Protein AF-A0A948D3C6-F1 (afdb_monomer_lite)

Sequence (1204 aa):
MAKKKQRASKARAPSAAQQGAVKNSEISPEALRSIWRGIEKSEWMAFLQKNHPTGKWSWTRDGIQGCCPFHDEKSPSFKINFDRCQAKCFGCNAYFWNPIEFYAKVSDPPRTYVDALLDIKTTYKPASLPNRVIKHLTTLDRHRRMKNILHHVMNSELVDAVSMAATDPNLGYAKQAVDYLLRRRKLPLYYQHMPIGVMPPLLRLQQKMTAYCQARNEDLTLVQDMREYFKPFEEDTIWIGSLVFFYGASPGQVSRLKLLQIPPETTPGMFRPDAVKPKKMTLYVLDDLEPALGVLGLYGVPAYQAALATKYAKVFTFVEGEFDALTLIGQQYEADRHNFMVFAGGGSGHDGVDLLANYGFEECRLVTDHDLTGQTELVKGILNKTRAIACRIFIWPQSLHSLDPNNPKTDPDQAVFEHGFDAVEDAFKDESNFKMPHKWALEKADVEMSSVAPDDVRRLTAMAAEWGLYVTNAAERHKYITDVAERYKIPPGPIATEVLSDDDSETAFIQRITDTLASRFIVMGKVLINNRYAYRCWHKASHSMVNIPIGDSRALLGVIESAEGKNLLKFILEDVGEPGFEEIRFEDEEDQVYLLRTERYLNYVRTAVPGLGAFVPSPGEAYHVNTGCHAFKPNADNPDQPFMMRIVSGVNMFRVEYPTALGDRAVFRKCEGPRDGEVLVLTNENHIPREIHPQYRDEESLNKPPSRTIKEMYDLVYDIINTGWRFKNHETVCELLTALVLLVPVADAVDRVPVVMFTGDQSSGKTSLVGGLFGREALPRIGLLQNTTYMANYTQAGVRQSMNCSTLALCLDEFEDKGGNDRVSIRVREVLTMLRGLANDVAITRYGTASGQAQLTRLRFPVLAAGIFGLRDPADLSRFILIEMHRDLSRANPETSIISKFGEATIADIRNELPRLMYHNANLLYEEHNRIKAEFSSGGPCAHLLDKDINLTRTREMFYGLMAVMRLAGRDDKQFLVKYFVDFRMVLERLSTVSVSNDLFNEIYNTPAIAIPSVSVAGATDMMNVNRILMDGKGDLMNAKGWGLYYHAERQWLLVHWPTAAPCLLARSAQFQGATPGYLKSQAARSDIHLADKNVLESGVLDEPEVRSVLGTIQAAHISVYDIRRFLIYSAKANAPRPGMALKGREVSFLADHPEFKDRIARAKFATPPSPSSAVKTEEEGADAARTTGTSDPEPGDNDGFDY

Structure (mmCIF, N/CA/C/O backbone):
data_AF-A0A948D3C6-F1
#
_entry.id   AF-A0A948D3C6-F1
#
loop_
_atom_site.group_PDB
_atom_site.id
_atom_site.type_symbol
_atom_site.label_atom_id
_atom_site.label_alt_id
_atom_site.label_comp_id
_atom_site.label_asym_id
_atom_site.label_entity_id
_atom_site.label_seq_id
_atom_site.pdbx_PDB_ins_code
_atom_site.Cartn_x
_atom_site.Cartn_y
_atom_site.Cartn_z
_atom_site.occupancy
_atom_site.B_iso_or_equiv
_atom_site.auth_seq_id
_atom_site.auth_comp_id
_atom_site.auth_asym_id
_atom_site.auth_atom_id
_atom_site.pdbx_PDB_model_num
ATOM 1 N N . MET A 1 1 ? 77.376 25.258 -29.960 1.00 33.78 1 MET A N 1
ATOM 2 C CA . MET A 1 1 ? 78.066 24.262 -30.817 1.00 33.78 1 MET A CA 1
ATOM 3 C C . MET A 1 1 ? 77.773 22.881 -30.242 1.00 33.78 1 MET A C 1
ATOM 5 O O . MET A 1 1 ? 77.831 22.770 -29.036 1.00 33.78 1 MET A O 1
ATOM 9 N N . ALA A 1 2 ? 77.466 21.798 -30.943 1.00 28.41 2 ALA A N 1
ATOM 10 C CA . ALA A 1 2 ? 77.044 21.529 -32.309 1.00 28.41 2 ALA A CA 1
ATOM 11 C C . ALA A 1 2 ? 76.641 20.034 -32.349 1.00 28.41 2 ALA A C 1
ATOM 13 O O . ALA A 1 2 ? 77.385 19.231 -31.808 1.00 28.41 2 ALA A O 1
ATOM 14 N N . LYS A 1 3 ? 75.570 19.692 -33.094 1.00 28.75 3 LYS A N 1
ATOM 15 C CA . LYS A 1 3 ? 75.332 18.398 -33.796 1.00 28.75 3 LYS A CA 1
ATOM 16 C C . LYS A 1 3 ? 75.123 17.142 -32.902 1.00 28.75 3 LYS A C 1
ATOM 18 O O . LYS A 1 3 ? 75.724 17.000 -31.861 1.00 28.75 3 LYS A O 1
ATOM 23 N N . LYS A 1 4 ? 74.308 16.135 -33.240 1.00 27.81 4 LYS A N 1
ATOM 24 C CA . LYS A 1 4 ? 73.670 15.728 -34.503 1.00 27.81 4 LYS A CA 1
ATOM 25 C C . LYS A 1 4 ? 72.534 14.741 -34.164 1.00 27.81 4 LYS A C 1
ATOM 27 O O . LYS A 1 4 ? 72.767 13.745 -33.490 1.00 27.81 4 LYS A O 1
ATOM 32 N N . LYS A 1 5 ? 71.322 15.003 -34.663 1.00 28.95 5 LYS A N 1
ATOM 33 C CA . LYS A 1 5 ? 70.218 14.032 -34.746 1.00 28.95 5 LYS A CA 1
ATOM 34 C C . LYS A 1 5 ? 70.483 13.077 -35.917 1.00 28.95 5 LYS A C 1
ATOM 36 O O . LYS A 1 5 ? 70.652 13.543 -37.040 1.00 28.95 5 LYS A O 1
ATOM 41 N N . GLN A 1 6 ? 70.426 11.771 -35.673 1.00 28.03 6 GLN A N 1
ATOM 42 C CA . GLN A 1 6 ? 70.084 10.756 -36.674 1.00 28.03 6 GLN A CA 1
ATOM 43 C C . GLN A 1 6 ? 69.130 9.758 -36.007 1.00 28.03 6 GLN A C 1
ATOM 45 O O . GLN A 1 6 ? 69.532 8.960 -35.168 1.00 28.03 6 GLN A O 1
ATOM 50 N N . ARG A 1 7 ? 67.841 9.837 -36.354 1.00 27.59 7 ARG A N 1
ATOM 51 C CA . ARG A 1 7 ? 66.855 8.780 -36.110 1.00 27.59 7 ARG A CA 1
ATOM 52 C C . ARG A 1 7 ? 66.357 8.329 -37.476 1.00 27.59 7 ARG A C 1
ATOM 54 O O . ARG A 1 7 ? 65.808 9.135 -38.222 1.00 27.59 7 ARG A O 1
ATOM 61 N N . ALA A 1 8 ? 66.588 7.057 -37.780 1.00 28.00 8 ALA A N 1
ATOM 62 C CA . ALA A 1 8 ? 65.999 6.364 -38.911 1.00 28.00 8 ALA A CA 1
ATOM 63 C C . ALA A 1 8 ? 64.470 6.333 -38.754 1.00 28.00 8 ALA A C 1
ATOM 65 O O . ALA A 1 8 ? 63.946 5.956 -37.703 1.00 28.00 8 ALA A O 1
ATOM 66 N N . SER A 1 9 ? 63.758 6.751 -39.796 1.00 24.03 9 SER A N 1
ATOM 67 C CA . SER A 1 9 ? 62.304 6.702 -39.898 1.00 24.03 9 SER A CA 1
ATOM 68 C C . SER A 1 9 ? 61.841 5.261 -40.134 1.00 24.03 9 SER A C 1
ATOM 70 O O . SER A 1 9 ? 61.850 4.774 -41.263 1.00 24.03 9 SER A O 1
ATOM 72 N N . LYS A 1 10 ? 61.412 4.573 -39.072 1.00 28.47 10 LYS A N 1
ATOM 73 C CA . LYS A 1 10 ? 60.458 3.463 -39.190 1.00 28.47 10 LYS A CA 1
ATOM 74 C C . LYS A 1 10 ? 59.055 4.059 -39.273 1.00 28.47 10 LYS A C 1
ATOM 76 O O . LYS A 1 10 ? 58.645 4.797 -38.378 1.00 28.47 10 LYS A O 1
ATOM 81 N N . ALA A 1 11 ? 58.363 3.748 -40.365 1.00 27.20 11 ALA A N 1
ATOM 82 C CA . ALA A 1 11 ? 56.976 4.103 -40.616 1.00 27.20 11 ALA A CA 1
ATOM 83 C C . ALA A 1 11 ? 56.094 3.678 -39.432 1.00 27.20 11 ALA A C 1
ATOM 85 O O . ALA A 1 11 ? 56.002 2.500 -39.087 1.00 27.20 11 ALA A O 1
ATOM 86 N N . ARG A 1 12 ? 55.485 4.671 -38.784 1.00 24.75 12 ARG A N 1
ATOM 87 C CA . ARG A 1 12 ? 54.464 4.493 -37.758 1.00 24.75 12 ARG A CA 1
ATOM 88 C C . ARG A 1 12 ? 53.132 4.413 -38.500 1.00 24.75 12 ARG A C 1
ATOM 90 O O . ARG A 1 12 ? 52.791 5.345 -39.222 1.00 24.75 12 ARG A O 1
ATOM 97 N N . ALA A 1 13 ? 52.423 3.297 -38.351 1.00 25.59 13 ALA A N 1
ATOM 98 C CA . ALA A 1 13 ? 51.034 3.186 -38.779 1.00 25.59 13 ALA A CA 1
ATOM 99 C C . ALA A 1 13 ? 50.213 4.319 -38.124 1.00 25.59 13 ALA A C 1
ATOM 101 O O . ALA A 1 13 ? 50.455 4.618 -36.946 1.00 25.59 13 ALA A O 1
ATOM 102 N N . PRO A 1 14 ? 49.302 4.981 -38.858 1.00 24.19 14 PRO A N 1
ATOM 103 C CA . PRO A 1 14 ? 48.556 6.111 -38.327 1.00 24.19 14 PRO A CA 1
ATOM 104 C C . PRO A 1 14 ? 47.656 5.660 -37.172 1.00 24.19 14 PRO A C 1
ATOM 106 O O . PRO A 1 14 ? 46.928 4.672 -37.260 1.00 24.19 14 PRO A O 1
ATOM 109 N N . SER A 1 15 ? 47.761 6.387 -36.062 1.00 24.31 15 SER A N 1
ATOM 110 C CA . SER A 1 15 ? 46.900 6.270 -34.890 1.00 24.31 15 SER A CA 1
ATOM 111 C C . SER A 1 15 ? 45.458 6.630 -35.243 1.00 24.31 15 SER A C 1
ATOM 113 O O . SER A 1 15 ? 45.236 7.559 -36.017 1.00 24.31 15 SER A O 1
ATOM 115 N N . ALA A 1 16 ? 44.502 5.976 -34.582 1.00 29.33 16 ALA A N 1
ATOM 116 C CA . ALA A 1 16 ? 43.052 6.174 -34.690 1.00 29.33 16 ALA A CA 1
ATOM 117 C C . ALA A 1 16 ? 42.547 7.630 -34.507 1.00 29.33 16 ALA A C 1
ATOM 119 O O . ALA A 1 16 ? 41.383 7.908 -34.750 1.00 29.33 16 ALA A O 1
ATOM 120 N N . ALA A 1 17 ? 43.418 8.580 -34.159 1.00 26.03 17 ALA A N 1
ATOM 121 C CA . ALA A 1 17 ? 43.128 10.012 -34.068 1.00 26.03 17 ALA A CA 1
ATOM 122 C C . ALA A 1 17 ? 43.135 10.767 -35.424 1.00 26.03 17 ALA A C 1
ATOM 124 O O . ALA A 1 17 ? 43.116 11.994 -35.439 1.00 26.03 17 ALA A O 1
ATOM 125 N N . GLN A 1 18 ? 43.184 10.064 -36.564 1.00 24.27 18 GLN A N 1
ATOM 126 C CA . GLN A 1 18 ? 43.079 10.652 -37.913 1.00 24.27 18 GLN A CA 1
ATOM 127 C C . GLN A 1 18 ? 41.833 10.214 -38.701 1.00 24.27 18 GLN A C 1
ATOM 129 O O . GLN A 1 18 ? 41.760 10.445 -39.906 1.00 24.27 18 GLN A O 1
ATOM 134 N N . GLN A 1 19 ? 40.814 9.655 -38.043 1.00 29.20 19 GLN A N 1
ATOM 135 C CA . GLN A 1 19 ? 39.458 9.698 -38.596 1.00 29.20 19 GLN A CA 1
ATOM 136 C C . GLN A 1 19 ? 38.887 11.073 -38.269 1.00 29.20 19 GLN A C 1
ATOM 138 O O . GLN A 1 19 ? 38.347 11.319 -37.194 1.00 29.20 19 GLN A O 1
ATOM 143 N N . GLY A 1 20 ? 39.168 12.012 -39.172 1.00 24.27 20 GLY A N 1
ATOM 144 C CA . GLY A 1 20 ? 38.744 13.394 -39.055 1.00 24.27 20 GLY A CA 1
ATOM 145 C C . GLY A 1 20 ? 37.244 13.485 -38.813 1.00 24.27 20 GLY A C 1
ATOM 146 O O . GLY A 1 20 ? 36.456 12.793 -39.452 1.00 24.27 20 GLY A O 1
ATOM 147 N N . ALA A 1 21 ? 36.880 14.384 -37.903 1.00 26.73 21 ALA A N 1
ATOM 148 C CA . ALA A 1 21 ? 35.541 14.916 -37.765 1.00 26.73 21 ALA A CA 1
ATOM 149 C C . ALA A 1 21 ? 35.061 15.444 -39.128 1.00 26.73 21 ALA A C 1
ATOM 151 O O . ALA A 1 21 ? 35.315 16.592 -39.502 1.00 26.73 21 ALA A O 1
ATOM 152 N N . VAL A 1 22 ? 34.376 14.596 -39.890 1.00 26.45 22 VAL A N 1
ATOM 153 C CA . VAL A 1 22 ? 33.549 15.045 -40.999 1.00 26.45 22 VAL A CA 1
ATOM 154 C C . VAL A 1 22 ? 32.319 15.662 -40.349 1.00 26.45 22 VAL A C 1
ATOM 156 O O . VAL A 1 22 ? 31.485 14.965 -39.779 1.00 26.45 22 VAL A O 1
ATOM 159 N N . LYS A 1 23 ? 32.232 16.996 -40.390 1.00 31.77 23 LYS A N 1
ATOM 160 C CA . LYS A 1 23 ? 31.011 17.755 -40.087 1.00 31.77 23 LYS A CA 1
ATOM 161 C C . LYS A 1 23 ? 29.919 17.365 -41.094 1.00 31.77 23 LYS A C 1
ATOM 163 O O . LYS A 1 23 ? 29.662 18.105 -42.044 1.00 31.77 23 LYS A O 1
ATOM 168 N N . ASN A 1 24 ? 29.290 16.210 -40.910 1.00 34.81 24 ASN A N 1
ATOM 169 C CA . ASN A 1 24 ? 28.082 15.857 -41.636 1.00 34.81 24 ASN A CA 1
ATOM 170 C C . ASN A 1 24 ? 26.898 16.515 -40.929 1.00 34.81 24 ASN A C 1
ATOM 172 O O . ASN A 1 24 ? 26.675 16.350 -39.738 1.00 34.81 24 ASN A O 1
ATOM 176 N N . SER A 1 25 ? 26.193 17.358 -41.679 1.00 38.44 25 SER A N 1
ATOM 177 C CA . SER A 1 25 ? 24.972 18.033 -41.258 1.00 38.44 25 SER A CA 1
ATOM 178 C C . SER A 1 25 ? 23.884 16.989 -41.010 1.00 38.44 25 SER A C 1
ATOM 180 O O . SER A 1 25 ? 23.218 16.581 -41.963 1.00 38.44 25 SER A O 1
ATOM 182 N N . GLU A 1 26 ? 23.756 16.542 -39.765 1.00 44.12 26 GLU A N 1
ATOM 183 C CA . GLU A 1 26 ? 22.728 15.608 -39.314 1.00 44.12 26 GLU A CA 1
ATOM 184 C C . GLU A 1 26 ? 21.332 16.146 -39.646 1.00 44.12 26 GLU A C 1
ATOM 186 O O . GLU A 1 26 ? 20.960 17.256 -39.260 1.00 44.12 26 GLU A O 1
ATOM 191 N N . ILE A 1 27 ? 20.537 15.351 -40.357 1.00 52.03 27 ILE A N 1
ATOM 192 C CA . ILE A 1 27 ? 19.083 15.480 -40.292 1.00 52.03 27 ILE A CA 1
ATOM 193 C C . ILE A 1 27 ? 18.655 14.613 -39.112 1.00 52.03 27 ILE A C 1
ATOM 195 O O . ILE A 1 27 ? 18.696 13.387 -39.203 1.00 52.03 27 ILE A O 1
ATOM 199 N N . SER A 1 28 ? 18.268 15.233 -37.999 1.00 53.03 28 SER A N 1
ATOM 200 C CA . SER A 1 28 ? 17.757 14.495 -36.845 1.00 53.03 28 SER A CA 1
ATOM 201 C C . SER A 1 28 ? 16.382 13.870 -37.163 1.00 53.03 28 SER A C 1
ATOM 203 O O . SER A 1 28 ? 15.641 14.402 -37.996 1.00 53.03 28 SER A O 1
ATOM 205 N N . PRO A 1 29 ? 15.976 12.777 -36.487 1.00 55.25 29 PRO A N 1
ATOM 206 C CA . PRO A 1 29 ? 14.602 12.251 -36.520 1.00 55.25 29 PRO A CA 1
ATOM 207 C C . PRO A 1 29 ? 13.530 13.328 -36.301 1.00 55.25 29 PRO A C 1
ATOM 209 O O . PRO A 1 29 ? 12.421 13.224 -36.825 1.00 55.25 29 PRO A O 1
ATOM 212 N N . GLU A 1 30 ? 13.886 14.392 -35.580 1.00 56.81 30 GLU A N 1
ATOM 213 C CA . GLU A 1 30 ? 13.035 15.549 -35.325 1.00 56.81 30 GLU A CA 1
ATOM 214 C C . GLU A 1 30 ? 12.682 16.319 -36.605 1.00 56.81 30 GLU A C 1
ATOM 216 O O . GLU A 1 30 ? 11.577 16.840 -36.712 1.00 56.81 30 GLU A O 1
ATOM 221 N N . ALA A 1 31 ? 13.548 16.328 -37.622 1.00 65.38 31 ALA A N 1
ATOM 222 C CA . ALA A 1 31 ? 13.265 16.963 -38.910 1.00 65.38 31 ALA A CA 1
ATOM 223 C C . ALA A 1 31 ? 12.268 16.174 -39.781 1.00 65.38 31 ALA A C 1
ATOM 225 O O . ALA A 1 31 ? 11.603 16.757 -40.631 1.00 65.38 31 ALA A O 1
ATOM 226 N N . LEU A 1 32 ? 12.137 14.855 -39.586 1.00 69.88 32 LEU A N 1
ATOM 227 C CA . LEU A 1 32 ? 11.056 14.072 -40.202 1.00 69.88 32 LEU A CA 1
ATOM 228 C C . LEU A 1 32 ? 9.762 14.190 -39.383 1.00 69.88 32 LEU A C 1
ATOM 230 O O . LEU A 1 32 ? 8.681 14.289 -39.957 1.00 69.88 32 LEU A O 1
ATOM 234 N N . ARG A 1 33 ? 9.852 14.255 -38.047 1.00 70.62 33 ARG A N 1
ATOM 235 C CA . ARG A 1 33 ? 8.692 14.503 -37.166 1.00 70.62 33 ARG A CA 1
ATOM 236 C C . ARG A 1 33 ? 8.108 15.901 -37.333 1.00 70.62 33 ARG A C 1
ATOM 238 O O . ARG A 1 33 ? 6.892 16.065 -37.250 1.00 70.62 33 ARG A O 1
ATOM 245 N N . SER A 1 34 ? 8.940 16.898 -37.622 1.00 71.62 34 SER A N 1
ATOM 246 C CA . SER A 1 34 ? 8.474 18.254 -37.900 1.00 71.62 34 SER A CA 1
ATOM 247 C C . SER A 1 34 ? 7.567 18.310 -39.129 1.00 71.62 34 SER A C 1
ATOM 249 O O . SER A 1 34 ? 6.732 19.199 -39.195 1.00 71.62 34 SER A O 1
ATOM 251 N N . ILE A 1 35 ? 7.634 17.342 -40.053 1.00 81.19 35 ILE A N 1
ATOM 252 C CA . ILE A 1 35 ? 6.699 17.241 -41.185 1.00 81.19 35 ILE A CA 1
ATOM 253 C C . ILE A 1 35 ? 5.312 16.783 -40.710 1.00 81.19 35 ILE A C 1
ATOM 255 O O . ILE A 1 35 ? 4.311 17.365 -41.118 1.00 81.19 35 ILE A O 1
ATOM 259 N N . TRP A 1 36 ? 5.229 15.800 -39.801 1.00 83.12 36 TRP A N 1
ATOM 260 C CA . TRP A 1 36 ? 3.950 15.390 -39.198 1.00 83.12 36 TRP A CA 1
ATOM 261 C C . TRP A 1 36 ? 3.264 16.539 -38.455 1.00 83.12 36 TRP A C 1
ATOM 263 O O . TRP A 1 36 ? 2.043 16.650 -38.510 1.00 83.12 36 TRP A O 1
ATOM 273 N N . ARG A 1 37 ? 4.051 17.376 -37.764 1.00 81.56 37 ARG A N 1
ATOM 274 C CA . ARG A 1 37 ? 3.559 18.528 -36.987 1.00 81.56 37 ARG A CA 1
ATOM 275 C C . ARG A 1 37 ? 3.383 19.803 -37.818 1.00 81.56 37 ARG A C 1
ATOM 277 O O . ARG A 1 37 ? 2.609 20.669 -37.431 1.00 81.56 37 ARG A O 1
ATOM 284 N N . GLY A 1 38 ? 4.138 19.934 -38.904 1.00 76.88 38 GLY A N 1
ATOM 285 C CA . GLY A 1 38 ? 4.232 21.140 -39.725 1.00 76.88 38 GLY A CA 1
ATOM 286 C C . GLY A 1 38 ? 3.211 21.214 -40.855 1.00 76.88 38 GLY A C 1
ATOM 287 O O . GLY A 1 38 ? 3.048 22.284 -41.426 1.00 76.88 38 GLY A O 1
ATOM 288 N N . ILE A 1 39 ? 2.540 20.104 -41.169 1.00 86.06 39 ILE A N 1
ATOM 289 C CA . ILE A 1 39 ? 1.345 20.063 -42.021 1.00 86.06 39 ILE A CA 1
ATOM 290 C C . ILE A 1 39 ? 0.126 20.137 -41.100 1.00 86.06 39 ILE A C 1
ATOM 292 O O . ILE A 1 39 ? 0.066 19.408 -40.102 1.00 86.06 39 ILE A O 1
ATOM 296 N N . GLU A 1 40 ? -0.848 20.997 -41.404 1.00 84.75 40 GLU A N 1
ATOM 297 C CA . GLU A 1 40 ? -2.017 21.131 -40.536 1.00 84.75 40 GLU A CA 1
ATOM 298 C C . GLU A 1 40 ? -2.821 19.821 -40.500 1.00 84.75 40 GLU A C 1
ATOM 300 O O . GLU A 1 40 ? -2.967 19.107 -41.494 1.00 84.75 40 GLU A O 1
ATOM 305 N N . LYS A 1 41 ? -3.400 19.488 -39.338 1.00 88.94 41 LYS A N 1
ATOM 306 C CA . LYS A 1 41 ? -4.187 18.249 -39.184 1.00 88.94 41 LYS A CA 1
ATOM 307 C C . LYS A 1 41 ? -5.326 18.172 -40.216 1.00 88.94 41 LYS A C 1
ATOM 309 O O . LYS A 1 41 ? -5.638 17.093 -40.721 1.00 88.94 41 LYS A O 1
ATOM 314 N N . SER A 1 42 ? -5.953 19.311 -40.514 1.00 87.50 42 SER A N 1
ATOM 315 C CA . SER A 1 42 ? -7.006 19.488 -41.528 1.00 87.50 42 SER A CA 1
ATOM 316 C C . SER A 1 42 ? -6.530 19.110 -42.934 1.00 87.50 42 SER A C 1
ATOM 318 O O . SER A 1 42 ? -7.276 18.491 -43.691 1.00 87.50 42 SER A O 1
ATOM 320 N N . GLU A 1 43 ? -5.281 19.421 -43.271 1.00 90.00 43 GLU A N 1
ATOM 321 C CA . GLU A 1 43 ? -4.671 19.116 -44.564 1.00 90.00 43 GLU A CA 1
ATOM 322 C C . GLU A 1 43 ? -4.373 17.622 -44.718 1.00 90.00 43 GLU A C 1
ATOM 324 O O . GLU A 1 43 ? -4.619 17.058 -45.785 1.00 90.00 43 GLU A O 1
ATOM 329 N N . TRP A 1 44 ? -3.945 16.947 -43.643 1.00 91.94 44 TRP A N 1
ATOM 330 C CA . TRP A 1 44 ? -3.829 15.484 -43.622 1.00 91.94 44 TRP A CA 1
ATOM 331 C C . TRP A 1 44 ? -5.180 14.793 -43.843 1.00 91.94 44 TRP A C 1
ATOM 333 O O . TRP A 1 44 ? -5.263 13.827 -44.603 1.00 91.94 44 TRP A O 1
ATOM 343 N N . MET A 1 45 ? -6.253 15.303 -43.226 1.00 92.94 45 MET A N 1
ATOM 344 C CA . MET A 1 45 ? -7.615 14.807 -43.459 1.00 92.94 45 MET A CA 1
ATOM 345 C C . MET A 1 45 ? -8.037 15.005 -44.922 1.00 92.94 45 MET A C 1
ATOM 347 O O . MET A 1 45 ? -8.548 14.074 -45.545 1.00 92.94 45 MET A O 1
ATOM 351 N N . ALA A 1 46 ? -7.780 16.184 -45.495 1.00 91.31 46 ALA A N 1
ATOM 352 C CA . ALA A 1 46 ? -8.090 16.472 -46.893 1.00 91.31 46 ALA A CA 1
ATOM 353 C C . ALA A 1 46 ? -7.291 15.579 -47.861 1.00 91.31 46 ALA A C 1
ATOM 355 O O . ALA A 1 46 ? -7.846 15.075 -48.838 1.00 91.31 46 ALA A O 1
ATOM 356 N N . PHE A 1 47 ? -6.009 15.328 -47.574 1.00 93.12 47 PHE A N 1
ATOM 357 C CA . PHE A 1 47 ? -5.164 14.405 -48.336 1.00 93.12 47 PHE A CA 1
ATOM 358 C C . PHE A 1 47 ? -5.738 12.980 -48.347 1.00 93.12 47 PHE A C 1
ATOM 360 O O . PHE A 1 47 ? -5.858 12.374 -49.415 1.00 93.12 47 PHE A O 1
ATOM 367 N N . LEU A 1 48 ? -6.146 12.471 -47.182 1.00 93.81 48 LEU A N 1
ATOM 368 C CA . LEU A 1 48 ? -6.760 11.150 -47.035 1.00 93.81 48 LEU A CA 1
ATOM 369 C C . LEU A 1 48 ? -8.103 11.040 -47.764 1.00 93.81 48 LEU A C 1
ATOM 371 O O . LEU A 1 48 ? -8.355 10.058 -48.456 1.00 93.81 48 LEU A O 1
ATOM 375 N N . GLN A 1 49 ? -8.962 12.052 -47.641 1.00 93.00 49 GLN A N 1
ATOM 376 C CA . GLN A 1 49 ? -10.261 12.083 -48.319 1.00 93.00 49 GLN A CA 1
ATOM 377 C C . GLN A 1 49 ? -10.119 12.175 -49.840 1.00 93.00 49 GLN A C 1
ATOM 379 O O . GLN A 1 49 ? -10.928 11.598 -50.561 1.00 93.00 49 GLN A O 1
ATOM 384 N N . LYS A 1 50 ? -9.086 12.870 -50.330 1.00 92.06 50 LYS A N 1
ATOM 385 C CA . LYS A 1 50 ? -8.795 12.986 -51.760 1.00 92.06 50 LYS A CA 1
ATOM 386 C C . LYS A 1 50 ? -8.291 11.672 -52.358 1.00 92.06 50 LYS A C 1
ATOM 388 O O . LYS A 1 50 ? -8.780 11.276 -53.408 1.00 92.06 50 LYS A O 1
ATOM 393 N N . ASN A 1 51 ? -7.309 11.032 -51.723 1.00 89.88 51 ASN A N 1
ATOM 394 C CA . ASN A 1 51 ? -6.649 9.844 -52.282 1.00 89.88 51 ASN A CA 1
ATOM 395 C C . ASN A 1 51 ? -7.339 8.530 -51.889 1.00 89.88 51 ASN A C 1
ATOM 397 O O . ASN A 1 51 ? -7.146 7.516 -52.544 1.00 89.88 51 ASN A O 1
ATOM 401 N N . HIS A 1 52 ? -8.165 8.534 -50.840 1.00 90.19 52 HIS A N 1
ATOM 402 C CA . HIS A 1 52 ? -8.917 7.360 -50.406 1.00 90.19 52 HIS A CA 1
ATOM 403 C C . HIS A 1 52 ? -10.337 7.748 -49.938 1.00 90.19 52 HIS A C 1
ATOM 405 O O . HIS A 1 52 ? -10.656 7.676 -48.744 1.00 90.19 52 HIS A O 1
ATOM 411 N N . PRO A 1 53 ? -11.221 8.184 -50.858 1.00 87.44 53 PRO A N 1
ATOM 412 C CA . PRO A 1 53 ? -12.535 8.750 -50.522 1.00 87.44 53 PRO A CA 1
ATOM 413 C C . PRO A 1 53 ? -13.488 7.749 -49.852 1.00 87.44 53 PRO A C 1
ATOM 415 O O . PRO A 1 53 ? -14.362 8.132 -49.075 1.00 87.44 53 PRO A O 1
ATOM 418 N N . THR A 1 54 ? -13.302 6.452 -50.093 1.00 86.19 54 THR A N 1
ATOM 419 C CA . THR A 1 54 ? -14.084 5.359 -49.492 1.00 86.19 54 THR A CA 1
ATOM 420 C C . THR A 1 54 ? -13.667 5.039 -48.052 1.00 86.19 54 THR A C 1
ATOM 422 O O . THR A 1 54 ? -14.331 4.251 -47.379 1.00 86.19 54 THR A O 1
ATOM 425 N N . GLY A 1 55 ? -12.613 5.685 -47.540 1.00 85.88 55 GLY A N 1
ATOM 426 C CA . GLY A 1 55 ? -12.009 5.411 -46.237 1.00 85.88 55 GLY A CA 1
ATOM 427 C C . GLY A 1 55 ? -12.832 5.801 -45.007 1.00 85.88 55 GLY A C 1
ATOM 428 O O . GLY A 1 55 ? -12.379 5.553 -43.899 1.00 85.88 55 GLY A O 1
ATOM 429 N N . LYS A 1 56 ? -14.024 6.401 -45.135 1.00 91.00 56 LYS A N 1
ATOM 430 C CA . LYS A 1 56 ? -14.876 6.798 -43.984 1.00 91.00 56 LYS A CA 1
ATOM 431 C C . LYS A 1 56 ? -14.101 7.556 -42.881 1.00 91.00 56 LYS A C 1
ATOM 433 O O . LYS A 1 56 ? -14.222 7.246 -41.695 1.00 91.00 56 LYS A O 1
ATOM 438 N N . TRP A 1 57 ? -13.266 8.514 -43.280 1.00 94.25 57 TRP A N 1
ATOM 439 C CA . TRP A 1 57 ? -12.358 9.232 -42.382 1.00 94.25 57 TRP A CA 1
ATOM 440 C C . TRP A 1 57 ? -13.099 10.097 -41.350 1.00 94.25 57 TRP A C 1
ATOM 442 O O . TRP A 1 57 ? -14.058 10.793 -41.682 1.00 94.25 57 TRP A O 1
ATOM 452 N N . SER A 1 58 ? -12.642 10.073 -40.099 1.00 93.06 58 SER A N 1
ATOM 453 C CA . SER A 1 58 ? -13.209 10.816 -38.966 1.00 93.06 58 SER A CA 1
ATOM 454 C C . SER A 1 58 ? -12.127 11.251 -37.974 1.00 93.06 58 SER A C 1
ATOM 456 O O . SER A 1 58 ? -11.020 10.712 -37.957 1.00 93.06 58 SER A O 1
ATOM 458 N N . TRP A 1 59 ? -12.443 12.246 -37.146 1.00 93.75 59 TRP A N 1
ATOM 459 C CA . TRP A 1 59 ? -11.542 12.769 -36.117 1.00 93.75 59 TRP A CA 1
ATOM 460 C C . TRP A 1 59 ? -11.548 11.915 -34.844 1.00 93.75 59 TRP A C 1
ATOM 462 O O . TRP A 1 59 ? -12.592 11.410 -34.431 1.00 93.75 59 TRP A O 1
ATOM 472 N N . THR A 1 60 ? -10.396 11.815 -34.181 1.00 85.50 60 THR A N 1
ATOM 473 C CA . THR A 1 60 ? -10.246 11.280 -32.817 1.00 85.50 60 THR A CA 1
ATOM 474 C C . THR A 1 60 ? -9.622 12.328 -31.894 1.00 85.50 60 THR A C 1
ATOM 476 O O . THR A 1 60 ? -9.177 13.383 -32.343 1.00 85.50 60 THR A O 1
ATOM 479 N N . ARG A 1 61 ? -9.571 12.043 -30.583 1.00 76.56 61 ARG A N 1
ATOM 480 C CA . ARG A 1 61 ? -8.926 12.920 -29.585 1.00 76.56 61 ARG A CA 1
ATOM 481 C C . ARG A 1 61 ? -7.455 13.208 -29.922 1.00 76.56 61 ARG A C 1
ATOM 483 O O . ARG A 1 61 ? -6.967 14.294 -29.641 1.00 76.56 61 ARG A O 1
ATOM 490 N N . ASP A 1 62 ? -6.775 12.230 -30.506 1.00 74.56 62 ASP A N 1
ATOM 491 C CA . ASP A 1 62 ? -5.331 12.178 -30.746 1.00 74.56 62 ASP A CA 1
ATOM 492 C C . ASP A 1 62 ? -4.937 12.234 -32.243 1.00 74.56 62 ASP A C 1
ATOM 494 O O . ASP A 1 62 ? -3.749 12.313 -32.572 1.00 74.56 62 ASP A O 1
ATOM 498 N N . GLY A 1 63 ? -5.907 12.246 -33.169 1.00 90.06 63 GLY A N 1
ATOM 499 C CA . GLY A 1 63 ? -5.650 12.389 -34.605 1.00 90.06 63 GLY A CA 1
ATOM 500 C C . GLY A 1 63 ? -6.817 12.012 -35.527 1.00 90.06 63 GLY A C 1
ATOM 501 O O . GLY A 1 63 ? -7.912 12.555 -35.388 1.00 90.06 63 GLY A O 1
ATOM 502 N N . ILE A 1 64 ? -6.567 11.159 -36.526 1.00 94.38 64 ILE A N 1
ATOM 503 C CA . ILE A 1 64 ? -7.524 10.778 -37.588 1.00 94.38 64 ILE A CA 1
ATOM 504 C C . ILE A 1 64 ? -7.719 9.261 -37.582 1.00 94.38 64 ILE A C 1
ATOM 506 O O . ILE A 1 64 ? -6.757 8.530 -37.360 1.00 94.38 64 ILE A O 1
ATOM 510 N N . GLN A 1 65 ? -8.928 8.775 -37.877 1.00 94.19 65 GLN A N 1
ATOM 511 C CA . GLN A 1 65 ? -9.200 7.351 -38.101 1.00 94.19 65 GLN A CA 1
ATOM 512 C C . GLN A 1 65 ? -10.083 7.091 -39.333 1.00 94.19 65 GLN A C 1
ATOM 514 O O . GLN A 1 65 ? -10.942 7.907 -39.658 1.00 94.19 65 GLN A O 1
ATOM 519 N N . GLY A 1 66 ? -9.911 5.944 -39.992 1.00 93.50 66 GLY A N 1
ATOM 520 C CA . GLY A 1 66 ? -10.692 5.511 -41.158 1.00 93.50 66 GLY A CA 1
ATOM 521 C C . GLY A 1 66 ? -10.394 4.064 -41.561 1.00 93.50 66 GLY A C 1
ATOM 522 O O . GLY A 1 66 ? -9.668 3.361 -40.865 1.00 93.50 66 GLY A O 1
ATOM 523 N N . CYS A 1 67 ? -10.987 3.597 -42.655 1.00 92.88 67 CYS A N 1
ATOM 524 C CA . CYS A 1 67 ? -10.673 2.319 -43.290 1.00 92.88 67 CYS A CA 1
ATOM 525 C C . CYS A 1 67 ? -9.331 2.433 -44.023 1.00 92.88 67 CYS A C 1
ATOM 527 O O . CYS A 1 67 ? -9.015 3.467 -44.616 1.00 92.88 67 CYS A O 1
ATOM 529 N N . CYS A 1 68 ? -8.544 1.371 -43.953 1.00 90.00 68 CYS A N 1
ATOM 530 C CA . CYS A 1 68 ? -7.177 1.313 -44.431 1.00 90.00 68 CYS A CA 1
ATOM 531 C C . CYS A 1 68 ? -7.053 1.485 -45.951 1.00 90.00 68 CYS A C 1
ATOM 533 O O . CYS A 1 68 ? -7.733 0.779 -46.686 1.00 90.00 68 CYS A O 1
ATOM 535 N N . PRO A 1 69 ? -6.118 2.326 -46.432 1.00 88.75 69 PRO A N 1
ATOM 536 C CA . PRO A 1 69 ? -5.811 2.435 -47.861 1.00 88.75 69 PRO A CA 1
ATOM 537 C C . PRO A 1 69 ? -5.100 1.211 -48.458 1.00 88.75 69 PRO A C 1
ATOM 539 O O . PRO A 1 69 ? -4.886 1.156 -49.663 1.00 88.75 69 PRO A O 1
ATOM 542 N N . PHE A 1 70 ? -4.656 0.266 -47.623 1.00 85.56 70 PHE A N 1
ATOM 543 C CA . PHE A 1 70 ? -3.749 -0.820 -48.020 1.00 85.56 70 PHE A CA 1
ATOM 544 C C . PHE A 1 70 ? -4.388 -2.211 -47.997 1.00 85.56 70 PHE A C 1
ATOM 546 O O . PHE A 1 70 ? -3.753 -3.171 -48.424 1.00 85.56 70 PHE A O 1
ATOM 553 N N . HIS A 1 71 ? -5.608 -2.343 -47.472 1.00 84.94 71 HIS A N 1
ATOM 554 C CA . HIS A 1 71 ? -6.375 -3.585 -47.532 1.00 84.94 71 HIS A CA 1
ATOM 555 C C . HIS A 1 71 ? -7.872 -3.292 -47.449 1.00 84.94 71 HIS A C 1
ATOM 557 O O . HIS A 1 71 ? -8.282 -2.305 -46.837 1.00 84.94 71 HIS A O 1
ATOM 563 N N . ASP A 1 72 ? -8.679 -4.178 -48.027 1.00 83.38 72 ASP A N 1
ATOM 564 C CA . ASP A 1 72 ? -10.129 -4.029 -48.032 1.00 83.38 72 ASP A CA 1
ATOM 565 C C . ASP A 1 72 ? -10.733 -4.388 -46.671 1.00 83.38 72 ASP A C 1
ATOM 567 O O . ASP A 1 72 ? -10.708 -5.539 -46.231 1.00 83.38 72 ASP A O 1
ATOM 571 N N . GLU A 1 73 ? -11.346 -3.401 -46.020 1.00 83.25 73 GLU A N 1
ATOM 572 C CA . GLU A 1 73 ? -12.070 -3.587 -44.766 1.00 83.25 73 GLU A CA 1
ATOM 573 C C . GLU A 1 73 ? -13.350 -2.744 -44.706 1.00 83.25 73 GLU A C 1
ATOM 575 O O . GLU A 1 73 ? -13.465 -1.675 -45.306 1.00 83.25 73 GLU A O 1
ATOM 580 N N . LYS A 1 74 ? -14.351 -3.229 -43.959 1.00 83.69 74 LYS A N 1
ATOM 581 C CA . LYS A 1 74 ? -15.642 -2.528 -43.798 1.00 83.69 74 LYS A CA 1
ATOM 582 C C . LYS A 1 74 ? -15.664 -1.572 -42.600 1.00 83.69 74 LYS A C 1
ATOM 584 O O . LYS A 1 74 ? -16.501 -0.658 -42.572 1.00 83.69 74 LYS A O 1
ATOM 589 N N . SER A 1 75 ? -14.781 -1.804 -41.630 1.00 84.44 75 SER A N 1
ATOM 590 C CA . SER A 1 75 ? -14.662 -1.086 -40.359 1.00 84.44 75 SER A CA 1
ATOM 591 C C . SER A 1 75 ? -13.366 -0.271 -40.304 1.00 84.44 75 SER A C 1
ATOM 593 O O . SER A 1 75 ? -12.339 -0.797 -40.715 1.00 84.44 75 SER A O 1
ATOM 595 N N . PRO A 1 76 ? -13.368 0.954 -39.746 1.00 87.94 76 PRO A N 1
ATOM 596 C CA . PRO A 1 76 ? -12.153 1.750 -39.602 1.00 87.94 76 PRO A CA 1
ATOM 597 C C . PRO A 1 76 ? -11.078 1.069 -38.741 1.00 87.94 76 PRO A C 1
ATOM 599 O O . PRO A 1 76 ? -11.268 0.930 -37.531 1.00 87.94 76 PRO A O 1
ATOM 602 N N . SER A 1 77 ? -9.935 0.698 -39.326 1.00 82.44 77 SER A N 1
ATOM 603 C CA . SER A 1 77 ? -8.766 0.232 -38.568 1.00 82.44 77 SER A CA 1
ATOM 604 C C . SER A 1 77 ? -7.495 1.047 -38.808 1.00 82.44 77 SER A C 1
ATOM 606 O O . SER A 1 77 ? -6.488 0.803 -38.153 1.00 82.44 77 SER A O 1
ATOM 608 N N . PHE A 1 78 ? -7.507 2.058 -39.674 1.00 89.62 78 PHE A N 1
ATOM 609 C CA . PHE A 1 78 ? -6.368 2.942 -39.916 1.00 89.62 78 PHE A CA 1
ATOM 610 C C . PHE A 1 78 ? -6.430 4.190 -39.044 1.00 89.62 78 PHE A C 1
ATOM 612 O O . PHE A 1 78 ? -7.462 4.854 -38.998 1.00 89.62 78 PHE A O 1
ATOM 619 N N . LYS A 1 79 ? -5.332 4.537 -38.369 1.00 89.31 79 LYS A N 1
ATOM 620 C CA . LYS A 1 79 ? -5.215 5.725 -37.521 1.00 89.31 79 LYS A CA 1
ATOM 621 C C . LYS A 1 79 ? -3.945 6.513 -37.808 1.00 89.31 79 LYS A C 1
ATOM 623 O O . LYS A 1 79 ? -2.873 5.932 -37.932 1.00 89.31 79 LYS A O 1
ATOM 628 N N . ILE A 1 80 ? -4.054 7.836 -37.821 1.00 90.88 80 ILE A N 1
ATOM 629 C CA . ILE A 1 80 ? -2.923 8.767 -37.755 1.00 90.88 80 ILE A CA 1
ATOM 630 C C . ILE A 1 80 ? -2.940 9.404 -36.372 1.00 90.88 80 ILE A C 1
ATOM 632 O O . ILE A 1 80 ? -3.964 9.953 -35.977 1.00 90.88 80 ILE A O 1
ATOM 636 N N . ASN A 1 81 ? -1.827 9.339 -35.643 1.00 83.75 81 ASN A N 1
ATOM 637 C CA . ASN A 1 81 ? -1.657 9.992 -34.348 1.00 83.75 81 ASN A CA 1
ATOM 638 C C . ASN A 1 81 ? -0.551 11.050 -34.467 1.00 83.75 81 ASN A C 1
ATOM 640 O O . ASN A 1 81 ? 0.602 10.725 -34.759 1.00 83.75 81 ASN A O 1
ATOM 644 N N . PHE A 1 82 ? -0.913 12.315 -34.251 1.00 82.94 82 PHE A N 1
ATOM 645 C CA . PHE A 1 82 ? -0.001 13.444 -34.456 1.00 82.94 82 PHE A CA 1
ATOM 646 C C . PHE A 1 82 ? 0.950 13.663 -33.277 1.00 82.94 82 PHE A C 1
ATOM 648 O O . PHE A 1 82 ? 2.099 14.040 -33.494 1.00 82.94 82 PHE A O 1
ATOM 655 N N . ASP A 1 83 ? 0.517 13.360 -32.052 1.00 73.00 83 ASP A N 1
ATOM 656 C CA . ASP A 1 83 ? 1.361 13.473 -30.855 1.00 73.00 83 ASP A CA 1
ATOM 657 C C . ASP A 1 83 ? 2.519 12.465 -30.921 1.00 73.00 83 ASP A C 1
ATOM 659 O O . ASP A 1 83 ? 3.667 12.786 -30.612 1.00 73.00 83 ASP A O 1
ATOM 663 N N . ARG A 1 84 ? 2.223 11.262 -31.429 1.00 66.88 84 ARG A N 1
ATOM 664 C CA . ARG A 1 84 ? 3.179 10.177 -31.685 1.00 66.88 84 ARG A CA 1
ATOM 665 C C . ARG A 1 84 ? 3.838 10.248 -33.067 1.00 66.88 84 ARG A C 1
ATOM 667 O O . ARG A 1 84 ? 4.706 9.430 -33.344 1.00 66.88 84 ARG A O 1
ATOM 674 N N . CYS A 1 85 ? 3.443 11.197 -33.923 1.00 78.88 85 CYS A N 1
ATOM 675 C CA . CYS A 1 85 ? 3.989 11.401 -35.273 1.00 78.88 85 CYS A CA 1
ATOM 676 C C . CYS A 1 85 ? 4.049 10.105 -36.115 1.00 78.88 85 CYS A C 1
ATOM 678 O O . CYS A 1 85 ? 5.102 9.751 -36.644 1.00 78.88 85 CYS A O 1
ATOM 680 N N . GLN A 1 86 ? 2.933 9.371 -36.205 1.00 77.88 86 GLN A N 1
ATOM 681 C CA . GLN A 1 86 ? 2.873 8.087 -36.918 1.00 77.88 86 GLN A CA 1
ATOM 682 C C . GLN A 1 86 ? 1.485 7.783 -37.505 1.00 77.88 86 GLN A C 1
ATOM 684 O O . GLN A 1 86 ? 0.462 8.224 -36.977 1.00 77.88 86 GLN A O 1
ATOM 689 N N . ALA A 1 87 ? 1.448 6.946 -38.544 1.00 82.75 87 ALA A N 1
ATOM 690 C CA . ALA A 1 87 ? 0.239 6.369 -39.130 1.00 82.75 87 ALA A CA 1
ATOM 691 C C . ALA A 1 87 ? 0.268 4.834 -39.066 1.00 82.75 87 ALA A C 1
ATOM 693 O O . ALA A 1 87 ? 1.315 4.218 -39.266 1.00 82.75 87 ALA A O 1
ATOM 694 N N . LYS A 1 88 ? -0.869 4.204 -38.758 1.00 76.69 88 LYS A N 1
ATOM 695 C CA . LYS A 1 88 ? -0.941 2.775 -38.443 1.00 76.69 88 LYS A CA 1
ATOM 696 C C . LYS A 1 88 ? -2.295 2.154 -38.771 1.00 76.69 88 LYS A C 1
ATOM 698 O O . LYS A 1 88 ? -3.326 2.656 -38.339 1.00 76.69 88 LYS A O 1
ATOM 703 N N . CYS A 1 89 ? -2.278 1.005 -39.435 1.00 80.75 89 CYS A N 1
ATOM 704 C CA . CYS A 1 89 ? -3.418 0.117 -39.613 1.00 80.75 89 CYS A CA 1
ATOM 705 C C . CYS A 1 89 ? -3.440 -0.973 -38.538 1.00 80.75 89 CYS A C 1
ATOM 707 O O . CYS A 1 89 ? -2.444 -1.664 -38.359 1.00 80.75 89 CYS A O 1
ATOM 709 N N . PHE A 1 90 ? -4.579 -1.185 -37.884 1.00 69.50 90 PHE A N 1
ATOM 710 C CA . PHE A 1 90 ? -4.788 -2.270 -36.921 1.00 69.50 90 PHE A CA 1
ATOM 711 C C . PHE A 1 90 ? -5.323 -3.563 -37.565 1.00 69.50 90 PHE A C 1
ATOM 713 O O . PHE A 1 90 ? -5.262 -4.601 -36.919 1.00 69.50 90 PHE A O 1
ATOM 720 N N . GLY A 1 91 ? -5.822 -3.518 -38.809 1.00 67.50 91 GLY A N 1
ATOM 721 C CA . GLY A 1 91 ? -6.182 -4.705 -39.600 1.00 67.50 91 GLY A CA 1
ATOM 722 C C . GLY A 1 91 ? -4.980 -5.368 -40.287 1.00 67.50 91 GLY A C 1
ATOM 723 O O . GLY A 1 91 ? -4.594 -6.475 -39.934 1.00 67.50 91 GLY A O 1
ATOM 724 N N . CYS A 1 92 ? -4.345 -4.678 -41.242 1.00 68.94 92 CYS A N 1
ATOM 725 C CA . CYS A 1 92 ? -3.223 -5.222 -42.026 1.00 68.94 92 CYS A CA 1
ATOM 726 C C . CYS A 1 92 ? -1.819 -4.883 -41.492 1.00 68.94 92 CYS A C 1
ATOM 728 O O . CYS A 1 92 ? -0.832 -5.105 -42.189 1.00 68.94 92 CYS A O 1
ATOM 730 N N . ASN A 1 93 ? -1.713 -4.282 -40.301 1.00 57.97 93 ASN A N 1
ATOM 731 C CA . ASN A 1 93 ? -0.446 -3.903 -39.655 1.00 57.97 93 ASN A CA 1
ATOM 732 C C . ASN A 1 93 ? 0.463 -2.943 -40.450 1.00 57.97 93 ASN A C 1
ATOM 734 O O . ASN A 1 93 ? 1.641 -2.794 -40.128 1.00 57.97 93 ASN A O 1
ATOM 738 N N . ALA A 1 94 ? -0.058 -2.245 -41.464 1.00 70.81 94 ALA A N 1
ATOM 739 C CA . ALA A 1 94 ? 0.696 -1.190 -42.139 1.00 70.81 94 ALA A CA 1
ATOM 740 C C . ALA A 1 94 ? 1.101 -0.101 -41.128 1.00 70.81 94 ALA A C 1
ATOM 742 O O . ALA A 1 94 ? 0.247 0.410 -40.404 1.00 70.81 94 ALA A O 1
ATOM 743 N N . TYR A 1 95 ? 2.384 0.260 -41.071 1.00 69.88 95 TYR A N 1
ATOM 744 C CA . TYR A 1 95 ? 2.932 1.206 -40.096 1.00 69.88 95 TYR A CA 1
ATOM 745 C C . TYR A 1 95 ? 3.896 2.186 -40.764 1.00 69.88 95 TYR A C 1
ATOM 747 O O . TYR A 1 95 ? 4.788 1.773 -41.504 1.00 69.88 95 TYR A O 1
ATOM 755 N N . PHE A 1 96 ? 3.739 3.475 -40.463 1.00 75.00 96 PHE A N 1
ATOM 756 C CA . PHE A 1 96 ? 4.550 4.550 -41.020 1.00 75.00 96 PHE A CA 1
ATOM 757 C C . PHE A 1 96 ? 4.924 5.565 -39.946 1.00 75.00 96 PHE A C 1
ATOM 759 O O . PHE A 1 96 ? 4.082 6.317 -39.458 1.00 75.00 96 PHE A O 1
ATOM 766 N N . TRP A 1 97 ? 6.211 5.623 -39.622 1.00 70.38 97 TRP A N 1
ATOM 767 C CA . TRP A 1 97 ? 6.800 6.709 -38.837 1.00 70.38 97 TRP A CA 1
ATOM 768 C C . TRP A 1 97 ? 7.327 7.832 -39.746 1.00 70.38 97 TRP A C 1
ATOM 770 O O . TRP A 1 97 ? 7.360 8.994 -39.349 1.00 70.38 97 TRP A O 1
ATOM 780 N N . ASN A 1 98 ? 7.715 7.498 -40.984 1.00 76.31 98 ASN A N 1
ATOM 781 C CA . ASN A 1 98 ? 8.169 8.458 -41.980 1.00 76.31 98 ASN A CA 1
ATOM 782 C C . ASN A 1 98 ? 6.955 9.038 -42.740 1.00 76.31 98 ASN A C 1
ATOM 784 O O . ASN A 1 98 ? 6.302 8.302 -43.488 1.00 76.31 98 ASN A O 1
ATOM 788 N N . PRO A 1 99 ? 6.650 10.341 -42.590 1.00 82.00 99 PRO A N 1
ATOM 789 C CA . PRO A 1 99 ? 5.488 10.955 -43.233 1.00 82.00 99 PRO A CA 1
ATOM 790 C C . PRO A 1 99 ? 5.598 10.986 -44.758 1.00 82.00 99 PRO A C 1
ATOM 792 O O . PRO A 1 99 ? 4.578 10.972 -45.441 1.00 82.00 99 PRO A O 1
ATOM 795 N N . ILE A 1 100 ? 6.817 11.006 -45.302 1.00 85.00 100 ILE A N 1
ATOM 796 C CA . ILE A 1 100 ? 7.058 11.032 -46.748 1.00 85.00 100 ILE A CA 1
ATOM 797 C C . ILE A 1 100 ? 6.723 9.667 -47.349 1.00 85.00 100 ILE A C 1
ATOM 799 O O . ILE A 1 100 ? 6.038 9.594 -48.364 1.00 85.00 100 ILE A O 1
ATOM 803 N N . GLU A 1 101 ? 7.151 8.582 -46.696 1.00 80.38 101 GLU A N 1
ATOM 804 C CA . GLU A 1 101 ? 6.822 7.218 -47.125 1.00 80.38 101 GLU A CA 1
ATOM 805 C C . GLU A 1 101 ? 5.311 6.965 -47.049 1.00 80.38 101 GLU A C 1
ATOM 807 O O . GLU A 1 101 ? 4.724 6.395 -47.970 1.00 80.38 101 GLU A O 1
ATOM 812 N N . PHE A 1 102 ? 4.675 7.436 -45.974 1.00 87.75 102 PHE A N 1
ATOM 813 C CA . PHE A 1 102 ? 3.226 7.388 -45.828 1.00 87.75 102 PHE A CA 1
ATOM 814 C C . PHE A 1 102 ? 2.517 8.123 -46.973 1.00 87.75 102 PHE A C 1
ATOM 816 O O . PHE A 1 102 ? 1.675 7.542 -47.656 1.00 87.75 102 PHE A O 1
ATOM 823 N N . TYR A 1 103 ? 2.894 9.381 -47.217 1.00 90.31 103 TYR A N 1
ATOM 824 C CA . TYR A 1 103 ? 2.321 10.202 -48.282 1.00 90.31 103 TYR A CA 1
ATOM 825 C C . TYR A 1 103 ? 2.504 9.553 -49.658 1.00 90.31 103 TYR A C 1
ATOM 827 O O . TYR A 1 103 ? 1.564 9.487 -50.450 1.00 90.31 103 TYR A O 1
ATOM 835 N N . ALA A 1 104 ? 3.698 9.024 -49.927 1.00 87.38 104 ALA A N 1
ATOM 836 C CA . ALA A 1 104 ? 4.028 8.347 -51.174 1.00 87.38 104 ALA A CA 1
ATOM 837 C C . ALA A 1 104 ? 3.121 7.137 -51.434 1.00 87.38 104 ALA A C 1
ATOM 839 O O . ALA A 1 104 ? 2.591 6.992 -52.535 1.00 87.38 104 ALA A O 1
ATOM 840 N N . LYS A 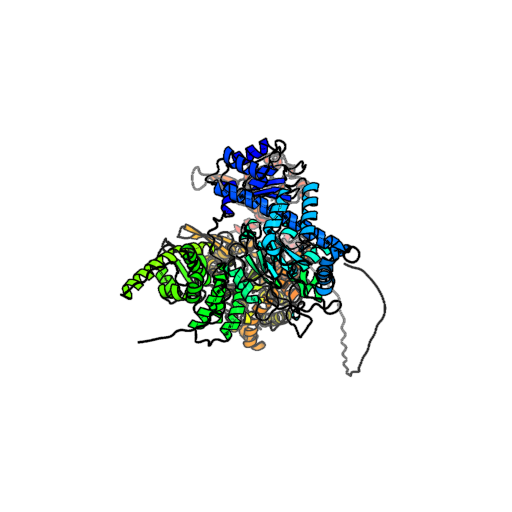1 105 ? 2.916 6.299 -50.411 1.00 87.31 105 LYS A N 1
ATOM 841 C CA . LYS A 1 105 ? 2.136 5.059 -50.510 1.00 87.31 105 LYS A CA 1
ATOM 842 C C . LYS A 1 105 ? 0.623 5.265 -50.519 1.00 87.31 105 LYS A C 1
ATOM 844 O O . LYS A 1 105 ? -0.069 4.445 -51.105 1.00 87.31 105 LYS A O 1
ATOM 849 N N . VAL A 1 106 ? 0.113 6.309 -49.863 1.00 91.00 106 VAL A N 1
ATOM 850 C CA . VAL A 1 106 ? -1.330 6.625 -49.860 1.00 91.00 106 VAL A CA 1
ATOM 851 C C . VAL A 1 106 ? -1.759 7.418 -51.089 1.00 91.00 106 VAL A C 1
ATOM 853 O O . VAL A 1 106 ? -2.940 7.421 -51.421 1.00 91.00 106 VAL A O 1
ATOM 856 N N . SER A 1 107 ? -0.831 8.106 -51.756 1.00 88.81 107 SER A N 1
ATOM 857 C CA . SER A 1 107 ? -1.140 8.826 -52.992 1.00 88.81 107 SER A CA 1
ATOM 858 C C . SER A 1 107 ? -1.748 7.887 -54.039 1.00 88.81 107 SER A C 1
ATOM 860 O O . SER A 1 107 ? -1.279 6.762 -54.185 1.00 88.81 107 SER A O 1
ATOM 862 N N . ASP A 1 108 ? -2.749 8.364 -54.783 1.00 82.31 108 ASP A N 1
ATOM 863 C CA . ASP A 1 108 ? -3.324 7.646 -55.925 1.00 82.31 108 ASP A CA 1
ATOM 864 C C . ASP A 1 108 ? -3.153 8.474 -57.221 1.00 82.31 108 ASP A C 1
ATOM 866 O O . ASP A 1 108 ? -3.753 9.551 -57.345 1.00 82.31 108 ASP A O 1
ATOM 870 N N . PRO A 1 109 ? -2.298 8.043 -58.173 1.00 82.69 109 PRO A N 1
ATOM 871 C CA . PRO A 1 109 ? -1.451 6.846 -58.113 1.00 82.69 109 PRO A CA 1
ATOM 872 C C . PRO A 1 109 ? -0.307 6.969 -57.079 1.00 82.69 109 PRO A C 1
ATOM 874 O O . PRO A 1 109 ? 0.122 8.095 -56.778 1.00 82.69 109 PRO A O 1
ATOM 877 N N . PRO A 1 110 ? 0.234 5.838 -56.568 1.00 82.50 110 PRO A N 1
ATOM 878 C CA . PRO A 1 110 ? 1.373 5.838 -55.653 1.00 82.50 110 PRO A CA 1
ATOM 879 C C . PRO A 1 110 ? 2.573 6.572 -56.239 1.00 82.50 110 PRO A C 1
ATOM 881 O O . PRO A 1 110 ? 2.881 6.463 -57.428 1.00 82.50 110 PRO A O 1
ATOM 884 N N . ARG A 1 111 ? 3.264 7.324 -55.386 1.00 83.75 111 ARG A N 1
ATOM 885 C CA . ARG A 1 111 ? 4.385 8.180 -55.784 1.00 83.75 111 ARG A CA 1
ATOM 886 C C . ARG A 1 111 ? 5.716 7.591 -55.358 1.00 83.75 111 ARG A C 1
ATOM 888 O O . ARG A 1 111 ? 5.795 6.809 -54.413 1.00 83.75 111 ARG A O 1
ATOM 895 N N . THR A 1 112 ? 6.787 8.021 -56.020 1.00 80.50 112 THR A N 1
ATOM 896 C CA . THR A 1 112 ? 8.135 7.771 -55.506 1.00 80.50 112 THR A CA 1
ATOM 897 C C . THR A 1 112 ? 8.374 8.608 -54.245 1.00 80.50 112 THR A C 1
ATOM 899 O O . THR A 1 112 ? 7.729 9.639 -54.034 1.00 80.50 112 THR A O 1
ATOM 902 N N . TYR A 1 113 ? 9.327 8.197 -53.405 1.00 76.88 113 TYR A N 1
ATOM 903 C CA . TYR A 1 113 ? 9.710 8.955 -52.208 1.00 76.88 113 TYR A CA 1
ATOM 904 C C . TYR A 1 113 ? 10.104 10.407 -52.543 1.00 76.88 113 TYR A C 1
ATOM 906 O O . TYR A 1 113 ? 9.765 11.343 -51.819 1.00 76.88 113 TYR A O 1
ATOM 914 N N . VAL A 1 114 ? 10.777 10.604 -53.682 1.00 78.12 114 VAL A N 1
ATOM 915 C CA . VAL A 1 114 ? 11.218 11.920 -54.164 1.00 78.12 114 VAL A CA 1
ATOM 916 C C . VAL A 1 114 ? 10.037 12.777 -54.602 1.00 78.12 114 VAL A C 1
ATOM 918 O O . VAL A 1 114 ? 9.956 13.939 -54.206 1.00 78.12 114 VAL A O 1
ATOM 921 N N . ASP A 1 115 ? 9.103 12.209 -55.364 1.00 81.06 115 ASP A N 1
ATOM 922 C CA . ASP A 1 115 ? 7.915 12.933 -55.824 1.00 81.06 115 ASP A CA 1
ATOM 923 C C . ASP A 1 115 ? 7.010 13.321 -54.654 1.00 81.06 115 ASP A C 1
ATOM 925 O O . ASP A 1 115 ? 6.472 14.425 -54.629 1.00 81.06 115 ASP A O 1
ATOM 929 N N . ALA A 1 116 ? 6.876 12.441 -53.657 1.00 85.44 116 ALA A N 1
ATOM 930 C CA . ALA A 1 116 ? 6.147 12.721 -52.425 1.00 85.44 116 ALA A CA 1
ATOM 931 C C . ALA A 1 116 ? 6.802 13.847 -51.615 1.00 85.44 116 ALA A C 1
ATOM 933 O O . ALA A 1 116 ? 6.120 14.765 -51.167 1.00 85.44 116 ALA A O 1
ATOM 934 N N . LEU A 1 117 ? 8.128 13.820 -51.464 1.00 81.75 117 LEU A N 1
ATOM 935 C CA . LEU A 1 117 ? 8.874 14.857 -50.752 1.00 81.75 117 LEU A CA 1
ATOM 936 C C . LEU A 1 117 ? 8.782 16.223 -51.449 1.00 81.75 117 LEU A C 1
ATOM 938 O O . LEU A 1 117 ? 8.616 17.251 -50.787 1.00 81.75 117 LEU A O 1
ATOM 942 N N . LEU A 1 118 ? 8.882 16.243 -52.781 1.00 80.50 118 LEU A N 1
ATOM 943 C CA . LEU A 1 118 ? 8.714 17.458 -53.574 1.00 80.50 118 LEU A CA 1
ATOM 944 C C . LEU A 1 118 ? 7.286 17.998 -53.471 1.00 80.50 118 LEU A C 1
ATOM 946 O O . LEU A 1 118 ? 7.128 19.195 -53.247 1.00 80.50 118 LEU A O 1
ATOM 950 N N . ASP A 1 119 ? 6.279 17.127 -53.559 1.00 83.62 119 ASP A N 1
ATOM 951 C CA . ASP A 1 119 ? 4.871 17.510 -53.458 1.00 83.62 119 ASP A CA 1
ATOM 952 C C . ASP A 1 119 ? 4.524 18.053 -52.068 1.00 83.62 119 ASP A C 1
ATOM 954 O O . ASP A 1 119 ? 3.946 19.131 -51.953 1.00 83.62 119 ASP A O 1
ATOM 958 N N . ILE A 1 120 ? 4.970 17.381 -50.999 1.00 85.19 120 ILE A N 1
ATOM 959 C CA . ILE A 1 120 ? 4.778 17.857 -49.622 1.00 85.19 120 ILE A CA 1
ATOM 960 C C . ILE A 1 120 ? 5.330 19.277 -49.461 1.00 85.19 120 ILE A C 1
ATOM 962 O O . ILE A 1 120 ? 4.686 20.156 -48.883 1.00 85.19 120 ILE A O 1
ATOM 966 N N . LYS A 1 121 ? 6.524 19.517 -50.005 1.00 79.06 121 LYS A N 1
ATOM 967 C CA . LYS A 1 121 ? 7.167 20.824 -49.945 1.00 79.06 121 LYS A CA 1
ATOM 968 C C . LYS A 1 121 ? 6.418 21.887 -50.742 1.00 79.06 121 LYS A C 1
ATOM 970 O O . LYS A 1 121 ? 6.298 23.015 -50.264 1.00 79.06 121 LYS A O 1
ATOM 975 N N . THR A 1 122 ? 5.991 21.576 -51.964 1.00 80.44 122 THR A N 1
ATOM 976 C CA . THR A 1 122 ? 5.301 22.549 -52.821 1.00 80.44 122 THR A CA 1
ATOM 977 C C . THR A 1 122 ? 3.908 22.869 -52.305 1.00 80.44 122 THR A C 1
ATOM 979 O O . THR A 1 122 ? 3.501 24.029 -52.354 1.00 80.44 122 THR A O 1
ATOM 982 N N . THR A 1 123 ? 3.212 21.856 -51.792 1.00 80.69 123 THR A N 1
ATOM 983 C CA . THR A 1 123 ? 1.793 21.917 -51.447 1.00 80.69 123 THR A CA 1
ATOM 984 C C . THR A 1 123 ? 1.572 22.470 -50.041 1.00 80.69 123 THR A C 1
ATOM 986 O O . THR A 1 123 ? 0.809 23.419 -49.895 1.00 80.69 123 THR A O 1
ATOM 989 N N . TYR A 1 124 ? 2.281 21.963 -49.028 1.00 80.62 124 TYR A N 1
ATOM 990 C CA . TYR A 1 124 ? 2.003 22.303 -47.622 1.00 80.62 124 TYR A CA 1
ATOM 991 C C . TYR A 1 124 ? 3.005 23.283 -47.006 1.00 80.62 124 TYR A C 1
ATOM 993 O O . TYR A 1 124 ? 2.759 23.838 -45.943 1.00 80.62 124 TYR A O 1
ATOM 1001 N N . LYS A 1 125 ? 4.151 23.513 -47.667 1.00 71.31 125 LYS A N 1
ATOM 1002 C CA . LYS A 1 125 ? 5.217 24.427 -47.209 1.00 71.31 125 LYS A CA 1
ATOM 1003 C C . LYS A 1 125 ? 5.527 24.320 -45.695 1.00 71.31 125 LYS A C 1
ATOM 1005 O O . LYS A 1 125 ? 5.639 25.364 -45.046 1.00 71.31 125 LYS A O 1
ATOM 1010 N N . PRO A 1 126 ? 5.697 23.109 -45.120 1.00 64.69 126 PRO A N 1
ATOM 1011 C CA . PRO A 1 126 ? 6.031 22.978 -43.705 1.00 64.69 126 PRO A CA 1
ATOM 1012 C C . PRO A 1 126 ? 7.321 23.762 -43.425 1.00 64.69 126 PRO A C 1
ATOM 1014 O O . PRO A 1 126 ? 8.255 23.742 -44.237 1.00 64.69 126 PRO A O 1
ATOM 1017 N N . ALA A 1 127 ? 7.354 24.515 -42.324 1.00 52.53 127 ALA A N 1
ATOM 1018 C CA . ALA A 1 127 ? 8.458 25.419 -42.013 1.00 52.53 127 ALA A CA 1
ATOM 1019 C C . ALA A 1 127 ? 9.825 24.692 -42.088 1.00 52.53 127 ALA A C 1
ATOM 1021 O O . ALA A 1 127 ? 10.059 23.714 -41.386 1.00 52.53 127 ALA A O 1
ATOM 1022 N N . SER A 1 128 ? 10.687 25.184 -42.992 1.00 57.53 128 SER A N 1
ATOM 1023 C CA . SER A 1 128 ? 12.103 24.841 -43.241 1.00 57.53 128 SER A CA 1
ATOM 1024 C C . SER A 1 128 ? 12.492 23.368 -43.519 1.00 57.53 128 SER A C 1
ATOM 1026 O O . SER A 1 128 ? 13.234 22.747 -42.763 1.00 57.53 128 SER A O 1
ATOM 1028 N N . LEU A 1 129 ? 12.196 22.863 -44.729 1.00 63.44 129 LEU A N 1
ATOM 1029 C CA . LEU A 1 129 ? 12.998 21.793 -45.366 1.00 63.44 129 LEU A CA 1
ATOM 1030 C C . LEU A 1 129 ? 13.958 22.373 -46.435 1.00 63.44 129 LEU A C 1
ATOM 1032 O O . LEU A 1 129 ? 13.562 22.551 -47.594 1.00 63.44 129 LEU A O 1
ATOM 1036 N N . PRO A 1 130 ? 15.228 22.688 -46.097 1.00 66.81 130 PRO A N 1
ATOM 1037 C CA . PRO A 1 130 ? 16.221 23.162 -47.062 1.00 66.81 130 PRO A CA 1
ATOM 1038 C C . PRO A 1 130 ? 16.435 22.187 -48.233 1.00 66.81 130 PRO A C 1
ATOM 1040 O O . PRO A 1 130 ? 16.408 20.972 -48.059 1.00 66.81 130 PRO A O 1
ATOM 1043 N N . ASN A 1 131 ? 16.783 22.694 -49.422 1.00 69.81 131 ASN A N 1
ATOM 1044 C CA . ASN A 1 131 ? 17.130 21.848 -50.583 1.00 69.81 131 ASN A CA 1
ATOM 1045 C C . ASN A 1 131 ? 18.247 20.831 -50.282 1.00 69.81 131 ASN A C 1
ATOM 1047 O O . ASN A 1 131 ? 18.244 19.725 -50.816 1.00 69.81 131 ASN A O 1
ATOM 1051 N N . ARG A 1 132 ? 19.185 21.195 -49.398 1.00 69.31 132 ARG A N 1
ATOM 1052 C CA . ARG A 1 132 ? 20.255 20.310 -48.918 1.00 69.31 132 ARG A CA 1
ATOM 1053 C C . ARG A 1 132 ? 19.706 19.102 -48.149 1.00 69.31 132 ARG A C 1
ATOM 1055 O O . ARG A 1 132 ? 20.200 17.999 -48.345 1.00 69.31 132 ARG A O 1
ATOM 1062 N N . VAL A 1 133 ? 18.678 19.316 -47.327 1.00 69.25 133 VAL A N 1
ATOM 1063 C CA . VAL A 1 133 ? 18.003 18.283 -46.525 1.00 69.25 133 VAL A CA 1
ATOM 1064 C C . VAL A 1 133 ? 17.254 17.319 -47.442 1.00 69.25 133 VAL A C 1
ATOM 1066 O O . VAL A 1 133 ? 17.388 16.114 -47.303 1.00 69.25 133 VAL A O 1
ATOM 1069 N N . ILE A 1 134 ? 16.565 17.841 -48.458 1.00 70.75 134 ILE A N 1
ATOM 1070 C CA . ILE A 1 134 ? 15.849 17.033 -49.460 1.00 70.75 134 ILE A CA 1
ATOM 1071 C C . ILE A 1 134 ? 16.806 16.137 -50.238 1.00 70.75 134 ILE A C 1
ATOM 1073 O O . ILE A 1 134 ? 16.593 14.932 -50.311 1.00 70.75 134 ILE A O 1
ATOM 1077 N N . LYS A 1 135 ? 17.891 16.712 -50.774 1.00 74.00 135 LYS A N 1
ATOM 1078 C CA . LYS A 1 135 ? 18.901 15.944 -51.510 1.00 74.00 135 LYS A CA 1
ATOM 1079 C C . LYS A 1 135 ? 19.491 14.833 -50.637 1.00 74.00 135 LYS A C 1
ATOM 1081 O O . LYS A 1 135 ? 19.655 13.718 -51.114 1.00 74.00 135 LYS A O 1
ATOM 1086 N N . HIS A 1 136 ? 19.764 15.127 -49.366 1.00 73.81 136 HIS A N 1
ATOM 1087 C CA . HIS A 1 136 ? 20.281 14.137 -48.427 1.00 73.81 136 HIS A CA 1
ATOM 1088 C C . HIS A 1 136 ? 19.251 13.043 -48.093 1.00 73.81 136 HIS A C 1
ATOM 1090 O O . HIS A 1 136 ? 19.605 11.873 -48.163 1.00 73.81 136 HIS A O 1
ATOM 1096 N N . LEU A 1 137 ? 17.982 13.384 -47.826 1.00 72.62 137 LEU A N 1
ATOM 1097 C CA . LEU A 1 137 ? 16.908 12.406 -47.578 1.00 72.62 137 LEU A CA 1
ATOM 1098 C C . LEU A 1 137 ? 16.667 11.483 -48.777 1.00 72.62 137 LEU A C 1
ATOM 1100 O O . LEU A 1 137 ? 16.469 10.288 -48.584 1.00 72.62 137 LEU A O 1
ATOM 1104 N N . THR A 1 138 ? 16.715 12.011 -50.003 1.00 76.56 138 THR A N 1
ATOM 1105 C CA . THR A 1 138 ? 16.615 11.208 -51.230 1.00 76.56 138 THR A CA 1
ATOM 1106 C C . THR A 1 138 ? 17.781 10.228 -51.361 1.00 76.56 138 THR A C 1
ATOM 1108 O O . THR A 1 138 ? 17.570 9.054 -51.656 1.00 76.56 138 THR A O 1
ATOM 1111 N N . THR A 1 139 ? 19.016 10.689 -51.136 1.00 80.12 139 THR A N 1
ATOM 1112 C CA . THR A 1 139 ? 20.204 9.821 -51.162 1.00 80.12 139 THR A CA 1
ATOM 1113 C C . THR A 1 139 ? 20.139 8.754 -50.067 1.00 80.12 139 THR A C 1
ATOM 1115 O O . THR A 1 139 ? 20.459 7.597 -50.321 1.00 80.12 139 THR A O 1
ATOM 1118 N N . LEU A 1 140 ? 19.676 9.122 -48.872 1.00 77.56 140 LEU A N 1
ATOM 1119 C CA . LEU A 1 140 ? 19.547 8.226 -47.728 1.00 77.56 140 LEU A CA 1
ATOM 1120 C C . LEU A 1 140 ? 18.491 7.131 -47.948 1.00 77.56 140 LEU A C 1
ATOM 1122 O O . LEU A 1 140 ? 18.750 5.967 -47.656 1.00 77.56 140 LEU A O 1
ATOM 1126 N N . ASP A 1 141 ? 17.318 7.482 -48.481 1.00 77.69 141 ASP A N 1
ATOM 1127 C CA . ASP A 1 141 ? 16.252 6.519 -48.792 1.00 77.69 141 ASP A CA 1
ATOM 1128 C C . ASP A 1 141 ? 16.715 5.485 -49.827 1.00 77.69 141 ASP A C 1
ATOM 1130 O O . ASP A 1 141 ? 16.603 4.276 -49.610 1.00 77.69 141 ASP A O 1
ATOM 1134 N N . ARG A 1 142 ? 17.354 5.960 -50.902 1.00 84.50 142 ARG A N 1
ATOM 1135 C CA . ARG A 1 142 ? 17.964 5.112 -51.930 1.00 84.50 142 ARG A CA 1
ATOM 1136 C C . ARG A 1 142 ? 19.000 4.144 -51.342 1.00 84.50 142 ARG A C 1
ATOM 1138 O O . ARG A 1 142 ? 18.974 2.950 -51.641 1.00 84.50 142 ARG A O 1
ATOM 1145 N N . HIS A 1 143 ? 19.861 4.639 -50.455 1.00 85.62 143 HIS A N 1
ATOM 1146 C CA . HIS A 1 143 ? 20.886 3.843 -49.776 1.00 85.62 143 HIS A CA 1
ATOM 1147 C C . HIS A 1 143 ? 20.289 2.771 -48.847 1.00 85.62 143 HIS A C 1
ATOM 1149 O O . HIS A 1 143 ? 20.712 1.614 -48.851 1.00 85.62 143 HIS A O 1
ATOM 1155 N N . ARG A 1 144 ? 19.235 3.105 -48.092 1.00 82.12 144 ARG A N 1
ATOM 1156 C CA . ARG A 1 144 ? 18.492 2.129 -47.272 1.00 82.12 144 ARG A CA 1
ATOM 1157 C C . ARG A 1 144 ? 17.775 1.085 -48.124 1.00 82.12 144 ARG A C 1
ATOM 1159 O O . ARG A 1 144 ? 17.763 -0.091 -47.757 1.00 82.12 144 ARG A O 1
ATOM 1166 N N . ARG A 1 145 ? 17.212 1.482 -49.273 1.00 85.50 145 ARG A N 1
ATOM 1167 C CA . ARG A 1 145 ? 16.581 0.557 -50.229 1.00 85.50 145 ARG A CA 1
ATOM 1168 C C . ARG A 1 145 ? 17.584 -0.476 -50.734 1.00 85.50 145 ARG A C 1
ATOM 1170 O O . ARG A 1 145 ? 17.286 -1.666 -50.682 1.00 85.50 145 ARG A O 1
ATOM 1177 N N . MET A 1 146 ? 18.780 -0.039 -51.130 1.00 91.06 146 MET A N 1
ATOM 1178 C CA . MET A 1 146 ? 19.882 -0.931 -51.505 1.00 91.06 146 MET A CA 1
ATOM 1179 C C . MET A 1 146 ? 20.191 -1.944 -50.387 1.00 91.06 146 MET A C 1
ATOM 1181 O O . MET A 1 146 ? 20.228 -3.146 -50.648 1.00 91.06 146 MET A O 1
ATOM 1185 N N . LYS A 1 147 ? 20.346 -1.495 -49.133 1.00 89.69 147 LYS A N 1
ATOM 1186 C CA . LYS A 1 147 ? 20.645 -2.383 -47.990 1.00 89.69 147 LYS A CA 1
ATOM 1187 C C . LYS A 1 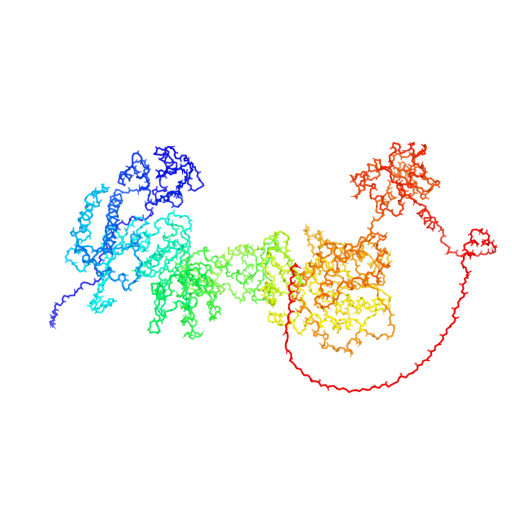147 ? 19.535 -3.393 -47.684 1.00 89.69 147 LYS A C 1
ATOM 1189 O O . LYS A 1 147 ? 19.830 -4.537 -47.348 1.00 89.69 147 LYS A O 1
ATOM 1194 N N . ASN A 1 148 ? 18.270 -3.019 -47.857 1.00 87.44 148 ASN A N 1
ATOM 1195 C CA . ASN A 1 148 ? 17.150 -3.954 -47.724 1.00 87.44 148 ASN A CA 1
ATOM 1196 C C . ASN A 1 148 ? 17.178 -5.058 -48.794 1.00 87.44 148 ASN A C 1
ATOM 1198 O O . ASN A 1 148 ? 16.893 -6.217 -48.493 1.00 87.44 148 ASN A O 1
ATOM 1202 N N . ILE A 1 149 ? 17.548 -4.717 -50.033 1.00 91.25 149 ILE A N 1
ATOM 1203 C CA . ILE A 1 149 ? 17.725 -5.709 -51.103 1.00 91.25 149 ILE A CA 1
ATOM 1204 C C . ILE A 1 149 ? 18.907 -6.628 -50.776 1.00 91.25 149 ILE A C 1
ATOM 1206 O O . ILE A 1 149 ? 18.786 -7.843 -50.916 1.00 91.25 149 ILE A O 1
ATOM 1210 N N . LEU A 1 150 ? 20.019 -6.070 -50.283 1.00 92.69 150 LEU A N 1
ATOM 1211 C CA . LEU A 1 150 ? 21.172 -6.851 -49.824 1.00 92.69 150 LEU A CA 1
ATOM 1212 C C . LEU A 1 150 ? 20.788 -7.854 -48.735 1.00 92.69 150 LEU A C 1
ATOM 1214 O O . LEU A 1 150 ? 21.167 -9.018 -48.840 1.00 92.69 150 LEU A O 1
ATOM 1218 N N . HIS A 1 151 ? 20.001 -7.429 -47.744 1.00 90.88 151 HIS A N 1
ATOM 1219 C CA . HIS A 1 151 ? 19.479 -8.317 -46.707 1.00 90.88 151 HIS A CA 1
ATOM 1220 C C . HIS A 1 151 ? 18.717 -9.497 -47.305 1.00 90.88 151 HIS A C 1
ATOM 1222 O O . HIS A 1 151 ? 19.055 -10.642 -47.020 1.00 90.88 151 HIS A O 1
ATOM 1228 N N . HIS A 1 152 ? 17.758 -9.237 -48.196 1.00 89.81 152 HIS A N 1
ATOM 1229 C CA . HIS A 1 152 ? 16.990 -10.307 -48.826 1.00 89.81 152 HIS A CA 1
ATOM 1230 C C . HIS A 1 152 ? 17.870 -11.256 -49.648 1.00 89.81 152 HIS A C 1
ATOM 1232 O O . HIS A 1 152 ? 17.750 -12.471 -49.522 1.00 89.81 152 HIS A O 1
ATOM 1238 N N . VAL A 1 153 ? 18.766 -10.714 -50.478 1.00 93.81 153 VAL A N 1
ATOM 1239 C CA . VAL A 1 153 ? 19.631 -11.520 -51.347 1.00 93.81 153 VAL A CA 1
ATOM 1240 C C . VAL A 1 153 ? 20.583 -12.384 -50.518 1.00 93.81 153 VAL A C 1
ATOM 1242 O O . VAL A 1 153 ? 20.635 -13.593 -50.716 1.00 93.81 153 VAL A O 1
ATOM 1245 N N . MET A 1 154 ? 21.300 -11.808 -49.556 1.00 94.88 154 MET A N 1
ATOM 1246 C CA . MET A 1 154 ? 22.273 -12.546 -48.739 1.00 94.88 154 MET A CA 1
ATOM 1247 C C . MET A 1 154 ? 21.617 -13.547 -47.778 1.00 94.88 154 MET A C 1
ATOM 1249 O O . MET A 1 154 ? 22.205 -14.591 -47.498 1.00 94.88 154 MET A O 1
ATOM 1253 N N . ASN A 1 155 ? 20.411 -13.252 -47.281 1.00 93.31 155 ASN A N 1
ATOM 1254 C CA . ASN A 1 155 ? 19.611 -14.213 -46.522 1.00 93.31 155 ASN A CA 1
ATOM 1255 C C . ASN A 1 155 ? 19.157 -15.376 -47.417 1.00 93.31 155 ASN A C 1
ATOM 1257 O O . ASN A 1 155 ? 19.357 -16.530 -47.051 1.00 93.31 155 ASN A O 1
ATOM 1261 N N . SER A 1 156 ? 18.648 -15.089 -48.623 1.00 91.38 156 SER A N 1
ATOM 1262 C CA . SER A 1 156 ? 18.240 -16.135 -49.572 1.00 91.38 156 SER A CA 1
ATOM 1263 C C . SER A 1 156 ? 19.399 -17.060 -49.953 1.00 91.38 156 SER A C 1
ATOM 1265 O O . SER A 1 156 ? 19.227 -18.270 -50.001 1.00 91.38 156 SER A O 1
ATOM 1267 N N . GLU A 1 157 ? 20.612 -16.519 -50.109 1.00 92.88 157 GLU A N 1
ATOM 1268 C CA . GLU A 1 157 ? 21.810 -17.324 -50.362 1.00 92.88 157 GLU A CA 1
ATOM 1269 C C . GLU A 1 157 ? 22.157 -18.251 -49.191 1.00 92.88 157 GLU A C 1
ATOM 1271 O O . GLU A 1 157 ? 22.632 -19.363 -49.415 1.00 92.88 157 GLU A O 1
ATOM 1276 N N . LEU A 1 158 ? 21.920 -17.820 -47.948 1.00 92.62 158 LEU A N 1
ATOM 1277 C CA . LEU A 1 158 ? 22.113 -18.666 -46.771 1.00 92.62 158 LEU A CA 1
ATOM 1278 C C . LEU A 1 158 ? 21.062 -19.782 -46.721 1.00 92.62 158 LEU A C 1
ATOM 1280 O O . LEU A 1 158 ? 21.418 -20.933 -46.485 1.00 92.62 158 LEU A O 1
ATOM 1284 N N . VAL A 1 159 ? 19.792 -19.463 -46.979 1.00 90.44 159 VAL A N 1
ATOM 1285 C CA . VAL A 1 159 ? 18.690 -20.442 -47.021 1.00 90.44 159 VAL A CA 1
ATOM 1286 C C . VAL A 1 159 ? 18.924 -21.494 -48.114 1.00 90.44 159 VAL A C 1
ATOM 1288 O O . VAL A 1 159 ? 18.822 -22.696 -47.849 1.00 90.44 159 VAL A O 1
ATOM 1291 N N . ASP A 1 160 ? 19.322 -21.059 -49.312 1.00 90.19 160 ASP A N 1
ATOM 1292 C CA . ASP A 1 160 ? 19.692 -21.947 -50.418 1.00 90.19 160 ASP A CA 1
ATOM 1293 C C . ASP A 1 160 ? 20.887 -22.833 -50.024 1.00 90.19 160 ASP A C 1
ATOM 1295 O O . ASP A 1 160 ? 20.870 -24.047 -50.236 1.00 90.19 160 ASP A O 1
ATOM 1299 N N . ALA A 1 161 ? 21.920 -22.256 -49.397 1.00 89.56 161 ALA A N 1
ATOM 1300 C CA . ALA A 1 161 ? 23.104 -22.993 -48.960 1.00 89.56 161 ALA A CA 1
ATOM 1301 C C . ALA A 1 161 ? 22.784 -24.059 -47.903 1.00 89.56 161 ALA A C 1
ATOM 1303 O O . ALA A 1 161 ? 23.318 -25.164 -47.973 1.00 89.56 161 ALA A O 1
ATOM 1304 N N . VAL A 1 162 ? 21.887 -23.777 -46.961 1.00 87.25 162 VAL A N 1
ATOM 1305 C CA . VAL A 1 162 ? 21.455 -24.754 -45.948 1.00 87.25 162 VAL A CA 1
ATOM 1306 C C . VAL A 1 162 ? 20.824 -25.989 -46.594 1.00 87.25 162 VAL A C 1
ATOM 1308 O O . VAL A 1 162 ? 21.065 -27.106 -46.143 1.00 87.25 162 VAL A O 1
ATOM 1311 N N . SER A 1 163 ? 20.080 -25.803 -47.686 1.00 83.38 163 SER A N 1
ATOM 1312 C CA . SER A 1 163 ? 19.398 -26.897 -48.386 1.00 83.38 163 SER A CA 1
ATOM 1313 C C . SER A 1 163 ? 20.283 -27.602 -49.423 1.00 83.38 163 SER A C 1
ATOM 1315 O O . SER A 1 163 ? 20.126 -28.799 -49.655 1.00 83.38 163 SER A O 1
ATOM 1317 N N . MET A 1 164 ? 21.198 -26.874 -50.076 1.00 84.50 164 MET A N 1
ATOM 1318 C CA . MET A 1 164 ? 21.840 -27.318 -51.323 1.00 84.50 164 MET A CA 1
ATOM 1319 C C . MET A 1 164 ? 23.373 -27.217 -51.346 1.00 84.50 164 MET A C 1
ATOM 1321 O O . MET A 1 164 ? 23.974 -27.657 -52.325 1.00 84.50 164 MET A O 1
ATOM 1325 N N . ALA A 1 165 ? 24.052 -26.700 -50.312 1.00 75.38 165 ALA A N 1
ATOM 1326 C CA . ALA A 1 165 ? 25.510 -26.478 -50.365 1.00 75.38 165 ALA A CA 1
ATOM 1327 C C . ALA A 1 165 ? 26.347 -27.761 -50.519 1.00 75.38 165 ALA A C 1
ATOM 1329 O O . ALA A 1 165 ? 27.495 -27.699 -50.959 1.00 75.38 165 ALA A O 1
ATOM 1330 N N . ALA A 1 166 ? 25.798 -28.928 -50.169 1.00 69.94 166 ALA A N 1
ATOM 1331 C CA . ALA A 1 166 ? 26.458 -30.214 -50.392 1.00 69.94 166 ALA A CA 1
ATOM 1332 C C . ALA A 1 166 ? 26.391 -30.682 -51.859 1.00 69.94 166 ALA A C 1
ATOM 1334 O O . ALA A 1 166 ? 27.202 -31.509 -52.271 1.00 69.94 166 ALA A O 1
ATOM 1335 N N . THR A 1 167 ? 25.432 -30.167 -52.633 1.00 76.25 167 THR A N 1
ATOM 1336 C CA . THR A 1 167 ? 25.095 -30.644 -53.982 1.00 76.25 167 THR A CA 1
ATOM 1337 C C . THR A 1 167 ? 25.303 -29.600 -55.079 1.00 76.25 167 THR A C 1
ATOM 1339 O O . THR A 1 167 ? 25.543 -29.988 -56.218 1.00 76.25 167 THR A O 1
ATOM 1342 N N . ASP A 1 168 ? 25.238 -28.300 -54.768 1.00 80.31 168 ASP A N 1
ATOM 1343 C CA . ASP A 1 168 ? 25.503 -27.207 -55.712 1.00 80.31 168 ASP A CA 1
ATOM 1344 C C . ASP A 1 168 ? 26.922 -26.637 -55.505 1.00 80.31 168 ASP A C 1
ATOM 1346 O O . ASP A 1 168 ? 27.172 -25.938 -54.515 1.00 80.31 168 ASP A O 1
ATOM 1350 N N . PRO A 1 169 ? 27.860 -26.868 -56.447 1.00 77.00 169 PRO A N 1
ATOM 1351 C CA . PRO A 1 169 ? 29.216 -26.324 -56.378 1.00 77.00 169 PRO A CA 1
ATOM 1352 C C . PRO A 1 169 ? 29.258 -24.794 -56.267 1.00 77.00 169 PRO A C 1
ATOM 1354 O O . PRO A 1 169 ? 30.207 -24.245 -55.707 1.00 77.00 169 PRO A O 1
ATOM 1357 N N . ASN A 1 170 ? 28.232 -24.094 -56.764 1.00 81.75 170 ASN A N 1
ATOM 1358 C CA . ASN A 1 170 ? 28.172 -22.634 -56.739 1.00 81.75 170 ASN A CA 1
ATOM 1359 C C . ASN A 1 170 ? 27.908 -22.060 -55.343 1.00 81.75 170 ASN A C 1
ATOM 1361 O O . ASN A 1 170 ? 28.088 -20.860 -55.159 1.00 81.75 170 ASN A O 1
ATOM 1365 N N . LEU A 1 171 ? 27.503 -22.890 -54.377 1.00 86.19 171 LEU A N 1
ATOM 1366 C CA . LEU A 1 171 ? 27.257 -22.510 -52.982 1.00 86.19 171 LEU A CA 1
ATOM 1367 C C . LEU A 1 171 ? 28.370 -22.987 -52.035 1.00 86.19 171 LEU A C 1
ATOM 1369 O O . LEU A 1 171 ? 28.286 -22.786 -50.824 1.00 86.19 171 LEU A O 1
ATOM 1373 N N . GLY A 1 172 ? 29.448 -23.573 -52.570 1.00 83.88 172 GLY A N 1
ATOM 1374 C CA . GLY A 1 172 ? 30.539 -24.137 -51.769 1.00 83.88 172 GLY A CA 1
ATOM 1375 C C . GLY A 1 172 ? 31.203 -23.139 -50.809 1.00 83.88 172 GLY A C 1
ATOM 1376 O O . GLY A 1 172 ? 31.661 -23.541 -49.742 1.00 83.88 172 GLY A O 1
ATOM 1377 N N . TYR A 1 173 ? 31.196 -21.839 -51.129 1.00 87.62 173 TYR A N 1
ATOM 1378 C CA . TYR A 1 173 ? 31.742 -20.790 -50.255 1.00 87.62 173 TYR A CA 1
ATOM 1379 C C . TYR A 1 173 ? 30.957 -20.613 -48.944 1.00 87.62 173 TYR A C 1
ATOM 1381 O O . TYR A 1 173 ? 31.517 -20.135 -47.964 1.00 87.62 173 TYR A O 1
ATOM 1389 N N . ALA A 1 174 ? 29.672 -20.981 -48.909 1.00 90.25 174 ALA A N 1
ATOM 1390 C CA . ALA A 1 174 ? 28.814 -20.822 -47.736 1.00 90.25 174 ALA A CA 1
ATOM 1391 C C . ALA A 1 174 ? 28.869 -22.033 -46.791 1.00 90.25 174 ALA A C 1
ATOM 1393 O O . ALA A 1 174 ? 28.410 -21.947 -45.653 1.00 90.25 174 ALA A O 1
ATOM 1394 N N . LYS A 1 175 ? 29.453 -23.156 -47.235 1.00 87.06 175 LYS A N 1
ATOM 1395 C CA . LYS A 1 175 ? 29.438 -24.433 -46.507 1.00 87.06 175 LYS A CA 1
ATOM 1396 C C . LYS A 1 175 ? 29.966 -24.309 -45.079 1.00 87.06 175 LYS A C 1
ATOM 1398 O O . LYS A 1 175 ? 29.358 -24.832 -44.155 1.00 87.06 175 LYS A O 1
ATOM 1403 N N . GLN A 1 176 ? 31.073 -23.595 -44.890 1.00 85.75 176 GLN A N 1
ATOM 1404 C CA . GLN A 1 176 ? 31.679 -23.430 -43.570 1.00 85.75 176 GLN A CA 1
ATOM 1405 C C . GLN A 1 176 ? 30.783 -22.626 -42.615 1.00 85.75 176 GLN A C 1
ATOM 1407 O O . GLN A 1 176 ? 30.705 -22.955 -41.434 1.00 85.75 176 GLN A O 1
ATOM 1412 N N . ALA A 1 177 ? 30.081 -21.604 -43.115 1.00 88.81 177 ALA A N 1
ATOM 1413 C CA . ALA A 1 177 ? 29.115 -20.846 -42.323 1.00 88.81 177 ALA A CA 1
ATOM 1414 C C . ALA A 1 177 ? 27.908 -21.705 -41.936 1.00 88.81 177 ALA A C 1
ATOM 1416 O O . ALA A 1 177 ? 27.517 -21.702 -40.772 1.00 88.81 177 ALA A O 1
ATOM 1417 N N . VAL A 1 178 ? 27.375 -22.492 -42.876 1.00 88.81 178 VAL A N 1
ATOM 1418 C CA . VAL A 1 178 ? 26.288 -23.448 -42.611 1.00 88.81 178 VAL A CA 1
ATOM 1419 C C . VAL A 1 178 ? 26.711 -24.475 -41.558 1.00 88.81 178 VAL A C 1
ATOM 1421 O O . VAL A 1 178 ? 26.015 -24.656 -40.562 1.00 88.81 178 VAL A O 1
ATOM 1424 N N . ASP A 1 179 ? 27.885 -25.090 -41.716 1.00 86.88 179 ASP A N 1
ATOM 1425 C CA . ASP A 1 179 ? 28.407 -26.070 -40.759 1.00 86.88 179 ASP A CA 1
ATOM 1426 C C . ASP A 1 179 ? 28.635 -25.441 -39.373 1.00 86.88 179 ASP A C 1
ATOM 1428 O O . ASP A 1 179 ? 28.360 -26.075 -38.355 1.00 86.88 179 ASP A O 1
ATOM 1432 N N . TYR A 1 180 ? 29.064 -24.178 -39.306 1.00 87.44 180 TYR A N 1
ATOM 1433 C CA . TYR A 1 180 ? 29.196 -23.450 -38.045 1.00 87.44 180 TYR A CA 1
ATOM 1434 C C . TYR A 1 180 ? 27.840 -23.190 -37.370 1.00 87.44 180 TYR A C 1
ATOM 1436 O O . TYR A 1 180 ? 27.694 -23.457 -36.175 1.00 87.44 180 TYR A O 1
ATOM 1444 N N . LEU A 1 181 ? 26.827 -22.729 -38.112 1.00 88.62 181 LEU A N 1
ATOM 1445 C CA . LEU A 1 181 ? 25.491 -22.496 -37.554 1.00 88.62 181 LEU A CA 1
ATOM 1446 C C . LEU A 1 181 ? 24.832 -23.797 -37.069 1.00 88.62 181 LEU A C 1
ATOM 1448 O O . LEU A 1 181 ? 24.274 -23.827 -35.975 1.00 88.62 181 LEU A O 1
ATOM 1452 N N . LEU A 1 182 ? 24.934 -24.879 -37.847 1.00 86.38 182 LEU A N 1
ATOM 1453 C CA . LEU A 1 182 ? 24.244 -26.138 -37.554 1.00 86.38 182 LEU A CA 1
ATOM 1454 C C . LEU A 1 182 ? 24.993 -27.020 -36.554 1.00 86.38 182 LEU A C 1
ATOM 1456 O O . LEU A 1 182 ? 24.378 -27.586 -35.655 1.00 86.38 182 LEU A O 1
ATOM 1460 N N . ARG A 1 183 ? 26.319 -27.160 -36.684 1.00 83.12 183 ARG A N 1
ATOM 1461 C CA . ARG A 1 183 ? 27.097 -28.083 -35.837 1.00 83.12 183 ARG A CA 1
ATOM 1462 C C . ARG A 1 183 ? 27.627 -27.419 -34.574 1.00 83.12 183 ARG A C 1
ATOM 1464 O O . ARG A 1 183 ? 27.652 -28.064 -33.529 1.00 83.12 183 ARG A O 1
ATOM 1471 N N . ARG A 1 184 ? 28.074 -26.158 -34.659 1.00 81.38 184 ARG A N 1
ATOM 1472 C CA . ARG A 1 184 ? 28.667 -25.446 -33.512 1.00 81.38 184 ARG A CA 1
ATOM 1473 C C . ARG A 1 184 ? 27.641 -24.653 -32.714 1.00 81.38 184 ARG A C 1
ATOM 1475 O O . ARG A 1 184 ? 27.680 -24.742 -31.490 1.00 81.38 184 ARG A O 1
ATOM 1482 N N . ARG A 1 185 ? 26.788 -23.875 -33.389 1.00 81.69 185 ARG A N 1
ATOM 1483 C CA . ARG A 1 185 ? 25.744 -23.054 -32.749 1.00 81.69 185 ARG A CA 1
ATOM 1484 C C . ARG A 1 185 ? 24.422 -23.796 -32.554 1.00 81.69 185 ARG A C 1
ATOM 1486 O O . ARG A 1 185 ? 23.646 -23.399 -31.704 1.00 81.69 185 ARG A O 1
ATOM 1493 N N . LYS A 1 186 ? 24.183 -24.883 -33.299 1.00 83.00 186 LYS A N 1
ATOM 1494 C CA . LYS A 1 186 ? 22.943 -25.682 -33.254 1.00 83.00 186 LYS A CA 1
ATOM 1495 C C . LYS A 1 186 ? 21.668 -24.836 -33.395 1.00 83.00 186 LYS A C 1
ATOM 1497 O O . LYS A 1 186 ? 20.666 -25.101 -32.739 1.00 83.00 186 LYS A O 1
ATOM 1502 N N . LEU A 1 187 ? 21.709 -23.818 -34.254 1.00 83.25 187 LEU A N 1
ATOM 1503 C CA . LEU A 1 187 ? 20.543 -22.969 -34.494 1.00 83.25 187 LEU A CA 1
ATOM 1504 C C . LEU A 1 187 ? 19.460 -23.705 -35.304 1.00 83.25 187 LEU A C 1
ATOM 1506 O O . LEU A 1 187 ? 19.812 -24.450 -36.225 1.00 83.25 187 LEU A O 1
ATOM 1510 N N . PRO A 1 188 ? 18.167 -23.429 -35.050 1.00 78.31 188 PRO A N 1
ATOM 1511 C CA . PRO A 1 188 ? 17.059 -23.947 -35.855 1.00 78.31 188 PRO A CA 1
ATOM 1512 C C . PRO A 1 188 ? 17.120 -23.496 -37.324 1.00 78.31 188 PRO A C 1
ATOM 1514 O O . PRO A 1 188 ? 17.615 -22.411 -37.634 1.00 78.31 188 PRO A O 1
ATOM 1517 N N . LEU A 1 189 ? 16.554 -24.293 -38.240 1.00 76.12 189 LEU A N 1
ATOM 1518 C CA . LEU A 1 189 ? 16.643 -24.104 -39.704 1.00 76.12 189 LEU A CA 1
ATOM 1519 C C . LEU A 1 189 ? 15.770 -22.959 -40.281 1.00 76.12 189 LEU A C 1
ATOM 1521 O O . LEU A 1 189 ? 15.661 -22.817 -41.498 1.00 76.12 189 LEU A O 1
ATOM 1525 N N . TYR A 1 190 ? 15.166 -22.110 -39.446 1.00 78.31 190 TYR A N 1
ATOM 1526 C CA . TYR A 1 190 ? 14.200 -21.071 -39.848 1.00 78.31 190 TYR A CA 1
ATOM 1527 C C . TYR A 1 190 ? 14.842 -19.740 -40.284 1.00 78.31 190 TYR A C 1
ATOM 1529 O O . TYR A 1 190 ? 14.333 -18.656 -39.993 1.00 78.31 190 TYR A O 1
ATOM 1537 N N . TYR A 1 191 ? 15.969 -19.784 -40.999 1.00 83.00 191 TYR A N 1
ATOM 1538 C CA . TYR A 1 191 ? 16.753 -18.579 -41.311 1.00 83.00 191 TYR A CA 1
ATOM 1539 C C . TYR A 1 191 ? 16.022 -17.550 -42.184 1.00 83.00 191 TYR A C 1
ATOM 1541 O O . TYR A 1 191 ? 16.370 -16.374 -42.139 1.00 83.00 191 TYR A O 1
ATOM 1549 N N . GLN A 1 192 ? 14.987 -17.947 -42.931 1.00 81.12 192 GLN A N 1
ATOM 1550 C CA . GLN A 1 192 ? 14.211 -17.063 -43.818 1.00 81.12 192 GLN A CA 1
ATOM 1551 C C . GLN A 1 192 ? 13.541 -15.869 -43.104 1.00 81.12 192 GLN A C 1
ATOM 1553 O O . GLN A 1 192 ? 13.190 -14.881 -43.746 1.00 81.12 192 GLN A O 1
ATOM 1558 N N . HIS A 1 193 ? 13.349 -15.959 -41.784 1.00 76.00 193 HIS A N 1
ATOM 1559 C CA . HIS A 1 193 ? 12.756 -14.900 -40.955 1.00 76.00 193 HIS A CA 1
ATOM 1560 C C . HIS A 1 193 ? 13.774 -14.219 -40.028 1.00 76.00 193 HIS A C 1
ATOM 1562 O O . HIS A 1 193 ? 13.423 -13.316 -39.268 1.00 76.00 193 HIS A O 1
ATOM 1568 N N . MET A 1 194 ? 15.040 -14.638 -40.084 1.00 85.69 194 MET A N 1
ATOM 1569 C CA . MET A 1 194 ? 16.094 -14.160 -39.196 1.00 85.69 194 MET A CA 1
ATOM 1570 C C . MET A 1 194 ? 16.937 -13.064 -39.868 1.00 85.69 194 MET A C 1
ATOM 1572 O O . MET A 1 194 ? 17.219 -13.161 -41.063 1.00 85.69 194 MET A O 1
ATOM 1576 N N . PRO A 1 195 ? 17.417 -12.051 -39.120 1.00 88.12 195 PRO A N 1
ATOM 1577 C CA . PRO A 1 195 ? 18.240 -10.959 -39.647 1.00 88.12 195 PRO A CA 1
ATOM 1578 C C . PRO A 1 195 ? 19.710 -11.375 -39.869 1.00 88.12 195 PRO A C 1
ATOM 1580 O O . PRO A 1 195 ? 20.641 -10.672 -39.464 1.00 88.12 195 PRO A O 1
ATOM 1583 N N . ILE A 1 196 ? 19.923 -12.520 -40.527 1.00 92.38 196 ILE A N 1
ATOM 1584 C CA . ILE A 1 196 ? 21.229 -13.117 -40.833 1.00 92.38 196 ILE A CA 1
ATOM 1585 C C . ILE A 1 196 ? 21.320 -13.530 -42.309 1.00 92.38 196 ILE A C 1
ATOM 1587 O O . ILE A 1 196 ? 20.325 -13.874 -42.939 1.00 92.38 196 ILE A O 1
ATOM 1591 N N . GLY A 1 197 ? 22.524 -13.517 -42.873 1.00 94.06 197 GLY A N 1
ATOM 1592 C CA . GLY A 1 197 ? 22.807 -14.020 -44.215 1.00 94.06 197 GLY A CA 1
ATOM 1593 C C . GLY A 1 197 ? 24.250 -14.487 -44.362 1.00 94.06 197 GLY A C 1
ATOM 1594 O O . GLY A 1 197 ? 25.004 -14.535 -43.389 1.00 94.06 197 GLY A O 1
ATOM 1595 N N . VAL A 1 198 ? 24.644 -14.809 -45.592 1.00 94.06 198 VAL A N 1
ATOM 1596 C CA . VAL A 1 198 ? 26.025 -15.175 -45.938 1.00 94.06 198 VAL A CA 1
ATOM 1597 C C . VAL A 1 198 ? 26.555 -14.266 -47.039 1.00 94.06 198 VAL A C 1
ATOM 1599 O O . VAL A 1 198 ? 25.827 -13.924 -47.970 1.00 94.06 198 VAL A O 1
ATOM 1602 N N . MET A 1 199 ? 27.824 -13.871 -46.939 1.00 92.50 199 MET A N 1
ATOM 1603 C CA . MET A 1 199 ? 28.478 -13.013 -47.925 1.00 92.50 199 MET A CA 1
ATOM 1604 C C . MET A 1 199 ? 28.867 -13.828 -49.174 1.00 92.50 199 MET A C 1
ATOM 1606 O O . MET A 1 199 ? 29.768 -14.670 -49.087 1.00 92.50 199 MET A O 1
ATOM 1610 N N . PRO A 1 200 ? 28.246 -13.596 -50.346 1.00 91.44 200 PRO A N 1
ATOM 1611 C CA . PRO A 1 200 ? 28.632 -14.262 -51.581 1.00 91.44 200 PRO A CA 1
ATOM 1612 C C . PRO A 1 200 ? 29.823 -13.555 -52.248 1.00 91.44 200 PRO A C 1
ATOM 1614 O O . PRO A 1 200 ? 30.116 -12.397 -51.939 1.00 91.44 200 PRO A O 1
ATOM 1617 N N . PRO A 1 201 ? 30.491 -14.196 -53.226 1.00 90.12 201 PRO A N 1
ATOM 1618 C CA . PRO A 1 201 ? 31.405 -13.493 -54.123 1.00 90.12 201 PRO A CA 1
ATOM 1619 C C . PRO A 1 201 ? 30.709 -12.291 -54.782 1.00 90.12 201 PRO A C 1
ATOM 1621 O O . PRO A 1 201 ? 29.571 -12.419 -55.238 1.00 90.12 201 PRO A O 1
ATOM 1624 N N . LEU A 1 202 ? 31.386 -11.141 -54.893 1.00 88.00 202 LEU A N 1
ATOM 1625 C CA . LEU A 1 202 ? 30.769 -9.891 -55.376 1.00 88.00 202 LEU A CA 1
ATOM 1626 C C . LEU A 1 202 ? 30.110 -10.020 -56.758 1.00 88.00 202 LEU A C 1
ATOM 1628 O O . LEU A 1 202 ? 29.036 -9.466 -56.983 1.00 88.00 202 LEU A O 1
ATOM 1632 N N . LEU A 1 203 ? 30.698 -10.804 -57.669 1.00 88.12 203 LEU A N 1
ATOM 1633 C CA . LEU A 1 203 ? 30.100 -11.071 -58.981 1.00 88.12 203 LEU A CA 1
ATOM 1634 C C . LEU A 1 203 ? 28.751 -11.798 -58.862 1.00 88.12 203 LEU A C 1
ATOM 1636 O O . LEU A 1 203 ? 27.795 -11.461 -59.559 1.00 88.12 203 LEU A O 1
ATOM 1640 N N . ARG A 1 204 ? 28.657 -12.771 -57.951 1.00 90.06 204 ARG A N 1
ATOM 1641 C CA . ARG A 1 204 ? 27.419 -13.506 -57.675 1.00 90.06 204 ARG A CA 1
ATOM 1642 C C . ARG A 1 204 ? 26.396 -12.615 -56.972 1.00 90.06 204 ARG A C 1
ATOM 1644 O O . ARG A 1 204 ? 25.230 -12.626 -57.358 1.00 90.06 204 ARG A O 1
ATOM 1651 N N . LEU A 1 205 ? 26.834 -11.801 -56.006 1.00 91.19 205 LEU A N 1
ATOM 1652 C CA . LEU A 1 205 ? 25.986 -10.802 -55.348 1.00 91.19 205 LEU A CA 1
ATOM 1653 C C . LEU A 1 205 ? 25.349 -9.865 -56.380 1.00 91.19 205 LEU A C 1
ATOM 1655 O O . LEU A 1 205 ? 24.142 -9.642 -56.360 1.00 91.19 205 LEU A O 1
ATOM 1659 N N . GLN A 1 206 ? 26.148 -9.378 -57.329 1.00 92.06 206 GLN A N 1
ATOM 1660 C CA . GLN A 1 206 ? 25.682 -8.526 -58.414 1.00 92.06 206 GLN A CA 1
ATOM 1661 C C . GLN A 1 206 ? 24.660 -9.229 -59.311 1.00 92.06 206 GLN A C 1
ATOM 1663 O O . GLN A 1 206 ? 23.634 -8.635 -59.639 1.00 92.06 206 GLN A O 1
ATOM 1668 N N . GLN A 1 207 ? 24.915 -10.478 -59.710 1.00 92.75 207 GLN A N 1
ATOM 1669 C CA . GLN A 1 207 ? 23.985 -11.260 -60.531 1.00 92.75 207 GLN A CA 1
ATOM 1670 C C . GLN A 1 207 ? 22.641 -11.453 -59.821 1.00 92.75 207 GLN A C 1
ATOM 1672 O O . GLN A 1 207 ? 21.592 -11.182 -60.405 1.00 92.75 207 GLN A O 1
ATOM 1677 N N . LYS A 1 208 ? 22.668 -11.857 -58.547 1.00 93.06 208 LYS A N 1
ATOM 1678 C CA . LYS A 1 208 ? 21.466 -12.083 -57.734 1.00 93.06 208 LYS A CA 1
ATOM 1679 C C . LYS A 1 208 ? 20.699 -10.789 -57.466 1.00 93.06 208 LYS A C 1
ATOM 1681 O O . LYS A 1 208 ? 19.480 -10.770 -57.605 1.00 93.06 208 LYS A O 1
ATOM 1686 N N . MET A 1 209 ? 21.396 -9.694 -57.167 1.00 94.31 209 MET A N 1
ATOM 1687 C CA . MET A 1 209 ? 20.773 -8.380 -57.004 1.00 94.31 209 MET A CA 1
ATOM 1688 C C . MET A 1 209 ? 20.167 -7.868 -58.318 1.00 94.31 209 MET A C 1
ATOM 1690 O O . MET A 1 209 ? 19.057 -7.349 -58.311 1.00 94.31 209 MET A O 1
ATOM 1694 N N . THR A 1 210 ? 20.839 -8.073 -59.456 1.00 93.69 210 THR A N 1
ATOM 1695 C CA . THR A 1 210 ? 20.300 -7.720 -60.782 1.00 93.69 210 THR A CA 1
ATOM 1696 C C . THR A 1 210 ? 19.017 -8.495 -61.069 1.00 93.69 210 THR A C 1
ATOM 1698 O O . THR A 1 210 ? 18.013 -7.894 -61.443 1.00 93.69 210 THR A O 1
ATOM 1701 N N . ALA A 1 211 ? 19.023 -9.811 -60.832 1.00 92.81 211 ALA A N 1
ATOM 1702 C CA . ALA A 1 211 ? 17.844 -10.654 -60.998 1.00 92.81 211 ALA A CA 1
ATOM 1703 C C . ALA A 1 211 ? 16.694 -10.216 -60.075 1.00 92.81 211 ALA A C 1
ATOM 1705 O O . ALA A 1 211 ? 15.553 -10.128 -60.524 1.00 92.81 211 ALA A O 1
ATOM 1706 N N . TYR A 1 212 ? 16.990 -9.874 -58.815 1.00 93.12 212 TYR A N 1
ATOM 1707 C CA . TYR A 1 212 ? 16.007 -9.326 -57.879 1.00 93.12 212 TYR A CA 1
ATOM 1708 C C . TYR A 1 212 ? 15.390 -8.028 -58.410 1.00 93.12 212 TYR A C 1
ATOM 1710 O O . TYR A 1 212 ? 14.164 -7.908 -58.457 1.00 93.12 212 TYR A O 1
ATOM 1718 N N . CYS A 1 213 ? 16.224 -7.069 -58.829 1.00 91.25 213 CYS A N 1
ATOM 1719 C CA . CYS A 1 213 ? 15.745 -5.780 -59.316 1.00 91.25 213 CYS A CA 1
ATOM 1720 C C . CYS A 1 213 ? 14.887 -5.937 -60.575 1.00 91.25 213 CYS A C 1
ATOM 1722 O O . CYS A 1 213 ? 13.827 -5.329 -60.665 1.00 91.25 213 CYS A O 1
ATOM 1724 N N . GLN A 1 214 ? 15.284 -6.803 -61.511 1.00 91.81 214 GLN A N 1
ATOM 1725 C CA . GLN A 1 214 ? 14.493 -7.099 -62.709 1.00 91.81 214 GLN A CA 1
ATOM 1726 C C . GLN A 1 214 ? 13.151 -7.754 -62.366 1.00 91.81 214 GLN A C 1
ATOM 1728 O O . GLN A 1 214 ? 12.117 -7.334 -62.877 1.00 91.81 214 GLN A O 1
ATOM 1733 N N . ALA A 1 215 ? 13.152 -8.750 -61.476 1.00 89.81 215 ALA A N 1
ATOM 1734 C CA . ALA A 1 215 ? 11.945 -9.479 -61.095 1.00 89.81 215 ALA A CA 1
ATOM 1735 C C . ALA A 1 215 ? 10.920 -8.605 -60.355 1.00 89.81 215 ALA A C 1
ATOM 1737 O O . ALA A 1 215 ? 9.722 -8.868 -60.435 1.00 89.81 215 ALA A O 1
ATOM 1738 N N . ARG A 1 216 ? 11.377 -7.576 -59.632 1.00 86.56 216 ARG A N 1
ATOM 1739 C CA . ARG A 1 216 ? 10.522 -6.673 -58.844 1.00 86.56 216 ARG A CA 1
ATOM 1740 C C . ARG A 1 216 ? 10.382 -5.264 -59.424 1.00 86.56 216 ARG A C 1
ATOM 1742 O O . ARG A 1 216 ? 9.775 -4.416 -58.779 1.00 86.56 216 ARG A O 1
ATOM 1749 N N . ASN A 1 217 ? 10.883 -5.031 -60.639 1.00 85.25 217 ASN A N 1
ATOM 1750 C CA . ASN A 1 217 ? 10.877 -3.722 -61.301 1.00 85.25 217 ASN A CA 1
ATOM 1751 C C . ASN A 1 217 ? 11.505 -2.603 -60.437 1.00 85.25 217 ASN A C 1
ATOM 1753 O O . ASN A 1 217 ? 11.000 -1.483 -60.376 1.00 85.25 217 ASN A O 1
ATOM 1757 N N . GLU A 1 218 ? 12.597 -2.925 -59.740 1.00 86.50 218 GLU A N 1
ATOM 1758 C CA . GLU A 1 218 ? 13.397 -1.964 -58.974 1.00 86.50 218 GLU A CA 1
ATOM 1759 C C . GLU A 1 218 ? 14.430 -1.268 -59.870 1.00 86.50 218 GLU A C 1
ATOM 1761 O O . GLU A 1 218 ? 14.813 -1.762 -60.933 1.00 86.50 218 GLU A O 1
ATOM 1766 N N . ASP A 1 219 ? 14.956 -0.141 -59.394 1.00 85.62 219 ASP A N 1
ATOM 1767 C CA . ASP A 1 219 ? 15.997 0.611 -60.088 1.00 85.62 219 ASP A CA 1
ATOM 1768 C C . ASP A 1 219 ? 17.314 -0.186 -60.191 1.00 85.62 219 ASP A C 1
ATOM 1770 O O . ASP A 1 219 ? 17.989 -0.472 -59.198 1.00 85.62 219 ASP A O 1
ATOM 1774 N N . LEU A 1 220 ? 17.713 -0.518 -61.424 1.00 88.44 220 LEU A N 1
ATOM 1775 C CA . LEU A 1 220 ? 18.945 -1.255 -61.721 1.00 88.44 220 LEU A CA 1
ATOM 1776 C C . LEU A 1 220 ? 20.216 -0.502 -61.320 1.00 88.44 220 LEU A C 1
ATOM 1778 O O . LEU A 1 220 ? 21.250 -1.130 -61.095 1.00 88.44 220 LEU A O 1
ATOM 1782 N N . THR A 1 221 ? 20.165 0.825 -61.195 1.00 88.44 221 THR A N 1
ATOM 1783 C CA . THR A 1 221 ? 21.329 1.608 -60.763 1.00 88.44 221 THR A CA 1
ATOM 1784 C C . THR A 1 221 ? 21.704 1.328 -59.301 1.00 88.44 221 THR A C 1
ATOM 1786 O O . THR A 1 221 ? 22.857 1.525 -58.938 1.00 88.44 221 THR A O 1
ATOM 1789 N N . LEU A 1 222 ? 20.804 0.753 -58.486 1.00 89.56 222 LEU A N 1
ATOM 1790 C CA . LEU A 1 222 ? 21.121 0.284 -57.125 1.00 89.56 222 LEU A CA 1
ATOM 1791 C C . LEU A 1 222 ? 22.219 -0.794 -57.109 1.00 89.56 222 LEU A C 1
ATOM 1793 O O . LEU A 1 222 ? 22.927 -0.950 -56.118 1.00 89.56 222 LEU A O 1
ATOM 1797 N N . VAL A 1 223 ? 22.385 -1.537 -58.208 1.00 90.44 223 VAL A N 1
ATOM 1798 C CA . VAL A 1 223 ? 23.471 -2.517 -58.360 1.00 90.44 223 VAL A CA 1
ATOM 1799 C C . VAL A 1 223 ? 24.835 -1.818 -58.431 1.00 90.44 223 VAL A C 1
ATOM 1801 O O . VAL A 1 223 ? 25.833 -2.359 -57.954 1.00 90.44 223 VAL A O 1
ATOM 1804 N N . GLN A 1 224 ? 24.885 -0.613 -59.005 1.00 88.44 224 GLN A N 1
ATOM 1805 C CA . GLN A 1 224 ? 26.095 0.204 -59.038 1.00 88.44 224 GLN A CA 1
ATOM 1806 C C . GLN A 1 224 ? 26.383 0.810 -57.660 1.00 88.44 224 GLN A C 1
ATOM 1808 O O . GLN A 1 224 ? 27.524 0.741 -57.209 1.00 88.44 224 GLN A O 1
ATOM 1813 N N . ASP A 1 225 ? 25.357 1.298 -56.958 1.00 89.50 225 ASP A N 1
ATOM 1814 C CA . ASP A 1 225 ? 25.488 1.775 -55.574 1.00 89.50 225 ASP A CA 1
ATOM 1815 C C . ASP A 1 225 ? 26.045 0.676 -54.656 1.00 89.50 225 ASP A C 1
ATOM 1817 O O . ASP A 1 225 ? 26.940 0.923 -53.852 1.00 89.50 225 ASP A O 1
ATOM 1821 N N . MET A 1 226 ? 25.576 -0.566 -54.823 1.00 91.00 226 MET A N 1
ATOM 1822 C CA . MET A 1 226 ? 26.088 -1.725 -54.087 1.00 91.00 226 MET A CA 1
ATOM 1823 C C . MET A 1 226 ? 27.579 -1.956 -54.345 1.00 91.00 226 MET A C 1
ATOM 1825 O O . MET A 1 226 ? 28.335 -2.200 -53.404 1.00 91.00 226 MET A O 1
ATOM 1829 N N . ARG A 1 227 ? 28.020 -1.855 -55.606 1.00 87.31 227 ARG A N 1
ATOM 1830 C CA . ARG A 1 227 ? 29.442 -1.976 -55.956 1.00 87.31 227 ARG A CA 1
ATOM 1831 C C . ARG A 1 227 ? 30.271 -0.883 -55.299 1.00 87.31 227 ARG A C 1
ATOM 1833 O O . ARG A 1 227 ? 31.358 -1.167 -54.816 1.00 87.31 227 ARG A O 1
ATOM 1840 N N . GLU A 1 228 ? 29.767 0.346 -55.258 1.00 86.88 228 GLU A N 1
ATOM 1841 C CA . GLU A 1 228 ? 30.440 1.455 -54.577 1.00 86.88 228 GLU A CA 1
ATOM 1842 C C . GLU A 1 228 ? 30.499 1.242 -53.062 1.00 86.88 228 GLU A C 1
ATOM 1844 O O . GLU A 1 228 ? 31.562 1.425 -52.470 1.00 86.88 228 GLU A O 1
ATOM 1849 N N . TYR A 1 229 ? 29.408 0.767 -52.458 1.00 87.25 229 TYR A N 1
ATOM 1850 C CA . TYR A 1 229 ? 29.325 0.445 -51.034 1.00 87.25 229 TYR A CA 1
ATOM 1851 C C . TYR A 1 229 ? 30.328 -0.642 -50.622 1.00 87.25 229 TYR A C 1
ATOM 1853 O O . TYR A 1 229 ? 30.987 -0.528 -49.589 1.00 87.25 229 TYR A O 1
ATOM 1861 N N . PHE A 1 230 ? 30.505 -1.668 -51.461 1.00 86.81 230 PHE A N 1
ATOM 1862 C CA . PHE A 1 230 ? 31.470 -2.739 -51.214 1.00 86.81 230 PHE A CA 1
ATOM 1863 C C . PHE A 1 230 ? 32.855 -2.517 -51.835 1.00 86.81 230 PHE A C 1
ATOM 1865 O O . PHE A 1 230 ? 33.736 -3.353 -51.645 1.00 86.81 230 PHE A O 1
ATOM 1872 N N . LYS A 1 231 ? 33.096 -1.394 -52.520 1.00 82.25 231 LYS A N 1
ATOM 1873 C CA . LYS A 1 231 ? 34.374 -1.089 -53.184 1.00 82.25 231 LYS A CA 1
ATOM 1874 C C . LYS A 1 231 ? 35.598 -1.224 -52.267 1.00 82.25 231 LYS A C 1
ATOM 1876 O O . LYS A 1 231 ? 36.594 -1.787 -52.716 1.00 82.25 231 LYS A O 1
ATOM 1881 N N . PRO A 1 232 ? 35.566 -0.795 -50.985 1.00 76.12 232 PRO A N 1
ATOM 1882 C CA . PRO A 1 232 ? 36.696 -1.000 -50.073 1.00 76.12 232 PRO A CA 1
ATOM 1883 C C . PRO A 1 232 ? 37.027 -2.477 -49.791 1.00 76.12 232 PRO A C 1
ATOM 1885 O O . PRO A 1 232 ? 38.099 -2.765 -49.266 1.00 76.12 232 PRO A O 1
ATOM 1888 N N . PHE A 1 233 ? 36.116 -3.399 -50.117 1.00 72.56 233 PHE A N 1
ATOM 1889 C CA . PHE A 1 233 ? 36.211 -4.839 -49.865 1.00 72.56 233 PHE A CA 1
ATOM 1890 C C . PHE A 1 233 ? 36.418 -5.656 -51.150 1.00 72.56 233 PHE A C 1
ATOM 1892 O O . PHE A 1 233 ? 36.527 -6.877 -51.082 1.00 72.56 233 PHE A O 1
ATOM 1899 N N . GLU A 1 234 ? 36.488 -5.006 -52.318 1.00 68.06 234 GLU A N 1
ATOM 1900 C CA . GLU A 1 234 ? 36.614 -5.673 -53.622 1.00 68.06 234 GLU A CA 1
ATOM 1901 C C . GLU A 1 234 ? 37.940 -6.442 -53.772 1.00 68.06 234 GLU A C 1
ATOM 1903 O O . GLU A 1 234 ? 37.978 -7.493 -54.409 1.00 68.06 234 GLU A O 1
ATOM 1908 N N . GLU A 1 235 ? 39.007 -5.969 -53.121 1.00 63.41 235 GLU A N 1
ATOM 1909 C CA . GLU A 1 235 ? 40.331 -6.609 -53.112 1.00 63.41 235 GLU A CA 1
ATOM 1910 C C . GLU A 1 235 ? 40.494 -7.672 -52.002 1.00 63.41 235 GLU A C 1
ATOM 1912 O O . GLU A 1 235 ? 41.455 -8.442 -52.025 1.00 63.41 235 GLU A O 1
ATOM 1917 N N . ASP A 1 236 ? 39.568 -7.742 -51.035 1.00 66.62 236 ASP A N 1
ATOM 1918 C CA . ASP A 1 236 ? 39.718 -8.524 -49.799 1.00 66.62 236 ASP A CA 1
ATOM 1919 C C . ASP A 1 236 ? 38.794 -9.756 -49.774 1.00 66.62 236 ASP A C 1
ATOM 1921 O O . ASP A 1 236 ? 37.722 -9.770 -49.162 1.00 66.62 236 ASP A O 1
ATOM 1925 N N . THR A 1 237 ? 39.214 -10.836 -50.443 1.00 71.50 237 THR A N 1
ATOM 1926 C CA . THR A 1 237 ? 38.412 -12.069 -50.592 1.00 71.50 237 THR A CA 1
ATOM 1927 C C . THR A 1 237 ? 38.183 -12.836 -49.287 1.00 71.50 237 THR A C 1
ATOM 1929 O O . THR A 1 237 ? 37.437 -13.814 -49.283 1.00 71.50 237 THR A O 1
ATOM 1932 N N . ILE A 1 238 ? 38.807 -12.427 -48.178 1.00 78.38 238 ILE A N 1
ATOM 1933 C CA . ILE A 1 238 ? 38.717 -13.113 -46.878 1.00 78.38 238 ILE A CA 1
ATOM 1934 C C . ILE A 1 238 ? 37.311 -13.066 -46.265 1.00 78.38 238 ILE A C 1
ATOM 1936 O O . ILE A 1 238 ? 37.008 -13.849 -45.370 1.00 78.38 238 ILE A O 1
ATOM 1940 N N . TRP A 1 239 ? 36.460 -12.142 -46.719 1.00 85.38 239 TRP A N 1
ATOM 1941 C CA . TRP A 1 239 ? 35.098 -11.974 -46.206 1.00 85.38 239 TRP A CA 1
ATOM 1942 C C . TRP A 1 239 ? 34.066 -12.828 -46.947 1.00 85.38 239 TRP A C 1
ATOM 1944 O O . TRP A 1 239 ? 32.926 -12.938 -46.498 1.00 85.38 239 TRP A O 1
ATOM 1954 N N . ILE A 1 240 ? 34.442 -13.465 -48.059 1.00 88.06 240 ILE A N 1
ATOM 1955 C CA . ILE A 1 240 ? 33.554 -14.374 -48.792 1.00 88.06 240 ILE A CA 1
ATOM 1956 C C . ILE A 1 240 ? 33.241 -15.587 -47.906 1.00 88.06 240 ILE A C 1
ATOM 1958 O O . ILE A 1 240 ? 34.138 -16.166 -47.300 1.00 88.06 240 ILE A O 1
ATOM 1962 N N . GLY A 1 241 ? 31.965 -15.965 -47.813 1.00 88.31 241 GLY A N 1
ATOM 1963 C CA . GLY A 1 241 ? 31.510 -17.035 -46.921 1.00 88.31 241 GLY A CA 1
ATOM 1964 C C . GLY A 1 241 ? 31.370 -16.626 -45.450 1.00 88.31 241 GLY A C 1
ATOM 1965 O O . GLY A 1 241 ? 31.016 -17.464 -44.626 1.00 88.31 241 GLY A O 1
ATOM 1966 N N . SER A 1 242 ? 31.610 -15.357 -45.099 1.00 91.12 242 SER A N 1
ATOM 1967 C CA . SER A 1 242 ? 31.348 -14.838 -43.749 1.00 91.12 242 SER A CA 1
ATOM 1968 C C . SER A 1 242 ? 29.849 -14.715 -43.470 1.00 91.12 242 SER A C 1
ATOM 1970 O O . SER A 1 242 ? 29.055 -14.473 -44.383 1.00 91.12 242 SER A O 1
ATOM 1972 N N . LEU A 1 243 ? 29.469 -14.824 -42.196 1.00 92.94 243 LEU A N 1
ATOM 1973 C CA . LEU A 1 243 ? 28.112 -14.509 -41.749 1.00 92.94 243 LEU A CA 1
ATOM 1974 C C . LEU A 1 243 ? 27.880 -12.997 -41.768 1.00 92.94 243 LEU A C 1
ATOM 1976 O O . LEU A 1 243 ? 28.770 -12.223 -41.415 1.00 92.94 243 LEU A O 1
ATOM 1980 N N . VAL A 1 244 ? 26.676 -12.590 -42.161 1.00 92.88 244 VAL A N 1
ATOM 1981 C CA . VAL A 1 244 ? 26.257 -11.188 -42.258 1.00 92.88 244 VAL A CA 1
ATOM 1982 C C . VAL A 1 244 ? 25.104 -10.945 -41.295 1.00 92.88 244 VAL A C 1
ATOM 1984 O O . VAL A 1 244 ? 24.049 -11.552 -41.447 1.00 92.88 244 VAL A O 1
ATOM 1987 N N . PHE A 1 245 ? 25.288 -10.047 -40.330 1.00 90.81 245 PHE A N 1
ATOM 1988 C CA . PHE A 1 245 ? 24.245 -9.607 -39.403 1.00 90.81 245 PHE A CA 1
ATOM 1989 C C . PHE A 1 245 ? 23.667 -8.266 -39.850 1.00 90.81 245 PHE A C 1
ATOM 1991 O O . PHE A 1 245 ? 24.415 -7.313 -40.100 1.00 90.81 245 PHE A O 1
ATOM 1998 N N . PHE A 1 246 ? 22.338 -8.188 -39.918 1.00 88.19 246 PHE A N 1
ATOM 1999 C CA . PHE A 1 246 ? 21.610 -7.010 -40.381 1.00 88.19 246 PHE A CA 1
ATOM 2000 C C . PHE A 1 246 ? 20.991 -6.252 -39.206 1.00 88.19 246 PHE A C 1
ATOM 2002 O O . PHE A 1 246 ? 20.099 -6.744 -38.517 1.00 88.19 246 PHE A O 1
ATOM 2009 N N . TYR A 1 247 ? 21.451 -5.025 -38.990 1.00 85.19 247 TYR A N 1
ATOM 2010 C CA . TYR A 1 247 ? 20.932 -4.142 -37.947 1.00 85.19 247 TYR A CA 1
ATOM 2011 C C . TYR A 1 247 ? 19.811 -3.259 -38.481 1.00 85.19 247 TYR A C 1
ATOM 2013 O O . TYR A 1 247 ? 19.847 -2.843 -39.638 1.00 85.19 247 TYR A O 1
ATOM 2021 N N . GLY A 1 248 ? 18.833 -2.926 -37.637 1.00 76.81 248 GLY A N 1
ATOM 2022 C CA . GLY A 1 248 ? 17.709 -2.073 -38.024 1.00 76.81 248 GLY A CA 1
ATOM 2023 C C . GLY A 1 248 ? 18.009 -0.575 -37.888 1.00 76.81 248 GLY A C 1
ATOM 2024 O O . GLY A 1 248 ? 18.509 -0.118 -36.863 1.00 76.81 248 GLY A O 1
ATOM 2025 N N . ALA A 1 249 ? 17.674 0.219 -38.905 1.00 70.19 249 ALA A N 1
ATOM 2026 C CA . ALA A 1 249 ? 17.437 1.665 -38.790 1.00 70.19 249 ALA A CA 1
ATOM 2027 C C . ALA A 1 249 ? 15.998 1.950 -38.327 1.00 70.19 249 ALA A C 1
ATOM 2029 O O . ALA A 1 249 ? 15.736 2.911 -37.610 1.00 70.19 249 ALA A O 1
ATOM 2030 N N . SER A 1 250 ? 15.065 1.108 -38.771 1.00 67.75 250 SER A N 1
ATOM 2031 C CA . SER A 1 250 ? 13.654 1.069 -38.384 1.00 67.75 250 SER A CA 1
ATOM 2032 C C . SER A 1 250 ? 13.138 -0.370 -38.563 1.00 67.75 250 SER A C 1
ATOM 2034 O O . SER A 1 250 ? 13.878 -1.188 -39.118 1.00 67.75 250 SER A O 1
ATOM 2036 N N . PRO A 1 251 ? 11.895 -0.708 -38.161 1.00 65.88 251 PRO A N 1
ATOM 2037 C CA . PRO A 1 251 ? 11.356 -2.064 -38.313 1.00 65.88 251 PRO A CA 1
ATOM 2038 C C . PRO A 1 251 ? 11.486 -2.659 -39.725 1.00 65.88 251 PRO A C 1
ATOM 2040 O O . PRO A 1 251 ? 11.613 -3.867 -39.862 1.00 65.88 251 PRO A O 1
ATOM 2043 N N . GLY A 1 252 ? 11.478 -1.826 -40.774 1.00 69.06 252 GLY A N 1
ATOM 2044 C CA . GLY A 1 252 ? 11.576 -2.266 -42.172 1.00 69.06 252 GLY A CA 1
ATOM 2045 C C . GLY A 1 252 ? 12.809 -1.768 -42.931 1.00 69.06 252 GLY A C 1
ATOM 2046 O O . GLY A 1 252 ? 12.831 -1.852 -44.159 1.00 69.06 252 GLY A O 1
ATOM 2047 N N . GLN A 1 253 ? 13.806 -1.184 -42.258 1.00 75.81 253 GLN A N 1
ATOM 2048 C CA . GLN A 1 253 ? 14.994 -0.621 -42.918 1.00 75.81 253 GLN A CA 1
ATOM 2049 C C . GLN A 1 253 ? 16.275 -1.077 -42.230 1.00 75.81 253 GLN A C 1
ATOM 2051 O O . GLN A 1 253 ? 16.381 -0.974 -41.011 1.00 75.81 253 GLN A O 1
ATOM 2056 N N . VAL A 1 254 ? 17.262 -1.513 -43.010 1.00 81.25 254 VAL A N 1
ATOM 2057 C CA . VAL A 1 254 ? 18.596 -1.887 -42.523 1.00 81.25 254 VAL A CA 1
ATOM 2058 C C . VAL A 1 254 ? 19.481 -0.647 -42.347 1.00 81.25 254 VAL A C 1
ATOM 2060 O O . VAL A 1 254 ? 19.577 0.176 -43.257 1.00 81.25 254 VAL A O 1
ATOM 2063 N N . SER A 1 255 ? 20.145 -0.536 -41.192 1.00 76.75 255 SER A N 1
ATOM 2064 C CA . SER A 1 255 ? 21.131 0.509 -40.874 1.00 76.75 255 SER A CA 1
ATOM 2065 C C . SER A 1 255 ? 22.554 0.076 -41.208 1.00 76.75 255 SER A C 1
ATOM 2067 O O . SER A 1 255 ? 23.214 0.697 -42.028 1.00 76.75 255 SER A O 1
ATOM 2069 N N . ARG A 1 256 ? 23.051 -1.006 -40.608 1.00 81.00 256 ARG A N 1
ATOM 2070 C CA . ARG A 1 256 ? 24.446 -1.446 -40.764 1.00 81.00 256 ARG A CA 1
ATOM 2071 C C . ARG A 1 256 ? 24.551 -2.949 -40.961 1.00 81.00 256 ARG A C 1
ATOM 2073 O O . ARG A 1 256 ? 23.688 -3.709 -40.518 1.00 81.00 256 ARG A O 1
ATOM 2080 N N . LEU A 1 257 ? 25.635 -3.357 -41.613 1.00 87.62 257 LEU A N 1
ATOM 2081 C CA . LEU A 1 257 ? 26.002 -4.753 -41.810 1.00 87.62 257 LEU A CA 1
ATOM 2082 C C . LEU A 1 257 ? 27.250 -5.055 -40.977 1.00 87.62 257 LEU A C 1
ATOM 2084 O O . LEU A 1 257 ? 28.240 -4.319 -41.041 1.00 87.62 257 LEU A O 1
ATOM 2088 N N . LYS A 1 258 ? 27.208 -6.148 -40.215 1.00 87.44 258 LYS A N 1
ATOM 2089 C CA . LYS A 1 258 ? 28.376 -6.696 -39.517 1.00 87.44 258 LYS A CA 1
ATOM 2090 C C . LYS A 1 258 ? 28.732 -8.042 -40.127 1.00 87.44 258 LYS A C 1
ATOM 2092 O O . LYS A 1 258 ? 27.897 -8.939 -40.181 1.00 87.44 258 LYS A O 1
ATOM 2097 N N . LEU A 1 259 ? 29.971 -8.168 -40.579 1.00 88.88 259 LEU A N 1
ATOM 2098 C CA . LEU A 1 259 ? 30.541 -9.394 -41.116 1.00 88.88 259 LEU A CA 1
ATOM 2099 C C . LEU A 1 259 ? 31.286 -10.135 -40.007 1.00 88.88 259 LEU A C 1
ATOM 2101 O O . LEU A 1 259 ? 32.063 -9.525 -39.266 1.00 88.88 259 LEU A O 1
ATOM 2105 N N . LEU A 1 260 ? 31.065 -11.442 -39.911 1.00 88.06 260 LEU A N 1
ATOM 2106 C CA . LEU A 1 260 ? 31.768 -12.346 -39.007 1.00 88.06 260 LEU A CA 1
ATOM 2107 C C . LEU A 1 260 ? 32.454 -13.450 -39.813 1.00 88.06 260 LEU A C 1
ATOM 2109 O O . LEU A 1 260 ? 31.790 -14.287 -40.431 1.00 88.06 260 LEU A O 1
ATOM 2113 N N . GLN A 1 261 ? 33.784 -13.472 -39.759 1.00 86.88 261 GLN A N 1
ATOM 2114 C CA . GLN A 1 261 ? 34.570 -14.572 -40.302 1.00 86.88 261 GLN A CA 1
ATOM 2115 C C . GLN A 1 261 ? 34.386 -15.826 -39.462 1.00 86.88 261 GLN A C 1
ATOM 2117 O O . GLN A 1 261 ? 34.447 -15.795 -38.231 1.00 86.88 261 GLN A O 1
ATOM 2122 N N . ILE A 1 262 ? 34.214 -16.946 -40.155 1.00 85.25 262 ILE A N 1
ATOM 2123 C CA . ILE A 1 262 ? 34.050 -18.243 -39.516 1.00 85.25 262 ILE A CA 1
ATOM 2124 C C . ILE A 1 262 ? 35.430 -18.839 -39.250 1.00 85.25 262 ILE A C 1
ATOM 2126 O O . ILE A 1 262 ? 36.232 -18.950 -40.183 1.00 85.25 262 ILE A O 1
ATOM 2130 N N . PRO A 1 263 ? 35.739 -19.230 -37.999 1.00 77.06 263 PRO A N 1
ATOM 2131 C CA . PRO A 1 263 ? 36.997 -19.899 -37.699 1.00 77.06 263 PRO A CA 1
ATOM 2132 C C . PRO A 1 263 ? 37.140 -21.169 -38.553 1.00 77.06 263 PRO A C 1
ATOM 2134 O O . PRO A 1 263 ? 36.133 -21.832 -38.811 1.00 77.06 263 PRO A O 1
ATOM 2137 N N . PRO A 1 264 ? 38.353 -21.541 -38.994 1.00 71.50 264 PRO A N 1
ATOM 2138 C CA . PRO A 1 264 ? 38.562 -22.775 -39.741 1.00 71.50 264 PRO A CA 1
ATOM 2139 C C . PRO A 1 264 ? 38.149 -23.996 -38.910 1.00 71.50 264 PRO A C 1
ATOM 2141 O O . PRO A 1 264 ? 38.444 -24.091 -37.713 1.00 71.50 264 PRO A O 1
ATOM 2144 N N . GLU A 1 265 ? 37.460 -24.934 -39.560 1.00 70.00 265 GLU A N 1
ATOM 2145 C CA . GLU A 1 265 ? 37.142 -26.243 -38.989 1.00 70.00 265 GLU A CA 1
ATOM 2146 C C . GLU A 1 265 ? 38.429 -27.082 -38.977 1.00 70.00 265 GLU A C 1
ATOM 2148 O O . GLU A 1 265 ? 38.991 -27.394 -40.025 1.00 70.00 265 GLU A O 1
ATOM 2153 N N . THR A 1 266 ? 38.947 -27.403 -37.789 1.00 66.38 266 THR A N 1
ATOM 2154 C CA . THR A 1 266 ? 40.187 -28.195 -37.664 1.00 66.38 266 THR A CA 1
ATOM 2155 C C . THR A 1 266 ? 39.915 -29.701 -37.715 1.00 66.38 266 THR A C 1
ATOM 2157 O O . THR A 1 266 ? 40.766 -30.471 -38.151 1.00 66.38 266 THR A O 1
ATOM 2160 N N . THR A 1 267 ? 38.721 -30.107 -37.278 1.00 62.06 267 THR A N 1
ATOM 2161 C CA . THR A 1 267 ? 38.193 -31.485 -37.241 1.00 62.06 267 THR A CA 1
ATOM 2162 C C . THR A 1 267 ? 36.664 -31.374 -37.338 1.00 62.06 267 THR A C 1
ATOM 2164 O O . THR A 1 267 ? 36.157 -30.362 -36.851 1.00 62.06 267 THR A O 1
ATOM 2167 N N . PRO A 1 268 ? 35.909 -32.341 -37.905 1.00 64.75 268 PRO A N 1
ATOM 2168 C CA . PRO A 1 268 ? 34.455 -32.209 -38.048 1.00 64.75 268 PRO A CA 1
ATOM 2169 C C . PRO A 1 268 ? 33.758 -31.785 -36.743 1.00 64.75 268 PRO A C 1
ATOM 2171 O O . PRO A 1 268 ? 33.850 -32.482 -35.735 1.00 64.75 268 PRO A O 1
ATOM 2174 N N . GLY A 1 269 ? 33.100 -30.624 -36.754 1.00 59.09 269 GLY A N 1
ATOM 2175 C CA . GLY A 1 269 ? 32.410 -30.027 -35.605 1.00 59.09 269 GLY A CA 1
ATOM 2176 C C . GLY A 1 269 ? 33.281 -29.196 -34.648 1.00 59.09 269 GLY A C 1
ATOM 2177 O O . GLY A 1 269 ? 32.734 -28.545 -33.758 1.00 59.09 269 GLY A O 1
ATOM 2178 N N . MET A 1 270 ? 34.609 -29.159 -34.819 1.00 60.44 270 MET A N 1
ATOM 2179 C CA . MET A 1 270 ? 35.539 -28.421 -33.954 1.00 60.44 270 MET A CA 1
ATOM 2180 C C . MET A 1 270 ? 36.148 -27.210 -34.679 1.00 60.44 270 MET A C 1
ATOM 2182 O O . MET A 1 270 ? 37.002 -27.345 -35.558 1.00 60.44 270 MET A O 1
ATOM 2186 N N . PHE A 1 271 ? 35.732 -26.013 -34.262 1.00 68.88 271 PHE A N 1
ATOM 2187 C CA . PHE A 1 271 ? 36.144 -24.723 -34.825 1.00 68.88 271 PHE A CA 1
ATOM 2188 C C . PHE A 1 271 ? 37.083 -24.009 -33.839 1.00 68.88 271 PHE A C 1
ATOM 2190 O O . PHE A 1 271 ? 36.665 -23.711 -32.719 1.00 68.88 271 PHE A O 1
ATOM 2197 N N . ARG A 1 272 ? 38.349 -23.749 -34.214 1.00 59.47 272 ARG A N 1
ATOM 2198 C CA . ARG A 1 272 ? 39.355 -23.145 -33.310 1.00 59.47 272 ARG A CA 1
ATOM 2199 C C . ARG A 1 272 ? 39.609 -21.661 -33.617 1.00 59.47 272 ARG A C 1
ATOM 2201 O O . ARG A 1 272 ? 40.120 -21.364 -34.698 1.00 59.47 272 ARG A O 1
ATOM 2208 N N . PRO A 1 273 ? 39.344 -20.738 -32.671 1.00 53.97 273 PRO A N 1
ATOM 2209 C CA . PRO A 1 273 ? 39.638 -19.312 -32.839 1.00 53.97 273 PRO A CA 1
ATOM 2210 C C . PRO A 1 273 ? 41.133 -19.019 -33.041 1.00 53.97 273 PRO A C 1
ATOM 2212 O O . PRO A 1 273 ? 41.496 -18.163 -33.845 1.00 53.97 273 PRO A O 1
ATOM 2215 N N . ASP A 1 274 ? 42.000 -19.782 -32.369 1.00 49.06 274 ASP A N 1
ATOM 2216 C CA . ASP A 1 274 ? 43.451 -19.546 -32.272 1.00 49.06 274 ASP A CA 1
ATOM 2217 C C . ASP A 1 274 ? 44.212 -19.723 -33.598 1.00 49.06 274 ASP A C 1
ATOM 2219 O O . ASP A 1 274 ? 45.359 -19.294 -33.733 1.00 49.06 274 ASP A O 1
ATOM 2223 N N . ALA A 1 275 ? 43.582 -20.361 -34.589 1.00 49.94 275 ALA A N 1
ATOM 2224 C CA . ALA A 1 275 ? 44.152 -20.567 -35.918 1.00 49.94 275 ALA A CA 1
ATOM 2225 C C . ALA A 1 275 ? 44.113 -19.295 -36.792 1.00 49.94 275 ALA A C 1
ATOM 2227 O O . ALA A 1 275 ? 44.818 -19.219 -37.800 1.00 49.94 275 ALA A O 1
ATOM 2228 N N . VAL A 1 276 ? 43.330 -18.281 -36.404 1.00 50.66 276 VAL A N 1
ATOM 2229 C CA . VAL A 1 276 ? 43.212 -16.993 -37.102 1.00 50.66 276 VAL A CA 1
ATOM 2230 C C . VAL A 1 276 ? 43.840 -15.911 -36.225 1.00 50.66 276 VAL A C 1
ATOM 2232 O O . VAL A 1 276 ? 43.469 -15.744 -35.066 1.00 50.66 276 VAL A O 1
ATOM 2235 N N . LYS A 1 277 ? 44.812 -15.145 -36.745 1.00 47.28 277 LYS A N 1
ATOM 2236 C CA . LYS A 1 277 ? 45.420 -14.046 -35.970 1.00 47.28 277 LYS A CA 1
ATOM 2237 C C . LYS A 1 277 ? 44.316 -13.067 -35.510 1.00 47.28 277 LYS A C 1
ATOM 2239 O O . LYS A 1 277 ? 43.585 -12.578 -36.370 1.00 47.28 277 LYS A O 1
ATOM 2244 N N . PRO A 1 278 ? 44.235 -12.673 -34.222 1.00 44.50 278 PRO A N 1
ATOM 2245 C CA . PRO A 1 278 ? 43.002 -12.146 -33.607 1.00 44.50 278 PRO A CA 1
ATOM 2246 C C . PRO A 1 278 ? 42.524 -10.767 -34.083 1.00 44.50 278 PRO A C 1
ATOM 2248 O O . PRO A 1 278 ? 41.576 -10.221 -33.530 1.00 44.50 278 PRO A O 1
ATOM 2251 N N . LYS A 1 279 ? 43.199 -10.118 -35.038 1.00 45.94 279 LYS A N 1
ATOM 2252 C CA . LYS A 1 279 ? 43.034 -8.671 -35.206 1.00 45.94 279 LYS A CA 1
ATOM 2253 C C . LYS A 1 279 ? 41.736 -8.225 -35.883 1.00 45.94 279 LYS A C 1
ATOM 2255 O O . LYS A 1 279 ? 41.418 -7.060 -35.684 1.00 45.94 279 LYS A O 1
ATOM 2260 N N . LYS A 1 280 ? 40.995 -9.076 -36.614 1.00 53.84 280 LYS A N 1
ATOM 2261 C CA . LYS A 1 280 ? 39.674 -8.735 -37.201 1.00 53.84 280 LYS A CA 1
ATOM 2262 C C . LYS A 1 280 ? 38.828 -9.977 -37.553 1.00 53.84 280 LYS A C 1
ATOM 2264 O O . LYS A 1 280 ? 38.669 -10.280 -38.727 1.00 53.84 280 LYS A O 1
ATOM 2269 N N . MET A 1 281 ? 38.284 -10.702 -36.569 1.00 70.81 281 MET A N 1
ATOM 2270 C CA . MET A 1 281 ? 37.244 -11.716 -36.864 1.00 70.81 281 MET A CA 1
ATOM 2271 C C . MET A 1 281 ? 35.891 -11.085 -37.215 1.00 70.81 281 MET A C 1
ATOM 2273 O O . MET A 1 281 ? 35.076 -11.698 -37.898 1.00 70.81 281 MET A O 1
ATOM 2277 N N . THR A 1 282 ? 35.656 -9.854 -36.768 1.00 78.62 282 THR A N 1
ATOM 2278 C CA . THR A 1 282 ? 34.445 -9.086 -37.048 1.00 78.62 282 THR A CA 1
ATOM 2279 C C . THR A 1 282 ? 34.786 -7.785 -37.758 1.00 78.62 282 THR A C 1
ATOM 2281 O O . THR A 1 282 ? 35.853 -7.198 -37.554 1.00 78.62 282 THR A O 1
ATOM 2284 N N . LEU A 1 283 ? 33.866 -7.329 -38.601 1.00 82.25 283 LEU A N 1
ATOM 2285 C CA . LEU A 1 283 ? 33.994 -6.086 -39.345 1.00 82.25 283 LEU A CA 1
ATOM 2286 C C . LEU A 1 283 ? 32.622 -5.444 -39.517 1.00 82.25 283 LEU A C 1
ATOM 2288 O O . LEU A 1 283 ? 31.698 -6.068 -40.027 1.00 82.25 283 LEU A O 1
ATOM 2292 N N . TYR A 1 284 ? 32.512 -4.175 -39.145 1.00 81.12 284 TYR A N 1
ATOM 2293 C CA . TYR A 1 284 ? 31.393 -3.341 -39.566 1.00 81.12 284 TYR A CA 1
ATOM 2294 C C . TYR A 1 284 ? 31.690 -2.774 -40.953 1.00 81.12 284 TYR A C 1
ATOM 2296 O O . TYR A 1 284 ? 32.767 -2.212 -41.173 1.00 81.12 284 TYR A O 1
ATOM 2304 N N . VAL A 1 285 ? 30.751 -2.936 -41.885 1.00 82.75 285 VAL A N 1
ATOM 2305 C CA . VAL A 1 285 ? 30.848 -2.319 -43.212 1.00 82.75 285 VAL A CA 1
ATOM 2306 C C . VAL A 1 285 ? 30.745 -0.803 -43.027 1.00 82.75 285 VAL A C 1
ATOM 2308 O O . VAL A 1 285 ? 29.786 -0.324 -42.421 1.00 82.75 285 VAL A O 1
ATOM 2311 N N . LEU A 1 286 ? 31.759 -0.061 -43.484 1.00 72.31 286 LEU A N 1
ATOM 2312 C CA . LEU A 1 286 ? 31.804 1.397 -43.346 1.00 72.31 286 LEU A CA 1
ATOM 2313 C C . LEU A 1 286 ? 30.656 2.032 -44.136 1.00 72.31 286 LEU A C 1
ATOM 2315 O O . LEU A 1 286 ? 30.423 1.675 -45.289 1.00 72.31 286 LEU A O 1
ATOM 2319 N N . ASP A 1 287 ? 29.957 2.973 -43.512 1.00 74.88 287 ASP A N 1
ATOM 2320 C CA . ASP A 1 287 ? 28.849 3.701 -44.119 1.00 74.88 287 ASP A CA 1
ATOM 2321 C C . ASP A 1 287 ? 29.031 5.198 -43.844 1.00 74.88 287 ASP A C 1
ATOM 2323 O O . ASP A 1 287 ? 28.877 5.660 -42.717 1.00 74.88 287 ASP A O 1
ATOM 2327 N N . ASP A 1 288 ? 29.417 5.957 -44.870 1.00 68.88 288 ASP A N 1
ATOM 2328 C CA . ASP A 1 288 ? 29.642 7.404 -44.750 1.00 68.88 288 ASP A CA 1
ATOM 2329 C C . ASP A 1 288 ? 28.325 8.207 -44.790 1.00 68.88 288 ASP A C 1
ATOM 2331 O O . ASP A 1 288 ? 28.314 9.410 -44.502 1.00 68.88 288 ASP A O 1
ATOM 2335 N N . LEU A 1 289 ? 27.214 7.561 -45.175 1.00 69.75 289 LEU A N 1
ATOM 2336 C CA . LEU A 1 289 ? 25.892 8.176 -45.328 1.00 69.75 289 LEU A CA 1
ATOM 2337 C C . LEU A 1 289 ? 25.008 8.000 -44.089 1.00 69.75 289 LEU A C 1
ATOM 2339 O O . LEU A 1 289 ? 24.111 8.817 -43.874 1.00 69.75 289 LEU A O 1
ATOM 2343 N N . GLU A 1 290 ? 25.265 6.980 -43.269 1.00 66.94 290 GLU A N 1
ATOM 2344 C CA . GLU A 1 290 ? 24.601 6.761 -41.984 1.00 66.94 290 GLU A CA 1
ATOM 2345 C C . GLU A 1 290 ? 25.623 6.618 -40.855 1.00 66.94 290 GLU A C 1
ATOM 2347 O O . GLU A 1 290 ? 26.504 5.766 -40.952 1.00 66.94 290 GLU A O 1
ATOM 2352 N N . PRO A 1 291 ? 25.515 7.387 -39.752 1.00 54.28 291 PRO A N 1
ATOM 2353 C CA . PRO A 1 291 ? 26.386 7.171 -38.605 1.00 54.28 291 PRO A CA 1
ATOM 2354 C C . PRO A 1 291 ? 26.236 5.733 -38.093 1.00 54.28 291 PRO A C 1
ATOM 2356 O O . PRO A 1 291 ? 25.170 5.123 -38.199 1.00 54.28 291 PRO A O 1
ATOM 2359 N N . ALA A 1 292 ? 27.309 5.207 -37.495 1.00 49.53 292 ALA A N 1
ATOM 2360 C CA . ALA A 1 292 ? 27.444 3.812 -37.059 1.00 49.53 292 ALA A CA 1
ATOM 2361 C C . ALA A 1 292 ? 26.353 3.316 -36.077 1.00 49.53 292 ALA A C 1
ATOM 2363 O O . ALA A 1 292 ? 26.301 2.122 -35.772 1.00 49.53 292 ALA A O 1
ATOM 2364 N N . LEU A 1 293 ? 25.478 4.211 -35.612 1.00 52.72 293 LEU A N 1
ATOM 2365 C CA . LEU A 1 293 ? 24.319 3.976 -34.760 1.00 52.72 293 LEU A CA 1
ATOM 2366 C C . LEU A 1 293 ? 23.112 4.757 -35.309 1.00 52.72 293 LEU A C 1
ATOM 2368 O O . LEU A 1 293 ? 22.658 5.717 -34.698 1.00 52.72 293 LEU A O 1
ATOM 2372 N N . GLY A 1 294 ? 22.596 4.390 -36.491 1.00 49.00 294 GLY A N 1
ATOM 2373 C CA . GLY A 1 294 ? 21.327 4.948 -36.989 1.00 49.00 294 GLY A CA 1
ATOM 2374 C C . GLY A 1 294 ? 20.216 4.931 -35.917 1.00 49.00 294 GLY A C 1
ATOM 2375 O O . GLY A 1 294 ? 20.332 4.237 -34.919 1.00 49.00 294 GLY A O 1
ATOM 2376 N N . VAL A 1 295 ? 19.108 5.643 -36.147 1.00 49.59 295 VAL A N 1
ATOM 2377 C CA . VAL A 1 295 ? 18.025 5.988 -35.180 1.00 49.59 295 VAL A CA 1
ATOM 2378 C C . VAL A 1 295 ? 17.458 4.837 -34.309 1.00 49.59 295 VAL A C 1
ATOM 2380 O O . VAL A 1 295 ? 16.751 5.105 -33.345 1.00 49.59 295 VAL A O 1
ATOM 2383 N N . LEU A 1 296 ? 17.747 3.568 -34.603 1.00 60.44 296 LEU A N 1
ATOM 2384 C CA . LEU A 1 296 ? 17.526 2.464 -33.663 1.00 60.44 296 LEU A CA 1
ATOM 2385 C C . LEU A 1 296 ? 18.767 1.589 -33.461 1.00 60.44 296 LEU A C 1
ATOM 2387 O O . LEU A 1 296 ? 19.041 1.229 -32.331 1.00 60.44 296 LEU A O 1
ATOM 2391 N N . GLY A 1 297 ? 19.539 1.246 -34.495 1.00 68.12 297 GLY A N 1
ATOM 2392 C CA . GLY A 1 297 ? 20.885 0.666 -34.337 1.00 68.12 297 GLY A CA 1
ATOM 2393 C C . GLY A 1 297 ? 20.966 -0.694 -33.623 1.00 68.12 297 GLY A C 1
ATOM 2394 O O . GLY A 1 297 ? 22.075 -1.149 -33.347 1.00 68.12 297 GLY A O 1
ATOM 2395 N N . LEU A 1 298 ? 19.829 -1.347 -33.351 1.00 79.62 298 LEU A N 1
ATOM 2396 C CA . LEU A 1 298 ? 19.733 -2.629 -32.647 1.00 79.62 298 LEU A CA 1
ATOM 2397 C C . LEU A 1 298 ? 19.613 -3.805 -33.621 1.00 79.62 298 LEU A C 1
ATOM 2399 O O . LEU A 1 298 ? 18.988 -3.716 -34.685 1.00 79.62 298 LEU A O 1
ATOM 2403 N N . TYR A 1 299 ? 20.203 -4.928 -33.230 1.00 86.19 299 TYR A N 1
ATOM 2404 C CA . TYR A 1 299 ? 20.017 -6.219 -33.876 1.00 86.19 299 TYR A CA 1
ATOM 2405 C C . TYR A 1 299 ? 18.710 -6.872 -33.397 1.00 86.19 299 TYR A C 1
ATOM 2407 O O . TYR A 1 299 ? 18.256 -6.608 -32.287 1.00 86.19 299 TYR A O 1
ATOM 2415 N N . GLY A 1 300 ? 18.077 -7.695 -34.239 1.00 84.25 300 GLY A N 1
ATOM 2416 C CA . GLY A 1 300 ? 16.791 -8.349 -33.944 1.00 84.25 300 GLY A CA 1
ATOM 2417 C C . GLY A 1 300 ? 15.550 -7.562 -34.390 1.00 84.25 300 GLY A C 1
ATOM 2418 O O . GLY A 1 300 ? 14.498 -8.150 -34.615 1.00 84.25 300 GLY A O 1
ATOM 2419 N N . VAL A 1 301 ? 15.673 -6.252 -34.636 1.00 77.81 301 VAL A N 1
ATOM 2420 C CA . VAL A 1 301 ? 14.556 -5.380 -35.062 1.00 77.81 301 VAL A CA 1
ATOM 2421 C C . VAL A 1 301 ? 13.789 -5.905 -36.291 1.00 77.81 301 VAL A C 1
ATOM 2423 O O . VAL A 1 301 ? 12.558 -5.949 -36.222 1.00 77.81 301 VAL A O 1
ATOM 2426 N N . PRO A 1 302 ? 14.444 -6.353 -37.386 1.00 74.62 302 PRO A N 1
ATOM 2427 C CA . PRO A 1 302 ? 13.720 -6.876 -38.548 1.00 74.62 302 PRO A CA 1
ATOM 2428 C C . PRO A 1 302 ? 12.872 -8.124 -38.248 1.00 74.62 302 PRO A C 1
ATOM 2430 O O . PRO A 1 302 ? 11.821 -8.297 -38.860 1.00 74.62 302 PRO A O 1
ATOM 2433 N N . ALA A 1 303 ? 13.281 -8.962 -37.285 1.00 78.75 303 ALA A N 1
ATOM 2434 C CA . ALA A 1 303 ? 12.569 -10.195 -36.931 1.00 78.75 303 ALA A CA 1
ATOM 2435 C C . ALA A 1 303 ? 11.188 -9.924 -36.316 1.00 78.75 303 ALA A C 1
ATOM 2437 O O . ALA A 1 303 ? 10.285 -10.748 -36.436 1.00 78.75 303 ALA A O 1
ATOM 2438 N N . TYR A 1 304 ? 11.016 -8.758 -35.687 1.00 78.25 304 TYR A N 1
ATOM 2439 C CA . TYR A 1 304 ? 9.785 -8.362 -35.004 1.00 78.25 304 TYR A CA 1
ATOM 2440 C C . TYR A 1 304 ? 9.035 -7.249 -35.735 1.00 78.25 304 TYR A C 1
ATOM 2442 O O . TYR A 1 304 ? 8.173 -6.605 -35.139 1.00 78.25 304 TYR A O 1
ATOM 2450 N N . GLN A 1 305 ? 9.311 -7.014 -37.023 1.00 72.69 305 GLN A N 1
ATOM 2451 C CA . GLN A 1 305 ? 8.670 -5.945 -37.796 1.00 72.69 305 GLN A CA 1
ATOM 2452 C C . GLN A 1 305 ? 7.135 -5.968 -37.678 1.00 72.69 305 GLN A C 1
ATOM 2454 O O . GLN A 1 305 ? 6.515 -4.930 -37.435 1.00 72.69 305 GLN A O 1
ATOM 2459 N N . ALA A 1 306 ? 6.522 -7.150 -37.802 1.00 64.12 306 ALA A N 1
ATOM 2460 C CA . ALA A 1 306 ? 5.075 -7.323 -37.678 1.00 64.12 306 ALA A CA 1
ATOM 2461 C C . ALA A 1 306 ? 4.564 -7.053 -36.251 1.00 64.12 306 ALA A C 1
ATOM 2463 O O . ALA A 1 306 ? 3.483 -6.495 -36.071 1.00 64.12 306 ALA A O 1
ATOM 2464 N N . ALA A 1 307 ? 5.351 -7.403 -35.233 1.00 64.69 307 ALA A N 1
ATOM 2465 C CA . ALA A 1 307 ? 4.966 -7.282 -33.832 1.00 64.69 307 ALA A CA 1
ATOM 2466 C C . ALA A 1 307 ? 5.160 -5.850 -33.290 1.00 64.69 307 ALA A C 1
ATOM 2468 O O . ALA A 1 307 ? 4.313 -5.358 -32.541 1.00 64.69 307 ALA A O 1
ATOM 2469 N N . LEU A 1 308 ? 6.189 -5.131 -33.754 1.00 64.31 308 LEU A N 1
ATOM 2470 C CA . LEU A 1 308 ? 6.396 -3.688 -33.539 1.00 64.31 308 LEU A CA 1
ATOM 2471 C C . LEU A 1 308 ? 5.254 -2.848 -34.139 1.00 64.31 308 LEU A C 1
ATOM 2473 O O . LEU A 1 308 ? 4.942 -1.754 -33.670 1.00 64.31 308 LEU A O 1
ATOM 2477 N N . ALA A 1 309 ? 4.561 -3.392 -35.142 1.00 49.78 309 ALA A N 1
ATOM 2478 C CA . ALA A 1 309 ? 3.337 -2.832 -35.692 1.00 49.78 309 ALA A CA 1
ATOM 2479 C C . ALA A 1 309 ? 2.077 -3.168 -34.867 1.00 49.78 309 ALA A C 1
ATOM 2481 O O . ALA A 1 309 ? 0.978 -2.825 -35.285 1.00 49.78 309 ALA A O 1
ATOM 2482 N N . THR A 1 310 ? 2.169 -3.699 -33.642 1.00 49.78 310 THR A N 1
ATOM 2483 C CA . THR A 1 310 ? 1.019 -3.915 -32.728 1.00 49.78 310 THR A CA 1
ATOM 2484 C C . THR A 1 310 ? 1.039 -2.925 -31.546 1.00 49.78 310 THR A C 1
ATOM 2486 O O . THR A 1 310 ? 2.001 -2.185 -31.387 1.00 49.78 310 THR A O 1
ATOM 2489 N N . LYS A 1 311 ? -0.059 -2.752 -30.790 1.00 41.19 311 LYS A N 1
ATOM 2490 C CA . LYS A 1 311 ? -0.118 -1.816 -29.630 1.00 41.19 311 LYS A CA 1
ATOM 2491 C C . LYS A 1 311 ? 0.208 -2.479 -28.287 1.00 41.19 311 LYS A C 1
ATOM 2493 O O . LYS A 1 311 ? -0.007 -1.869 -27.245 1.00 41.19 311 LYS A O 1
ATOM 2498 N N . TYR A 1 312 ? 0.606 -3.746 -28.324 1.00 50.69 312 TYR A N 1
ATOM 2499 C CA . TYR A 1 312 ? 0.644 -4.617 -27.152 1.00 50.69 312 TYR A CA 1
ATOM 2500 C C . TYR A 1 312 ? 2.066 -4.855 -26.630 1.00 50.69 312 TYR A C 1
ATOM 2502 O O . TYR A 1 312 ? 2.230 -5.356 -25.524 1.00 50.69 312 TYR A O 1
ATOM 2510 N N . ALA A 1 313 ? 3.086 -4.449 -27.386 1.00 64.31 313 ALA A N 1
ATOM 2511 C CA . ALA A 1 313 ? 4.479 -4.574 -26.988 1.00 64.31 313 ALA A CA 1
ATOM 2512 C C . ALA A 1 313 ? 4.881 -3.416 -26.066 1.00 64.31 313 ALA A C 1
ATOM 2514 O O . ALA A 1 313 ? 5.240 -2.339 -26.531 1.00 64.31 313 ALA A O 1
ATOM 2515 N N . LYS A 1 314 ? 4.773 -3.638 -24.756 1.00 81.69 314 LYS A N 1
ATOM 2516 C CA . LYS A 1 314 ? 5.247 -2.698 -23.727 1.00 81.69 314 LYS A CA 1
ATOM 2517 C C . LYS A 1 314 ? 6.632 -3.052 -23.198 1.00 81.69 314 LYS A C 1
ATOM 2519 O O . LYS A 1 314 ? 7.303 -2.192 -22.642 1.00 81.69 314 LYS A O 1
ATOM 2524 N N . VAL A 1 315 ? 7.051 -4.300 -23.381 1.00 87.56 315 VAL A N 1
ATOM 2525 C CA . VAL A 1 315 ? 8.254 -4.869 -22.774 1.00 87.56 315 VAL A CA 1
ATOM 2526 C C . VAL A 1 315 ? 9.101 -5.520 -23.860 1.00 87.56 315 VAL A C 1
ATOM 2528 O O . VAL A 1 315 ? 8.562 -6.184 -24.749 1.00 87.56 315 VAL A O 1
ATOM 2531 N N . PHE A 1 316 ? 10.415 -5.342 -23.784 1.00 89.25 316 PHE A N 1
ATOM 2532 C CA . PHE A 1 316 ? 11.377 -6.075 -24.603 1.00 89.25 316 PHE A CA 1
ATOM 2533 C C . PHE A 1 316 ? 12.559 -6.546 -23.762 1.00 89.25 316 PHE A C 1
ATOM 2535 O O . PHE A 1 316 ? 12.878 -5.958 -22.729 1.00 89.25 316 PHE A O 1
ATOM 2542 N N . THR A 1 317 ? 13.221 -7.586 -24.247 1.00 91.56 317 THR A N 1
ATOM 2543 C CA . THR A 1 317 ? 14.448 -8.138 -23.687 1.00 91.56 317 THR A CA 1
ATOM 2544 C C . THR A 1 317 ? 15.640 -7.614 -24.471 1.00 91.56 317 THR A C 1
ATOM 2546 O O . THR A 1 317 ? 15.661 -7.660 -25.702 1.00 91.56 317 THR A O 1
ATOM 2549 N N . PHE A 1 318 ? 16.639 -7.114 -23.756 1.00 90.50 318 PHE A N 1
ATOM 2550 C CA . PHE A 1 318 ? 17.897 -6.654 -24.319 1.00 90.50 318 PHE A CA 1
ATOM 2551 C C . PHE A 1 318 ? 19.017 -7.604 -23.901 1.00 90.50 318 PHE A C 1
ATOM 2553 O O . PHE A 1 318 ? 19.239 -7.787 -22.705 1.00 90.50 318 PHE A O 1
ATOM 2560 N N . VAL A 1 319 ? 19.713 -8.175 -24.881 1.00 89.06 319 VAL A N 1
ATOM 2561 C CA . VAL A 1 319 ? 20.843 -9.097 -24.685 1.00 89.06 319 VAL A CA 1
ATOM 2562 C C . VAL A 1 319 ? 22.146 -8.508 -25.233 1.00 89.06 319 VAL A C 1
ATOM 2564 O O . VAL A 1 319 ? 22.137 -7.561 -26.027 1.00 89.06 319 VAL A O 1
ATOM 2567 N N . GLU A 1 320 ? 23.280 -9.051 -24.797 1.00 82.81 320 GLU A N 1
ATOM 2568 C CA . GLU A 1 320 ? 24.607 -8.526 -25.128 1.00 82.81 320 GLU A CA 1
ATOM 2569 C C . GLU A 1 320 ? 25.005 -8.791 -26.594 1.00 82.81 320 GLU A C 1
ATOM 2571 O O . GLU A 1 320 ? 25.323 -7.851 -27.340 1.00 82.81 320 GLU A O 1
ATOM 2576 N N . GLY A 1 321 ? 24.953 -10.054 -27.031 1.00 84.69 321 GLY A N 1
ATOM 2577 C CA . GLY A 1 321 ? 25.440 -10.500 -28.332 1.00 84.69 321 GLY A CA 1
ATOM 2578 C C . GLY A 1 321 ? 24.356 -10.768 -29.377 1.00 84.69 321 GLY A C 1
ATOM 2579 O O . GLY A 1 321 ? 23.188 -11.030 -29.089 1.00 84.69 321 GLY A O 1
ATOM 2580 N N . GLU A 1 322 ? 24.748 -10.743 -30.655 1.00 87.62 322 GLU A N 1
ATOM 2581 C CA . GLU A 1 322 ? 23.828 -11.080 -31.748 1.00 87.62 322 GLU A CA 1
ATOM 2582 C C . GLU A 1 322 ? 23.445 -12.557 -31.771 1.00 87.62 322 GLU A C 1
ATOM 2584 O O . GLU A 1 322 ? 22.349 -12.880 -32.220 1.00 87.62 322 GLU A O 1
ATOM 2589 N N . PHE A 1 323 ? 24.322 -13.450 -31.303 1.00 88.50 323 PHE A N 1
ATOM 2590 C CA . PHE A 1 323 ? 23.991 -14.871 -31.210 1.00 88.50 323 PHE A CA 1
ATOM 2591 C C . PHE A 1 323 ? 22.956 -15.140 -30.120 1.00 88.50 323 PHE A C 1
ATOM 2593 O O . PHE A 1 323 ? 22.023 -15.878 -30.395 1.00 88.50 323 PHE A O 1
ATOM 2600 N N . ASP A 1 324 ? 23.022 -14.459 -28.975 1.00 89.44 324 ASP A N 1
ATOM 2601 C CA . ASP A 1 324 ? 22.007 -14.568 -27.918 1.00 89.44 324 ASP A CA 1
ATOM 2602 C C . ASP A 1 324 ? 20.620 -14.203 -28.447 1.00 89.44 324 ASP A C 1
ATOM 2604 O O . ASP A 1 324 ? 19.648 -14.943 -28.285 1.00 89.44 324 ASP A O 1
ATOM 2608 N N . ALA A 1 325 ? 20.536 -13.082 -29.169 1.00 90.38 325 ALA A N 1
ATOM 2609 C CA . ALA A 1 325 ? 19.293 -12.668 -29.803 1.00 90.38 325 ALA A CA 1
ATOM 2610 C C . ALA A 1 325 ? 18.865 -13.639 -30.907 1.00 90.38 325 ALA A C 1
ATOM 2612 O O . ALA A 1 325 ? 17.688 -13.976 -31.000 1.00 90.38 325 ALA A O 1
ATOM 2613 N N . LEU A 1 326 ? 19.796 -14.093 -31.749 1.00 90.81 326 LEU A N 1
ATOM 2614 C CA . LEU A 1 326 ? 19.497 -14.989 -32.863 1.00 90.81 326 LEU A CA 1
ATOM 2615 C C . LEU A 1 326 ? 19.000 -16.360 -32.390 1.00 90.81 326 LEU A C 1
ATOM 2617 O O . LEU A 1 326 ? 18.063 -16.884 -32.985 1.00 90.81 326 LEU A O 1
ATOM 2621 N N . THR A 1 327 ? 19.587 -16.916 -31.330 1.00 90.75 327 THR A N 1
ATOM 2622 C CA . THR A 1 327 ? 19.176 -18.190 -30.730 1.00 90.75 327 THR A CA 1
ATOM 2623 C C . THR A 1 327 ? 17.763 -18.087 -30.177 1.00 90.75 327 THR A C 1
ATOM 2625 O O . THR A 1 327 ? 16.914 -18.905 -30.530 1.00 90.75 327 THR A O 1
ATOM 2628 N N . LEU A 1 328 ? 17.465 -17.037 -29.407 1.00 90.94 328 LEU A N 1
ATOM 2629 C CA . LEU A 1 328 ? 16.120 -16.808 -28.874 1.00 90.94 328 LEU A CA 1
ATOM 2630 C C . LEU A 1 328 ? 15.091 -16.585 -29.990 1.00 90.94 328 LEU A C 1
ATOM 2632 O O . LEU A 1 328 ? 14.054 -17.241 -29.998 1.00 90.94 328 LEU A O 1
ATOM 2636 N N . ILE A 1 329 ? 15.393 -15.726 -30.971 1.00 90.06 329 ILE A N 1
ATOM 2637 C CA . ILE A 1 329 ? 14.525 -15.503 -32.139 1.00 90.06 329 ILE A CA 1
ATOM 2638 C C . ILE A 1 329 ? 14.279 -16.827 -32.873 1.00 90.06 329 ILE A C 1
ATOM 2640 O O . ILE A 1 329 ? 13.143 -17.143 -33.218 1.00 90.06 329 ILE A O 1
ATOM 2644 N N . GLY A 1 330 ? 15.329 -17.615 -33.109 1.00 89.00 330 GLY A N 1
ATOM 2645 C CA . GLY A 1 330 ? 15.225 -18.871 -33.840 1.00 89.00 330 GLY A CA 1
ATOM 2646 C C . GLY A 1 330 ? 14.344 -19.902 -33.148 1.00 89.00 330 GLY A C 1
ATOM 2647 O O . GLY A 1 330 ? 13.493 -20.502 -33.802 1.00 89.00 330 GLY A O 1
ATOM 2648 N N . GLN A 1 331 ? 14.499 -20.053 -31.833 1.00 89.94 331 GLN A N 1
ATOM 2649 C CA . GLN A 1 331 ? 13.668 -20.944 -31.023 1.00 89.94 331 GLN A CA 1
ATOM 2650 C C . GLN A 1 331 ? 12.207 -20.480 -30.959 1.00 89.94 331 GLN A C 1
ATOM 2652 O O . GLN A 1 331 ? 11.295 -21.298 -31.054 1.00 89.94 331 GLN A O 1
ATOM 2657 N N . GLN A 1 332 ? 11.963 -19.168 -30.882 1.00 88.19 332 GLN A N 1
ATOM 2658 C CA . GLN A 1 332 ? 10.608 -18.613 -30.940 1.00 88.19 332 GLN A CA 1
ATOM 2659 C C . GLN A 1 332 ? 9.898 -18.946 -32.257 1.00 88.19 332 GLN A C 1
ATOM 2661 O O . GLN A 1 332 ? 8.721 -19.295 -32.234 1.00 88.19 332 GLN A O 1
ATOM 2666 N N . TYR A 1 333 ? 10.596 -18.861 -33.395 1.00 86.56 333 TYR A N 1
ATOM 2667 C CA . TYR A 1 333 ? 10.038 -19.255 -34.695 1.00 86.56 333 TYR A CA 1
ATOM 2668 C C . TYR A 1 333 ? 9.830 -20.769 -34.808 1.00 86.56 333 TYR A C 1
ATOM 2670 O O . TYR A 1 333 ? 8.808 -21.195 -35.335 1.00 86.56 333 TYR A O 1
ATOM 2678 N N . GLU A 1 334 ? 10.765 -21.583 -34.309 1.00 86.12 334 GLU A N 1
ATOM 2679 C CA . GLU A 1 334 ? 10.622 -23.045 -34.314 1.00 86.12 334 GLU A CA 1
ATOM 2680 C C . GLU A 1 334 ? 9.432 -23.513 -33.468 1.00 86.12 334 GLU A C 1
ATOM 2682 O O . GLU A 1 334 ? 8.714 -24.430 -33.865 1.00 86.12 334 GLU A O 1
ATOM 2687 N N . ALA A 1 335 ? 9.194 -22.856 -32.332 1.00 85.31 335 ALA A N 1
ATOM 2688 C CA . ALA A 1 335 ? 8.098 -23.178 -31.431 1.00 85.31 335 ALA A CA 1
ATOM 2689 C C . ALA A 1 335 ? 6.782 -22.433 -31.736 1.00 85.31 335 ALA A C 1
ATOM 2691 O O . ALA A 1 335 ? 5.821 -22.624 -30.994 1.00 85.31 335 ALA A O 1
ATOM 2692 N N . ASP A 1 336 ? 6.737 -21.571 -32.763 1.00 84.25 336 ASP A N 1
ATOM 2693 C CA . ASP A 1 336 ? 5.615 -20.660 -33.071 1.00 84.25 336 ASP A CA 1
ATOM 2694 C C . ASP A 1 336 ? 5.158 -19.820 -31.851 1.00 84.25 336 ASP A C 1
ATOM 2696 O O . ASP A 1 336 ? 3.975 -19.589 -31.595 1.00 84.25 336 ASP A O 1
ATOM 2700 N N . ARG A 1 337 ? 6.128 -19.376 -31.037 1.00 81.69 337 ARG A N 1
ATOM 2701 C CA . ARG A 1 337 ? 5.920 -18.626 -29.787 1.00 81.69 337 ARG A CA 1
ATOM 2702 C C . ARG A 1 337 ? 6.622 -17.271 -29.836 1.00 81.69 337 ARG A C 1
ATOM 2704 O O . ARG A 1 337 ? 7.755 -17.121 -29.401 1.00 81.69 337 ARG A O 1
ATOM 2711 N N . HIS A 1 338 ? 5.919 -16.242 -30.305 1.00 77.06 338 HIS A N 1
ATOM 2712 C CA . HIS A 1 338 ? 6.417 -14.856 -30.373 1.00 77.06 338 HIS A CA 1
ATOM 2713 C C . HIS A 1 338 ? 5.981 -14.002 -29.171 1.00 77.06 338 HIS A C 1
ATOM 2715 O O . HIS A 1 338 ? 5.411 -12.920 -29.317 1.00 77.06 338 HIS A O 1
ATOM 2721 N N . ASN A 1 339 ? 6.186 -14.518 -27.965 1.00 75.00 339 ASN A N 1
ATOM 2722 C CA . ASN A 1 339 ? 5.651 -13.968 -26.715 1.00 75.00 339 ASN A CA 1
ATOM 2723 C C . ASN A 1 339 ? 6.486 -12.838 -26.083 1.00 75.00 339 ASN A C 1
ATOM 2725 O O . ASN A 1 339 ? 5.950 -12.093 -25.264 1.00 75.00 339 ASN A O 1
ATOM 2729 N N . PHE A 1 340 ? 7.754 -12.666 -26.462 1.00 84.69 340 PHE A N 1
ATOM 2730 C CA . PHE A 1 340 ? 8.570 -11.509 -26.075 1.00 84.69 340 PHE A CA 1
ATOM 2731 C C . PHE A 1 340 ? 9.524 -11.098 -27.201 1.00 84.69 340 PHE A C 1
ATOM 2733 O O . PHE A 1 340 ? 9.902 -11.911 -28.041 1.00 84.69 340 PHE A O 1
ATOM 2740 N N . MET A 1 341 ? 9.901 -9.820 -27.236 1.00 87.31 341 MET A N 1
ATOM 2741 C CA . MET A 1 341 ? 10.816 -9.288 -28.251 1.00 87.31 341 MET A CA 1
ATOM 2742 C C . MET A 1 341 ? 12.240 -9.275 -27.728 1.00 87.31 341 MET A C 1
ATOM 2744 O O . MET A 1 341 ? 12.455 -8.879 -26.585 1.00 87.31 341 MET A O 1
ATOM 2748 N N . VAL A 1 342 ? 13.199 -9.648 -28.572 1.00 89.69 342 VAL A N 1
ATOM 2749 C CA . VAL A 1 342 ? 14.619 -9.682 -28.215 1.00 89.69 342 VAL A CA 1
ATOM 2750 C C . VAL A 1 342 ? 15.419 -8.762 -29.124 1.00 89.69 342 VAL A C 1
ATOM 2752 O O . VAL A 1 342 ? 15.387 -8.891 -30.350 1.00 89.69 342 VAL A O 1
ATOM 2755 N N . PHE A 1 343 ? 16.167 -7.845 -28.520 1.00 88.62 343 PHE A N 1
ATOM 2756 C CA . PHE A 1 343 ? 17.095 -6.967 -29.219 1.00 88.62 343 PHE A CA 1
ATOM 2757 C C . PHE A 1 343 ? 18.505 -7.127 -28.668 1.00 88.62 343 PHE A C 1
ATOM 2759 O O . PHE A 1 343 ? 18.682 -7.383 -27.481 1.00 88.62 343 PHE A O 1
ATOM 2766 N N . ALA A 1 344 ? 19.506 -6.940 -29.526 1.00 86.69 344 ALA A N 1
ATOM 2767 C CA . ALA A 1 344 ? 20.904 -6.942 -29.111 1.00 86.69 344 ALA A CA 1
ATOM 2768 C C . ALA A 1 344 ? 21.646 -5.699 -29.582 1.00 86.69 344 ALA A C 1
ATOM 2770 O O . ALA A 1 344 ? 21.329 -5.095 -30.614 1.00 86.69 344 ALA A O 1
ATOM 2771 N N . GLY A 1 345 ? 22.669 -5.347 -28.815 1.00 73.31 345 GLY A N 1
ATOM 2772 C CA . GLY A 1 345 ? 23.516 -4.205 -29.087 1.00 73.31 345 GLY A CA 1
ATOM 2773 C C . GLY A 1 345 ? 24.709 -4.494 -30.016 1.00 73.31 345 GLY A C 1
ATOM 2774 O O . GLY A 1 345 ? 25.020 -3.717 -30.926 1.00 73.31 345 GLY A O 1
ATOM 2775 N N . GLY A 1 346 ? 25.366 -5.641 -29.843 1.00 63.47 346 GLY A N 1
ATOM 2776 C CA . GLY A 1 346 ? 26.499 -6.041 -30.681 1.00 63.47 346 GLY A CA 1
ATOM 2777 C C . GLY A 1 346 ? 27.836 -5.352 -30.378 1.00 63.47 346 GLY A C 1
ATOM 2778 O O . GLY A 1 346 ? 28.724 -5.318 -31.243 1.00 63.47 346 GLY A O 1
ATOM 2779 N N . GLY A 1 347 ? 28.006 -4.818 -29.165 1.00 58.06 347 GLY A N 1
ATOM 2780 C CA . GLY A 1 347 ? 29.289 -4.354 -28.626 1.00 58.06 347 GLY A CA 1
ATOM 2781 C C . GLY A 1 347 ? 29.169 -3.209 -27.612 1.00 58.06 347 GLY A C 1
ATOM 2782 O O . GLY A 1 347 ? 28.088 -2.748 -27.288 1.00 58.06 347 GLY A O 1
ATOM 2783 N N . SER A 1 348 ? 30.298 -2.702 -27.117 1.00 45.62 348 SER A N 1
ATOM 2784 C CA . SER A 1 348 ? 30.383 -1.774 -25.972 1.00 45.62 348 SER A CA 1
ATOM 2785 C C . SER A 1 348 ? 30.018 -0.298 -26.248 1.00 45.62 348 SER A C 1
ATOM 2787 O O . SER A 1 348 ? 30.495 0.600 -25.558 1.00 45.62 348 SER A O 1
ATOM 2789 N N . GLY A 1 349 ? 29.180 -0.005 -27.247 1.00 51.28 349 GLY A N 1
ATOM 2790 C CA . GLY A 1 349 ? 28.903 1.367 -27.697 1.00 51.28 349 GLY A CA 1
ATOM 2791 C C . GLY A 1 349 ? 27.434 1.638 -28.006 1.00 51.28 349 GLY A C 1
ATOM 2792 O O . GLY A 1 349 ? 27.109 1.919 -29.155 1.00 51.28 349 GLY A O 1
ATOM 2793 N N . HIS A 1 350 ? 26.554 1.552 -27.003 1.00 59.78 350 HIS A N 1
ATOM 2794 C CA . HIS A 1 350 ? 25.124 1.866 -27.147 1.00 59.78 350 HIS A CA 1
ATOM 2795 C C . HIS A 1 350 ? 24.781 3.269 -26.663 1.00 59.78 350 HIS A C 1
ATOM 2797 O O . HIS A 1 350 ? 25.325 3.724 -25.659 1.00 59.78 350 HIS A O 1
ATOM 2803 N N . ASP A 1 351 ? 23.849 3.932 -27.349 1.00 58.81 351 ASP A N 1
ATOM 2804 C CA . ASP A 1 351 ? 23.337 5.273 -27.027 1.00 58.81 351 ASP A CA 1
ATOM 2805 C C . ASP A 1 351 ? 22.070 5.232 -26.146 1.00 58.81 351 ASP A C 1
ATOM 2807 O O . ASP A 1 351 ? 21.202 6.095 -26.241 1.00 58.81 351 ASP A O 1
ATOM 2811 N N . GLY A 1 352 ? 21.965 4.223 -25.270 1.00 72.00 352 GLY A N 1
ATOM 2812 C CA . GLY A 1 352 ? 20.759 3.957 -24.475 1.00 72.00 352 GLY A CA 1
ATOM 2813 C C . GLY A 1 352 ? 19.639 3.304 -25.295 1.00 72.00 352 GLY A C 1
ATOM 2814 O O . GLY A 1 352 ? 19.823 2.972 -26.467 1.00 72.00 352 GLY A O 1
ATOM 2815 N N . VAL A 1 353 ? 18.475 3.085 -24.672 1.00 79.81 353 VAL A N 1
ATOM 2816 C CA . VAL A 1 353 ? 17.310 2.444 -25.326 1.00 79.81 353 VAL A CA 1
ATOM 2817 C C . VAL A 1 353 ? 16.086 3.354 -25.465 1.00 79.81 353 VAL A C 1
ATOM 2819 O O . VAL A 1 353 ? 15.078 2.936 -26.026 1.00 79.81 353 VAL A O 1
ATOM 2822 N N . ASP A 1 354 ? 16.173 4.618 -25.044 1.00 77.12 354 ASP A N 1
ATOM 2823 C CA . ASP A 1 354 ? 15.044 5.566 -25.003 1.00 77.12 354 ASP A CA 1
ATOM 2824 C C . ASP A 1 354 ? 14.328 5.772 -26.338 1.00 77.12 354 ASP A C 1
ATOM 2826 O O . ASP A 1 354 ? 13.132 6.065 -26.380 1.00 77.12 354 ASP A O 1
ATOM 2830 N N . LEU A 1 355 ? 15.029 5.582 -27.455 1.00 70.94 355 LEU A N 1
ATOM 2831 C CA . LEU A 1 355 ? 14.430 5.700 -28.781 1.00 70.94 355 LEU A CA 1
ATOM 2832 C C . LEU A 1 355 ? 13.305 4.677 -29.004 1.00 70.94 355 LEU A C 1
ATOM 2834 O O . LEU A 1 355 ? 12.375 4.975 -29.761 1.00 70.94 355 LEU A O 1
ATOM 2838 N N . LEU A 1 356 ? 13.331 3.538 -28.300 1.00 75.56 356 LEU A N 1
ATOM 2839 C CA . LEU A 1 356 ? 12.272 2.529 -28.314 1.00 75.56 356 LEU A CA 1
ATOM 2840 C C . LEU A 1 356 ? 10.980 3.002 -27.629 1.00 75.56 356 LEU A C 1
ATOM 2842 O O . LEU A 1 356 ? 9.907 2.526 -27.999 1.00 75.56 356 LEU A O 1
ATOM 2846 N N . ALA A 1 357 ? 11.022 4.005 -26.743 1.00 75.25 357 ALA A N 1
ATOM 2847 C CA . ALA A 1 357 ? 9.814 4.561 -26.123 1.00 75.25 357 ALA A CA 1
ATOM 2848 C C . ALA A 1 357 ? 8.847 5.112 -27.183 1.00 75.25 357 ALA A C 1
ATOM 2850 O O . ALA A 1 357 ? 7.626 4.998 -27.073 1.00 75.25 357 ALA A O 1
ATOM 2851 N N . ASN A 1 358 ? 9.395 5.622 -28.292 1.00 64.62 358 ASN A N 1
ATOM 2852 C CA . ASN A 1 358 ? 8.612 6.102 -29.432 1.00 64.62 358 ASN A CA 1
ATOM 2853 C C . ASN A 1 358 ? 7.798 4.998 -30.126 1.00 64.62 358 ASN A C 1
ATOM 2855 O O . ASN A 1 358 ? 6.817 5.297 -30.802 1.00 64.62 358 ASN A O 1
ATOM 2859 N N . TYR A 1 359 ? 8.191 3.735 -29.956 1.00 67.31 359 TYR A N 1
ATOM 2860 C CA . TYR A 1 359 ? 7.509 2.571 -30.517 1.00 67.31 359 TYR A CA 1
ATOM 2861 C C . TYR A 1 359 ? 6.504 1.947 -29.535 1.00 67.31 359 TYR A C 1
ATOM 2863 O O . TYR A 1 359 ? 5.853 0.962 -29.872 1.00 67.31 359 TYR A O 1
ATOM 2871 N N . GLY A 1 360 ? 6.306 2.560 -28.361 1.00 69.25 360 GLY A N 1
ATOM 2872 C CA . GLY A 1 360 ? 5.341 2.118 -27.352 1.00 69.25 360 GLY A CA 1
ATOM 2873 C C . GLY A 1 360 ? 5.917 1.206 -26.271 1.00 69.25 360 GLY A C 1
ATOM 2874 O O . GLY A 1 360 ? 5.147 0.720 -25.445 1.00 69.25 360 GLY A O 1
ATOM 2875 N N . PHE A 1 361 ? 7.237 1.003 -26.252 1.00 80.75 361 PHE A N 1
ATOM 2876 C CA . PHE A 1 361 ? 7.900 0.308 -25.156 1.00 80.75 361 PHE A CA 1
ATOM 2877 C C . PHE A 1 361 ? 7.947 1.186 -23.908 1.00 80.75 361 PHE A C 1
ATOM 2879 O O . PHE A 1 361 ? 8.274 2.369 -23.968 1.00 80.75 361 PHE A O 1
ATOM 2886 N N . GLU A 1 362 ? 7.624 0.580 -22.778 1.00 86.94 362 GLU A N 1
ATOM 2887 C CA . GLU A 1 362 ? 7.621 1.192 -21.452 1.00 86.94 362 GLU A CA 1
ATOM 2888 C C . GLU A 1 362 ? 8.714 0.562 -20.570 1.00 86.94 362 GLU A C 1
ATOM 2890 O O . GLU A 1 362 ? 9.229 1.229 -19.674 1.00 86.94 362 GLU A O 1
ATOM 2895 N N . GLU A 1 363 ? 9.116 -0.685 -20.859 1.00 90.12 363 GLU A N 1
ATOM 2896 C CA . GLU A 1 363 ? 10.074 -1.462 -20.066 1.00 90.12 363 GLU A CA 1
ATOM 2897 C C . GLU A 1 363 ? 11.141 -2.174 -20.922 1.00 90.12 363 GLU A C 1
ATOM 2899 O O . GLU A 1 363 ? 10.845 -2.761 -21.966 1.00 90.12 363 GLU A O 1
ATOM 2904 N N . CYS A 1 364 ? 12.378 -2.164 -20.423 1.00 91.31 364 CYS A N 1
ATOM 2905 C CA . CYS A 1 364 ? 13.538 -2.894 -20.922 1.00 91.31 364 CYS A CA 1
ATOM 2906 C C . CYS A 1 364 ? 13.994 -3.934 -19.885 1.00 91.31 364 CYS A C 1
ATOM 2908 O O . CYS A 1 364 ? 14.358 -3.579 -18.761 1.00 91.31 364 CYS A O 1
ATOM 2910 N N . ARG A 1 365 ? 14.022 -5.211 -20.271 1.00 92.94 365 ARG A N 1
ATOM 2911 C CA . ARG A 1 365 ? 14.574 -6.322 -19.485 1.00 92.94 365 ARG A CA 1
ATOM 2912 C C . ARG A 1 365 ? 16.007 -6.595 -19.926 1.00 92.94 365 ARG A C 1
ATOM 2914 O O . ARG A 1 365 ? 16.235 -7.197 -20.971 1.00 92.94 365 ARG A O 1
ATOM 2921 N N . LEU A 1 366 ? 16.967 -6.125 -19.140 1.00 91.19 366 LEU A N 1
ATOM 2922 C CA . LEU A 1 366 ? 18.398 -6.278 -19.383 1.00 91.19 366 LEU A CA 1
ATOM 2923 C C . LEU A 1 366 ? 18.846 -7.678 -18.962 1.00 91.19 366 LEU A C 1
ATOM 2925 O O . LEU A 1 366 ? 18.866 -7.985 -17.771 1.00 91.19 366 LEU A O 1
ATOM 2929 N N . VAL A 1 367 ? 19.221 -8.505 -19.934 1.00 90.12 367 VAL A N 1
ATOM 2930 C CA . VAL A 1 367 ? 19.780 -9.842 -19.723 1.00 90.12 367 VAL A CA 1
ATOM 2931 C C . VAL A 1 367 ? 21.231 -9.826 -20.184 1.00 90.12 367 VAL A C 1
ATOM 2933 O O . VAL A 1 367 ? 21.519 -9.775 -21.376 1.00 90.12 367 VAL A O 1
ATOM 2936 N N . THR A 1 368 ? 22.148 -9.840 -19.226 1.00 86.56 368 THR A N 1
ATOM 2937 C CA . THR A 1 368 ? 23.594 -9.859 -19.475 1.00 86.56 368 THR A CA 1
ATOM 2938 C C . THR A 1 368 ? 24.165 -11.249 -19.250 1.00 86.56 368 THR A C 1
ATOM 2940 O O . THR A 1 368 ? 23.569 -12.040 -18.517 1.00 86.56 368 THR A O 1
ATOM 2943 N N . ASP A 1 369 ? 25.351 -11.516 -19.785 1.00 86.19 369 ASP A N 1
ATOM 2944 C CA . ASP A 1 369 ? 26.072 -12.772 -19.568 1.00 86.19 369 ASP A CA 1
ATOM 2945 C C . ASP A 1 369 ? 26.290 -13.046 -18.074 1.00 86.19 369 ASP A C 1
ATOM 2947 O O . ASP A 1 369 ? 26.566 -12.148 -17.283 1.00 86.19 369 ASP A O 1
ATOM 2951 N N . HIS A 1 370 ? 26.186 -14.295 -17.642 1.00 81.88 370 HIS A N 1
ATOM 2952 C CA . HIS A 1 370 ? 26.538 -14.729 -16.298 1.00 81.88 370 HIS A CA 1
ATOM 2953 C C . HIS A 1 370 ? 28.061 -14.785 -16.133 1.00 81.88 370 HIS A C 1
ATOM 2955 O O . HIS A 1 370 ? 28.662 -15.837 -16.328 1.00 81.88 370 HIS A O 1
ATOM 2961 N N . ASP A 1 371 ? 28.717 -13.676 -15.784 1.00 73.12 371 ASP A N 1
ATOM 2962 C CA . ASP A 1 371 ? 30.150 -13.661 -15.490 1.00 73.12 371 ASP A CA 1
ATOM 2963 C C . ASP A 1 371 ? 30.499 -12.856 -14.221 1.00 73.12 371 ASP A C 1
ATOM 2965 O O . ASP A 1 371 ? 29.710 -12.070 -13.702 1.00 73.12 371 ASP A O 1
ATOM 2969 N N . LEU A 1 372 ? 31.695 -13.090 -13.669 1.00 53.94 372 LEU A N 1
ATOM 2970 C CA . LEU A 1 372 ? 32.121 -12.499 -12.392 1.00 53.94 372 LEU A CA 1
ATOM 2971 C C . LEU A 1 372 ? 32.402 -10.980 -12.469 1.00 53.94 372 LEU A C 1
ATOM 2973 O O . LEU A 1 372 ? 32.551 -10.358 -11.419 1.00 53.94 372 LEU A O 1
ATOM 2977 N N . THR A 1 373 ? 32.507 -10.371 -13.663 1.00 53.12 373 THR A N 1
ATOM 2978 C CA . THR A 1 373 ? 33.015 -8.985 -13.824 1.00 53.12 373 THR A CA 1
ATOM 2979 C C . THR A 1 373 ? 32.449 -8.176 -15.007 1.00 53.12 373 THR A C 1
ATOM 2981 O O . THR A 1 373 ? 32.448 -6.951 -14.927 1.00 53.12 373 THR A O 1
ATOM 2984 N N . GLY A 1 374 ? 32.003 -8.798 -16.103 1.00 52.88 374 GLY A N 1
ATOM 2985 C CA . GLY A 1 374 ? 31.587 -8.146 -17.356 1.00 52.88 374 GLY A CA 1
ATOM 2986 C C . GLY A 1 374 ? 30.157 -7.592 -17.360 1.00 52.88 374 GLY A C 1
ATOM 2987 O O . GLY A 1 374 ? 29.923 -6.538 -17.951 1.00 52.88 374 GLY A O 1
ATOM 2988 N N . GLN A 1 375 ? 29.238 -8.212 -16.608 1.00 66.62 375 GLN A N 1
ATOM 2989 C CA . GLN A 1 375 ? 27.840 -7.766 -16.421 1.00 66.62 375 GLN A CA 1
ATOM 2990 C C . GLN A 1 375 ? 27.685 -6.274 -16.125 1.00 66.62 375 GLN A C 1
ATOM 2992 O O . GLN A 1 375 ? 26.761 -5.604 -16.587 1.00 66.62 375 GLN A O 1
ATOM 2997 N N . THR A 1 376 ? 28.580 -5.758 -15.291 1.00 72.69 376 THR A N 1
ATOM 2998 C CA . THR A 1 376 ? 28.443 -4.442 -14.683 1.00 72.69 376 THR A CA 1
ATOM 2999 C C . THR A 1 376 ? 28.571 -3.318 -15.709 1.00 72.69 376 THR A C 1
ATOM 3001 O O . THR A 1 376 ? 27.802 -2.362 -15.658 1.00 72.69 376 THR A O 1
ATOM 3004 N N . GLU A 1 377 ? 29.494 -3.426 -16.663 1.00 77.44 377 GLU A N 1
ATOM 3005 C CA . GLU A 1 377 ? 29.817 -2.320 -17.573 1.00 77.44 377 GLU A CA 1
ATOM 3006 C C . GLU A 1 377 ? 28.736 -2.095 -18.637 1.00 77.44 377 GLU A C 1
ATOM 3008 O O . GLU A 1 377 ? 28.408 -0.949 -18.955 1.00 77.44 377 GLU A O 1
ATOM 3013 N N . LEU A 1 378 ? 28.116 -3.168 -19.141 1.00 77.31 378 LEU A N 1
ATOM 3014 C CA . LEU A 1 378 ? 26.997 -3.053 -20.079 1.00 77.31 378 LEU A CA 1
ATOM 3015 C C . LEU A 1 378 ? 25.765 -2.441 -19.399 1.00 77.31 378 LEU A C 1
ATOM 3017 O O . LEU A 1 378 ? 25.165 -1.508 -19.939 1.00 77.31 378 LEU A O 1
ATOM 3021 N N . VAL A 1 379 ? 25.419 -2.918 -18.196 1.00 85.19 379 VAL A N 1
ATOM 3022 C CA . VAL A 1 379 ? 24.296 -2.377 -17.413 1.00 85.19 379 VAL A CA 1
ATOM 3023 C C . VAL A 1 379 ? 24.534 -0.900 -17.097 1.00 85.19 379 VAL A C 1
ATOM 3025 O O . VAL A 1 379 ? 23.659 -0.079 -17.373 1.00 85.19 379 VAL A O 1
ATOM 3028 N N . LYS A 1 380 ? 25.732 -0.534 -16.618 1.00 85.56 380 LYS A N 1
ATOM 3029 C CA . LYS A 1 380 ? 26.132 0.866 -16.393 1.00 85.56 380 LYS A CA 1
ATOM 3030 C C . LYS A 1 380 ? 25.971 1.709 -17.660 1.00 85.56 380 LYS A C 1
ATOM 3032 O O . LYS A 1 380 ? 25.356 2.774 -17.614 1.00 85.56 380 LYS A O 1
ATOM 3037 N N . GLY A 1 381 ? 26.475 1.224 -18.797 1.00 80.75 381 GLY A N 1
ATOM 3038 C CA . GLY A 1 381 ? 26.411 1.924 -20.080 1.00 80.75 381 GLY A CA 1
ATOM 3039 C C . GLY A 1 381 ? 24.983 2.196 -20.564 1.00 80.75 381 GLY A C 1
ATOM 3040 O O . GLY A 1 381 ? 24.710 3.283 -21.076 1.00 80.75 381 GLY A O 1
ATOM 3041 N N . ILE A 1 382 ? 24.065 1.244 -20.370 1.00 83.12 382 ILE A N 1
ATOM 3042 C CA . ILE A 1 382 ? 22.658 1.398 -20.763 1.00 83.12 382 ILE A CA 1
ATOM 3043 C C . ILE A 1 382 ? 21.905 2.290 -19.776 1.00 83.12 382 ILE A C 1
ATOM 3045 O O . ILE A 1 382 ? 21.227 3.224 -20.209 1.00 83.12 382 ILE A O 1
ATOM 3049 N N . LEU A 1 383 ? 22.033 2.045 -18.467 1.00 87.00 383 LEU A N 1
ATOM 3050 C CA . LEU A 1 383 ? 21.340 2.825 -17.439 1.00 87.00 383 LEU A CA 1
ATOM 3051 C C . LEU A 1 383 ? 21.746 4.300 -17.485 1.00 87.00 383 LEU A C 1
ATOM 3053 O O . LEU A 1 383 ? 20.879 5.170 -17.471 1.00 87.00 383 LEU A O 1
ATOM 3057 N N . ASN A 1 384 ? 23.039 4.597 -17.649 1.00 81.56 384 ASN A N 1
ATOM 3058 C CA . ASN A 1 384 ? 23.526 5.976 -17.708 1.00 81.56 384 ASN A CA 1
ATOM 3059 C C . ASN A 1 384 ? 22.931 6.777 -18.884 1.00 81.56 384 ASN A C 1
ATOM 3061 O O . ASN A 1 384 ? 22.808 7.996 -18.805 1.00 81.56 384 ASN A O 1
ATOM 3065 N N . LYS A 1 385 ? 22.502 6.110 -19.960 1.00 78.19 385 LYS A N 1
ATOM 3066 C CA . LYS A 1 385 ? 21.976 6.753 -21.175 1.00 78.19 385 LYS A CA 1
ATOM 3067 C C . LYS A 1 385 ? 20.467 6.573 -21.388 1.00 78.19 385 LYS A C 1
ATOM 3069 O O . LYS A 1 385 ? 19.955 7.003 -22.415 1.00 78.19 385 LYS A O 1
ATOM 3074 N N . THR A 1 386 ? 19.758 5.941 -20.451 1.00 82.88 386 THR A N 1
ATOM 3075 C CA . THR A 1 386 ? 18.318 5.642 -20.566 1.00 82.88 386 THR A CA 1
ATOM 3076 C C . THR A 1 386 ? 17.535 6.403 -19.492 1.00 82.88 386 THR A C 1
ATOM 3078 O O . THR A 1 386 ? 17.861 6.342 -18.304 1.00 82.88 386 THR A O 1
ATOM 3081 N N . ARG A 1 387 ? 16.521 7.166 -19.903 1.00 79.50 387 ARG A N 1
ATOM 3082 C CA . ARG A 1 387 ? 15.683 8.034 -19.058 1.00 79.50 387 ARG A CA 1
ATOM 3083 C C . ARG A 1 387 ? 14.181 7.817 -19.284 1.00 79.50 387 ARG A C 1
ATOM 3085 O O . ARG A 1 387 ? 13.408 7.975 -18.346 1.00 79.50 387 ARG A O 1
ATOM 3092 N N . ALA A 1 388 ? 13.761 7.483 -20.503 1.00 79.81 388 ALA A N 1
ATOM 3093 C CA . ALA A 1 388 ? 12.360 7.377 -20.916 1.00 79.81 388 ALA A CA 1
ATOM 3094 C C . ALA A 1 388 ? 11.760 5.970 -20.750 1.00 79.81 388 ALA A C 1
ATOM 3096 O O . ALA A 1 388 ? 10.539 5.842 -20.681 1.00 79.81 388 ALA A O 1
ATOM 3097 N N . ILE A 1 389 ? 12.594 4.927 -20.698 1.00 85.56 389 ILE A N 1
ATOM 3098 C CA . ILE A 1 389 ? 12.167 3.529 -20.529 1.00 85.56 389 ILE A CA 1
ATOM 3099 C C . ILE A 1 389 ? 12.577 3.023 -19.147 1.00 85.56 389 ILE A C 1
ATOM 3101 O O . ILE A 1 389 ? 13.711 3.232 -18.718 1.00 85.56 389 ILE A O 1
ATOM 3105 N N . ALA A 1 390 ? 11.669 2.328 -18.459 1.00 89.19 390 ALA A N 1
ATOM 3106 C CA . ALA A 1 390 ? 11.987 1.670 -17.199 1.00 89.19 390 ALA A CA 1
ATOM 3107 C C . ALA A 1 390 ? 12.884 0.450 -17.451 1.00 89.19 390 ALA A C 1
ATOM 3109 O O . ALA A 1 390 ? 12.571 -0.392 -18.287 1.00 89.19 390 ALA A O 1
ATOM 3110 N N . CYS A 1 391 ? 13.989 0.321 -16.722 1.00 91.62 391 CYS A N 1
ATOM 3111 C CA . CYS A 1 391 ? 14.896 -0.817 -16.865 1.00 91.62 391 CYS A CA 1
ATOM 3112 C C . CYS A 1 391 ? 14.721 -1.809 -15.717 1.00 91.62 391 CYS A C 1
ATOM 3114 O O . CYS A 1 391 ? 14.534 -1.411 -14.570 1.00 91.62 391 CYS A O 1
ATOM 3116 N N . ARG A 1 392 ? 14.853 -3.099 -16.017 1.00 92.75 392 ARG A N 1
ATOM 3117 C CA . ARG A 1 392 ? 14.927 -4.190 -15.042 1.00 92.75 392 ARG A CA 1
ATOM 3118 C C . ARG A 1 392 ? 16.090 -5.101 -15.380 1.00 92.75 392 ARG A C 1
ATOM 3120 O O . ARG A 1 392 ? 16.343 -5.359 -16.550 1.00 92.75 392 ARG A O 1
ATOM 3127 N N . ILE A 1 393 ? 16.797 -5.570 -14.361 1.00 92.25 393 ILE A N 1
ATOM 3128 C CA . ILE A 1 393 ? 18.062 -6.292 -14.518 1.00 92.25 393 ILE A CA 1
ATOM 3129 C C . ILE A 1 393 ? 17.833 -7.751 -14.158 1.00 92.25 393 ILE A C 1
ATOM 3131 O O . ILE A 1 393 ? 17.399 -8.046 -13.044 1.00 92.25 393 ILE A O 1
ATOM 3135 N N . PHE A 1 394 ? 18.096 -8.641 -15.107 1.00 92.38 394 PHE A N 1
ATOM 3136 C CA . PHE A 1 394 ? 17.937 -10.075 -14.930 1.00 92.38 394 PHE A CA 1
ATOM 3137 C C . PHE A 1 394 ? 19.023 -10.638 -14.015 1.00 92.38 394 PHE A C 1
ATOM 3139 O O . PHE A 1 394 ? 20.205 -10.317 -14.143 1.00 92.38 394 PHE A O 1
ATOM 3146 N N . ILE A 1 395 ? 18.603 -11.496 -13.098 1.00 90.06 395 ILE A N 1
ATOM 3147 C CA . ILE A 1 395 ? 19.442 -12.236 -12.172 1.00 90.06 395 ILE A CA 1
ATOM 3148 C C . ILE A 1 395 ? 19.299 -13.703 -12.534 1.00 90.06 395 ILE A C 1
ATOM 3150 O O . ILE A 1 395 ? 18.205 -14.260 -12.488 1.00 90.06 395 ILE A O 1
ATOM 3154 N N . TRP A 1 396 ? 20.419 -14.316 -12.895 1.00 89.25 396 TRP A N 1
ATOM 3155 C CA . TRP A 1 396 ? 20.448 -15.709 -13.311 1.00 89.25 396 TRP A CA 1
ATOM 3156 C C . TRP A 1 396 ? 19.998 -16.630 -12.168 1.00 89.25 396 TRP A C 1
ATOM 3158 O O . TRP A 1 396 ? 20.596 -16.591 -11.087 1.00 89.25 396 TRP A O 1
ATOM 3168 N N . PRO A 1 397 ? 18.955 -17.457 -12.373 1.00 89.75 397 PRO A N 1
ATOM 3169 C CA . PRO A 1 397 ? 18.585 -18.471 -11.403 1.00 89.75 397 PRO A CA 1
ATOM 3170 C C . PRO A 1 397 ? 19.609 -19.608 -11.428 1.00 89.75 397 PRO A C 1
ATOM 3172 O O . PRO A 1 397 ? 20.147 -19.958 -12.479 1.00 89.75 397 PRO A O 1
ATOM 3175 N N . GLN A 1 398 ? 19.822 -20.249 -10.275 1.00 86.00 398 GLN A N 1
ATOM 3176 C CA . GLN A 1 398 ? 20.774 -21.363 -10.151 1.00 86.00 398 GLN A CA 1
ATOM 3177 C C . GLN A 1 398 ? 20.479 -22.517 -11.118 1.00 86.00 398 GLN A C 1
ATOM 3179 O O . GLN A 1 398 ? 21.401 -23.205 -11.546 1.00 86.00 398 GLN A O 1
ATOM 3184 N N . SER A 1 399 ? 19.208 -22.716 -11.480 1.00 87.19 399 SER A N 1
ATOM 3185 C CA . SER A 1 399 ? 18.772 -23.731 -12.442 1.00 87.19 399 SER A CA 1
ATOM 3186 C C . SER A 1 399 ? 19.288 -23.504 -13.864 1.00 87.19 399 SER A C 1
ATOM 3188 O O . SER A 1 399 ? 19.320 -24.458 -14.628 1.00 87.19 399 SER A O 1
ATOM 3190 N N . LEU A 1 400 ? 19.687 -22.278 -14.215 1.00 88.75 400 LEU A N 1
ATOM 3191 C CA . LEU A 1 400 ? 20.226 -21.925 -15.531 1.00 88.75 400 LEU A CA 1
ATOM 3192 C C . LEU A 1 400 ? 21.730 -21.642 -15.502 1.00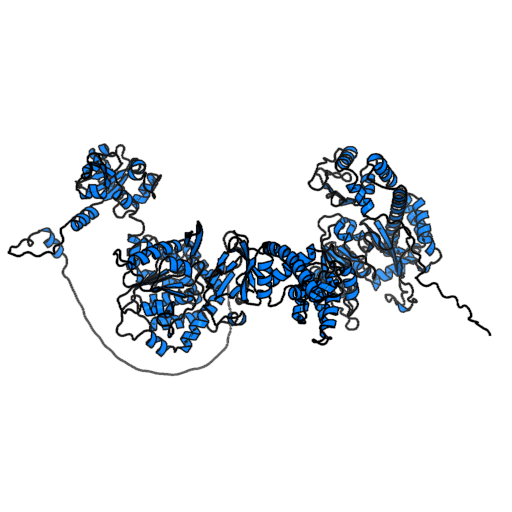 88.75 400 LEU A C 1
ATOM 3194 O O . LEU A 1 400 ? 22.271 -21.121 -16.472 1.00 88.75 400 LEU A O 1
ATOM 3198 N N . HIS A 1 401 ? 22.421 -21.950 -14.405 1.00 87.56 401 HIS A N 1
ATOM 3199 C CA . HIS A 1 401 ? 23.877 -21.855 -14.381 1.00 87.56 401 HIS A CA 1
ATOM 3200 C C . HIS A 1 401 ? 24.504 -22.916 -15.296 1.00 87.56 401 HIS A C 1
ATOM 3202 O O . HIS A 1 401 ? 23.961 -24.012 -15.451 1.00 87.56 401 HIS A O 1
ATOM 3208 N N . SER A 1 402 ? 25.666 -22.586 -15.865 1.00 81.81 402 SER A N 1
ATOM 3209 C CA . SER A 1 402 ? 26.463 -23.491 -16.696 1.00 81.81 402 SER A CA 1
ATOM 3210 C C . SER A 1 402 ? 26.644 -24.856 -16.031 1.00 81.81 402 SER A C 1
ATOM 3212 O O . SER A 1 402 ? 27.053 -24.952 -14.868 1.00 81.81 402 SER A O 1
ATOM 3214 N N . LEU A 1 403 ? 26.370 -25.914 -16.794 1.00 81.38 403 LEU A N 1
ATOM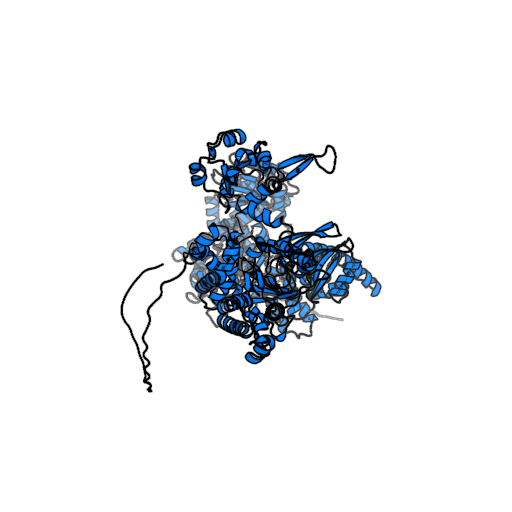 3215 C CA . LEU A 1 403 ? 26.615 -27.299 -16.398 1.00 81.38 403 LEU A CA 1
ATOM 3216 C C . LEU A 1 403 ? 28.112 -27.657 -16.424 1.00 81.38 403 LEU A C 1
ATOM 3218 O O . LEU A 1 403 ? 28.491 -28.694 -15.875 1.00 81.38 403 LEU A O 1
ATOM 3222 N N . ASP A 1 404 ? 28.967 -26.830 -17.042 1.00 77.69 404 ASP A N 1
ATOM 3223 C CA . ASP A 1 404 ? 30.421 -27.015 -17.038 1.00 77.69 404 ASP A CA 1
ATOM 3224 C C . ASP A 1 404 ? 31.068 -26.310 -15.829 1.00 77.69 404 ASP A C 1
ATOM 3226 O O . ASP A 1 404 ? 31.232 -25.084 -15.828 1.00 77.69 404 ASP A O 1
ATOM 3230 N N . PRO A 1 405 ? 31.541 -27.058 -14.815 1.00 69.88 405 PRO A N 1
ATOM 3231 C CA . PRO A 1 405 ? 32.175 -26.470 -13.638 1.00 69.88 405 PRO A CA 1
ATOM 3232 C C . PRO A 1 405 ? 33.497 -25.749 -13.948 1.00 69.88 405 PRO A C 1
ATOM 3234 O O . PRO A 1 405 ? 33.959 -24.954 -13.130 1.00 69.88 405 PRO A O 1
ATOM 3237 N N . ASN A 1 406 ? 34.119 -26.000 -15.106 1.00 72.31 406 ASN A N 1
ATOM 3238 C CA . ASN A 1 406 ? 35.351 -25.323 -15.523 1.00 72.31 406 ASN A CA 1
ATOM 3239 C C . ASN A 1 406 ? 35.087 -24.028 -16.303 1.00 72.31 406 ASN A C 1
ATOM 3241 O O . ASN A 1 406 ? 36.011 -23.235 -16.498 1.00 72.31 406 ASN A O 1
ATOM 3245 N N . ASN A 1 407 ? 33.845 -23.801 -16.736 1.00 70.50 407 ASN A N 1
ATOM 3246 C CA . ASN A 1 407 ? 33.418 -22.585 -17.410 1.00 70.50 407 ASN A CA 1
ATOM 3247 C C . ASN A 1 407 ? 32.082 -22.105 -16.819 1.00 70.50 407 ASN A C 1
ATOM 3249 O O . ASN A 1 407 ? 31.028 -22.346 -17.406 1.00 70.50 407 ASN A O 1
ATOM 3253 N N . PRO A 1 408 ? 32.105 -21.384 -15.682 1.00 71.69 408 PRO A N 1
ATOM 3254 C CA . PRO A 1 408 ? 30.886 -20.913 -15.019 1.00 71.69 408 PRO A CA 1
ATOM 3255 C C . PRO A 1 408 ? 30.148 -19.817 -15.808 1.00 71.69 408 PRO A C 1
ATOM 3257 O O . PRO A 1 408 ? 29.104 -19.329 -15.366 1.00 71.69 408 PRO A O 1
ATOM 3260 N N . LYS A 1 409 ? 30.703 -19.390 -16.951 1.00 79.50 409 LYS A N 1
ATOM 3261 C CA . LYS A 1 409 ? 30.098 -18.373 -17.800 1.00 79.50 409 LYS A CA 1
ATOM 3262 C C . LYS A 1 409 ? 28.928 -18.953 -18.572 1.00 79.50 409 LYS A C 1
ATOM 3264 O O . LYS A 1 409 ? 29.090 -19.953 -19.263 1.00 79.50 409 LYS A O 1
ATOM 3269 N N . THR A 1 410 ? 27.779 -18.301 -18.461 1.00 85.94 410 THR A N 1
ATOM 3270 C CA . THR A 1 410 ? 26.557 -18.688 -19.175 1.00 85.94 410 THR A CA 1
ATOM 3271 C C . THR A 1 410 ? 25.990 -17.465 -19.870 1.00 85.94 410 THR A C 1
ATOM 3273 O O . THR A 1 410 ? 25.786 -16.452 -19.219 1.00 85.94 410 THR A O 1
ATOM 3276 N N . ASP A 1 411 ? 25.741 -17.537 -21.166 1.00 87.69 411 ASP A N 1
ATOM 3277 C CA . ASP A 1 411 ? 24.998 -16.526 -21.919 1.00 87.69 411 ASP A CA 1
ATOM 3278 C C . ASP A 1 411 ? 23.647 -17.129 -22.367 1.00 87.69 411 ASP A C 1
ATOM 3280 O O . ASP A 1 411 ? 23.421 -18.334 -22.184 1.00 87.69 411 ASP A O 1
ATOM 3284 N N . PRO A 1 412 ? 22.689 -16.335 -22.878 1.00 89.44 412 PRO A N 1
ATOM 3285 C CA . PRO A 1 412 ? 21.418 -16.883 -23.348 1.00 89.44 412 PRO A CA 1
ATOM 3286 C C . PRO A 1 412 ? 21.566 -17.970 -24.426 1.00 89.44 412 PRO A C 1
ATOM 3288 O O . PRO A 1 412 ? 20.781 -18.920 -24.418 1.00 89.44 412 PRO A O 1
ATOM 3291 N N . ASP A 1 413 ? 22.562 -17.875 -25.318 1.00 88.19 413 ASP A N 1
ATOM 3292 C CA . ASP A 1 413 ? 22.857 -18.914 -26.320 1.00 88.19 413 ASP A CA 1
ATOM 3293 C C . ASP A 1 413 ? 23.210 -20.261 -25.654 1.00 88.19 413 ASP A C 1
ATOM 3295 O O . ASP A 1 413 ? 22.586 -21.295 -25.921 1.00 88.19 413 ASP A O 1
ATOM 3299 N N . GLN A 1 414 ? 24.159 -20.246 -24.717 1.00 87.00 414 GLN A N 1
ATOM 3300 C CA . GLN A 1 414 ? 24.613 -21.412 -23.964 1.00 87.00 414 GLN A CA 1
ATOM 3301 C C . GLN A 1 414 ? 23.515 -21.962 -23.044 1.00 87.00 414 GLN A C 1
ATOM 3303 O O . GLN A 1 414 ? 23.360 -23.178 -22.939 1.00 87.00 414 GLN A O 1
ATOM 3308 N N . ALA A 1 415 ? 22.717 -21.099 -22.412 1.00 89.88 415 ALA A N 1
ATOM 3309 C CA . ALA A 1 415 ? 21.632 -21.521 -21.529 1.00 89.88 415 ALA A CA 1
ATOM 3310 C C . ALA A 1 415 ? 20.556 -22.312 -22.283 1.00 89.88 415 ALA A C 1
ATOM 3312 O O . ALA A 1 415 ? 20.126 -23.369 -21.820 1.00 89.88 415 ALA A O 1
ATOM 3313 N N . VAL A 1 416 ? 20.159 -21.845 -23.473 1.00 90.31 416 VAL A N 1
ATOM 3314 C CA . VAL A 1 416 ? 19.222 -22.576 -24.340 1.00 90.31 416 VAL A CA 1
ATOM 3315 C C . VAL A 1 416 ? 19.821 -23.913 -24.770 1.00 90.31 416 VAL A C 1
ATOM 3317 O O . VAL A 1 416 ? 19.117 -24.921 -24.805 1.00 90.31 416 VAL A O 1
ATOM 3320 N N . PHE A 1 417 ? 21.117 -23.938 -25.080 1.00 86.88 417 PHE A N 1
ATOM 3321 C CA . PHE A 1 417 ? 21.809 -25.158 -25.483 1.00 86.88 417 PHE A CA 1
ATOM 3322 C C . PHE A 1 417 ? 21.853 -26.222 -24.376 1.00 86.88 417 PHE A C 1
ATOM 3324 O O . PHE A 1 417 ? 21.695 -27.407 -24.669 1.00 86.88 417 PHE A O 1
ATOM 3331 N N . GLU A 1 418 ? 22.108 -25.822 -23.129 1.00 89.31 418 GLU A N 1
ATOM 3332 C CA . GLU A 1 418 ? 22.278 -26.742 -21.998 1.00 89.31 418 GLU A CA 1
ATOM 3333 C C . GLU A 1 418 ? 20.956 -27.155 -21.350 1.00 89.31 418 GLU A C 1
ATOM 3335 O O . GLU A 1 418 ? 20.783 -28.326 -21.010 1.00 89.31 418 GLU A O 1
ATOM 3340 N N . HIS A 1 419 ? 20.026 -26.209 -21.201 1.00 90.88 419 HIS A N 1
ATOM 3341 C CA . HIS A 1 419 ? 18.810 -26.376 -20.394 1.00 90.88 419 HIS A CA 1
ATOM 3342 C C . HIS A 1 419 ? 17.522 -26.399 -21.224 1.00 90.88 419 HIS A C 1
ATOM 3344 O O . HIS A 1 419 ? 16.464 -26.766 -20.716 1.00 90.88 419 HIS A O 1
ATOM 3350 N N . GLY A 1 420 ? 17.603 -26.049 -22.510 1.00 91.06 420 GLY A N 1
ATOM 3351 C CA . GLY A 1 420 ? 16.463 -25.975 -23.419 1.00 91.06 420 GLY A CA 1
ATOM 3352 C C . GLY A 1 420 ? 15.750 -24.620 -23.403 1.00 91.06 420 GLY A C 1
ATOM 3353 O O . GLY A 1 420 ? 15.832 -23.843 -22.451 1.00 91.06 420 GLY A O 1
ATOM 3354 N N . PHE A 1 421 ? 15.021 -24.333 -24.486 1.00 91.12 421 PHE A N 1
ATOM 3355 C CA . PHE A 1 421 ? 14.328 -23.054 -24.664 1.00 91.12 421 PHE A CA 1
ATOM 3356 C C . PHE A 1 421 ? 13.209 -22.822 -23.639 1.00 91.12 421 PHE A C 1
ATOM 3358 O O . PHE A 1 421 ? 13.072 -21.703 -23.158 1.00 91.12 421 PHE A O 1
ATOM 3365 N N . ASP A 1 422 ? 12.456 -23.861 -23.258 1.00 92.06 422 ASP A N 1
ATOM 3366 C CA . ASP A 1 422 ? 11.351 -23.732 -22.294 1.00 92.06 422 ASP A CA 1
ATOM 3367 C C . ASP A 1 422 ? 11.834 -23.241 -20.923 1.00 92.06 422 ASP A C 1
ATOM 3369 O O . ASP A 1 422 ? 11.261 -22.309 -20.365 1.00 92.06 422 ASP A O 1
ATOM 3373 N N . ALA A 1 423 ? 12.941 -23.792 -20.417 1.00 92.81 423 ALA A N 1
ATOM 3374 C CA . ALA A 1 423 ? 13.505 -23.389 -19.131 1.00 92.81 423 ALA A CA 1
ATOM 3375 C C . ALA A 1 423 ? 13.990 -21.927 -19.138 1.00 92.81 423 ALA A C 1
ATOM 3377 O O . ALA A 1 423 ? 13.784 -21.192 -18.171 1.00 92.81 423 ALA A O 1
ATOM 3378 N N . VAL A 1 424 ? 14.614 -21.492 -20.240 1.00 92.06 424 VAL A N 1
ATOM 3379 C CA . VAL A 1 424 ? 15.061 -20.101 -20.418 1.00 92.06 424 VAL A CA 1
ATOM 3380 C C . VAL A 1 424 ? 13.869 -19.153 -20.554 1.00 92.06 424 VAL A C 1
ATOM 3382 O O . VAL A 1 424 ? 13.842 -18.092 -19.929 1.00 92.06 424 VAL A O 1
ATOM 3385 N N . GLU A 1 425 ? 12.863 -19.541 -21.335 1.00 90.62 425 GLU A N 1
ATOM 3386 C CA . GLU A 1 425 ? 11.634 -18.777 -21.523 1.00 90.62 425 GLU A CA 1
ATOM 3387 C C . GLU A 1 425 ? 10.879 -18.586 -20.196 1.00 90.62 425 GLU A C 1
ATOM 3389 O O . GLU A 1 425 ? 10.445 -17.470 -19.898 1.00 90.62 425 GLU A O 1
ATOM 3394 N N . ASP A 1 426 ? 10.751 -19.636 -19.384 1.00 90.56 426 ASP A N 1
ATOM 3395 C CA . ASP A 1 426 ? 10.100 -19.566 -18.073 1.00 90.56 426 ASP A CA 1
ATOM 3396 C C . ASP A 1 426 ? 10.866 -18.651 -17.112 1.00 90.56 426 ASP A C 1
ATOM 3398 O O . ASP A 1 426 ? 10.265 -17.791 -16.462 1.00 90.56 426 ASP A O 1
ATOM 3402 N N . ALA A 1 427 ? 12.199 -18.738 -17.088 1.00 91.69 427 ALA A N 1
ATOM 3403 C CA . ALA A 1 427 ? 13.016 -17.851 -16.267 1.00 91.69 427 ALA A CA 1
ATOM 3404 C C . ALA A 1 427 ? 12.885 -16.374 -16.674 1.00 91.69 427 ALA A C 1
ATOM 3406 O O . ALA A 1 427 ? 12.849 -15.508 -15.801 1.00 91.69 427 ALA A O 1
ATOM 3407 N N . PHE A 1 428 ? 12.779 -16.074 -17.975 1.00 89.69 428 PHE A N 1
ATOM 3408 C CA . PHE A 1 428 ? 12.611 -14.704 -18.483 1.00 89.69 428 PHE A CA 1
ATOM 3409 C C . PHE A 1 428 ? 11.210 -14.131 -18.223 1.00 89.69 428 PHE A C 1
ATOM 3411 O O . PHE A 1 428 ? 11.032 -12.906 -18.244 1.00 89.69 428 PHE A O 1
ATOM 3418 N N . LYS A 1 429 ? 10.210 -14.990 -17.993 1.00 86.00 429 LYS A N 1
ATOM 3419 C CA . LYS A 1 429 ? 8.855 -14.590 -17.588 1.00 86.00 429 LYS A CA 1
ATOM 3420 C C . LYS A 1 429 ? 8.729 -14.395 -16.078 1.00 86.00 429 LYS A C 1
ATOM 3422 O O . LYS A 1 429 ? 7.897 -13.594 -15.659 1.00 86.00 429 LYS A O 1
ATOM 3427 N N . ASP A 1 430 ? 9.524 -15.105 -15.283 1.00 89.19 430 ASP A N 1
ATOM 3428 C CA . ASP A 1 430 ? 9.481 -15.026 -13.825 1.00 89.19 430 ASP A CA 1
ATOM 3429 C C . ASP A 1 430 ? 10.010 -13.676 -13.313 1.00 89.19 430 ASP A C 1
ATOM 3431 O O . ASP A 1 430 ? 11.199 -13.361 -13.372 1.00 89.19 430 ASP A O 1
ATOM 3435 N N . GLU A 1 431 ? 9.096 -12.879 -12.766 1.00 89.94 431 GLU A N 1
ATOM 3436 C CA . GLU A 1 431 ? 9.359 -11.556 -12.198 1.00 89.94 431 GLU A CA 1
ATOM 3437 C C . GLU A 1 431 ? 10.348 -11.581 -11.023 1.00 89.94 431 GLU A C 1
ATOM 3439 O O . GLU A 1 431 ? 11.027 -10.584 -10.769 1.00 89.94 431 GLU A O 1
ATOM 3444 N N . SER A 1 432 ? 10.466 -12.705 -10.311 1.00 91.06 432 SER A N 1
ATOM 3445 C CA . SER A 1 432 ? 11.406 -12.847 -9.194 1.00 91.06 432 SER A CA 1
ATOM 3446 C C . SER A 1 432 ? 12.872 -12.860 -9.643 1.00 91.06 432 SER A C 1
ATOM 3448 O O . SER A 1 432 ? 13.754 -12.480 -8.867 1.00 91.06 432 SER A O 1
ATOM 3450 N N . ASN A 1 433 ? 13.125 -13.182 -10.917 1.00 91.94 433 ASN A N 1
ATOM 3451 C CA . ASN A 1 433 ? 14.454 -13.140 -11.527 1.00 91.94 433 ASN A CA 1
ATOM 3452 C C . ASN A 1 433 ? 14.857 -11.734 -11.992 1.00 91.94 433 ASN A C 1
ATOM 3454 O O . ASN A 1 433 ? 15.914 -11.571 -12.593 1.00 91.94 433 ASN A O 1
ATOM 3458 N N . PHE A 1 434 ? 14.058 -10.696 -11.731 1.00 92.44 434 PHE A N 1
ATOM 3459 C CA . PHE A 1 434 ? 14.381 -9.324 -12.119 1.00 92.44 434 PHE A CA 1
ATOM 3460 C C . PHE A 1 434 ? 14.530 -8.404 -10.908 1.00 92.44 434 PHE A C 1
ATOM 3462 O O . PHE A 1 434 ? 13.720 -8.389 -9.981 1.00 92.44 434 PHE A O 1
ATOM 3469 N N . LYS A 1 435 ? 15.566 -7.561 -10.938 1.00 91.62 435 LYS A N 1
ATOM 3470 C CA . LYS A 1 435 ? 15.801 -6.505 -9.948 1.00 91.62 435 LYS A CA 1
ATOM 3471 C C . LYS A 1 435 ? 15.618 -5.121 -10.551 1.00 91.62 435 LYS A C 1
ATOM 3473 O O . LYS A 1 435 ? 15.956 -4.860 -11.704 1.00 91.62 435 LYS A O 1
ATOM 3478 N N . MET A 1 436 ? 15.106 -4.219 -9.720 1.00 91.81 436 MET A N 1
ATOM 3479 C CA . MET A 1 436 ? 15.045 -2.791 -10.026 1.00 91.81 436 MET A CA 1
ATOM 3480 C C . MET A 1 436 ? 16.454 -2.172 -9.946 1.00 91.81 436 MET A C 1
ATOM 3482 O O . MET A 1 436 ? 17.237 -2.602 -9.088 1.00 91.81 436 MET A O 1
ATOM 3486 N N . PRO A 1 437 ? 16.768 -1.146 -10.759 1.00 91.56 437 PRO A N 1
ATOM 3487 C CA . PRO A 1 437 ? 18.070 -0.484 -10.783 1.00 91.56 437 PRO A CA 1
ATOM 3488 C C . PRO A 1 437 ? 18.602 -0.081 -9.405 1.00 91.56 437 PRO A C 1
ATOM 3490 O O . PRO A 1 437 ? 19.751 -0.386 -9.102 1.00 91.56 437 PRO A O 1
ATOM 3493 N N . HIS A 1 438 ? 17.772 0.508 -8.533 1.00 91.00 438 HIS A N 1
ATOM 3494 C CA . HIS A 1 438 ? 18.214 0.894 -7.181 1.00 91.00 438 HIS A CA 1
ATOM 3495 C C . HIS A 1 438 ? 18.675 -0.289 -6.321 1.00 91.00 438 HIS A C 1
ATOM 3497 O O . HIS A 1 438 ? 19.665 -0.175 -5.605 1.00 91.00 438 HIS A O 1
ATOM 3503 N N . LYS A 1 439 ? 17.987 -1.438 -6.396 1.00 92.31 439 LYS A N 1
ATOM 3504 C CA . LYS A 1 439 ? 18.359 -2.636 -5.624 1.00 92.31 439 LYS A CA 1
ATOM 3505 C C . LYS A 1 439 ? 19.649 -3.249 -6.146 1.00 92.31 439 LYS A C 1
ATOM 3507 O O . LYS A 1 439 ? 20.505 -3.640 -5.363 1.00 92.31 439 LYS A O 1
ATOM 3512 N N . TRP A 1 440 ? 19.782 -3.323 -7.468 1.00 91.19 440 TRP A N 1
ATOM 3513 C CA . TRP A 1 440 ? 20.994 -3.832 -8.098 1.00 91.19 440 TRP A CA 1
ATOM 3514 C C . TRP A 1 440 ? 22.202 -2.937 -7.794 1.00 91.19 440 TRP A C 1
ATOM 3516 O O . TRP A 1 440 ? 23.244 -3.444 -7.388 1.00 91.19 440 TRP A O 1
ATOM 3526 N N . ALA A 1 441 ? 22.048 -1.614 -7.913 1.00 90.75 441 ALA A N 1
ATOM 3527 C CA . ALA A 1 441 ? 23.102 -0.657 -7.586 1.00 90.75 441 ALA A CA 1
ATOM 3528 C C . ALA A 1 441 ? 23.508 -0.754 -6.109 1.00 90.75 441 ALA A C 1
ATOM 3530 O O . ALA A 1 441 ? 24.698 -0.770 -5.816 1.00 90.75 441 ALA A O 1
ATOM 3531 N N . LEU A 1 442 ? 22.542 -0.896 -5.190 1.00 91.06 442 LEU A N 1
ATOM 3532 C CA . LEU A 1 442 ? 22.804 -1.093 -3.761 1.00 91.06 442 LEU A CA 1
ATOM 3533 C C . LEU A 1 442 ? 23.634 -2.354 -3.496 1.00 91.06 442 LEU A C 1
ATOM 3535 O O . LEU A 1 442 ? 24.586 -2.295 -2.730 1.00 91.06 442 LEU A O 1
ATOM 3539 N N . GLU A 1 443 ? 23.309 -3.482 -4.129 1.00 89.62 443 GLU A N 1
ATOM 3540 C CA . GLU A 1 443 ? 24.072 -4.728 -3.963 1.00 89.62 443 GLU A CA 1
ATOM 3541 C C . GLU A 1 443 ? 25.502 -4.613 -4.491 1.00 89.62 443 GLU A C 1
ATOM 3543 O O . GLU A 1 443 ? 26.435 -5.109 -3.862 1.00 89.62 443 GLU A O 1
ATOM 3548 N N . LYS A 1 444 ? 25.694 -3.954 -5.638 1.00 88.62 444 LYS A N 1
ATOM 3549 C CA . LYS A 1 444 ? 27.035 -3.743 -6.193 1.00 88.62 444 LYS A CA 1
ATOM 3550 C C . LYS A 1 444 ? 27.850 -2.766 -5.348 1.00 88.62 444 LYS A C 1
ATOM 3552 O O . LYS A 1 444 ? 29.003 -3.064 -5.039 1.00 88.62 444 LYS A O 1
ATOM 3557 N N . ALA A 1 445 ? 27.234 -1.670 -4.911 1.00 88.88 445 ALA A N 1
ATOM 3558 C CA . ALA A 1 445 ? 27.837 -0.741 -3.967 1.00 88.88 445 ALA A CA 1
ATOM 3559 C C . ALA A 1 445 ? 28.222 -1.456 -2.664 1.00 88.88 445 ALA A C 1
ATOM 3561 O O . ALA A 1 445 ? 29.328 -1.261 -2.176 1.00 88.88 445 ALA A O 1
ATOM 3562 N N . ASP A 1 446 ? 27.372 -2.346 -2.143 1.00 89.12 446 ASP A N 1
ATOM 3563 C CA . ASP A 1 446 ? 27.617 -3.075 -0.893 1.00 89.12 446 ASP A CA 1
ATOM 3564 C C . ASP A 1 446 ? 28.862 -3.981 -0.966 1.00 89.12 446 ASP A C 1
ATOM 3566 O O . ASP A 1 446 ? 29.694 -4.000 -0.052 1.00 89.12 446 ASP A O 1
ATOM 3570 N N . VAL A 1 447 ? 29.054 -4.675 -2.094 1.00 87.38 447 VAL A N 1
ATOM 3571 C CA . VAL A 1 447 ? 30.248 -5.504 -2.339 1.00 87.38 447 VAL A CA 1
ATOM 3572 C C . VAL A 1 447 ? 31.529 -4.670 -2.285 1.00 87.38 447 VAL A C 1
ATOM 3574 O O . VAL A 1 447 ? 32.502 -5.085 -1.659 1.00 87.38 447 VAL A O 1
ATOM 3577 N N . GLU A 1 448 ? 31.548 -3.489 -2.900 1.00 87.06 448 GLU A N 1
ATOM 3578 C CA . GLU A 1 448 ? 32.752 -2.655 -2.930 1.00 87.06 448 GLU A CA 1
ATOM 3579 C C . GLU A 1 448 ? 32.951 -1.876 -1.621 1.00 87.06 448 GLU A C 1
ATOM 3581 O O . GLU A 1 448 ? 34.058 -1.830 -1.078 1.00 87.06 448 GLU A O 1
ATOM 3586 N N . MET A 1 449 ? 31.882 -1.298 -1.074 1.00 89.50 449 MET A N 1
ATOM 3587 C CA . MET A 1 449 ? 31.908 -0.471 0.134 1.00 89.50 449 MET A CA 1
ATOM 3588 C C . MET A 1 449 ? 32.175 -1.286 1.401 1.00 89.50 449 MET A C 1
ATOM 3590 O O . MET A 1 449 ? 32.790 -0.768 2.328 1.00 89.50 449 MET A O 1
ATOM 3594 N N . SER A 1 450 ? 31.792 -2.567 1.453 1.00 88.38 450 SER A N 1
ATOM 3595 C CA . SER A 1 450 ? 32.119 -3.452 2.587 1.00 88.38 450 SER A CA 1
ATOM 3596 C C . SER A 1 450 ? 33.628 -3.662 2.790 1.00 88.38 450 SER A C 1
ATOM 3598 O O . SER A 1 450 ? 34.056 -4.011 3.889 1.00 88.38 450 SER A O 1
ATOM 3600 N N . SER A 1 451 ? 34.441 -3.414 1.755 1.00 87.19 451 SER A N 1
ATOM 3601 C CA . SER A 1 451 ? 35.907 -3.472 1.829 1.00 87.19 451 SER A CA 1
ATOM 3602 C C . SER A 1 451 ? 36.560 -2.183 2.352 1.00 87.19 451 SER A C 1
ATOM 3604 O O . SER A 1 451 ? 37.769 -2.154 2.596 1.00 87.19 451 SER A O 1
ATOM 3606 N N . VAL A 1 452 ? 35.778 -1.113 2.526 1.00 88.69 452 VAL A N 1
ATOM 3607 C CA . VAL A 1 452 ? 36.233 0.191 3.021 1.00 88.69 452 VAL A CA 1
ATOM 3608 C C . VAL A 1 452 ? 35.999 0.283 4.527 1.00 88.69 452 VAL A C 1
ATOM 3610 O O . VAL A 1 452 ? 35.017 -0.233 5.057 1.00 88.69 452 VAL A O 1
ATOM 3613 N N . ALA A 1 453 ? 36.919 0.938 5.236 1.00 84.38 453 ALA A N 1
ATOM 3614 C CA . ALA A 1 453 ? 36.802 1.118 6.677 1.00 84.38 453 ALA A CA 1
ATOM 3615 C C . ALA A 1 453 ? 35.567 1.990 7.021 1.00 84.38 453 ALA A C 1
ATOM 3617 O O . ALA A 1 453 ? 35.372 3.021 6.371 1.00 84.38 453 ALA A O 1
ATOM 3618 N N . PRO A 1 454 ? 34.734 1.620 8.020 1.00 83.38 454 PRO A N 1
ATOM 3619 C CA . PRO A 1 454 ? 33.497 2.346 8.346 1.00 83.38 454 PRO A CA 1
ATOM 3620 C C . PRO A 1 454 ? 33.678 3.826 8.725 1.00 83.38 454 PRO A C 1
ATOM 3622 O O . PRO A 1 454 ? 32.724 4.595 8.680 1.00 83.38 454 PRO A O 1
ATOM 3625 N N . ASP A 1 455 ? 34.884 4.226 9.128 1.00 85.62 455 ASP A N 1
ATOM 3626 C CA . ASP A 1 455 ? 35.260 5.592 9.496 1.00 85.62 455 ASP A CA 1
ATOM 3627 C C . ASP A 1 455 ? 35.677 6.463 8.296 1.00 85.62 455 ASP A C 1
ATOM 3629 O O . ASP A 1 455 ? 35.670 7.692 8.402 1.00 85.62 455 ASP A O 1
ATOM 3633 N N . ASP A 1 456 ? 35.964 5.872 7.130 1.00 87.62 456 ASP A N 1
ATOM 3634 C CA . ASP A 1 456 ? 36.262 6.604 5.891 1.00 87.62 456 ASP A CA 1
ATOM 3635 C C . ASP A 1 456 ? 34.970 7.034 5.170 1.00 87.62 456 ASP A C 1
ATOM 3637 O O . ASP A 1 456 ? 34.657 6.629 4.045 1.00 87.62 456 ASP A O 1
ATOM 3641 N N . VAL A 1 457 ? 34.199 7.894 5.844 1.00 85.69 457 VAL A N 1
ATOM 3642 C CA . VAL A 1 457 ? 32.909 8.426 5.367 1.00 85.69 457 VAL A CA 1
ATOM 3643 C C . VAL A 1 457 ? 33.041 9.076 3.989 1.00 85.69 457 VAL A C 1
ATOM 3645 O O . VAL A 1 457 ? 32.135 8.967 3.163 1.00 85.69 457 VAL A O 1
ATOM 3648 N N . ARG A 1 458 ? 34.175 9.730 3.704 1.00 85.00 458 ARG A N 1
ATOM 3649 C CA . ARG A 1 458 ? 34.413 10.407 2.424 1.00 85.00 458 ARG A CA 1
ATOM 3650 C C . ARG A 1 458 ? 34.493 9.406 1.277 1.00 85.00 458 ARG A C 1
ATOM 3652 O O . ARG A 1 458 ? 33.853 9.614 0.248 1.00 85.00 458 ARG A O 1
ATOM 3659 N N . ARG A 1 459 ? 35.263 8.328 1.446 1.00 86.38 459 ARG A N 1
ATOM 3660 C CA . ARG A 1 459 ? 35.385 7.288 0.424 1.00 86.38 459 ARG A CA 1
ATOM 3661 C C . ARG A 1 459 ? 34.082 6.514 0.250 1.00 86.38 459 ARG A C 1
ATOM 3663 O O . ARG A 1 459 ? 33.683 6.284 -0.887 1.00 86.38 459 ARG A O 1
ATOM 3670 N N . LEU A 1 460 ? 33.394 6.193 1.348 1.00 88.00 460 LEU A N 1
ATOM 3671 C CA . LEU A 1 460 ? 32.070 5.560 1.311 1.00 88.00 460 LEU A CA 1
ATOM 3672 C C . LEU A 1 460 ? 31.048 6.422 0.555 1.00 88.00 460 LEU A C 1
ATOM 3674 O O . LEU A 1 460 ? 30.327 5.907 -0.292 1.00 88.00 460 LEU A O 1
ATOM 3678 N N . THR A 1 461 ? 31.031 7.735 0.801 1.00 88.38 461 THR A N 1
ATOM 3679 C CA . THR A 1 461 ? 30.146 8.682 0.099 1.00 88.38 461 THR A CA 1
ATOM 3680 C C . THR A 1 461 ? 30.458 8.739 -1.396 1.00 88.38 461 THR A C 1
ATOM 3682 O O . THR A 1 461 ? 29.540 8.657 -2.205 1.00 88.38 461 THR A O 1
ATOM 3685 N N . ALA A 1 462 ? 31.738 8.830 -1.777 1.00 86.69 462 ALA A N 1
ATOM 3686 C CA . ALA A 1 462 ? 32.139 8.871 -3.185 1.00 86.69 462 ALA A CA 1
ATOM 3687 C C . ALA A 1 462 ? 31.751 7.585 -3.937 1.00 86.69 462 ALA A C 1
ATOM 3689 O O . ALA A 1 462 ? 31.238 7.656 -5.050 1.00 86.69 462 ALA A O 1
ATOM 3690 N N . MET A 1 463 ? 31.934 6.419 -3.310 1.00 89.12 463 MET A N 1
ATOM 3691 C CA . MET A 1 463 ? 31.540 5.131 -3.892 1.00 89.12 463 MET A CA 1
ATOM 3692 C C . MET A 1 463 ? 30.018 4.990 -3.985 1.00 89.12 463 MET A C 1
ATOM 3694 O O . MET A 1 463 ? 29.497 4.579 -5.019 1.00 89.12 463 MET A O 1
ATOM 3698 N N . ALA A 1 464 ? 29.284 5.390 -2.942 1.00 89.88 464 ALA A N 1
ATOM 3699 C CA . ALA A 1 464 ? 27.825 5.411 -2.976 1.00 89.88 464 ALA A CA 1
ATOM 3700 C C . ALA A 1 464 ? 27.299 6.326 -4.093 1.00 89.88 464 ALA A C 1
ATOM 3702 O O . ALA A 1 464 ? 26.351 5.959 -4.790 1.00 89.88 464 ALA A O 1
ATOM 3703 N N . ALA A 1 465 ? 27.924 7.489 -4.290 1.00 89.00 465 ALA A N 1
ATOM 3704 C CA . ALA A 1 465 ? 27.562 8.417 -5.350 1.00 89.00 465 ALA A CA 1
ATOM 3705 C C . ALA A 1 465 ? 27.852 7.847 -6.745 1.00 89.00 465 ALA A C 1
ATOM 3707 O O . ALA A 1 465 ? 26.976 7.904 -7.604 1.00 89.00 465 ALA A O 1
ATOM 3708 N N . GLU A 1 466 ? 29.017 7.222 -6.956 1.00 89.56 466 GLU A N 1
ATOM 3709 C CA . GLU A 1 466 ? 29.372 6.582 -8.231 1.00 89.56 466 GLU A CA 1
ATOM 3710 C C . GLU A 1 466 ? 28.290 5.595 -8.688 1.00 89.56 466 GLU A C 1
ATOM 3712 O O . GLU A 1 466 ? 27.844 5.633 -9.834 1.00 89.56 466 GLU A O 1
ATOM 3717 N N . TRP A 1 467 ? 27.818 4.748 -7.773 1.00 89.94 467 TRP A N 1
ATOM 3718 C CA . TRP A 1 467 ? 26.764 3.778 -8.059 1.00 89.94 467 TRP A CA 1
ATOM 3719 C C . TRP A 1 467 ? 25.371 4.413 -8.183 1.00 89.94 467 TRP A C 1
ATOM 3721 O O . TRP A 1 467 ? 24.548 3.950 -8.977 1.00 89.94 467 TRP A O 1
ATOM 3731 N N . GLY A 1 468 ? 25.116 5.508 -7.463 1.00 87.56 468 GLY A N 1
ATOM 3732 C CA . GLY A 1 468 ? 23.863 6.262 -7.533 1.00 87.56 468 GLY A CA 1
ATOM 3733 C C . GLY A 1 468 ? 23.614 6.932 -8.886 1.00 87.56 468 GLY A C 1
ATOM 3734 O O . GLY A 1 468 ? 22.455 7.089 -9.272 1.00 87.56 468 GLY A O 1
ATOM 3735 N N . LEU A 1 469 ? 24.671 7.255 -9.645 1.00 86.25 469 LEU A N 1
ATOM 3736 C CA . LEU A 1 469 ? 24.571 7.834 -10.996 1.00 86.25 469 LEU A CA 1
ATOM 3737 C C . LEU A 1 469 ? 23.828 6.922 -11.985 1.00 86.25 469 LEU A C 1
ATOM 3739 O O . LEU A 1 469 ? 23.199 7.404 -12.927 1.00 86.25 469 LEU A O 1
ATOM 3743 N N . TYR A 1 470 ? 23.851 5.605 -11.760 1.00 86.38 470 TYR A N 1
ATOM 3744 C CA . TYR A 1 470 ? 23.161 4.635 -12.615 1.00 86.38 470 TYR A CA 1
ATOM 3745 C C . TYR A 1 470 ? 21.673 4.470 -12.265 1.00 86.38 470 TYR A C 1
ATOM 3747 O O . TYR A 1 470 ? 20.956 3.743 -12.952 1.00 86.38 470 TYR A O 1
ATOM 3755 N N . VAL A 1 471 ? 21.176 5.146 -11.223 1.00 87.31 471 VAL A N 1
ATOM 3756 C CA . VAL A 1 471 ? 19.763 5.111 -10.824 1.00 87.31 471 VAL A CA 1
ATOM 3757 C C . VAL A 1 471 ? 19.069 6.371 -11.325 1.00 87.31 471 VAL A C 1
ATOM 3759 O O . VAL A 1 471 ? 19.043 7.413 -10.673 1.00 87.31 471 VAL A O 1
ATOM 3762 N N . THR A 1 472 ? 18.497 6.295 -12.523 1.00 77.94 472 THR A N 1
ATOM 3763 C CA . THR A 1 472 ? 18.017 7.491 -13.226 1.00 77.94 472 THR A CA 1
ATOM 3764 C C . THR A 1 472 ? 16.643 7.957 -12.755 1.00 77.94 472 THR A C 1
ATOM 3766 O O . THR A 1 472 ? 16.428 9.164 -12.636 1.00 77.94 472 THR A O 1
ATOM 3769 N N . ASN A 1 473 ? 15.743 7.028 -12.422 1.00 80.19 473 ASN A N 1
ATOM 3770 C CA . ASN A 1 473 ? 14.417 7.331 -11.887 1.00 80.19 473 ASN A CA 1
ATOM 3771 C C . ASN A 1 473 ? 14.519 8.023 -10.515 1.00 80.19 473 ASN A C 1
ATOM 3773 O O . ASN A 1 473 ? 15.176 7.514 -9.611 1.00 80.19 473 ASN A O 1
ATOM 3777 N N . ALA A 1 474 ? 13.841 9.162 -10.346 1.00 75.19 474 ALA A N 1
ATOM 3778 C CA . ALA A 1 474 ? 13.949 9.989 -9.141 1.00 75.19 474 ALA A CA 1
ATOM 3779 C C . ALA A 1 474 ? 13.513 9.268 -7.851 1.00 75.19 474 ALA A C 1
ATOM 3781 O O . ALA A 1 474 ? 14.208 9.354 -6.840 1.00 75.19 474 ALA A O 1
ATOM 3782 N N . ALA A 1 475 ? 12.404 8.522 -7.890 1.00 75.69 475 ALA A N 1
ATOM 3783 C CA . ALA A 1 475 ? 11.896 7.798 -6.724 1.00 75.69 475 ALA A CA 1
ATOM 3784 C C . ALA A 1 475 ? 12.825 6.636 -6.338 1.00 75.69 475 ALA A C 1
ATOM 3786 O O . ALA A 1 475 ? 13.127 6.428 -5.163 1.00 75.69 475 ALA A O 1
ATOM 3787 N N . GLU A 1 476 ? 13.328 5.904 -7.333 1.00 84.00 476 GLU A N 1
ATOM 3788 C CA . GLU A 1 476 ? 14.310 4.840 -7.115 1.00 84.00 476 GLU A CA 1
ATOM 3789 C C . GLU A 1 476 ? 15.645 5.377 -6.598 1.00 84.00 476 GLU A C 1
ATOM 3791 O O . GLU A 1 476 ? 16.252 4.771 -5.719 1.00 84.00 476 GLU A O 1
ATOM 3796 N N . ARG A 1 477 ? 16.089 6.527 -7.110 1.00 85.62 477 ARG A N 1
ATOM 3797 C CA . ARG A 1 477 ? 17.325 7.189 -6.689 1.00 85.62 477 ARG A CA 1
ATOM 3798 C C . ARG A 1 477 ? 17.238 7.647 -5.242 1.00 85.62 477 ARG A C 1
ATOM 3800 O O . ARG A 1 477 ? 18.162 7.392 -4.478 1.00 85.62 477 ARG A O 1
ATOM 3807 N N . HIS A 1 478 ? 16.121 8.267 -4.855 1.00 81.69 478 HIS A N 1
ATOM 3808 C CA . HIS A 1 478 ? 15.874 8.638 -3.463 1.00 81.69 478 HIS A CA 1
ATOM 3809 C C . HIS A 1 478 ? 15.956 7.407 -2.555 1.00 81.69 478 HIS A C 1
ATOM 3811 O O . HIS A 1 478 ? 16.698 7.413 -1.578 1.00 81.69 478 HIS A O 1
ATOM 3817 N N . LYS A 1 479 ? 15.283 6.316 -2.941 1.00 85.62 479 LYS A N 1
ATOM 3818 C CA . LYS A 1 479 ? 15.319 5.055 -2.198 1.00 85.62 479 LYS A CA 1
ATOM 3819 C C . LYS A 1 479 ? 16.728 4.465 -2.083 1.00 85.62 479 LYS A C 1
ATOM 3821 O O . LYS A 1 479 ? 17.131 4.095 -0.989 1.00 85.62 479 LYS A O 1
ATOM 3826 N N . TYR A 1 480 ? 17.489 4.431 -3.178 1.00 91.94 480 TYR A N 1
ATOM 3827 C CA . TYR A 1 480 ? 18.892 4.004 -3.168 1.00 91.94 480 TYR A CA 1
ATOM 3828 C C . TYR A 1 480 ? 19.723 4.815 -2.163 1.00 91.94 480 TYR A C 1
ATOM 3830 O O . TYR A 1 480 ? 20.414 4.236 -1.328 1.00 91.94 480 TYR A O 1
ATOM 3838 N N . ILE A 1 481 ? 19.624 6.149 -2.213 1.00 89.38 481 ILE A N 1
ATOM 3839 C CA . ILE A 1 481 ? 20.368 7.046 -1.320 1.00 89.38 481 ILE A CA 1
ATOM 3840 C C . ILE A 1 481 ? 20.003 6.769 0.143 1.00 89.38 481 ILE A C 1
ATOM 3842 O O . ILE A 1 481 ? 20.897 6.661 0.980 1.00 89.38 481 ILE A O 1
ATOM 3846 N N . THR A 1 482 ? 18.710 6.623 0.454 1.00 85.75 482 THR A N 1
ATOM 3847 C CA . THR A 1 482 ? 18.240 6.304 1.809 1.00 85.75 482 THR A CA 1
ATOM 3848 C C . THR A 1 482 ? 18.772 4.954 2.294 1.00 85.75 482 THR A C 1
ATOM 3850 O O . THR A 1 482 ? 19.342 4.894 3.384 1.00 85.75 482 THR A O 1
ATOM 3853 N N . ASP A 1 483 ? 18.647 3.900 1.483 1.00 89.56 483 ASP A N 1
ATOM 3854 C CA . ASP A 1 483 ? 19.050 2.539 1.853 1.00 89.56 483 ASP A CA 1
ATOM 3855 C C . ASP A 1 483 ? 20.575 2.447 2.087 1.00 89.56 483 ASP A C 1
ATOM 3857 O O . ASP A 1 483 ? 21.025 1.852 3.071 1.00 89.56 483 ASP A O 1
ATOM 3861 N N . VAL A 1 484 ? 21.392 3.079 1.229 1.00 91.31 484 VAL A N 1
ATOM 3862 C CA . VAL A 1 484 ? 22.859 3.131 1.397 1.00 91.31 484 VAL A CA 1
ATOM 3863 C C . VAL A 1 484 ? 23.247 3.927 2.644 1.00 91.31 484 VAL A C 1
ATOM 3865 O O . VAL A 1 484 ? 24.067 3.462 3.443 1.00 91.31 484 VAL A O 1
ATOM 3868 N N . ALA A 1 485 ? 22.648 5.106 2.833 1.00 88.81 485 ALA A N 1
ATOM 3869 C CA . ALA A 1 485 ? 22.912 5.969 3.979 1.00 88.81 485 ALA A CA 1
ATOM 3870 C C . ALA A 1 485 ? 22.610 5.260 5.307 1.00 88.81 485 ALA A C 1
ATOM 3872 O O . ALA A 1 485 ? 23.418 5.298 6.238 1.00 88.81 485 ALA A O 1
ATOM 3873 N N . GLU A 1 486 ? 21.480 4.553 5.390 1.00 88.56 486 GLU A N 1
ATOM 3874 C CA . GLU A 1 486 ? 21.100 3.805 6.586 1.00 88.56 486 GLU A CA 1
ATOM 3875 C C . GLU A 1 486 ? 22.034 2.621 6.858 1.00 88.56 486 GLU A C 1
ATOM 3877 O O . GLU A 1 486 ? 22.410 2.390 8.017 1.00 88.56 486 GLU A O 1
ATOM 3882 N N . ARG A 1 487 ? 22.421 1.882 5.813 1.00 90.00 487 ARG A N 1
ATOM 3883 C CA . ARG A 1 487 ? 23.257 0.681 5.927 1.00 90.00 487 ARG A CA 1
ATOM 3884 C C . ARG A 1 487 ? 24.686 1.001 6.360 1.00 90.00 487 ARG A C 1
ATOM 3886 O O . ARG A 1 487 ? 25.213 0.328 7.242 1.00 90.00 487 ARG A O 1
ATOM 3893 N N . TYR A 1 488 ? 25.275 2.055 5.799 1.00 88.50 488 TYR A N 1
ATOM 3894 C CA . TYR A 1 488 ? 26.654 2.470 6.081 1.00 88.50 488 TYR A CA 1
ATOM 3895 C C . TYR A 1 488 ? 26.774 3.599 7.109 1.00 88.50 488 TYR A C 1
ATOM 3897 O O . TYR A 1 488 ? 27.883 4.019 7.426 1.00 88.50 488 TYR A O 1
ATOM 3905 N N . LYS A 1 489 ? 25.647 4.071 7.661 1.00 88.31 489 LYS A N 1
ATOM 3906 C CA . LYS A 1 489 ? 25.584 5.156 8.657 1.00 88.31 489 LYS A CA 1
ATOM 3907 C C . LYS A 1 489 ? 26.269 6.445 8.185 1.00 88.31 489 LYS A C 1
ATOM 3909 O O . LYS A 1 489 ? 26.863 7.166 8.985 1.00 88.31 489 LYS A O 1
ATOM 3914 N N . ILE A 1 490 ? 26.149 6.746 6.894 1.00 90.19 490 ILE A N 1
ATOM 3915 C CA . ILE A 1 490 ? 26.658 7.975 6.275 1.00 90.19 490 ILE A CA 1
ATOM 3916 C C . ILE A 1 490 ? 25.501 8.946 5.980 1.00 90.19 490 ILE A C 1
ATOM 3918 O O . ILE A 1 490 ? 24.380 8.490 5.754 1.00 90.19 490 ILE A O 1
ATOM 3922 N N . PRO A 1 491 ? 25.718 10.275 5.988 1.00 85.50 491 PRO A N 1
ATOM 3923 C CA . PRO A 1 491 ? 24.653 11.232 5.689 1.00 85.50 491 PRO A CA 1
ATOM 3924 C C . PRO A 1 491 ? 24.169 11.114 4.226 1.00 85.50 491 PRO A C 1
ATOM 3926 O O . PRO A 1 491 ? 25.007 11.037 3.325 1.00 85.50 491 PRO A O 1
ATOM 3929 N N . PRO A 1 492 ? 22.848 11.119 3.954 1.00 87.56 492 PRO A N 1
ATOM 3930 C CA . PRO A 1 492 ? 22.313 10.988 2.594 1.00 87.56 492 PRO A CA 1
ATOM 3931 C C . PRO A 1 492 ? 22.515 12.239 1.724 1.00 87.56 492 PRO A C 1
ATOM 3933 O O . PRO A 1 492 ? 22.644 12.120 0.507 1.00 87.56 492 PRO A O 1
ATOM 3936 N N . GLY A 1 493 ? 22.572 13.431 2.323 1.00 84.81 493 GLY A N 1
ATOM 3937 C CA . GLY A 1 493 ? 22.705 14.706 1.613 1.00 84.81 493 GLY A CA 1
ATOM 3938 C C . GLY A 1 493 ? 23.959 14.802 0.735 1.00 84.81 493 GLY A C 1
ATOM 3939 O O . GLY A 1 493 ? 23.819 15.073 -0.455 1.00 84.81 493 GLY A O 1
ATOM 3940 N N . PRO A 1 494 ? 25.170 14.505 1.246 1.00 85.25 494 PRO A N 1
ATOM 3941 C CA . PRO A 1 494 ? 26.390 14.459 0.440 1.00 85.25 494 PRO A CA 1
ATOM 3942 C C . PRO A 1 494 ? 26.314 13.499 -0.754 1.00 85.25 494 PRO A C 1
ATOM 3944 O O . PRO A 1 494 ? 26.788 13.837 -1.833 1.00 85.25 494 PRO A O 1
ATOM 3947 N N . ILE A 1 495 ? 25.676 12.332 -0.591 1.00 87.31 495 ILE A N 1
ATOM 3948 C CA . ILE A 1 495 ? 25.466 11.382 -1.695 1.00 87.31 495 ILE A CA 1
ATOM 3949 C C . ILE A 1 495 ? 24.539 12.009 -2.742 1.00 87.31 495 ILE A C 1
ATOM 3951 O O . ILE A 1 495 ? 24.836 11.974 -3.932 1.00 87.31 495 ILE A O 1
ATOM 3955 N N . ALA A 1 496 ? 23.427 12.609 -2.303 1.00 83.50 496 ALA A N 1
ATOM 3956 C CA . ALA A 1 496 ? 22.463 13.252 -3.188 1.00 83.50 496 ALA A CA 1
ATOM 3957 C C . ALA A 1 496 ? 23.098 14.389 -4.003 1.00 83.50 496 ALA A C 1
ATOM 3959 O O . ALA A 1 496 ? 22.891 14.437 -5.213 1.00 83.50 496 ALA A O 1
ATOM 3960 N N . THR A 1 497 ? 23.897 15.255 -3.368 1.00 83.38 497 THR A N 1
ATOM 3961 C CA . THR A 1 497 ? 24.605 16.361 -4.034 1.00 83.38 497 THR A CA 1
ATOM 3962 C C . THR A 1 497 ? 25.476 15.857 -5.186 1.00 83.38 497 THR A C 1
ATOM 3964 O O . THR A 1 497 ? 25.373 16.355 -6.304 1.00 83.38 497 THR A O 1
ATOM 3967 N N . GLU A 1 498 ? 26.298 14.836 -4.938 1.00 81.38 498 GLU A N 1
ATOM 3968 C CA . GLU A 1 498 ? 27.207 14.281 -5.948 1.00 81.38 498 GLU A CA 1
ATOM 3969 C C . GLU A 1 498 ? 26.433 13.616 -7.099 1.00 81.38 498 GLU A C 1
ATOM 3971 O O . GLU A 1 498 ? 26.706 13.882 -8.268 1.00 81.38 498 GLU A O 1
ATOM 3976 N N . VAL A 1 499 ? 25.403 12.820 -6.784 1.00 82.38 499 VAL A N 1
ATOM 3977 C CA . VAL A 1 499 ? 24.590 12.099 -7.784 1.00 82.38 499 VAL A CA 1
ATOM 3978 C C . VAL A 1 499 ? 23.757 13.040 -8.671 1.00 82.38 499 VAL A C 1
ATOM 3980 O O . VAL A 1 499 ? 23.377 12.668 -9.783 1.00 82.38 499 VAL A O 1
ATOM 3983 N N . LEU A 1 500 ? 23.400 14.229 -8.179 1.00 74.94 500 LEU A N 1
ATOM 3984 C CA . LEU A 1 500 ? 22.474 15.149 -8.854 1.00 74.94 500 LEU A CA 1
ATOM 3985 C C . LEU A 1 500 ? 23.159 16.342 -9.524 1.00 74.94 500 LEU A C 1
ATOM 3987 O O . LEU A 1 500 ? 22.498 17.034 -10.291 1.00 74.94 500 LEU A O 1
ATOM 3991 N N . SER A 1 501 ? 24.449 16.554 -9.261 1.00 66.81 501 SER A N 1
ATOM 3992 C CA . SER A 1 501 ? 25.231 17.733 -9.657 1.00 66.81 501 SER A CA 1
ATOM 3993 C C . SER A 1 501 ? 25.016 18.233 -11.098 1.00 66.81 501 SER A C 1
ATOM 3995 O O . SER A 1 501 ? 24.894 19.441 -11.284 1.00 66.81 501 SER A O 1
ATOM 3997 N N . ASP A 1 502 ? 24.886 17.343 -12.090 1.00 60.22 502 ASP A N 1
ATOM 3998 C CA . ASP A 1 502 ? 24.746 17.717 -13.511 1.00 60.22 502 ASP A CA 1
ATOM 3999 C C . ASP A 1 502 ? 23.288 17.873 -14.015 1.00 60.22 502 ASP A C 1
ATOM 4001 O O . ASP A 1 502 ? 23.062 18.521 -15.037 1.00 60.22 502 ASP A O 1
ATOM 4005 N N . ASP A 1 503 ? 22.292 17.310 -13.314 1.00 64.38 503 ASP A N 1
ATOM 4006 C CA . ASP A 1 503 ? 20.884 17.197 -13.767 1.00 64.38 503 ASP A CA 1
ATOM 4007 C C . ASP A 1 503 ? 19.882 17.888 -12.802 1.00 64.38 503 ASP A C 1
ATOM 4009 O O . ASP A 1 503 ? 18.662 17.707 -12.907 1.00 64.38 503 ASP A O 1
ATOM 4013 N N . ASP A 1 504 ? 20.365 18.657 -11.819 1.00 73.56 504 ASP A N 1
ATOM 4014 C CA . ASP A 1 504 ? 19.516 19.218 -10.766 1.00 73.56 504 ASP A CA 1
ATOM 4015 C C . ASP A 1 504 ? 18.711 20.448 -11.222 1.00 73.56 504 ASP A C 1
ATOM 4017 O O . ASP A 1 504 ? 19.229 21.374 -11.844 1.00 73.56 504 ASP A O 1
ATOM 4021 N N . SER A 1 505 ? 17.429 20.498 -10.855 1.00 82.31 505 SER A N 1
ATOM 4022 C CA . SER A 1 505 ? 16.527 21.614 -11.166 1.00 82.31 505 SER A CA 1
ATOM 4023 C C . SER A 1 505 ? 15.823 22.113 -9.912 1.00 82.31 505 SER A C 1
ATOM 4025 O O . SER A 1 505 ? 15.612 21.360 -8.962 1.00 82.31 505 SER A O 1
ATOM 4027 N N . GLU A 1 506 ? 15.377 23.370 -9.922 1.00 84.94 506 GLU A N 1
ATOM 4028 C CA . GLU A 1 506 ? 14.662 23.970 -8.787 1.00 84.94 506 GLU A CA 1
ATOM 4029 C C . GLU A 1 506 ? 13.428 23.149 -8.376 1.00 84.94 506 GLU A C 1
ATOM 4031 O O . GLU A 1 506 ? 13.191 22.901 -7.195 1.00 84.94 506 GLU A O 1
ATOM 4036 N N . THR A 1 507 ? 12.671 22.648 -9.358 1.00 84.38 507 THR A N 1
ATOM 4037 C CA . THR A 1 507 ? 11.503 21.789 -9.107 1.00 84.38 507 THR A CA 1
ATOM 4038 C C . THR A 1 507 ? 11.904 20.442 -8.501 1.00 84.38 507 THR A C 1
ATOM 4040 O O . THR A 1 507 ? 11.244 19.976 -7.573 1.00 84.38 507 THR A O 1
ATOM 4043 N N . ALA A 1 508 ? 12.994 19.831 -8.978 1.00 81.12 508 ALA A N 1
ATOM 4044 C CA . ALA A 1 508 ? 13.502 18.581 -8.416 1.00 81.12 508 ALA A CA 1
ATOM 4045 C C . ALA A 1 508 ? 13.993 18.766 -6.974 1.00 81.12 508 ALA A C 1
ATOM 4047 O O . ALA A 1 508 ? 13.722 17.919 -6.127 1.00 81.12 508 ALA A O 1
ATOM 4048 N N . PHE A 1 509 ? 14.652 19.885 -6.666 1.00 87.12 509 PHE A N 1
ATOM 4049 C CA . PHE A 1 509 ? 15.091 20.194 -5.308 1.00 87.12 509 PHE A CA 1
ATOM 4050 C C . PHE A 1 509 ? 13.918 20.397 -4.342 1.00 87.12 509 PHE A C 1
ATOM 4052 O O . PHE A 1 509 ? 13.914 19.820 -3.255 1.00 87.12 509 PHE A O 1
ATOM 4059 N N . ILE A 1 510 ? 12.880 21.139 -4.750 1.00 89.38 510 ILE A N 1
ATOM 4060 C CA . ILE A 1 510 ? 11.648 21.291 -3.957 1.00 89.38 510 ILE A CA 1
ATOM 4061 C C . ILE A 1 510 ? 11.013 19.921 -3.686 1.00 89.38 510 ILE A C 1
ATOM 4063 O O . ILE A 1 510 ? 10.649 19.639 -2.544 1.00 89.38 510 ILE A O 1
ATOM 4067 N N . GLN A 1 511 ? 10.930 19.057 -4.702 1.00 86.50 511 GLN A N 1
ATOM 4068 C CA . GLN A 1 511 ? 10.392 17.707 -4.540 1.00 86.50 511 GLN A CA 1
ATOM 4069 C C . GLN A 1 511 ? 11.238 16.865 -3.575 1.00 86.50 511 GLN A C 1
ATOM 4071 O O . GLN A 1 511 ? 10.668 16.207 -2.712 1.00 86.50 511 GLN A O 1
ATOM 4076 N N . ARG A 1 512 ? 12.578 16.942 -3.633 1.00 87.12 512 ARG A N 1
ATOM 4077 C CA . ARG A 1 512 ? 13.452 16.261 -2.658 1.00 87.12 512 ARG A CA 1
ATOM 4078 C C . ARG A 1 512 ? 13.182 16.714 -1.233 1.00 87.12 512 ARG A C 1
ATOM 4080 O O . ARG A 1 512 ? 13.111 15.876 -0.344 1.00 87.12 512 ARG A O 1
ATOM 4087 N N . ILE A 1 513 ? 12.997 18.016 -1.006 1.00 90.38 513 ILE A N 1
ATOM 4088 C CA . ILE A 1 513 ? 12.623 18.520 0.320 1.00 90.38 513 ILE A CA 1
ATOM 4089 C C . ILE A 1 513 ? 11.277 17.920 0.746 1.00 90.38 513 ILE A C 1
ATOM 4091 O O . ILE A 1 513 ? 11.153 17.461 1.880 1.00 90.38 513 ILE A O 1
ATOM 4095 N N . THR A 1 514 ? 10.273 17.897 -0.139 1.00 91.06 514 THR A N 1
ATOM 4096 C CA . THR A 1 514 ? 8.967 17.284 0.152 1.00 91.06 514 THR A CA 1
ATOM 4097 C C . THR A 1 514 ? 9.104 15.801 0.502 1.00 91.06 514 THR A C 1
ATOM 4099 O O . THR A 1 514 ? 8.515 15.373 1.493 1.00 91.06 514 THR A O 1
ATOM 4102 N N . ASP A 1 515 ? 9.895 15.040 -0.253 1.00 86.50 515 ASP A N 1
ATOM 4103 C CA . ASP A 1 515 ? 10.106 13.604 -0.045 1.00 86.50 515 ASP A CA 1
ATOM 4104 C C . ASP A 1 515 ? 10.875 13.331 1.256 1.00 86.50 515 ASP A C 1
ATOM 4106 O O . ASP A 1 515 ? 10.472 12.474 2.044 1.00 86.50 515 ASP A O 1
ATOM 4110 N N . THR A 1 516 ? 11.919 14.116 1.551 1.00 88.94 516 THR A N 1
ATOM 4111 C CA . THR A 1 516 ? 12.641 14.048 2.829 1.00 88.94 516 THR A CA 1
ATOM 4112 C C . THR A 1 516 ? 11.716 14.385 3.999 1.00 88.94 516 THR A C 1
ATOM 4114 O O . THR A 1 516 ? 11.724 13.689 5.009 1.00 88.94 516 THR A O 1
ATOM 4117 N N . LEU A 1 517 ? 10.850 15.396 3.881 1.00 91.12 517 LEU A N 1
ATOM 4118 C CA . LEU A 1 517 ? 9.848 15.669 4.915 1.00 91.12 517 LEU A CA 1
ATOM 4119 C C . LEU A 1 517 ? 8.840 14.512 5.037 1.00 91.12 517 LEU A C 1
ATOM 4121 O O . LEU A 1 517 ? 8.535 14.084 6.145 1.00 91.12 517 LEU A O 1
ATOM 4125 N N . ALA A 1 518 ? 8.346 13.952 3.935 1.00 89.38 518 ALA A N 1
ATOM 4126 C CA . ALA A 1 518 ? 7.403 12.831 3.962 1.00 89.38 518 ALA A CA 1
ATOM 4127 C C . ALA A 1 518 ? 8.017 11.541 4.544 1.00 89.38 518 ALA A C 1
ATOM 4129 O O . ALA A 1 518 ? 7.318 10.743 5.173 1.00 89.38 518 ALA A O 1
ATOM 4130 N N . SER A 1 519 ? 9.329 11.336 4.393 1.00 86.94 519 SER A N 1
ATOM 4131 C CA . SER A 1 519 ? 10.025 10.194 4.993 1.00 86.94 519 SER A CA 1
ATOM 4132 C C . SER A 1 519 ? 10.184 10.339 6.511 1.00 86.94 519 SER A C 1
ATOM 4134 O O . SER A 1 519 ? 10.131 9.332 7.220 1.00 86.94 519 SER A O 1
ATOM 4136 N N . ARG A 1 520 ? 10.291 11.573 7.028 1.00 88.06 520 ARG A N 1
ATOM 4137 C CA . ARG A 1 520 ? 10.413 11.896 8.466 1.00 88.06 520 ARG A CA 1
ATOM 4138 C C . ARG A 1 520 ? 9.069 12.073 9.178 1.00 88.06 520 ARG A C 1
ATOM 4140 O O . ARG A 1 520 ? 8.955 11.777 10.371 1.00 88.06 520 ARG A O 1
ATOM 4147 N N . PHE A 1 521 ? 8.046 12.528 8.457 1.00 91.44 521 PHE A N 1
ATOM 4148 C CA . PHE A 1 521 ? 6.748 12.911 9.006 1.00 91.44 521 PHE A CA 1
ATOM 4149 C C . PHE A 1 521 ? 5.603 12.101 8.400 1.00 91.44 521 PHE A C 1
ATOM 4151 O O . PHE A 1 521 ? 5.403 12.073 7.190 1.00 91.44 521 PHE A O 1
ATOM 4158 N N . ILE A 1 522 ? 4.764 11.519 9.255 1.00 91.62 522 ILE A N 1
ATOM 4159 C CA . ILE A 1 522 ? 3.499 10.910 8.834 1.00 91.62 522 ILE A CA 1
ATOM 4160 C C . ILE A 1 522 ? 2.404 11.969 8.928 1.00 91.62 522 ILE A C 1
ATOM 4162 O O . ILE A 1 522 ? 2.054 12.418 10.021 1.00 91.62 522 ILE A O 1
ATOM 4166 N N . VAL A 1 523 ? 1.849 12.376 7.788 1.00 91.19 523 VAL A N 1
ATOM 4167 C CA . VAL A 1 523 ? 0.767 13.369 7.741 1.00 91.19 523 VAL A CA 1
ATOM 4168 C C . VAL A 1 523 ? -0.526 12.740 8.269 1.00 91.19 523 VAL A C 1
ATOM 4170 O O . VAL A 1 523 ? -1.028 11.769 7.707 1.00 91.19 523 VAL A O 1
ATOM 4173 N N . MET A 1 524 ? -1.074 13.290 9.351 1.00 87.62 524 MET A N 1
ATOM 4174 C CA . MET A 1 524 ? -2.314 12.816 9.983 1.00 87.62 524 MET A CA 1
ATOM 4175 C C . MET A 1 524 ? -3.549 13.553 9.464 1.00 87.62 524 MET A C 1
ATOM 4177 O O . MET A 1 524 ? -4.655 13.022 9.497 1.00 87.62 524 MET A O 1
ATOM 4181 N N . GLY A 1 525 ? -3.375 14.793 9.005 1.00 87.69 525 GLY A N 1
ATOM 4182 C CA . GLY A 1 525 ? -4.458 15.601 8.462 1.00 87.69 525 GLY A CA 1
ATOM 4183 C C . GLY A 1 525 ? -4.133 17.089 8.430 1.00 87.69 525 GLY A C 1
ATOM 4184 O O . GLY A 1 525 ? -3.064 17.533 8.853 1.00 87.69 525 GLY A O 1
ATOM 4185 N N . LYS A 1 526 ? -5.088 17.879 7.941 1.00 88.06 526 LYS A N 1
ATOM 4186 C CA . LYS A 1 526 ? -5.006 19.342 7.905 1.00 88.06 526 LYS A CA 1
ATOM 4187 C C . LYS A 1 526 ? -5.828 19.939 9.044 1.00 88.06 526 LYS A C 1
ATOM 4189 O O . LYS A 1 526 ? -7.000 19.610 9.199 1.00 88.06 526 LYS A O 1
ATOM 4194 N N . VAL A 1 527 ? -5.223 20.832 9.820 1.00 85.75 527 VAL A N 1
ATOM 4195 C CA . VAL A 1 527 ? -5.848 21.478 10.983 1.00 85.75 527 VAL A CA 1
ATOM 4196 C C . VAL A 1 527 ? -5.762 22.999 10.881 1.00 85.75 527 VAL A C 1
ATOM 4198 O O . VAL A 1 527 ? -4.909 23.541 10.177 1.00 85.75 527 VAL A O 1
ATOM 4201 N N . LEU A 1 528 ? -6.668 23.691 11.573 1.00 84.94 528 LEU A N 1
ATOM 4202 C CA . LEU A 1 528 ? -6.667 25.147 11.700 1.00 84.94 528 LEU A CA 1
ATOM 4203 C C . LEU A 1 528 ? -6.210 25.518 13.117 1.00 84.94 528 LEU A C 1
ATOM 4205 O O . LEU A 1 528 ? -6.898 25.202 14.084 1.00 84.94 528 LEU A O 1
ATOM 4209 N N . ILE A 1 529 ? -5.063 26.186 13.235 1.00 81.38 529 ILE A N 1
ATOM 4210 C CA . ILE A 1 529 ? -4.458 26.609 14.505 1.00 81.38 529 ILE A CA 1
ATOM 4211 C C . ILE A 1 529 ? -4.247 28.119 14.441 1.00 81.38 529 ILE A C 1
ATOM 4213 O O . ILE A 1 529 ? -3.600 28.612 13.521 1.00 81.38 529 ILE A O 1
ATOM 4217 N N . ASN A 1 530 ? -4.798 28.872 15.398 1.00 80.69 530 ASN A N 1
ATOM 4218 C CA . ASN A 1 530 ? -4.685 30.339 15.447 1.00 80.69 530 ASN A CA 1
ATOM 4219 C C . ASN A 1 530 ? -5.038 31.027 14.107 1.00 80.69 530 ASN A C 1
ATOM 4221 O O . ASN A 1 530 ? -4.314 31.906 13.640 1.00 80.69 530 ASN A O 1
ATOM 4225 N N . ASN A 1 531 ? -6.133 30.603 13.458 1.00 82.25 531 ASN A N 1
ATOM 4226 C CA . ASN A 1 531 ? -6.562 31.055 12.121 1.00 82.25 531 ASN A CA 1
ATOM 4227 C C . ASN A 1 531 ? -5.574 30.783 10.967 1.00 82.25 531 ASN A C 1
ATOM 4229 O O . ASN A 1 531 ? -5.737 31.332 9.877 1.00 82.25 531 ASN A O 1
ATOM 4233 N N . ARG A 1 532 ? -4.575 29.917 11.157 1.00 84.38 532 ARG A N 1
ATOM 4234 C CA . ARG A 1 532 ? -3.644 29.483 10.107 1.00 84.38 532 ARG A CA 1
ATOM 4235 C C . ARG A 1 532 ? -3.756 27.983 9.890 1.00 84.38 532 ARG A C 1
ATOM 4237 O O . ARG A 1 532 ? -3.952 27.219 10.832 1.00 84.38 532 ARG A O 1
ATOM 4244 N N . TYR A 1 533 ? -3.658 27.557 8.636 1.00 90.06 533 TYR A N 1
ATOM 4245 C CA . TYR A 1 533 ? -3.655 26.134 8.322 1.00 90.06 533 TYR A CA 1
ATOM 4246 C C . TYR A 1 533 ? -2.282 25.527 8.606 1.00 90.06 533 TYR A C 1
ATOM 4248 O O . TYR A 1 533 ? -1.254 26.109 8.263 1.00 90.06 533 TYR A O 1
ATOM 4256 N N . ALA A 1 534 ? -2.285 24.337 9.190 1.00 91.06 534 ALA A N 1
ATOM 4257 C CA . ALA A 1 534 ? -1.101 23.523 9.413 1.00 91.06 534 ALA A CA 1
ATOM 4258 C C . ALA A 1 534 ? -1.394 22.066 9.041 1.00 91.06 534 ALA A C 1
ATOM 4260 O O . ALA A 1 534 ? -2.537 21.605 9.141 1.00 91.06 534 ALA A O 1
ATOM 4261 N N . TYR A 1 535 ? -0.363 21.335 8.632 1.00 92.44 535 TYR A N 1
ATOM 4262 C CA . TYR A 1 535 ? -0.412 19.881 8.604 1.00 92.44 535 TYR A CA 1
ATOM 4263 C C . TYR A 1 535 ? -0.088 19.360 9.995 1.00 92.44 535 TYR A C 1
ATOM 4265 O O . TYR A 1 535 ? 0.956 19.678 10.564 1.00 92.44 535 TYR A O 1
ATOM 4273 N N . ARG A 1 536 ? -1.001 18.572 10.556 1.00 90.38 536 ARG A N 1
ATOM 4274 C CA . ARG A 1 536 ? -0.741 17.824 11.777 1.00 90.38 536 ARG A CA 1
ATOM 4275 C C . ARG A 1 536 ? -0.004 16.554 11.376 1.00 90.38 536 ARG A C 1
ATOM 4277 O O . ARG A 1 536 ? -0.555 15.730 10.649 1.00 90.38 536 ARG A O 1
ATOM 4284 N N . CYS A 1 537 ? 1.223 16.411 11.847 1.00 91.31 537 CYS A N 1
ATOM 4285 C CA . CYS A 1 537 ? 2.131 15.342 11.473 1.00 91.31 537 CYS A CA 1
ATOM 4286 C C . CYS A 1 537 ? 2.627 14.594 12.710 1.00 91.31 537 CYS A C 1
ATOM 4288 O O . CYS A 1 537 ? 2.784 15.177 13.780 1.00 91.31 537 CYS A O 1
ATOM 4290 N N . TRP A 1 538 ? 2.899 13.305 12.557 1.00 91.25 538 TRP A N 1
ATOM 4291 C CA . TRP A 1 538 ? 3.658 12.522 13.522 1.00 91.25 538 TRP A CA 1
ATOM 4292 C C . TRP A 1 538 ? 5.119 12.484 13.093 1.00 91.25 538 TRP A C 1
ATOM 4294 O O . TRP A 1 538 ? 5.423 12.045 11.984 1.00 91.25 538 TRP A O 1
ATOM 4304 N N . HIS A 1 539 ? 6.017 12.948 13.955 1.00 91.12 539 HIS A N 1
ATOM 4305 C CA . HIS A 1 539 ? 7.448 12.864 13.713 1.00 91.12 539 HIS A CA 1
ATOM 4306 C C . HIS A 1 539 ? 7.961 11.482 14.127 1.00 91.12 539 HIS A C 1
ATOM 4308 O O . HIS A 1 539 ? 7.846 11.095 15.295 1.00 91.12 539 HIS A O 1
ATOM 4314 N N . LYS A 1 540 ? 8.515 10.732 13.167 1.00 89.25 540 LYS A N 1
ATOM 4315 C CA . LYS A 1 540 ? 8.888 9.324 13.365 1.00 89.25 540 LYS A CA 1
ATOM 4316 C C . LYS A 1 540 ? 10.004 9.146 14.397 1.00 89.25 540 LYS A C 1
ATOM 4318 O O . LYS A 1 540 ? 9.927 8.220 15.191 1.00 89.25 540 LYS A O 1
ATOM 4323 N N . ALA A 1 541 ? 11.001 10.037 14.423 1.00 85.94 541 ALA A N 1
ATOM 4324 C CA . ALA A 1 541 ? 12.160 9.888 15.306 1.00 85.94 541 ALA A CA 1
ATOM 4325 C C . ALA A 1 541 ? 11.869 10.288 16.763 1.00 85.94 541 ALA A C 1
ATOM 4327 O O . ALA A 1 541 ? 12.253 9.576 17.687 1.00 85.94 541 ALA A O 1
ATOM 4328 N N . SER A 1 542 ? 11.168 11.406 16.992 1.00 85.50 542 SER A N 1
ATOM 4329 C CA . SER A 1 542 ? 10.837 11.852 18.358 1.00 85.50 542 SER A CA 1
ATOM 4330 C C . SER A 1 542 ? 9.575 11.208 18.930 1.00 85.50 542 SER A C 1
ATOM 4332 O O . SER A 1 542 ? 9.263 11.444 20.095 1.00 85.50 542 SER A O 1
ATOM 4334 N N . HIS A 1 543 ? 8.832 10.436 18.128 1.00 84.88 543 HIS A N 1
ATOM 4335 C CA . HIS A 1 543 ? 7.534 9.869 18.495 1.00 84.88 543 HIS A CA 1
ATOM 4336 C C . HIS A 1 543 ? 6.576 10.925 19.075 1.00 84.88 543 HIS A C 1
ATOM 4338 O O . HIS A 1 543 ? 5.983 10.740 20.142 1.00 84.88 543 HIS A O 1
ATOM 4344 N N . SER A 1 544 ? 6.445 12.065 18.392 1.00 86.38 544 SER A N 1
ATOM 4345 C CA . SER A 1 544 ? 5.608 13.174 18.856 1.00 86.38 544 SER A CA 1
ATOM 4346 C C . SER A 1 544 ? 4.786 13.817 17.743 1.00 86.38 544 SER A C 1
ATOM 4348 O O . SER A 1 544 ? 5.121 13.765 16.558 1.00 86.38 544 SER A O 1
ATOM 4350 N N . MET A 1 545 ? 3.673 14.434 18.144 1.00 87.62 545 MET A N 1
ATOM 4351 C CA . MET A 1 545 ? 2.826 15.217 17.249 1.00 87.62 545 MET A CA 1
ATOM 4352 C C . MET A 1 545 ? 3.432 16.603 17.030 1.00 87.62 545 MET A C 1
ATOM 4354 O O . MET A 1 545 ? 3.735 17.313 17.988 1.00 87.62 545 MET A O 1
ATOM 4358 N N . VAL A 1 546 ? 3.547 17.005 15.769 1.00 90.44 546 VAL A N 1
ATOM 4359 C CA . VAL A 1 546 ? 4.093 18.291 15.334 1.00 90.44 546 VAL A CA 1
ATOM 4360 C C . VAL A 1 546 ? 3.118 18.932 14.349 1.00 90.44 546 VAL A C 1
ATOM 4362 O O . VAL A 1 546 ? 2.549 18.258 13.494 1.00 90.44 546 VAL A O 1
ATOM 4365 N N . ASN A 1 547 ? 2.901 20.241 14.461 1.00 90.88 547 ASN A N 1
ATOM 4366 C CA . ASN A 1 547 ? 2.056 20.984 13.529 1.00 90.88 547 ASN A CA 1
ATOM 4367 C C . ASN A 1 547 ? 2.944 21.812 12.592 1.00 90.88 547 ASN A C 1
ATOM 4369 O O . ASN A 1 547 ? 3.531 22.805 13.018 1.00 90.88 547 ASN A O 1
ATOM 4373 N N . ILE A 1 548 ? 3.033 21.412 11.324 1.00 92.31 548 ILE A N 1
ATOM 4374 C CA . ILE A 1 548 ? 3.836 22.087 10.298 1.00 92.31 548 ILE A CA 1
ATOM 4375 C C . ILE A 1 548 ? 2.975 23.178 9.638 1.00 92.31 548 ILE A C 1
ATOM 4377 O O . ILE A 1 548 ? 2.000 22.849 8.954 1.00 92.31 548 ILE A O 1
ATOM 4381 N N . PRO A 1 549 ? 3.275 24.474 9.836 1.00 91.38 549 PRO A N 1
ATOM 4382 C CA . PRO A 1 549 ? 2.453 25.562 9.317 1.00 91.38 549 PRO A CA 1
ATOM 4383 C C . PRO A 1 549 ? 2.558 25.676 7.792 1.00 91.38 549 PRO A C 1
ATOM 4385 O O . PRO A 1 549 ? 3.632 25.535 7.211 1.00 91.38 549 PRO A O 1
ATOM 4388 N N . ILE A 1 550 ? 1.441 25.992 7.136 1.00 90.06 550 ILE A N 1
ATOM 4389 C CA . ILE A 1 550 ? 1.388 26.181 5.683 1.00 90.06 550 ILE A CA 1
ATOM 4390 C C . ILE A 1 550 ? 1.557 27.674 5.373 1.00 90.06 550 ILE A C 1
ATOM 4392 O O . ILE A 1 550 ? 0.686 28.484 5.689 1.00 90.06 550 ILE A O 1
ATOM 4396 N N . GLY A 1 551 ? 2.674 28.034 4.735 1.00 81.25 551 GLY A N 1
ATOM 4397 C CA . GLY A 1 551 ? 2.936 29.387 4.220 1.00 81.25 551 GLY A CA 1
ATOM 4398 C C . GLY A 1 551 ? 3.582 30.382 5.197 1.00 81.25 551 GLY A C 1
ATOM 4399 O O . GLY A 1 551 ? 3.916 31.488 4.778 1.00 81.25 551 GLY A O 1
ATOM 4400 N N . ASP A 1 552 ? 3.807 30.014 6.462 1.00 82.12 552 ASP A N 1
ATOM 4401 C CA . ASP A 1 552 ? 4.475 30.863 7.464 1.00 82.12 552 ASP A CA 1
ATOM 4402 C C . ASP A 1 552 ? 5.940 30.451 7.665 1.00 82.12 552 ASP A C 1
ATOM 4404 O O . ASP A 1 552 ? 6.234 29.519 8.413 1.00 82.12 552 ASP A O 1
ATOM 4408 N N . SER A 1 553 ? 6.862 31.165 7.014 1.00 82.44 553 SER A N 1
ATOM 4409 C CA . SER A 1 553 ? 8.295 30.847 7.024 1.00 82.44 553 SER A CA 1
ATOM 4410 C C . SER A 1 553 ? 8.918 30.837 8.425 1.00 82.44 553 SER A C 1
ATOM 4412 O O . SER A 1 553 ? 9.710 29.952 8.731 1.00 82.44 553 SER A O 1
ATOM 4414 N N . ARG A 1 554 ? 8.583 31.795 9.303 1.00 80.12 554 ARG A N 1
ATOM 4415 C CA . ARG A 1 554 ? 9.235 31.888 10.627 1.00 80.12 554 ARG A CA 1
ATOM 4416 C C . ARG A 1 554 ? 8.788 30.766 11.553 1.00 80.12 554 ARG A C 1
ATOM 4418 O O . ARG A 1 554 ? 9.616 30.178 12.242 1.00 80.12 554 ARG A O 1
ATOM 4425 N N . ALA A 1 555 ? 7.490 30.465 11.555 1.00 83.94 555 ALA A N 1
ATOM 4426 C CA . ALA A 1 555 ? 6.970 29.344 12.326 1.00 83.94 555 ALA A CA 1
ATOM 4427 C C . ALA A 1 555 ? 7.479 28.004 11.769 1.00 83.94 555 ALA A C 1
ATOM 4429 O O . ALA A 1 555 ? 7.798 27.107 12.542 1.00 83.94 555 ALA A O 1
ATOM 4430 N N . LEU A 1 556 ? 7.611 27.886 10.443 1.00 85.94 556 LEU A N 1
ATOM 4431 C CA . LEU A 1 556 ? 8.137 26.692 9.784 1.00 85.94 556 LEU A CA 1
ATOM 4432 C C . LEU A 1 556 ? 9.586 26.396 10.183 1.00 85.94 556 LEU A C 1
ATOM 4434 O O . LEU A 1 556 ? 9.889 25.255 10.521 1.00 85.94 556 LEU A O 1
ATOM 4438 N N . LEU A 1 557 ? 10.445 27.421 10.191 1.00 86.56 557 LEU A N 1
ATOM 4439 C CA . LEU A 1 557 ? 11.838 27.295 10.619 1.00 86.56 557 LEU A CA 1
ATOM 4440 C C . LEU A 1 557 ? 11.920 26.726 12.040 1.00 86.56 557 LEU A C 1
ATOM 4442 O O . LEU A 1 557 ? 12.511 25.673 12.244 1.00 86.56 557 LEU A O 1
ATOM 4446 N N . GLY A 1 558 ? 11.242 27.364 13.001 1.00 86.06 558 GLY A N 1
ATOM 4447 C CA . GLY A 1 558 ? 11.271 26.917 14.396 1.00 86.06 558 GLY A CA 1
ATOM 4448 C C . GLY A 1 558 ? 10.720 25.501 14.599 1.00 86.06 558 GLY A C 1
ATOM 4449 O O . GLY A 1 558 ? 11.220 24.764 15.444 1.00 86.06 558 GLY A O 1
ATOM 4450 N N . VAL A 1 559 ? 9.718 25.096 13.810 1.00 87.25 559 VAL A N 1
ATOM 4451 C CA . VAL A 1 559 ? 9.148 23.742 13.870 1.00 87.25 559 VAL A CA 1
ATOM 4452 C C . VAL A 1 559 ? 10.126 22.692 13.346 1.00 87.25 559 VAL A C 1
ATOM 4454 O O . VAL A 1 559 ? 10.311 21.674 14.008 1.00 87.25 559 VAL A O 1
ATOM 4457 N N . ILE A 1 560 ? 10.758 22.925 12.192 1.00 85.62 560 ILE A N 1
ATOM 4458 C CA . ILE A 1 560 ? 11.715 21.974 11.607 1.00 85.62 560 ILE A CA 1
ATOM 4459 C C . ILE A 1 560 ? 12.949 21.852 12.495 1.00 85.62 560 ILE A C 1
ATOM 4461 O O . ILE A 1 560 ? 13.351 20.739 12.821 1.00 85.62 560 ILE A O 1
ATOM 4465 N N . GLU A 1 561 ? 13.501 22.974 12.960 1.00 88.94 561 GLU A N 1
ATOM 4466 C CA . GLU A 1 561 ? 14.694 22.950 13.809 1.00 88.94 561 GLU A CA 1
ATOM 4467 C C . GLU A 1 561 ? 14.431 22.262 15.152 1.00 88.94 561 GLU A C 1
ATOM 4469 O O . GLU A 1 561 ? 15.268 21.503 15.642 1.00 88.94 561 GLU A O 1
ATOM 4474 N N . SER A 1 562 ? 13.240 22.465 15.727 1.00 87.50 562 SER A N 1
ATOM 4475 C CA . SER A 1 562 ? 12.833 21.778 16.952 1.00 87.50 562 SER A CA 1
ATOM 4476 C C . SER A 1 562 ? 12.556 20.288 16.744 1.00 87.50 562 SER A C 1
ATOM 4478 O O . SER A 1 562 ? 12.772 19.519 17.678 1.00 87.50 562 SER A O 1
ATOM 4480 N N . ALA A 1 563 ? 12.021 19.882 15.589 1.00 85.56 563 ALA A N 1
ATOM 4481 C CA . ALA A 1 563 ? 11.685 18.487 15.315 1.00 85.56 563 ALA A CA 1
ATOM 4482 C C . ALA A 1 563 ? 12.934 17.663 14.975 1.00 85.56 563 ALA A C 1
ATOM 4484 O O . ALA A 1 563 ? 13.137 16.597 15.551 1.00 85.56 563 ALA A O 1
ATOM 4485 N N . GLU A 1 564 ? 13.789 18.184 14.094 1.00 84.69 564 GLU A N 1
ATOM 4486 C CA . GLU A 1 564 ? 14.998 17.505 13.612 1.00 84.69 564 GLU A CA 1
ATOM 4487 C C . GLU A 1 564 ? 16.197 17.684 14.560 1.00 84.69 564 GLU A C 1
ATOM 4489 O O . GLU A 1 564 ? 17.185 16.957 14.466 1.00 84.69 564 GLU A O 1
ATOM 4494 N N . GLY A 1 565 ? 16.149 18.661 15.475 1.00 84.38 565 GLY A N 1
ATOM 4495 C CA . GLY A 1 565 ? 17.259 18.973 16.381 1.00 84.38 565 GLY A CA 1
ATOM 4496 C C . GLY A 1 565 ? 18.494 19.545 15.670 1.00 84.38 565 GLY A C 1
ATOM 4497 O O . GLY A 1 565 ? 19.601 19.502 16.210 1.00 84.38 565 GLY A O 1
ATOM 4498 N N . LYS A 1 566 ? 18.321 20.062 14.449 1.00 86.50 566 LYS A N 1
ATOM 4499 C CA . LYS A 1 566 ? 19.365 20.645 13.594 1.00 86.50 566 LYS A CA 1
ATOM 4500 C C . LYS A 1 566 ? 18.877 21.977 13.036 1.00 86.50 566 LYS A C 1
ATOM 4502 O O . LYS A 1 566 ? 17.688 22.127 12.783 1.00 86.50 566 LYS A O 1
ATOM 4507 N N . ASN A 1 567 ? 19.785 22.924 12.796 1.00 88.50 567 ASN A N 1
ATOM 4508 C CA . ASN A 1 567 ? 19.420 24.135 12.061 1.00 88.50 567 ASN A CA 1
ATOM 4509 C C . ASN A 1 567 ? 19.066 23.809 10.597 1.00 88.50 567 ASN A C 1
ATOM 4511 O O . ASN A 1 567 ? 19.474 22.767 10.069 1.00 88.50 567 ASN A O 1
ATOM 4515 N N . LEU A 1 568 ? 18.328 24.702 9.936 1.00 87.25 568 LEU A N 1
ATOM 4516 C CA . LEU A 1 568 ? 17.853 24.455 8.570 1.00 87.25 568 LEU A CA 1
ATOM 4517 C C . LEU A 1 568 ? 18.989 24.178 7.574 1.00 87.25 568 LEU A C 1
ATOM 4519 O O . LEU A 1 568 ? 18.858 23.292 6.733 1.00 87.25 568 LEU A O 1
ATOM 4523 N N . LEU A 1 569 ? 20.105 24.906 7.663 1.00 85.50 569 LEU A N 1
ATOM 4524 C CA . LEU A 1 569 ? 21.231 24.707 6.750 1.00 85.50 569 LEU A CA 1
ATOM 4525 C C . LEU A 1 569 ? 21.808 23.293 6.885 1.00 85.50 569 LEU A C 1
ATOM 4527 O O . LEU A 1 569 ? 22.037 22.617 5.888 1.00 85.50 569 LEU A O 1
ATOM 4531 N N . LYS A 1 570 ? 21.994 22.827 8.121 1.00 85.81 570 LYS A N 1
ATOM 4532 C CA . LYS A 1 570 ? 22.499 21.490 8.423 1.00 85.81 570 LYS A CA 1
ATOM 4533 C C . LYS A 1 570 ? 21.525 20.405 7.965 1.00 85.81 570 LYS A C 1
ATOM 4535 O O . LYS A 1 570 ? 21.973 19.412 7.408 1.00 85.81 570 LYS A O 1
ATOM 4540 N N . PHE A 1 571 ? 20.218 20.615 8.132 1.00 88.00 571 PHE A N 1
ATOM 4541 C CA . PHE A 1 571 ? 19.193 19.726 7.577 1.00 88.00 571 PHE A CA 1
ATOM 4542 C C . PHE A 1 571 ? 19.309 19.615 6.049 1.00 88.00 571 PHE A C 1
ATOM 4544 O O . PHE A 1 571 ? 19.332 18.513 5.512 1.00 88.00 571 PHE A O 1
ATOM 4551 N N . ILE A 1 572 ? 19.464 20.732 5.332 1.00 89.00 572 ILE A N 1
ATOM 4552 C CA . ILE A 1 572 ? 19.646 20.681 3.875 1.00 89.00 572 ILE A CA 1
ATOM 4553 C C . ILE A 1 572 ? 20.936 19.942 3.504 1.00 89.00 572 ILE A C 1
ATOM 4555 O O . ILE A 1 572 ? 20.889 19.025 2.694 1.00 89.00 572 ILE A O 1
ATOM 4559 N N . LEU A 1 573 ? 22.071 20.288 4.113 1.00 84.75 573 LEU A N 1
ATOM 4560 C CA . LEU A 1 573 ? 23.369 19.706 3.756 1.00 84.75 573 LEU A CA 1
ATOM 4561 C C . LEU A 1 573 ? 23.474 18.210 4.085 1.00 84.75 573 LEU A C 1
ATOM 4563 O O . LEU A 1 573 ? 24.054 17.455 3.308 1.00 84.75 573 LEU A O 1
ATOM 4567 N N . GLU A 1 574 ? 22.931 17.775 5.223 1.00 85.19 574 GLU A N 1
ATOM 4568 C CA . GLU A 1 574 ? 23.060 16.391 5.690 1.00 85.19 574 GLU A CA 1
ATOM 4569 C C . GLU A 1 574 ? 21.928 15.480 5.213 1.00 85.19 574 GLU A C 1
ATOM 4571 O O . GLU A 1 574 ? 22.185 14.303 4.967 1.00 85.19 574 GLU A O 1
ATOM 4576 N N . ASP A 1 575 ? 20.696 15.989 5.095 1.00 84.56 575 ASP A N 1
ATOM 4577 C CA . ASP A 1 575 ? 19.499 15.168 4.873 1.00 84.56 575 ASP A CA 1
ATOM 4578 C C . ASP A 1 575 ? 18.885 15.327 3.467 1.00 84.56 575 ASP A C 1
ATOM 4580 O O . ASP A 1 575 ? 18.244 14.395 2.980 1.00 84.56 575 ASP A O 1
ATOM 4584 N N . VAL A 1 576 ? 19.073 16.471 2.792 1.00 86.69 576 VAL A N 1
ATOM 4585 C CA . VAL A 1 576 ? 18.476 16.743 1.461 1.00 86.69 576 VAL A CA 1
ATOM 4586 C C . VAL A 1 576 ? 19.508 16.728 0.326 1.00 86.69 576 VAL A C 1
ATOM 4588 O O . VAL A 1 576 ? 19.218 16.232 -0.763 1.00 86.69 576 VAL A O 1
ATOM 4591 N N . GLY A 1 577 ? 20.702 17.260 0.575 1.00 84.81 577 GLY A N 1
ATOM 4592 C CA . GLY A 1 577 ? 21.718 17.556 -0.433 1.00 84.81 577 GLY A CA 1
ATOM 4593 C C . GLY A 1 577 ? 21.587 18.977 -0.981 1.00 84.81 577 GLY A C 1
ATOM 4594 O O . GLY A 1 577 ? 20.483 19.488 -1.183 1.00 84.81 577 GLY A O 1
ATOM 4595 N N . GLU A 1 578 ? 22.726 19.623 -1.210 1.00 83.56 578 GLU A N 1
ATOM 4596 C CA . GLU A 1 578 ? 22.787 20.982 -1.745 1.00 83.56 578 GLU A CA 1
ATOM 4597 C C . GLU A 1 578 ? 22.447 20.972 -3.244 1.00 83.56 578 GLU A C 1
ATOM 4599 O O . GLU A 1 578 ? 22.911 20.082 -3.961 1.00 83.56 578 GLU A O 1
ATOM 4604 N N . PRO A 1 579 ? 21.623 21.911 -3.742 1.00 82.50 579 PRO A N 1
ATOM 4605 C CA . PRO A 1 579 ? 21.279 21.932 -5.155 1.00 82.50 579 PRO A CA 1
ATOM 4606 C C . PRO A 1 579 ? 22.467 22.324 -6.040 1.00 82.50 579 PRO A C 1
ATOM 4608 O O . PRO A 1 579 ? 23.113 23.345 -5.806 1.00 82.50 579 PRO A O 1
ATOM 4611 N N . GLY A 1 580 ? 22.701 21.558 -7.109 1.00 71.94 580 GLY A N 1
ATOM 4612 C CA . GLY A 1 580 ? 23.825 21.782 -8.033 1.00 71.94 580 GLY A CA 1
ATOM 4613 C C . GLY A 1 580 ? 23.728 23.069 -8.868 1.00 71.94 580 GLY A C 1
ATOM 4614 O O . GLY A 1 580 ? 24.742 23.589 -9.323 1.00 71.94 580 GLY A O 1
ATOM 4615 N N . PHE A 1 581 ? 22.521 23.623 -9.037 1.00 75.44 581 PHE A N 1
ATOM 4616 C CA . PHE A 1 581 ? 22.270 24.851 -9.809 1.00 75.44 581 PHE A CA 1
ATOM 4617 C C . PHE A 1 581 ? 22.532 26.154 -9.028 1.00 75.44 581 PHE A C 1
ATOM 4619 O O . PHE A 1 581 ? 22.410 27.248 -9.583 1.00 75.44 581 PHE A O 1
ATOM 4626 N N . GLU A 1 582 ? 22.856 26.078 -7.735 1.00 69.69 582 GLU A N 1
ATOM 4627 C CA . GLU A 1 582 ? 23.243 27.246 -6.938 1.00 69.69 582 GLU A CA 1
ATOM 4628 C C . GLU A 1 582 ? 24.719 27.602 -7.201 1.00 69.69 582 GLU A C 1
ATOM 4630 O O . GLU A 1 582 ? 25.628 27.097 -6.551 1.00 69.69 582 GLU A O 1
ATOM 4635 N N . GLU A 1 583 ? 24.980 28.521 -8.136 1.00 53.47 583 GLU A N 1
ATOM 4636 C CA . GLU A 1 583 ? 26.340 28.975 -8.499 1.00 53.47 583 GLU A CA 1
ATOM 4637 C C . GLU A 1 583 ? 27.041 29.872 -7.452 1.00 53.47 583 GLU A C 1
ATOM 4639 O O . GLU A 1 583 ? 28.094 30.453 -7.736 1.00 53.47 583 GLU A O 1
ATOM 4644 N N . ILE A 1 584 ? 26.508 30.044 -6.237 1.00 53.47 584 ILE A N 1
ATOM 4645 C CA . ILE A 1 584 ? 27.047 31.076 -5.344 1.00 53.47 584 ILE A CA 1
ATOM 4646 C C . ILE A 1 584 ? 28.286 30.598 -4.576 1.00 53.47 584 ILE A C 1
ATOM 4648 O O . ILE A 1 584 ? 28.198 30.038 -3.482 1.00 53.47 584 ILE A O 1
ATOM 4652 N N . ARG A 1 585 ? 29.462 30.918 -5.131 1.00 48.16 585 ARG A N 1
ATOM 4653 C CA . ARG A 1 585 ? 30.720 31.034 -4.384 1.00 48.16 585 ARG A CA 1
ATOM 4654 C C . ARG A 1 585 ? 30.717 32.358 -3.626 1.00 48.16 585 ARG A C 1
ATOM 4656 O O . ARG A 1 585 ? 30.920 33.413 -4.220 1.00 48.16 585 ARG A O 1
ATOM 4663 N N . PHE A 1 586 ? 30.461 32.306 -2.325 1.00 50.31 586 PHE A N 1
ATOM 4664 C CA . PHE A 1 586 ? 30.678 33.456 -1.457 1.00 50.31 586 PHE A CA 1
ATOM 4665 C C . PHE A 1 586 ? 32.146 33.462 -1.021 1.00 50.31 586 PHE A C 1
ATOM 4667 O O . PHE A 1 586 ? 32.575 32.598 -0.259 1.00 50.31 586 PHE A O 1
ATOM 4674 N N . GLU A 1 587 ? 32.919 34.400 -1.562 1.00 45.44 587 GLU A N 1
ATOM 4675 C CA . GLU A 1 587 ? 34.265 34.715 -1.086 1.00 45.44 587 GLU A CA 1
ATOM 4676 C C . GLU A 1 587 ? 34.120 35.736 0.061 1.00 45.44 587 GLU A C 1
ATOM 4678 O O . GLU A 1 587 ? 33.798 36.897 -0.176 1.00 45.44 587 GLU A O 1
ATOM 4683 N N . ASP A 1 588 ? 34.321 35.250 1.290 1.00 47.38 588 ASP A N 1
ATOM 4684 C CA . ASP A 1 588 ? 34.455 35.963 2.574 1.00 47.38 588 ASP A CA 1
ATOM 4685 C C . ASP A 1 588 ? 33.202 36.539 3.300 1.00 47.38 588 ASP A C 1
ATOM 4687 O O . ASP A 1 588 ? 32.263 37.062 2.710 1.00 47.38 588 ASP A O 1
ATOM 4691 N N . GLU A 1 589 ? 33.270 36.431 4.644 1.00 43.84 589 GLU A N 1
ATOM 4692 C CA . GLU A 1 589 ? 32.302 36.691 5.743 1.00 43.84 589 GLU A CA 1
ATOM 4693 C C . GLU A 1 589 ? 31.262 35.581 6.063 1.00 43.84 589 GLU A C 1
ATOM 4695 O O . GLU A 1 589 ? 30.121 35.589 5.601 1.00 43.84 589 GLU A O 1
ATOM 4700 N N . GLU A 1 590 ? 31.648 34.645 6.950 1.00 59.81 590 GLU A N 1
ATOM 4701 C CA . GLU A 1 590 ? 30.893 33.430 7.335 1.00 59.81 590 GLU A CA 1
ATOM 4702 C C . GLU A 1 590 ? 29.447 33.681 7.831 1.00 59.81 590 GLU A C 1
ATOM 4704 O O . GLU A 1 590 ? 28.548 32.898 7.512 1.00 59.81 590 GLU A O 1
ATOM 4709 N N . ASP A 1 591 ? 29.176 34.778 8.549 1.00 57.34 591 ASP A N 1
ATOM 4710 C CA . ASP A 1 591 ? 27.878 34.994 9.216 1.00 57.34 591 ASP A CA 1
ATOM 4711 C C . ASP A 1 591 ? 26.780 35.573 8.298 1.00 57.34 591 ASP A C 1
ATOM 4713 O O . ASP A 1 591 ? 25.615 35.165 8.377 1.00 57.34 591 ASP A O 1
ATOM 4717 N N . GLN A 1 592 ? 27.114 36.509 7.398 1.00 62.41 592 GLN A N 1
ATOM 4718 C CA . GLN A 1 592 ? 26.126 37.082 6.465 1.00 62.41 592 GLN A CA 1
ATOM 4719 C C . GLN A 1 592 ? 25.729 36.076 5.380 1.00 62.41 592 GLN A C 1
ATOM 4721 O O . GLN A 1 592 ? 24.557 35.983 5.004 1.00 62.41 592 GLN A O 1
ATOM 4726 N N . VAL A 1 593 ? 26.691 35.272 4.928 1.00 65.94 593 VAL A N 1
ATOM 4727 C CA . VAL A 1 593 ? 26.478 34.188 3.965 1.00 65.94 593 VAL A CA 1
ATOM 4728 C C . VAL A 1 593 ? 25.558 33.112 4.543 1.00 65.94 593 VAL A C 1
ATOM 4730 O O . VAL A 1 593 ? 24.653 32.633 3.853 1.00 65.94 593 VAL A O 1
ATOM 4733 N N . TYR A 1 594 ? 25.729 32.770 5.823 1.00 71.56 594 TYR A N 1
ATOM 4734 C CA . TYR A 1 594 ? 24.869 31.816 6.523 1.00 71.56 594 TYR A CA 1
ATOM 4735 C C . TYR A 1 594 ? 23.405 32.282 6.585 1.00 71.56 594 TYR A C 1
ATOM 4737 O O . TYR A 1 594 ? 22.491 31.504 6.288 1.00 71.56 594 TYR A O 1
ATOM 4745 N N . LEU A 1 595 ? 23.168 33.553 6.932 1.00 73.06 595 LEU A N 1
ATOM 4746 C CA . LEU A 1 595 ? 21.824 34.140 7.002 1.00 73.06 595 LEU A CA 1
ATOM 4747 C C . LEU A 1 595 ? 21.130 34.143 5.635 1.00 73.06 595 LEU A C 1
ATOM 4749 O O . LEU A 1 595 ? 19.982 33.708 5.532 1.00 73.06 595 LEU A O 1
ATOM 4753 N N . LEU A 1 596 ? 21.842 34.561 4.586 1.00 76.31 596 LEU A N 1
ATOM 4754 C CA . LEU A 1 596 ? 21.322 34.597 3.217 1.00 76.31 596 LEU A CA 1
ATOM 4755 C C . LEU A 1 596 ? 20.993 33.193 2.688 1.00 76.31 596 LEU A C 1
ATOM 4757 O O . LEU A 1 596 ? 19.919 32.982 2.119 1.00 76.31 596 LEU A O 1
ATOM 4761 N N . ARG A 1 597 ? 21.876 32.210 2.918 1.00 79.00 597 ARG A N 1
ATOM 4762 C CA . ARG A 1 597 ? 21.624 30.800 2.566 1.00 79.00 597 ARG A CA 1
ATOM 4763 C C . ARG A 1 597 ? 20.408 30.244 3.301 1.00 79.00 597 ARG A C 1
ATOM 4765 O O . ARG A 1 597 ? 19.554 29.608 2.687 1.00 79.00 597 ARG A O 1
ATOM 4772 N N . THR A 1 598 ? 20.298 30.522 4.598 1.00 82.44 598 THR A N 1
ATOM 4773 C CA . THR A 1 598 ? 19.179 30.056 5.427 1.00 82.44 598 THR A CA 1
ATOM 4774 C C . THR A 1 598 ? 17.850 30.645 4.958 1.00 82.44 598 THR A C 1
ATOM 4776 O O . THR A 1 598 ? 16.882 29.905 4.794 1.00 82.44 598 THR A O 1
ATOM 4779 N N . GLU A 1 599 ? 17.788 31.953 4.689 1.00 84.69 599 GLU A N 1
ATOM 4780 C CA . GLU A 1 599 ? 16.571 32.606 4.190 1.00 84.69 599 GLU A CA 1
ATOM 4781 C C . GLU A 1 599 ? 16.141 32.039 2.829 1.00 84.69 599 GLU A C 1
ATOM 4783 O O . GLU A 1 599 ? 14.953 31.798 2.589 1.00 84.69 599 GLU A O 1
ATOM 4788 N N . ARG A 1 600 ? 17.107 31.754 1.952 1.00 86.06 600 ARG A N 1
ATOM 4789 C CA . ARG A 1 600 ? 16.834 31.168 0.640 1.00 86.06 600 ARG A CA 1
ATOM 4790 C C . ARG A 1 600 ? 16.325 29.734 0.738 1.00 86.06 600 ARG A C 1
ATOM 4792 O O . ARG A 1 600 ? 15.272 29.433 0.175 1.00 86.06 600 ARG A O 1
ATOM 4799 N N . TYR A 1 601 ? 17.000 28.871 1.497 1.00 89.25 601 TYR A N 1
ATOM 4800 C CA . TYR A 1 601 ? 16.532 27.503 1.724 1.00 89.25 601 TYR A CA 1
ATOM 4801 C C . TYR A 1 601 ? 15.164 27.473 2.399 1.00 89.25 601 TYR A C 1
ATOM 4803 O O . TYR A 1 601 ? 14.310 26.679 2.008 1.00 89.25 601 TYR A O 1
ATOM 4811 N N . LEU A 1 602 ? 14.887 28.407 3.309 1.00 89.88 602 LEU A N 1
ATOM 4812 C CA . LEU A 1 602 ? 13.578 28.523 3.942 1.00 89.88 602 LEU A CA 1
ATOM 4813 C C . LEU A 1 602 ? 12.455 28.801 2.930 1.00 89.88 602 LEU A C 1
ATOM 4815 O O . LEU A 1 602 ? 11.345 28.295 3.099 1.00 89.88 602 LEU A O 1
ATOM 4819 N N . ASN A 1 603 ? 12.726 29.549 1.857 1.00 89.75 603 ASN A N 1
ATOM 4820 C CA . ASN A 1 603 ? 11.753 29.768 0.784 1.00 89.75 603 ASN A CA 1
ATOM 4821 C C . ASN A 1 603 ? 11.468 28.491 -0.024 1.00 89.75 603 ASN A C 1
ATOM 4823 O O . ASN A 1 603 ? 10.304 28.238 -0.356 1.00 89.75 603 ASN A O 1
ATOM 4827 N N . TYR A 1 604 ? 12.478 27.656 -0.288 1.00 91.88 604 TYR A N 1
ATOM 4828 C CA . TYR A 1 604 ? 12.263 26.352 -0.927 1.00 91.88 604 TYR A CA 1
ATOM 4829 C C . TYR A 1 604 ? 11.475 25.412 -0.018 1.00 91.88 604 TYR A C 1
ATOM 4831 O O . TYR A 1 604 ? 10.485 24.835 -0.462 1.00 91.88 604 TYR A O 1
ATOM 4839 N N . VAL A 1 605 ? 11.813 25.340 1.275 1.00 90.75 605 VAL A N 1
ATOM 4840 C CA . VAL A 1 605 ? 11.042 24.539 2.237 1.00 90.75 605 VAL A CA 1
ATOM 4841 C C . VAL A 1 605 ? 9.595 25.029 2.335 1.00 90.75 605 VAL A C 1
ATOM 4843 O O . VAL A 1 605 ? 8.668 24.221 2.291 1.00 90.75 605 VAL A O 1
ATOM 4846 N N . ARG A 1 606 ? 9.360 26.348 2.371 1.00 91.62 606 ARG A N 1
ATOM 4847 C CA . ARG A 1 606 ? 8.002 26.923 2.339 1.00 91.62 606 ARG A CA 1
ATOM 4848 C C . ARG A 1 606 ? 7.212 26.470 1.110 1.00 91.62 606 ARG A C 1
ATOM 4850 O O . ARG A 1 606 ? 6.001 26.286 1.207 1.00 91.62 606 ARG A O 1
ATOM 4857 N N . THR A 1 607 ? 7.883 26.315 -0.027 1.00 91.81 607 THR A N 1
ATOM 4858 C CA . THR A 1 607 ? 7.278 25.884 -1.296 1.00 91.81 607 THR A CA 1
ATOM 4859 C C . THR A 1 607 ? 7.072 24.365 -1.348 1.00 91.81 607 THR A C 1
ATOM 4861 O O . THR A 1 607 ? 6.088 23.907 -1.922 1.00 91.81 607 THR A O 1
ATOM 4864 N N . ALA A 1 608 ? 7.929 23.596 -0.673 1.00 92.00 608 ALA A N 1
ATOM 4865 C CA . ALA A 1 608 ? 7.853 22.140 -0.560 1.00 92.00 608 ALA A CA 1
ATOM 4866 C C . ALA A 1 608 ? 6.744 21.656 0.392 1.00 92.00 608 ALA A C 1
ATOM 4868 O O . ALA A 1 608 ? 6.085 20.651 0.120 1.00 92.00 608 ALA A O 1
ATOM 4869 N N . VAL A 1 609 ? 6.495 22.373 1.498 1.00 93.31 609 VAL A N 1
ATOM 4870 C CA . VAL A 1 609 ? 5.486 22.003 2.513 1.00 93.31 609 VAL A CA 1
ATOM 4871 C C . VAL A 1 609 ? 4.088 21.779 1.925 1.00 93.31 609 VAL A C 1
ATOM 4873 O O . VAL A 1 609 ? 3.477 20.770 2.270 1.00 93.31 609 VAL A O 1
ATOM 4876 N N . PRO A 1 610 ? 3.545 22.638 1.036 1.00 92.38 610 PRO A N 1
ATOM 4877 C CA . PRO A 1 610 ? 2.286 22.368 0.345 1.00 92.38 610 PRO A CA 1
ATOM 4878 C C . PRO A 1 610 ? 2.208 20.988 -0.321 1.00 92.38 610 PRO A C 1
ATOM 4880 O O . PRO A 1 610 ? 1.130 20.395 -0.300 1.00 92.38 610 PRO A O 1
ATOM 4883 N N . GLY A 1 611 ? 3.328 20.459 -0.830 1.00 90.00 611 GLY A N 1
ATOM 4884 C CA . GLY A 1 611 ? 3.430 19.122 -1.422 1.00 90.00 611 GLY A CA 1
ATOM 4885 C C . GLY A 1 611 ? 3.081 17.988 -0.452 1.00 90.00 611 GLY A C 1
ATOM 4886 O O . GLY A 1 611 ? 2.544 16.968 -0.878 1.00 90.00 611 GLY A O 1
ATOM 4887 N N . LEU A 1 612 ? 3.231 18.201 0.864 1.00 90.94 612 LEU A N 1
ATOM 4888 C CA . LEU A 1 612 ? 2.755 17.257 1.885 1.00 90.94 612 LEU A CA 1
ATOM 4889 C C . LEU A 1 612 ? 1.231 17.046 1.839 1.00 90.94 612 LEU A C 1
ATOM 4891 O O . LEU A 1 612 ? 0.722 16.054 2.359 1.00 90.94 612 LEU A O 1
ATOM 4895 N N . GLY A 1 613 ? 0.501 17.952 1.180 1.00 88.00 613 GLY A N 1
ATOM 4896 C CA . GLY A 1 613 ? -0.930 17.834 0.925 1.00 88.00 613 GLY A CA 1
ATOM 4897 C C . GLY A 1 613 ? -1.314 16.555 0.183 1.00 88.00 613 GLY A C 1
ATOM 4898 O O . GLY A 1 613 ? -2.400 16.039 0.424 1.00 88.00 613 GLY A O 1
ATOM 4899 N N . ALA A 1 614 ? -0.421 16.006 -0.650 1.00 86.94 614 ALA A N 1
ATOM 4900 C CA . ALA A 1 614 ? -0.644 14.741 -1.352 1.00 86.94 614 ALA A CA 1
ATOM 4901 C C . ALA A 1 614 ? -0.748 13.530 -0.405 1.00 86.94 614 ALA A C 1
ATOM 4903 O O . ALA A 1 614 ? -1.337 12.518 -0.770 1.00 86.94 614 ALA A O 1
ATOM 4904 N N . PHE A 1 615 ? -0.209 13.636 0.815 1.00 86.62 615 PHE A N 1
ATOM 4905 C CA . PHE A 1 615 ? -0.233 12.570 1.822 1.00 86.62 615 PHE A CA 1
ATOM 4906 C C . PHE A 1 615 ? -1.362 12.737 2.846 1.00 86.62 615 PHE A C 1
ATOM 4908 O O . PHE A 1 615 ? -1.488 11.917 3.762 1.00 86.62 615 PHE A O 1
ATOM 4915 N N . VAL A 1 616 ? -2.166 13.800 2.730 1.00 86.75 616 VAL A N 1
ATOM 4916 C CA . VAL A 1 616 ? -3.330 14.021 3.590 1.00 86.75 616 VAL A CA 1
ATOM 4917 C C . VAL A 1 616 ? -4.391 12.964 3.261 1.00 86.75 616 VAL A C 1
ATOM 4919 O O . VAL A 1 616 ? -4.786 12.874 2.101 1.00 86.75 616 VAL A O 1
ATOM 4922 N N . PRO A 1 617 ? -4.876 12.200 4.257 1.00 80.12 617 PRO A N 1
ATOM 4923 C CA . PRO A 1 617 ? -5.974 11.252 4.071 1.00 80.12 617 PRO A CA 1
ATOM 4924 C C . PRO A 1 617 ? -7.203 11.915 3.443 1.00 80.12 617 PRO A C 1
ATOM 4926 O O . PRO A 1 617 ? -7.550 13.052 3.792 1.00 80.12 617 PRO A O 1
ATOM 4929 N N . SER A 1 618 ? -7.887 11.205 2.549 1.00 74.44 618 SER A N 1
ATOM 4930 C CA . SER A 1 618 ? -9.094 11.715 1.899 1.00 74.44 618 SER A CA 1
ATOM 4931 C C . SER A 1 618 ? -10.181 11.976 2.957 1.00 74.44 618 SER A C 1
ATOM 4933 O O . SER A 1 618 ? -10.553 11.053 3.686 1.00 74.44 618 SER A O 1
ATOM 4935 N N . PRO A 1 619 ? -10.770 13.189 3.046 1.00 59.88 619 PRO A N 1
ATOM 4936 C CA . PRO A 1 619 ? -11.727 13.548 4.104 1.00 59.88 619 PRO A CA 1
ATOM 4937 C C . PRO A 1 619 ? -12.999 12.681 4.200 1.00 59.88 619 PRO A C 1
ATOM 4939 O O . PRO A 1 619 ? -13.747 12.824 5.165 1.00 59.88 619 PRO A O 1
ATOM 4942 N N . GLY A 1 620 ? -13.267 11.819 3.210 1.00 58.25 620 GLY A N 1
ATOM 4943 C CA . GLY A 1 620 ? -14.379 10.860 3.201 1.00 58.25 620 GLY A CA 1
ATOM 4944 C C . GLY A 1 620 ? -13.981 9.389 3.382 1.00 58.25 620 GLY A C 1
ATOM 4945 O O . GLY A 1 620 ? -14.866 8.566 3.591 1.00 58.25 620 GLY A O 1
ATOM 4946 N N . GLU A 1 621 ? -12.688 9.057 3.319 1.00 62.28 621 GLU A N 1
ATOM 4947 C CA . GLU A 1 621 ? -12.176 7.674 3.394 1.00 62.28 621 GLU A CA 1
ATOM 4948 C C . GLU A 1 621 ? -11.430 7.406 4.710 1.00 62.28 621 GLU A C 1
ATOM 4950 O O . GLU A 1 621 ? -11.308 6.257 5.134 1.00 62.28 621 GLU A O 1
ATOM 4955 N N . ALA A 1 622 ? -11.001 8.469 5.397 1.00 75.12 622 ALA A N 1
ATOM 4956 C CA . ALA A 1 622 ? -10.326 8.398 6.683 1.00 75.12 622 ALA A CA 1
ATOM 4957 C C . ALA A 1 622 ? -11.195 7.733 7.773 1.00 75.12 622 ALA A C 1
ATOM 4959 O O . ALA A 1 622 ? -12.244 8.249 8.174 1.00 75.12 622 ALA A O 1
ATOM 4960 N N . TYR A 1 623 ? -10.722 6.608 8.311 1.00 84.38 623 TYR A N 1
ATOM 4961 C CA . TYR A 1 623 ? -11.364 5.873 9.398 1.00 84.38 623 TYR A CA 1
ATOM 4962 C C . TYR A 1 623 ? -10.655 6.144 10.727 1.00 84.38 623 TYR A C 1
ATOM 4964 O O . TYR A 1 623 ? -9.531 5.702 10.966 1.00 84.38 623 TYR A O 1
ATOM 4972 N N . HIS A 1 624 ? -11.323 6.868 11.620 1.00 87.19 624 HIS A N 1
ATOM 4973 C CA . HIS A 1 624 ? -10.761 7.227 12.917 1.00 87.19 624 HIS A CA 1
ATOM 4974 C C . HIS A 1 624 ? -10.926 6.115 13.961 1.00 87.19 624 HIS A C 1
ATOM 4976 O O . HIS A 1 624 ? -12.029 5.615 14.179 1.00 87.19 624 HIS A O 1
ATOM 4982 N N . VAL A 1 625 ? -9.832 5.790 14.653 1.00 90.94 625 VAL A N 1
ATOM 4983 C CA . VAL A 1 625 ? -9.764 4.810 15.750 1.00 90.94 625 VAL A CA 1
ATOM 4984 C C . VAL A 1 625 ? -9.153 5.430 17.008 1.00 90.94 625 VAL A C 1
ATOM 4986 O O . VAL A 1 625 ? -8.470 6.447 16.954 1.00 90.94 625 VAL A O 1
ATOM 4989 N N . ASN A 1 626 ? -9.398 4.831 18.166 1.00 91.62 626 ASN A N 1
ATOM 4990 C CA . ASN A 1 626 ? -8.824 5.209 19.462 1.00 91.62 626 ASN A CA 1
ATOM 4991 C C . ASN A 1 626 ? -8.382 3.935 20.213 1.00 91.62 626 ASN A C 1
ATOM 4993 O O . ASN A 1 626 ? -8.358 2.861 19.619 1.00 91.62 626 ASN A O 1
ATOM 4997 N N . THR A 1 627 ? -8.022 4.008 21.495 1.00 92.25 627 THR A N 1
ATOM 4998 C CA . THR A 1 627 ? -7.557 2.851 22.280 1.00 92.25 627 THR A CA 1
ATOM 4999 C C . THR A 1 627 ? -8.473 1.634 22.150 1.00 92.25 627 THR A C 1
ATOM 5001 O O . THR A 1 627 ? -9.693 1.748 22.310 1.00 92.25 627 THR A O 1
ATOM 5004 N N . GLY A 1 628 ? -7.870 0.466 21.930 1.00 93.06 628 GLY A N 1
ATOM 5005 C CA . GLY A 1 628 ? -8.555 -0.820 21.846 1.00 93.06 628 GLY A CA 1
ATOM 5006 C C . GLY A 1 628 ? -8.166 -1.617 20.604 1.00 93.06 628 GLY A C 1
ATOM 5007 O O . GLY A 1 628 ? -7.154 -1.348 19.959 1.00 93.06 628 GLY A O 1
ATOM 5008 N N . CYS A 1 629 ? -8.975 -2.621 20.292 1.00 93.56 629 CYS A N 1
ATOM 5009 C CA . CYS A 1 629 ? -8.808 -3.508 19.150 1.00 93.56 629 CYS A CA 1
ATOM 5010 C C . CYS A 1 629 ? -9.910 -3.247 18.112 1.00 93.56 629 CYS A C 1
ATOM 5012 O O . CYS A 1 629 ? -11.077 -3.165 18.492 1.00 93.56 629 CYS A O 1
ATOM 5014 N N . HIS A 1 630 ? -9.544 -3.094 16.839 1.00 94.06 630 HIS A N 1
ATOM 5015 C CA . HIS A 1 630 ? -10.429 -2.677 15.745 1.00 94.06 630 HIS A CA 1
ATOM 5016 C C . HIS A 1 630 ? -10.397 -3.702 14.618 1.00 94.06 630 HIS A C 1
ATOM 5018 O O . HIS A 1 630 ? -9.344 -3.911 14.011 1.00 94.06 630 HIS A O 1
ATOM 5024 N N . ALA A 1 631 ? -11.534 -4.327 14.332 1.00 91.50 631 ALA A N 1
ATOM 5025 C CA . ALA A 1 631 ? -11.682 -5.356 13.314 1.00 91.50 631 ALA A CA 1
ATOM 5026 C C . ALA A 1 631 ? -12.291 -4.776 12.029 1.00 91.50 631 ALA A C 1
ATOM 5028 O O . ALA A 1 631 ? -13.298 -4.071 12.039 1.00 91.50 631 ALA A O 1
ATOM 5029 N N . PHE A 1 632 ? -11.687 -5.119 10.900 1.00 88.38 632 PHE A N 1
ATOM 5030 C CA . PHE A 1 632 ? -12.100 -4.737 9.558 1.00 88.38 632 PHE A CA 1
ATOM 5031 C C . PHE A 1 632 ? -12.507 -6.016 8.842 1.00 88.38 632 PHE A C 1
ATOM 5033 O O . PHE A 1 632 ? -11.673 -6.858 8.508 1.00 88.38 632 PHE A O 1
ATOM 5040 N N . LYS A 1 633 ? -13.819 -6.178 8.703 1.00 84.94 633 LYS A N 1
ATOM 5041 C CA . LYS A 1 633 ? -14.465 -7.412 8.268 1.00 84.94 633 LYS A CA 1
ATOM 5042 C C . LYS A 1 633 ? -14.690 -7.387 6.749 1.00 84.94 633 LYS A C 1
ATOM 5044 O O . LYS A 1 633 ? -14.929 -6.301 6.217 1.00 84.94 633 LYS A O 1
ATOM 5049 N N . PRO A 1 634 ? -14.686 -8.548 6.071 1.00 78.31 634 PRO A N 1
ATOM 5050 C CA . PRO A 1 634 ? -15.172 -8.654 4.696 1.00 78.31 634 PRO A CA 1
ATOM 5051 C C . PRO A 1 634 ? -16.606 -8.104 4.592 1.00 78.31 634 PRO A C 1
ATOM 5053 O O . PRO A 1 634 ? -17.449 -8.431 5.432 1.00 78.31 634 PRO A O 1
ATOM 5056 N N . ASN A 1 635 ? -16.890 -7.268 3.590 1.00 69.56 635 ASN A N 1
ATOM 5057 C CA . ASN A 1 635 ? -18.230 -6.717 3.340 1.00 69.56 635 ASN A CA 1
ATOM 5058 C C . ASN A 1 635 ? -18.896 -7.442 2.156 1.00 69.56 635 ASN A C 1
ATOM 5060 O O . ASN A 1 635 ? -18.210 -7.948 1.276 1.00 69.56 635 ASN A O 1
ATOM 5064 N N . ALA A 1 636 ? -20.230 -7.444 2.094 1.00 59.41 636 ALA A N 1
ATOM 5065 C CA . ALA A 1 636 ? -21.001 -8.018 0.988 1.00 59.41 636 ALA A CA 1
ATOM 5066 C C . ALA A 1 636 ? -20.632 -7.417 -0.382 1.00 59.41 636 ALA A C 1
ATOM 5068 O O . ALA A 1 636 ? -20.672 -8.121 -1.386 1.00 59.41 636 ALA A O 1
ATOM 5069 N N . ASP A 1 637 ? -20.236 -6.140 -0.412 1.00 54.16 637 ASP A N 1
ATOM 5070 C CA . ASP A 1 637 ? -19.807 -5.445 -1.634 1.00 54.16 637 ASP A CA 1
ATOM 5071 C C . ASP A 1 637 ? -18.384 -5.829 -2.084 1.00 54.16 637 ASP A C 1
ATOM 5073 O O . ASP A 1 637 ? -18.007 -5.570 -3.225 1.00 54.16 637 ASP A O 1
ATOM 5077 N N . ASN A 1 638 ? -17.580 -6.420 -1.193 1.00 58.94 638 ASN A N 1
ATOM 5078 C CA . ASN A 1 638 ? -16.212 -6.851 -1.473 1.00 58.94 638 ASN A CA 1
ATOM 5079 C C . ASN A 1 638 ? -15.868 -8.116 -0.658 1.00 58.94 638 ASN A C 1
ATOM 5081 O O . ASN A 1 638 ? -15.149 -8.033 0.345 1.00 58.94 638 ASN A O 1
ATOM 5085 N N . PRO A 1 639 ? -16.425 -9.280 -1.044 1.00 63.62 639 PRO A N 1
ATOM 5086 C CA . PRO A 1 639 ? -16.292 -10.523 -0.284 1.00 63.62 639 PRO A CA 1
ATOM 5087 C C . PRO A 1 639 ? -14.852 -11.057 -0.249 1.00 63.62 639 PRO A C 1
ATOM 5089 O O . PRO A 1 639 ? -14.506 -11.786 0.676 1.00 63.62 639 PRO A O 1
ATOM 5092 N N . ASP A 1 640 ? -14.013 -10.652 -1.207 1.00 67.00 640 ASP A N 1
ATOM 5093 C CA . ASP A 1 640 ? -12.607 -11.058 -1.311 1.00 67.00 640 ASP A CA 1
ATOM 5094 C C . ASP A 1 640 ? -11.681 -10.271 -0.363 1.00 67.00 640 ASP A C 1
ATOM 5096 O O . ASP A 1 640 ? -10.490 -10.572 -0.251 1.00 67.00 640 ASP A O 1
ATOM 5100 N N . GLN A 1 641 ? -12.193 -9.247 0.332 1.00 71.50 641 GLN A N 1
ATOM 5101 C CA . GLN A 1 641 ? -11.403 -8.491 1.299 1.00 71.50 641 GLN A CA 1
ATOM 5102 C C . GLN A 1 641 ? -11.077 -9.368 2.522 1.00 71.50 641 GLN A C 1
ATOM 5104 O O . GLN A 1 641 ? -12.000 -9.831 3.191 1.00 71.50 641 GLN A O 1
ATOM 5109 N N . PRO A 1 642 ? -9.795 -9.554 2.890 1.00 78.56 642 PRO A N 1
ATOM 5110 C CA . PRO A 1 642 ? -9.436 -10.369 4.045 1.00 78.56 642 PRO A CA 1
ATOM 5111 C C . PRO A 1 642 ? -9.869 -9.709 5.360 1.00 78.56 642 PRO A C 1
ATOM 5113 O O . PRO A 1 642 ? -9.900 -8.480 5.484 1.00 78.56 642 PRO A O 1
ATOM 5116 N N . PHE A 1 643 ? -10.148 -10.534 6.373 1.00 86.88 643 PHE A N 1
ATOM 5117 C CA . PHE A 1 643 ? -10.321 -10.064 7.746 1.00 86.88 643 PHE A CA 1
ATOM 5118 C C . PHE A 1 643 ? -9.006 -9.457 8.250 1.00 86.88 643 PHE A C 1
ATOM 5120 O O . PHE A 1 643 ? -7.964 -10.110 8.251 1.00 86.88 643 PHE A O 1
ATOM 5127 N N . MET A 1 644 ? -9.059 -8.204 8.694 1.00 88.12 644 MET A N 1
ATOM 5128 C CA . MET A 1 644 ? -7.898 -7.453 9.169 1.00 88.12 644 MET A CA 1
ATOM 5129 C C . MET A 1 644 ? -8.175 -6.873 10.549 1.00 88.12 644 MET A C 1
ATOM 5131 O O . MET A 1 644 ? -9.299 -6.480 10.849 1.00 88.12 644 MET A O 1
ATOM 5135 N N . MET A 1 645 ? -7.147 -6.741 11.385 1.00 92.69 645 MET A N 1
ATOM 5136 C CA . MET A 1 645 ? -7.309 -6.180 12.727 1.00 92.69 645 MET A CA 1
ATOM 5137 C C . MET A 1 645 ? -6.202 -5.177 13.048 1.00 92.69 645 MET A C 1
ATOM 5139 O O . MET A 1 645 ? -5.062 -5.337 12.610 1.00 92.69 645 MET A O 1
ATOM 5143 N N . ARG A 1 646 ? -6.537 -4.126 13.804 1.00 94.50 646 ARG A N 1
ATOM 5144 C CA . ARG A 1 646 ? -5.575 -3.154 14.336 1.00 94.50 646 ARG A CA 1
ATOM 5145 C C . ARG A 1 646 ? -5.702 -3.007 15.840 1.00 94.50 646 ARG A C 1
ATOM 5147 O O . ARG A 1 646 ? -6.800 -2.828 16.359 1.00 94.50 646 ARG A O 1
ATOM 5154 N N . ILE A 1 647 ? -4.570 -3.036 16.530 1.00 94.69 647 ILE A N 1
ATOM 5155 C CA . ILE A 1 647 ? -4.491 -2.880 17.982 1.00 94.69 647 ILE A CA 1
ATOM 5156 C C . ILE A 1 647 ? -3.865 -1.522 18.278 1.00 94.69 647 ILE A C 1
ATOM 5158 O O . ILE A 1 647 ? -2.759 -1.232 17.827 1.00 94.69 647 ILE A O 1
ATOM 5162 N N . VAL A 1 648 ? -4.569 -0.697 19.047 1.00 93.50 648 VAL A N 1
ATOM 5163 C CA . VAL A 1 648 ? -4.141 0.646 19.446 1.00 93.50 648 VAL A CA 1
ATOM 5164 C C . VAL A 1 648 ? -3.931 0.671 20.956 1.00 93.50 648 VAL A C 1
ATOM 5166 O O . VAL A 1 648 ? -4.877 0.503 21.732 1.00 93.50 648 VAL A O 1
ATOM 5169 N N . SER A 1 649 ? -2.691 0.911 21.378 1.00 91.31 649 SER A N 1
ATOM 5170 C CA . SER A 1 649 ? -2.312 1.079 22.785 1.00 91.31 649 SER A CA 1
ATOM 5171 C C . SER A 1 649 ? -1.391 2.287 22.914 1.00 91.31 649 SER A C 1
ATOM 5173 O O . SER A 1 649 ? -0.221 2.244 22.527 1.00 91.31 649 SER A O 1
ATOM 5175 N N . GLY A 1 650 ? -1.920 3.380 23.462 1.00 87.38 650 GLY A N 1
ATOM 5176 C CA . GLY A 1 650 ? -1.222 4.660 23.445 1.00 87.38 650 GLY A CA 1
ATOM 5177 C C . GLY A 1 650 ? -1.061 5.197 22.023 1.00 87.38 650 GLY A C 1
ATOM 5178 O O . GLY A 1 650 ? -1.978 5.145 21.207 1.00 87.38 650 GLY A O 1
ATOM 5179 N N . VAL A 1 651 ? 0.139 5.684 21.720 1.00 80.56 651 VAL A N 1
ATOM 5180 C CA . VAL A 1 651 ? 0.536 6.117 20.369 1.00 80.56 651 VAL A CA 1
ATOM 5181 C C . VAL A 1 651 ? 0.958 4.957 19.463 1.00 80.56 651 VAL A C 1
ATOM 5183 O O . VAL A 1 651 ? 1.172 5.160 18.271 1.00 80.56 651 VAL A O 1
ATOM 5186 N N . ASN A 1 652 ? 1.093 3.746 20.017 1.00 88.00 652 ASN A N 1
ATOM 5187 C CA . ASN A 1 652 ? 1.465 2.572 19.242 1.00 88.00 652 ASN A CA 1
ATOM 5188 C C . ASN A 1 652 ? 0.231 1.981 18.560 1.00 88.00 652 ASN A C 1
ATOM 5190 O O . ASN A 1 652 ? -0.807 1.757 19.191 1.00 88.00 652 ASN A O 1
ATOM 5194 N N . MET A 1 653 ? 0.400 1.673 17.281 1.00 92.19 653 MET A N 1
ATOM 5195 C CA . MET A 1 653 ? -0.567 0.964 16.464 1.00 92.19 653 MET A CA 1
ATOM 5196 C C . MET A 1 653 ? 0.106 -0.282 15.894 1.00 92.19 653 MET A C 1
ATOM 5198 O O . MET A 1 653 ? 1.233 -0.216 15.403 1.00 92.19 653 MET A O 1
ATOM 5202 N N . PHE A 1 654 ? -0.579 -1.415 15.983 1.00 94.44 654 PHE A N 1
ATOM 5203 C CA . PHE A 1 654 ? -0.129 -2.681 15.422 1.00 94.44 654 PHE A CA 1
ATOM 5204 C C . PHE A 1 654 ? -1.154 -3.168 14.412 1.00 94.44 654 PHE A C 1
ATOM 5206 O O . PHE A 1 654 ? -2.351 -3.197 14.707 1.00 94.44 654 PHE A O 1
ATOM 5213 N N . ARG A 1 655 ? -0.684 -3.570 13.236 1.00 94.06 655 ARG A N 1
ATOM 5214 C CA . ARG A 1 655 ? -1.475 -4.254 12.218 1.00 94.06 655 ARG A CA 1
ATOM 5215 C C . ARG A 1 655 ? -1.346 -5.759 12.421 1.00 94.06 655 ARG A C 1
ATOM 5217 O O . ARG A 1 655 ? -0.248 -6.252 12.670 1.00 94.06 655 ARG A O 1
ATOM 5224 N N . VAL A 1 656 ? -2.459 -6.474 12.302 1.00 93.00 656 VAL A N 1
ATOM 5225 C CA . VAL A 1 656 ? -2.503 -7.936 12.384 1.00 93.00 656 VAL A CA 1
ATOM 5226 C C . VAL A 1 656 ? -2.887 -8.498 11.024 1.00 93.00 656 VAL A C 1
ATOM 5228 O O . VAL A 1 656 ? -3.894 -8.091 10.440 1.00 93.00 656 VAL A O 1
ATOM 5231 N N . GLU A 1 657 ? -2.063 -9.410 10.526 1.00 88.38 657 GLU A N 1
ATOM 5232 C CA . GLU A 1 657 ? -2.243 -10.124 9.266 1.00 88.38 657 GLU A CA 1
ATOM 5233 C C . GLU A 1 657 ? -2.587 -11.582 9.576 1.00 88.38 657 GLU A C 1
ATOM 5235 O O . GLU A 1 657 ? -1.828 -12.269 10.261 1.00 88.38 657 GLU A O 1
ATOM 5240 N N . TYR A 1 658 ? -3.738 -12.043 9.085 1.00 86.56 658 TYR A N 1
ATOM 5241 C CA . TYR A 1 658 ? -4.171 -13.434 9.207 1.00 86.56 658 TYR A CA 1
ATOM 5242 C C . TYR A 1 658 ? -3.923 -14.146 7.875 1.00 86.56 658 TYR A C 1
ATOM 5244 O O . TYR A 1 658 ? -4.516 -13.750 6.868 1.00 86.56 658 TYR A O 1
ATOM 5252 N N . PRO A 1 659 ? -3.038 -15.153 7.831 1.00 74.56 659 PRO A N 1
ATOM 5253 C CA . PRO A 1 659 ? -2.781 -15.911 6.612 1.00 74.56 659 PRO A CA 1
ATOM 5254 C C . PRO A 1 659 ? -4.024 -16.690 6.165 1.00 74.56 659 PRO A C 1
ATOM 5256 O O . PRO A 1 659 ? -4.832 -17.122 6.983 1.00 74.56 659 PRO A O 1
ATOM 5259 N N . THR A 1 660 ? -4.170 -16.887 4.856 1.00 62.66 660 THR A N 1
ATOM 5260 C CA . THR A 1 660 ? -5.294 -17.627 4.257 1.00 62.66 660 THR A CA 1
ATOM 5261 C C . THR A 1 660 ? -5.158 -19.147 4.365 1.00 62.66 660 THR A C 1
ATOM 5263 O O . THR A 1 660 ? -6.148 -19.854 4.187 1.00 62.66 660 THR A O 1
ATOM 5266 N N . ALA A 1 661 ? -3.959 -19.673 4.635 1.00 57.03 661 ALA A N 1
ATOM 5267 C CA . ALA A 1 661 ? -3.736 -21.106 4.797 1.00 57.03 661 ALA A CA 1
ATOM 5268 C C . ALA A 1 661 ? -4.137 -21.575 6.206 1.00 57.03 661 ALA A C 1
ATOM 5270 O O . ALA A 1 661 ? -3.755 -20.986 7.218 1.00 57.03 661 ALA A O 1
ATOM 5271 N N . LEU A 1 662 ? -4.908 -22.664 6.270 1.00 47.28 662 LEU A N 1
ATOM 5272 C CA . LEU A 1 662 ? -5.383 -23.247 7.522 1.00 47.28 662 LEU A CA 1
ATOM 5273 C C . LEU A 1 662 ? -4.186 -23.736 8.366 1.00 47.28 662 LEU A C 1
ATOM 5275 O O . LEU A 1 662 ? -3.490 -24.664 7.964 1.00 47.28 662 LEU A O 1
ATOM 5279 N N . GLY A 1 663 ? -3.958 -23.129 9.535 1.00 51.50 663 GLY A N 1
ATOM 5280 C CA . GLY A 1 663 ? -2.889 -23.515 10.473 1.00 51.50 663 GLY A CA 1
ATOM 5281 C C . GLY A 1 663 ? -1.727 -22.523 10.591 1.00 51.50 663 GLY A C 1
ATOM 5282 O O . GLY A 1 663 ? -0.939 -22.629 11.534 1.00 51.50 663 GLY A O 1
ATOM 5283 N N . ASP A 1 664 ? -1.651 -21.530 9.706 1.00 64.69 664 ASP A N 1
ATOM 5284 C CA . ASP A 1 664 ? -0.669 -20.454 9.811 1.00 64.69 664 ASP A CA 1
ATOM 5285 C C . ASP A 1 664 ? -1.063 -19.437 10.897 1.00 64.69 664 ASP A C 1
ATOM 5287 O O . ASP A 1 664 ? -2.236 -19.139 11.133 1.00 64.69 664 ASP A O 1
ATOM 5291 N N . ARG A 1 665 ? -0.061 -18.910 11.610 1.00 75.56 665 ARG A N 1
ATOM 5292 C CA . ARG A 1 665 ? -0.271 -18.020 12.763 1.00 75.56 665 ARG A CA 1
ATOM 5293 C C . ARG A 1 665 ? -0.486 -16.574 12.324 1.00 75.56 665 ARG A C 1
ATOM 5295 O O . ARG A 1 665 ? 0.120 -16.117 11.360 1.00 75.56 665 ARG A O 1
ATOM 5302 N N . ALA A 1 666 ? -1.291 -15.842 13.093 1.00 87.88 666 ALA A N 1
ATOM 5303 C CA . ALA A 1 666 ? -1.412 -14.395 12.951 1.00 87.88 666 ALA A CA 1
ATOM 5304 C C . ALA A 1 666 ? -0.036 -13.718 13.084 1.00 87.88 666 ALA A C 1
ATOM 5306 O O . ALA A 1 666 ? 0.725 -14.042 13.997 1.00 87.88 666 ALA A O 1
ATOM 5307 N N . VAL A 1 667 ? 0.254 -12.769 12.193 1.00 90.06 667 VAL A N 1
ATOM 5308 C CA . VAL A 1 667 ? 1.496 -11.990 12.194 1.00 90.06 667 VAL A CA 1
ATOM 5309 C C . VAL A 1 667 ? 1.186 -10.553 12.589 1.00 90.06 667 VAL A C 1
ATOM 5311 O O . VAL A 1 667 ? 0.350 -9.885 11.979 1.00 90.06 667 VAL A O 1
ATOM 5314 N N . PHE A 1 668 ? 1.873 -10.063 13.614 1.00 93.44 668 PHE A N 1
ATOM 5315 C CA . PHE A 1 668 ? 1.728 -8.707 14.130 1.00 93.44 668 PHE A CA 1
ATOM 5316 C C . PHE A 1 668 ? 2.870 -7.842 13.603 1.00 93.44 668 PHE A C 1
ATOM 5318 O O . PHE A 1 668 ? 4.030 -8.227 13.723 1.00 93.44 668 PHE A O 1
ATOM 5325 N N . ARG A 1 669 ? 2.555 -6.665 13.062 1.00 93.69 669 ARG A N 1
ATOM 5326 C CA . ARG A 1 669 ? 3.543 -5.671 12.618 1.00 93.69 669 ARG A CA 1
ATOM 5327 C C . ARG A 1 669 ? 3.293 -4.345 13.301 1.00 93.69 669 ARG A C 1
ATOM 5329 O O . ARG A 1 669 ? 2.150 -3.879 13.354 1.00 93.69 669 ARG A O 1
ATOM 5336 N N . LYS A 1 670 ? 4.347 -3.716 13.810 1.00 93.00 670 LYS A N 1
ATOM 5337 C CA . LYS A 1 670 ? 4.232 -2.373 14.385 1.00 93.00 670 LYS A CA 1
ATOM 5338 C C . LYS A 1 670 ? 4.180 -1.330 13.266 1.00 93.00 670 LYS A C 1
ATOM 5340 O O . LYS A 1 670 ? 5.030 -1.323 12.384 1.00 93.00 670 LYS A O 1
ATOM 5345 N N . CYS A 1 671 ? 3.195 -0.437 13.303 1.00 91.88 671 CYS A N 1
ATOM 5346 C CA . CYS A 1 671 ? 3.132 0.698 12.384 1.00 91.88 671 CYS A CA 1
ATOM 5347 C C . CYS A 1 671 ? 4.191 1.750 12.766 1.00 91.88 671 CYS A C 1
ATOM 5349 O O . CYS A 1 671 ? 4.471 1.952 13.949 1.00 91.88 671 CYS A O 1
ATOM 5351 N N . GLU A 1 672 ? 4.733 2.474 11.781 1.00 88.38 672 GLU A N 1
ATOM 5352 C CA . GLU A 1 672 ? 5.730 3.544 12.003 1.00 88.38 672 GLU A CA 1
ATOM 5353 C C . GLU A 1 672 ? 5.196 4.717 12.849 1.00 88.38 672 GLU A C 1
ATOM 5355 O O . GLU A 1 672 ? 5.954 5.524 13.391 1.00 88.38 672 GLU A O 1
ATOM 5360 N N . GLY A 1 673 ? 3.875 4.821 12.980 1.00 89.38 673 GLY A N 1
ATOM 5361 C CA . GLY A 1 673 ? 3.218 5.801 13.824 1.00 89.38 673 GLY A CA 1
ATOM 5362 C C . GLY A 1 673 ? 1.719 5.531 13.967 1.00 89.38 673 GLY A C 1
ATOM 5363 O O . GLY A 1 673 ? 1.255 4.432 13.660 1.00 89.38 673 GLY A O 1
ATOM 5364 N N . PRO A 1 674 ? 0.943 6.530 14.415 1.00 90.44 674 PRO A N 1
ATOM 5365 C CA . PRO A 1 674 ? -0.487 6.416 14.710 1.00 90.44 674 PRO A CA 1
ATOM 5366 C C . PRO A 1 674 ? -1.389 6.331 13.455 1.00 90.44 674 PRO A C 1
ATOM 5368 O O . PRO A 1 674 ? -2.509 6.841 13.464 1.00 90.44 674 PRO A O 1
ATOM 5371 N N . ARG A 1 675 ? -0.917 5.717 12.361 1.00 89.75 675 ARG A N 1
ATOM 5372 C CA . ARG A 1 675 ? -1.614 5.609 11.068 1.00 89.75 675 ARG A CA 1
ATOM 5373 C C . ARG A 1 675 ? -1.260 4.305 10.341 1.00 89.75 675 ARG A C 1
ATOM 5375 O O . ARG A 1 675 ? -0.101 3.903 10.327 1.00 89.75 675 ARG A O 1
ATOM 5382 N N . ASP A 1 676 ? -2.249 3.716 9.668 1.00 89.44 676 ASP A N 1
ATOM 5383 C CA . ASP A 1 676 ? -2.108 2.608 8.707 1.00 89.44 676 ASP A CA 1
ATOM 5384 C C . ASP A 1 676 ? -3.051 2.852 7.515 1.00 89.44 676 ASP A C 1
ATOM 5386 O O . ASP A 1 676 ? -4.264 2.657 7.620 1.00 89.44 676 ASP A O 1
ATOM 5390 N N . GLY A 1 677 ? -2.514 3.336 6.390 1.00 85.62 677 GLY A N 1
ATOM 5391 C CA . GLY A 1 677 ? -3.319 3.739 5.230 1.00 85.62 677 GLY A CA 1
ATOM 5392 C C . GLY A 1 677 ? -4.307 4.861 5.575 1.00 85.62 677 GLY A C 1
ATOM 5393 O O . GLY A 1 677 ? -3.898 5.930 6.033 1.00 85.62 677 GLY A O 1
ATOM 5394 N N . GLU A 1 678 ? -5.601 4.607 5.382 1.00 86.12 678 GLU A N 1
ATOM 5395 C CA . GLU A 1 678 ? -6.693 5.526 5.742 1.00 86.12 678 GLU A CA 1
ATOM 5396 C C . GLU A 1 678 ? -7.161 5.375 7.203 1.00 86.12 678 GLU A C 1
ATOM 5398 O O . GLU A 1 678 ? -8.023 6.122 7.663 1.00 86.12 678 GLU A O 1
ATOM 5403 N N . VAL A 1 679 ? -6.604 4.430 7.971 1.00 89.19 679 VAL A N 1
ATOM 5404 C CA . VAL A 1 679 ? -6.934 4.255 9.392 1.00 89.19 679 VAL A CA 1
ATOM 5405 C C . VAL A 1 679 ? -6.047 5.163 10.242 1.00 89.19 679 VAL A C 1
ATOM 5407 O O . VAL A 1 679 ? -4.823 5.029 10.238 1.00 89.19 679 VAL A O 1
ATOM 5410 N N . LEU A 1 680 ? -6.662 6.075 10.996 1.00 89.31 680 LEU A N 1
ATOM 5411 C CA . LEU A 1 680 ? -5.978 7.120 11.762 1.00 89.31 680 LEU A CA 1
ATOM 5412 C C . LEU A 1 680 ? -6.321 7.021 13.244 1.00 89.31 680 LEU A C 1
ATOM 5414 O O . LEU A 1 680 ? -7.494 7.087 13.620 1.00 89.31 680 LEU A O 1
ATOM 5418 N N . VAL A 1 681 ? -5.309 6.964 14.104 1.00 89.62 681 VAL A N 1
ATOM 5419 C CA . VAL A 1 681 ? -5.527 7.092 15.545 1.00 89.62 681 VAL A CA 1
ATOM 5420 C C . VAL A 1 681 ? -5.870 8.545 15.882 1.00 89.62 681 VAL A C 1
ATOM 5422 O O . VAL A 1 681 ? -5.203 9.486 15.450 1.00 89.62 681 VAL A O 1
ATOM 5425 N N . LEU A 1 682 ? -6.927 8.746 16.666 1.00 84.12 682 LEU A N 1
ATOM 5426 C CA . LEU A 1 682 ? -7.336 10.054 17.162 1.00 84.12 682 LEU A CA 1
ATOM 5427 C C . LEU A 1 682 ? -6.320 10.582 18.178 1.00 84.12 682 LEU A C 1
ATOM 5429 O O . LEU A 1 682 ? -6.359 10.245 19.358 1.00 84.12 682 LEU A O 1
ATOM 5433 N N . THR A 1 683 ? -5.438 11.459 17.711 1.00 72.88 683 THR A N 1
ATOM 5434 C CA . THR A 1 683 ? -4.464 12.186 18.529 1.00 72.88 683 THR A CA 1
ATOM 5435 C C . THR A 1 683 ? -4.864 13.662 18.588 1.00 72.88 683 THR A C 1
ATOM 5437 O O . THR A 1 683 ? -4.492 14.470 17.727 1.00 72.88 683 THR A O 1
ATOM 5440 N N . ASN A 1 684 ? -5.681 14.026 19.575 1.00 68.38 684 ASN A N 1
ATOM 5441 C CA . ASN A 1 684 ? -6.070 15.421 19.800 1.00 68.38 684 ASN A CA 1
ATOM 5442 C C . ASN A 1 684 ? -5.087 16.077 20.781 1.00 68.38 684 ASN A C 1
ATOM 5444 O O . ASN A 1 684 ? -4.537 15.394 21.638 1.00 68.38 684 ASN A O 1
ATOM 5448 N N . GLU A 1 685 ? -4.908 17.401 20.709 1.00 53.72 685 GLU A N 1
ATOM 5449 C CA . GLU A 1 685 ? -3.918 18.155 21.514 1.00 53.72 685 GLU A CA 1
ATOM 5450 C C . GLU A 1 685 ? -4.044 17.941 23.036 1.00 53.72 685 GLU A C 1
ATOM 5452 O O . GLU A 1 685 ? -3.060 18.075 23.752 1.00 53.72 685 GLU A O 1
ATOM 5457 N N . ASN A 1 686 ? -5.223 17.530 23.518 1.00 50.28 686 ASN A N 1
ATOM 5458 C CA . ASN A 1 686 ? -5.505 17.274 24.936 1.00 50.28 686 ASN A CA 1
ATOM 5459 C C . ASN A 1 686 ? -5.855 15.805 25.249 1.00 50.28 686 ASN A C 1
ATOM 5461 O O . ASN A 1 686 ? -6.310 15.507 26.353 1.00 50.28 686 ASN A O 1
ATOM 5465 N N . HIS A 1 687 ? -5.736 14.888 24.283 1.00 63.69 687 HIS A N 1
ATOM 5466 C CA . HIS A 1 687 ? -6.138 13.493 24.471 1.00 63.69 687 HIS A CA 1
ATOM 5467 C C . HIS A 1 687 ? -5.263 12.554 23.637 1.00 63.69 687 HIS A C 1
ATOM 5469 O O . HIS A 1 687 ? -5.495 12.360 22.442 1.00 63.69 687 HIS A O 1
ATOM 5475 N N . ILE A 1 688 ? -4.251 11.985 24.291 1.00 71.12 688 ILE A N 1
ATOM 5476 C CA . ILE A 1 688 ? -3.491 10.843 23.781 1.00 71.12 688 ILE A CA 1
ATOM 5477 C C . ILE A 1 688 ? -4.291 9.585 24.144 1.00 71.12 688 ILE A C 1
ATOM 5479 O O . ILE A 1 688 ? -4.771 9.504 25.281 1.00 71.12 688 ILE A O 1
ATOM 5483 N N . PRO A 1 689 ? -4.450 8.616 23.223 1.00 82.31 689 PRO A N 1
ATOM 5484 C CA . PRO A 1 689 ? -5.065 7.339 23.550 1.00 82.31 689 PRO A CA 1
ATOM 5485 C C . PRO A 1 689 ? -4.421 6.721 24.796 1.00 82.31 689 PRO A C 1
ATOM 5487 O O . PRO A 1 689 ? -3.220 6.842 25.035 1.00 82.31 689 PRO A O 1
ATOM 5490 N N . ARG A 1 690 ? -5.220 6.037 25.608 1.00 84.88 690 ARG A N 1
ATOM 5491 C CA . ARG A 1 690 ? -4.747 5.331 26.798 1.00 84.88 690 ARG A CA 1
ATOM 5492 C C . ARG A 1 690 ? -3.821 4.177 26.406 1.00 84.88 690 ARG A C 1
ATOM 5494 O O . ARG A 1 690 ? -4.120 3.417 25.482 1.00 84.88 690 ARG A O 1
ATOM 5501 N N . GLU A 1 691 ? -2.729 4.017 27.144 1.00 88.19 691 GLU A N 1
ATOM 5502 C CA . GLU A 1 691 ? -1.897 2.815 27.098 1.00 88.19 691 GLU A CA 1
ATOM 5503 C C . GLU A 1 691 ? -2.552 1.709 27.938 1.00 88.19 691 GLU A C 1
ATOM 5505 O O . GLU A 1 691 ? -2.813 1.891 29.130 1.00 88.19 691 GLU A O 1
ATOM 5510 N N . ILE A 1 692 ? -2.862 0.574 27.306 1.00 87.38 692 ILE A N 1
ATOM 5511 C CA . ILE A 1 692 ? -3.565 -0.556 27.942 1.00 87.38 692 ILE A CA 1
ATOM 5512 C C . ILE A 1 692 ? -2.705 -1.823 28.011 1.00 87.38 692 ILE A C 1
ATOM 5514 O O . ILE A 1 692 ? -2.908 -2.637 28.909 1.00 87.38 692 ILE A O 1
ATOM 5518 N N . HIS A 1 693 ? -1.701 -1.950 27.138 1.00 87.69 693 HIS A N 1
ATOM 5519 C CA . HIS A 1 693 ? -0.797 -3.100 27.078 1.00 87.69 693 HIS A CA 1
ATOM 5520 C C . HIS A 1 693 ? 0.676 -2.684 27.216 1.00 87.69 693 HIS A C 1
ATOM 5522 O O . HIS A 1 693 ? 1.419 -2.718 26.234 1.00 87.69 693 HIS A O 1
ATOM 5528 N N . PRO A 1 694 ? 1.137 -2.314 28.422 1.00 84.12 694 PRO A N 1
ATOM 5529 C CA . PRO A 1 694 ? 2.530 -1.906 28.641 1.00 84.12 694 PRO A CA 1
ATOM 5530 C C . PRO A 1 694 ? 3.555 -3.011 28.325 1.00 84.12 694 PRO A C 1
ATOM 5532 O O . PRO A 1 694 ? 4.748 -2.731 28.169 1.00 84.12 694 PRO A O 1
ATOM 5535 N N . GLN A 1 695 ? 3.102 -4.268 28.251 1.00 85.81 695 GLN A N 1
ATOM 5536 C CA . GLN A 1 695 ? 3.914 -5.434 27.916 1.00 85.81 695 GLN A CA 1
ATOM 5537 C C . GLN A 1 695 ? 4.077 -5.679 26.403 1.00 85.81 695 GLN A C 1
ATOM 5539 O O . GLN A 1 695 ? 4.969 -6.425 26.016 1.00 85.81 695 GLN A O 1
ATOM 5544 N N . TYR A 1 696 ? 3.248 -5.073 25.546 1.00 87.38 696 TYR A N 1
ATOM 5545 C CA . TYR A 1 696 ? 3.315 -5.232 24.085 1.00 87.38 696 TYR A CA 1
ATOM 5546 C C . TYR A 1 696 ? 3.953 -3.984 23.454 1.00 87.38 696 TYR A C 1
ATOM 5548 O O . TYR A 1 696 ? 3.268 -3.128 22.894 1.00 87.38 696 TYR A O 1
ATOM 5556 N N . ARG A 1 697 ? 5.274 -3.831 23.607 1.00 80.06 697 ARG A N 1
ATOM 5557 C CA . ARG A 1 697 ? 6.006 -2.625 23.156 1.00 80.06 697 ARG A CA 1
ATOM 5558 C C . ARG A 1 697 ? 6.414 -2.673 21.683 1.00 80.06 697 ARG A C 1
ATOM 5560 O O . ARG A 1 697 ? 6.536 -1.633 21.023 1.00 80.06 697 ARG A O 1
ATOM 5567 N N . ASP A 1 698 ? 6.613 -3.883 21.190 1.00 86.19 698 ASP A N 1
ATOM 5568 C CA . ASP A 1 698 ? 7.116 -4.225 19.870 1.00 86.19 698 ASP A CA 1
ATOM 5569 C C . ASP A 1 698 ? 6.329 -5.405 19.287 1.00 86.19 698 ASP A C 1
ATOM 5571 O O . ASP A 1 698 ? 5.491 -6.030 19.944 1.00 86.19 698 ASP A O 1
ATOM 5575 N N . GLU A 1 699 ? 6.584 -5.672 18.011 1.00 89.56 699 GLU A N 1
ATOM 5576 C CA . GLU A 1 699 ? 6.002 -6.799 17.293 1.00 89.56 699 GLU A CA 1
ATOM 5577 C C . GLU A 1 699 ? 6.495 -8.152 17.816 1.00 89.56 699 GLU A C 1
ATOM 5579 O O . GLU A 1 699 ? 5.719 -9.103 17.843 1.00 89.56 699 GLU A O 1
ATOM 5584 N N . GLU A 1 700 ? 7.734 -8.250 18.307 1.00 90.19 700 GLU A N 1
ATOM 5585 C CA . GLU A 1 700 ? 8.274 -9.493 18.870 1.00 90.19 700 GLU A CA 1
ATOM 5586 C C . GLU A 1 700 ? 7.430 -9.976 20.060 1.00 90.19 700 GLU A C 1
ATOM 5588 O O . GLU A 1 700 ? 7.085 -11.152 20.166 1.00 90.19 700 GLU A O 1
ATOM 5593 N N . SER A 1 701 ? 7.030 -9.059 20.940 1.00 88.75 701 SER A N 1
ATOM 5594 C CA . SER A 1 701 ? 6.224 -9.364 22.123 1.00 88.75 701 SER A CA 1
ATOM 5595 C C . SER A 1 701 ? 4.848 -9.939 21.775 1.00 88.75 701 SER A C 1
ATOM 5597 O O . SER A 1 701 ? 4.372 -10.848 22.466 1.00 88.75 701 SER A O 1
ATOM 5599 N N . LEU A 1 702 ? 4.222 -9.425 20.712 1.00 90.56 702 LEU A N 1
ATOM 5600 C CA . LEU A 1 702 ? 2.916 -9.878 20.231 1.00 90.56 702 LEU A CA 1
ATOM 5601 C C . LEU A 1 702 ? 3.003 -11.160 19.401 1.00 90.56 702 LEU A C 1
ATOM 5603 O O . LEU A 1 702 ? 2.113 -11.985 19.535 1.00 90.56 702 LEU A O 1
ATOM 5607 N N . ASN A 1 703 ? 4.068 -11.362 18.620 1.00 92.44 703 ASN A N 1
ATOM 5608 C CA . ASN A 1 703 ? 4.268 -12.571 17.807 1.00 92.44 703 ASN A CA 1
ATOM 5609 C C . ASN A 1 703 ? 4.702 -13.805 18.624 1.00 92.44 703 ASN A C 1
ATOM 5611 O O . ASN A 1 703 ? 4.808 -14.908 18.081 1.00 92.44 703 ASN A O 1
ATOM 5615 N N . LYS A 1 704 ? 4.965 -13.656 19.930 1.00 90.25 704 LYS A N 1
ATOM 5616 C CA . LYS A 1 704 ? 5.213 -14.803 20.815 1.00 90.25 704 LYS A CA 1
ATOM 5617 C C . LYS A 1 704 ? 3.986 -15.724 20.834 1.00 90.25 704 LYS A C 1
ATOM 5619 O O . LYS A 1 704 ? 2.882 -15.232 21.082 1.00 90.25 704 LYS A O 1
ATOM 5624 N N . PRO A 1 705 ? 4.170 -17.045 20.635 1.00 86.81 705 PRO A N 1
ATOM 5625 C CA . PRO A 1 705 ? 3.060 -17.983 20.641 1.00 86.81 705 PRO A CA 1
ATOM 5626 C C . PRO A 1 705 ? 2.340 -17.946 21.991 1.00 86.81 705 PRO A C 1
ATOM 5628 O O . PRO A 1 705 ? 3.021 -17.904 23.023 1.00 86.81 705 PRO A O 1
ATOM 5631 N N . PRO A 1 706 ? 0.996 -17.993 22.000 1.00 90.00 706 PRO A N 1
ATOM 5632 C CA . PRO A 1 706 ? 0.262 -18.061 23.246 1.00 90.00 706 PRO A CA 1
ATOM 5633 C C . PRO A 1 706 ? 0.668 -19.284 24.077 1.00 90.00 706 PRO A C 1
ATOM 5635 O O . PRO A 1 706 ? 0.831 -20.381 23.541 1.00 90.00 706 PRO A O 1
ATOM 5638 N N . SER A 1 707 ? 0.831 -19.102 25.386 1.00 91.19 707 SER A N 1
ATOM 5639 C CA . SER A 1 707 ? 1.270 -20.152 26.317 1.00 91.19 707 SER A CA 1
ATOM 5640 C C . SER A 1 707 ? 0.159 -21.125 26.712 1.00 91.19 707 SER A C 1
ATOM 5642 O O . SER A 1 707 ? 0.437 -22.173 27.293 1.00 91.19 707 SER A O 1
ATOM 5644 N N . ARG A 1 708 ? -1.096 -20.777 26.414 1.00 93.12 708 ARG A N 1
ATOM 5645 C CA . ARG A 1 708 ? -2.293 -21.572 26.701 1.00 93.12 708 ARG A CA 1
ATOM 5646 C C . ARG A 1 708 ? -3.194 -21.633 25.480 1.00 93.12 708 ARG A C 1
ATOM 5648 O O . ARG A 1 708 ? -3.251 -20.697 24.687 1.00 93.12 708 ARG A O 1
ATOM 5655 N N . THR A 1 709 ? -3.958 -22.707 25.378 1.00 95.06 709 THR A N 1
ATOM 5656 C CA . THR A 1 709 ? -5.081 -22.820 24.442 1.00 95.06 709 THR A CA 1
ATOM 5657 C C . THR A 1 709 ? -6.306 -22.044 24.943 1.00 95.06 709 THR A C 1
ATOM 5659 O O . THR A 1 709 ? -6.420 -21.720 26.130 1.00 95.06 709 THR A O 1
ATOM 5662 N N . ILE A 1 710 ? -7.270 -21.776 24.051 1.00 96.25 710 ILE A N 1
ATOM 5663 C CA . ILE A 1 710 ? -8.552 -21.140 24.417 1.00 96.25 710 ILE A CA 1
ATOM 5664 C C . ILE A 1 710 ? -9.281 -21.959 25.487 1.00 96.25 710 ILE A C 1
ATOM 5666 O O . ILE A 1 710 ? -9.795 -21.387 26.445 1.00 96.25 710 ILE A O 1
ATOM 5670 N N . LYS A 1 711 ? -9.266 -23.291 25.372 1.00 97.19 711 LYS A N 1
ATOM 5671 C CA . LYS A 1 711 ? -9.882 -24.207 26.338 1.00 97.19 711 LYS A CA 1
ATOM 5672 C C . LYS A 1 711 ? -9.267 -24.093 27.735 1.00 97.19 711 LYS A C 1
ATOM 5674 O O . LYS A 1 711 ? -9.991 -23.916 28.706 1.00 97.19 711 LYS A O 1
ATOM 5679 N N . GLU A 1 712 ? -7.940 -24.141 27.843 1.00 97.06 712 GLU A N 1
ATOM 5680 C CA . GLU A 1 712 ? -7.255 -24.020 29.140 1.00 97.06 712 GLU A CA 1
ATOM 5681 C C . GLU A 1 712 ? -7.503 -22.655 29.792 1.00 97.06 712 GLU A C 1
ATOM 5683 O O . GLU A 1 712 ? -7.710 -22.569 31.002 1.00 97.06 712 GLU A O 1
ATOM 5688 N N . MET A 1 713 ? -7.515 -21.582 28.990 1.00 97.75 713 MET A N 1
ATOM 5689 C CA . MET A 1 713 ? -7.838 -20.241 29.481 1.00 97.75 713 MET A CA 1
ATOM 5690 C C . MET A 1 713 ? -9.295 -20.148 29.950 1.00 97.75 713 MET A C 1
ATOM 5692 O O . MET A 1 713 ? -9.565 -19.560 30.996 1.00 97.75 713 MET A O 1
ATOM 5696 N N . TYR A 1 714 ? -10.227 -20.746 29.204 1.00 98.12 714 TYR A N 1
ATOM 5697 C CA . TYR A 1 714 ? -11.642 -20.803 29.561 1.00 98.12 714 TYR A CA 1
ATOM 5698 C C . TYR A 1 714 ? -11.839 -21.481 30.923 1.00 98.12 714 TYR A C 1
ATOM 5700 O O . TYR A 1 714 ? -12.499 -20.925 31.798 1.00 98.12 714 TYR A O 1
ATOM 5708 N N . ASP A 1 715 ? -11.215 -22.638 31.138 1.00 97.69 715 ASP A N 1
ATOM 5709 C CA . ASP A 1 715 ? -11.369 -23.423 32.370 1.00 97.69 715 ASP A CA 1
ATOM 5710 C C . ASP A 1 715 ? -10.821 -22.681 33.590 1.00 97.69 715 ASP A C 1
ATOM 5712 O O . ASP A 1 715 ? -11.469 -22.610 34.636 1.00 97.69 715 ASP A O 1
ATOM 5716 N N . LEU A 1 716 ? -9.670 -22.030 33.425 1.00 96.62 716 LEU A N 1
ATOM 5717 C CA . LEU A 1 716 ? -9.055 -21.225 34.474 1.00 96.62 716 LEU A CA 1
ATOM 5718 C C . LEU A 1 716 ? -9.918 -20.011 34.851 1.00 96.62 716 LEU A C 1
ATOM 5720 O O . LEU A 1 716 ? -10.116 -19.725 36.034 1.00 96.62 716 LEU A O 1
ATOM 5724 N N . VAL A 1 717 ? -10.462 -19.303 33.857 1.00 97.69 717 VAL A N 1
ATOM 5725 C CA . VAL A 1 717 ? -11.350 -18.153 34.086 1.00 97.69 717 VAL A CA 1
ATOM 5726 C C . VAL A 1 717 ? -12.676 -18.594 34.717 1.00 97.69 717 VAL A C 1
ATOM 5728 O O . VAL A 1 717 ? -13.151 -17.936 35.647 1.00 97.69 717 VAL A O 1
ATOM 5731 N N . TYR A 1 718 ? -13.241 -19.727 34.287 1.00 97.94 718 TYR A N 1
ATOM 5732 C CA . TYR A 1 718 ? -14.437 -20.317 34.892 1.00 97.94 718 TYR A CA 1
ATOM 5733 C C . TYR A 1 718 ? -14.235 -20.597 36.380 1.00 97.94 718 TYR A C 1
ATOM 5735 O O . TYR A 1 718 ? -15.045 -20.175 37.211 1.00 97.94 718 TYR A O 1
ATOM 5743 N N . ASP A 1 719 ? -13.117 -21.224 36.737 1.00 97.12 719 ASP A N 1
ATOM 5744 C CA . ASP A 1 719 ? -12.788 -21.532 38.123 1.00 97.12 719 ASP A CA 1
ATOM 5745 C C . ASP A 1 719 ? -12.594 -20.280 38.984 1.00 97.12 719 ASP A C 1
ATOM 5747 O O . ASP A 1 719 ? -13.000 -20.270 40.154 1.00 97.12 719 ASP A O 1
ATOM 5751 N N . ILE A 1 720 ? -12.024 -19.207 38.427 1.00 96.44 720 ILE A N 1
ATOM 5752 C CA . ILE A 1 720 ? -11.890 -17.915 39.114 1.00 96.44 720 ILE A CA 1
ATOM 5753 C C . ILE A 1 720 ? -13.273 -17.326 39.412 1.00 96.44 720 ILE A C 1
ATOM 5755 O O . ILE A 1 720 ? -13.549 -16.955 40.557 1.00 96.44 720 ILE A O 1
ATOM 5759 N N . ILE A 1 721 ? -14.162 -17.281 38.416 1.00 96.50 721 ILE A N 1
ATOM 5760 C CA . ILE A 1 721 ? -15.513 -16.722 38.566 1.00 96.50 721 ILE A CA 1
ATOM 5761 C C . ILE A 1 721 ? -16.330 -17.548 39.568 1.00 96.50 721 ILE A C 1
ATOM 5763 O O . ILE A 1 721 ? -16.944 -16.985 40.480 1.00 96.50 721 ILE A O 1
ATOM 5767 N N . ASN A 1 722 ? -16.289 -18.876 39.444 1.00 95.88 722 ASN A N 1
ATOM 5768 C CA . ASN A 1 722 ? -16.953 -19.819 40.344 1.00 95.88 722 ASN A CA 1
ATOM 5769 C C . ASN A 1 722 ? -16.469 -19.671 41.799 1.00 95.88 722 ASN A C 1
ATOM 5771 O O . ASN A 1 722 ? -17.269 -19.717 42.737 1.00 95.88 722 ASN A O 1
ATOM 5775 N N . THR A 1 723 ? -15.169 -19.432 41.998 1.00 94.19 723 THR A N 1
ATOM 5776 C CA . THR A 1 723 ? -14.579 -19.209 43.327 1.00 94.19 723 THR A CA 1
ATOM 5777 C C . THR A 1 723 ? -15.013 -17.862 43.916 1.00 94.19 723 THR A C 1
ATOM 5779 O O . THR A 1 723 ? -15.379 -17.794 45.090 1.00 94.19 723 THR A O 1
ATOM 5782 N N . GLY A 1 724 ? -15.000 -16.793 43.115 1.00 92.00 724 GLY A N 1
ATOM 5783 C CA . GLY A 1 724 ? -15.197 -15.426 43.599 1.00 92.00 724 GLY A CA 1
ATOM 5784 C C . GLY A 1 724 ? -16.643 -15.052 43.920 1.00 92.00 724 GLY A C 1
ATOM 5785 O O . GLY A 1 724 ? -16.886 -14.381 44.919 1.00 92.00 724 GLY A O 1
ATOM 5786 N N . TRP A 1 725 ? -17.620 -15.474 43.112 1.00 93.75 725 TRP A N 1
ATOM 5787 C CA . TRP A 1 725 ? -18.983 -14.924 43.184 1.00 93.75 725 TRP A CA 1
ATOM 5788 C C . TRP A 1 725 ? -20.072 -15.994 43.162 1.00 93.75 725 TRP A C 1
ATOM 5790 O O . TRP A 1 725 ? -19.875 -17.103 42.674 1.00 93.75 725 TRP A O 1
ATOM 5800 N N . ARG A 1 726 ? -21.255 -15.644 43.685 1.00 93.50 726 ARG A N 1
ATOM 5801 C CA . ARG A 1 726 ? -22.453 -16.491 43.665 1.00 93.50 726 ARG A CA 1
ATOM 5802 C C . ARG A 1 726 ? -23.572 -15.814 42.874 1.00 93.50 726 ARG A C 1
ATOM 5804 O O . ARG A 1 726 ? -23.845 -14.627 43.048 1.00 93.50 726 ARG A O 1
ATOM 5811 N N . PHE A 1 727 ? -24.250 -16.592 42.037 1.00 93.19 727 PHE A N 1
ATOM 5812 C CA . PHE A 1 727 ? -25.357 -16.139 41.187 1.00 93.19 727 PHE A CA 1
ATOM 5813 C C . PHE A 1 727 ? -26.579 -17.034 41.400 1.00 93.19 727 PHE A C 1
ATOM 5815 O O . PHE A 1 727 ? -26.428 -18.153 41.894 1.00 93.19 727 PHE A O 1
ATOM 5822 N N . LYS A 1 728 ? -27.779 -16.560 41.036 1.00 88.88 728 LYS A N 1
ATOM 5823 C CA . LYS A 1 728 ? -29.001 -17.379 41.155 1.00 88.88 728 LYS A CA 1
ATOM 5824 C C . LYS A 1 728 ? -28.957 -18.620 40.254 1.00 88.88 728 LYS A C 1
ATOM 5826 O O . LYS A 1 728 ? -29.148 -19.724 40.748 1.00 88.88 728 LYS A O 1
ATOM 5831 N N . ASN A 1 729 ? -28.598 -18.442 38.983 1.00 90.25 729 ASN A N 1
ATOM 5832 C CA . ASN A 1 729 ? -28.404 -19.522 38.007 1.00 90.25 729 ASN A CA 1
ATOM 5833 C C . ASN A 1 729 ? -26.901 -19.808 37.855 1.00 90.25 729 ASN A C 1
ATOM 5835 O O . ASN A 1 729 ? -26.290 -19.465 36.847 1.00 90.25 729 ASN A O 1
ATOM 5839 N N . HIS A 1 730 ? -26.280 -20.313 38.927 1.00 93.19 730 HIS A N 1
ATOM 5840 C CA . HIS A 1 730 ? -24.830 -20.222 39.139 1.00 93.19 730 HIS A CA 1
ATOM 5841 C C . HIS A 1 730 ? -23.968 -20.781 38.003 1.00 93.19 730 HIS A C 1
ATOM 5843 O O . HIS A 1 730 ? -23.150 -20.036 37.476 1.00 93.19 730 HIS A O 1
ATOM 5849 N N . GLU A 1 731 ? -24.159 -22.044 37.624 1.00 93.25 731 GLU A N 1
ATOM 5850 C CA . GLU A 1 731 ? -23.343 -22.701 36.591 1.00 93.25 731 GLU A CA 1
ATOM 5851 C C . GLU A 1 731 ? -23.466 -21.987 35.242 1.00 93.25 731 GLU A C 1
ATOM 5853 O O . GLU A 1 731 ? -22.467 -21.580 34.657 1.00 93.25 731 GLU A O 1
ATOM 5858 N N . THR A 1 732 ? -24.701 -21.748 34.802 1.00 93.19 732 THR A N 1
ATOM 5859 C CA . THR A 1 732 ? -25.017 -21.082 33.534 1.00 93.19 732 THR A CA 1
ATOM 5860 C C . THR A 1 732 ? -24.434 -19.669 33.480 1.00 93.19 732 THR A C 1
ATOM 5862 O O . THR A 1 732 ? -23.892 -19.241 32.465 1.00 93.19 732 THR A O 1
ATOM 5865 N N . VAL A 1 733 ? -24.493 -18.921 34.587 1.00 95.12 733 VAL A N 1
ATOM 5866 C CA . VAL A 1 733 ? -23.893 -17.582 34.660 1.00 95.12 733 VAL A CA 1
ATOM 5867 C C . VAL A 1 733 ? -22.366 -17.650 34.665 1.00 95.12 733 VAL A C 1
ATOM 5869 O O . VAL A 1 733 ? -21.732 -16.795 34.052 1.00 95.12 733 VAL A O 1
ATOM 5872 N N . CYS A 1 734 ? -21.760 -18.644 35.316 1.00 96.69 734 CYS A N 1
ATOM 5873 C CA . CYS A 1 734 ? -20.313 -18.832 35.264 1.00 96.69 734 CYS A CA 1
ATOM 5874 C C . CYS A 1 734 ? -19.841 -19.089 33.825 1.00 96.69 734 CYS A C 1
ATOM 5876 O O . CYS A 1 734 ? -18.927 -18.404 33.379 1.00 96.69 734 CYS A O 1
ATOM 5878 N N . GLU A 1 735 ? -20.500 -19.975 33.071 1.00 96.12 735 GLU A N 1
ATOM 5879 C CA . GLU A 1 735 ? -20.178 -20.227 31.654 1.00 96.12 735 GLU A CA 1
ATOM 5880 C C . GLU A 1 735 ? -20.317 -18.957 30.802 1.00 96.12 735 GLU A C 1
ATOM 5882 O O . GLU A 1 735 ? -19.403 -18.584 30.061 1.00 96.12 735 GLU A O 1
ATOM 5887 N N . LEU A 1 736 ? -21.427 -18.234 30.972 1.00 95.69 736 LEU A N 1
ATOM 5888 C CA . LEU A 1 736 ? -21.687 -16.971 30.284 1.00 95.69 736 LEU A CA 1
ATOM 5889 C C . LEU A 1 736 ? -20.594 -15.923 30.546 1.00 95.69 736 LEU A C 1
ATOM 5891 O O . LEU A 1 736 ? -20.115 -15.270 29.618 1.00 95.69 736 LEU A O 1
ATOM 5895 N N . LEU A 1 737 ? -20.214 -15.738 31.813 1.00 96.94 737 LEU A N 1
ATOM 5896 C CA . LEU A 1 737 ? -19.221 -14.741 32.204 1.00 96.94 737 LEU A CA 1
ATOM 5897 C C . LEU A 1 737 ? -17.811 -15.124 31.766 1.00 96.94 737 LEU A C 1
ATOM 5899 O O . LEU A 1 737 ? -17.047 -14.238 31.390 1.00 96.94 737 LEU A O 1
ATOM 5903 N N . THR A 1 738 ? -17.476 -16.412 31.754 1.00 98.00 738 THR A N 1
ATOM 5904 C CA . THR A 1 738 ? -16.210 -16.888 31.194 1.00 98.00 738 THR A CA 1
ATOM 5905 C C . THR A 1 738 ? -16.105 -16.538 29.716 1.00 98.00 738 THR A C 1
ATOM 5907 O O . THR A 1 738 ? -15.135 -15.898 29.305 1.00 98.00 738 THR A O 1
ATOM 5910 N N . ALA A 1 739 ? -17.129 -16.872 28.923 1.00 97.56 739 ALA A N 1
ATOM 5911 C CA . ALA A 1 739 ? -17.161 -16.526 27.504 1.00 97.56 739 ALA A CA 1
ATOM 5912 C C . ALA A 1 739 ? -17.072 -15.007 27.284 1.00 97.56 739 ALA A C 1
ATOM 5914 O O . ALA A 1 739 ? -16.349 -14.546 26.402 1.00 97.56 739 ALA A O 1
ATOM 5915 N N . LEU A 1 740 ? -17.746 -14.217 28.125 1.00 97.12 740 LEU A N 1
ATOM 5916 C CA . LEU A 1 740 ? -17.697 -12.757 28.074 1.00 97.12 740 LEU A CA 1
ATOM 5917 C C . LEU A 1 740 ? -16.292 -12.205 28.349 1.00 97.12 740 LEU A C 1
ATOM 5919 O O . LEU A 1 740 ? -15.843 -11.318 27.626 1.00 97.12 740 LEU A O 1
ATOM 5923 N N . VAL A 1 741 ? -15.588 -12.722 29.360 1.00 97.38 741 VAL A N 1
ATOM 5924 C CA . VAL A 1 741 ? -14.219 -12.295 29.694 1.00 97.38 741 VAL A CA 1
ATOM 5925 C C . VAL A 1 741 ? -13.267 -12.543 28.519 1.00 97.38 741 VAL A C 1
ATOM 5927 O O . VAL A 1 741 ? -12.478 -11.660 28.189 1.00 97.38 741 VAL A O 1
ATOM 5930 N N . LEU A 1 742 ? -13.373 -13.691 27.845 1.00 97.75 742 LEU A N 1
ATOM 5931 C CA . LEU A 1 742 ? -12.563 -13.993 26.660 1.00 97.75 742 LEU A CA 1
ATOM 5932 C C . LEU A 1 742 ? -12.994 -13.180 25.425 1.00 97.75 742 LEU A C 1
ATOM 5934 O O . LEU A 1 742 ? -12.154 -12.825 24.605 1.00 97.75 742 LEU A O 1
ATOM 5938 N N . LEU A 1 743 ? -14.276 -12.837 25.287 1.00 96.81 743 LEU A N 1
ATOM 5939 C CA . LEU A 1 743 ? -14.775 -12.049 24.157 1.00 96.81 743 LEU A CA 1
ATOM 5940 C C . LEU A 1 743 ? -14.327 -10.580 24.212 1.00 96.81 743 LEU A C 1
ATOM 5942 O O . LEU A 1 743 ? -14.020 -9.999 23.174 1.00 96.81 743 LEU A O 1
ATOM 5946 N N . VAL A 1 744 ? -14.292 -9.963 25.400 1.00 95.69 744 VAL A N 1
ATOM 5947 C CA . VAL A 1 744 ? -14.079 -8.509 25.571 1.00 95.69 744 VAL A CA 1
ATOM 5948 C C . VAL A 1 744 ? -12.878 -7.941 24.790 1.00 95.69 744 VAL A C 1
ATOM 5950 O O . VAL A 1 744 ? -13.073 -6.930 24.114 1.00 95.69 744 VAL A O 1
ATOM 5953 N N . PRO A 1 745 ? -11.666 -8.537 24.808 1.00 95.00 745 PRO A N 1
ATOM 5954 C CA . PRO A 1 745 ? -10.513 -7.993 24.081 1.00 95.00 745 PRO A CA 1
ATOM 5955 C C . PRO A 1 745 ? -10.704 -7.880 22.565 1.00 95.00 745 PRO A C 1
ATOM 5957 O O . PRO A 1 745 ? -10.079 -7.031 21.935 1.00 95.00 745 PRO A O 1
ATOM 5960 N N . VAL A 1 746 ? -11.564 -8.722 21.987 1.00 95.00 746 VAL A N 1
ATOM 5961 C CA . VAL A 1 746 ? -11.802 -8.851 20.540 1.00 95.00 746 VAL A CA 1
ATOM 5962 C C . VAL A 1 746 ? -13.274 -8.654 20.177 1.00 95.00 746 VAL A C 1
ATOM 5964 O O . VAL A 1 746 ? -13.718 -9.058 19.106 1.00 95.00 746 VAL A O 1
ATOM 5967 N N . ALA A 1 747 ? -14.047 -7.993 21.041 1.00 92.94 747 ALA A N 1
ATOM 5968 C CA . ALA A 1 747 ? -15.482 -7.800 20.840 1.00 92.94 747 ALA A CA 1
ATOM 5969 C C . ALA A 1 747 ? -15.812 -6.990 19.573 1.00 92.94 747 ALA A C 1
ATOM 5971 O O . ALA A 1 747 ? -16.942 -7.031 19.088 1.00 92.94 747 ALA A O 1
ATOM 5972 N N . ASP A 1 748 ? -14.838 -6.272 19.005 1.00 92.31 748 ASP A N 1
ATOM 5973 C CA . ASP A 1 748 ? -15.035 -5.572 17.740 1.00 92.31 748 ASP A CA 1
ATOM 5974 C C . ASP A 1 748 ? -15.208 -6.531 16.543 1.00 92.31 748 ASP A C 1
ATOM 5976 O O . ASP A 1 748 ? -15.903 -6.209 15.578 1.00 92.31 748 ASP A O 1
ATOM 5980 N N . ALA A 1 749 ? -14.677 -7.757 16.650 1.00 91.38 749 ALA A N 1
ATOM 5981 C CA . ALA A 1 749 ? -14.781 -8.794 15.627 1.00 91.38 749 ALA A CA 1
ATOM 5982 C C . ALA A 1 749 ? -16.209 -9.337 15.445 1.00 91.38 749 ALA A C 1
ATOM 5984 O O . ALA A 1 749 ? -16.539 -9.810 14.365 1.00 91.38 749 ALA A O 1
ATOM 5985 N N . VAL A 1 750 ? -17.090 -9.235 16.443 1.00 90.25 750 VAL A N 1
ATOM 5986 C CA . VAL A 1 750 ? -18.481 -9.728 16.351 1.00 90.25 750 VAL A CA 1
ATOM 5987 C C . VAL A 1 750 ? -19.437 -8.618 15.922 1.00 90.25 750 VAL A C 1
ATOM 5989 O O . VAL A 1 750 ? -19.097 -7.440 16.022 1.00 90.25 750 VAL A O 1
ATOM 5992 N N . ASP A 1 751 ? -20.619 -8.945 15.397 1.00 84.31 751 ASP A N 1
ATOM 5993 C CA . ASP A 1 751 ? -21.550 -7.932 14.861 1.00 84.31 751 ASP A CA 1
ATOM 5994 C C . ASP A 1 751 ? -22.222 -7.110 15.960 1.00 84.31 751 ASP A C 1
ATOM 5996 O O . ASP A 1 751 ? -22.320 -5.889 15.857 1.00 84.31 751 ASP A O 1
ATOM 6000 N N . ARG A 1 752 ? -22.626 -7.764 17.053 1.00 85.06 752 ARG A N 1
ATOM 6001 C CA . ARG A 1 752 ? -23.159 -7.092 18.239 1.00 85.06 752 ARG A CA 1
ATOM 6002 C C . ARG A 1 752 ? -22.228 -7.238 19.423 1.00 85.06 752 ARG A C 1
ATOM 6004 O O . ARG A 1 752 ? -21.980 -8.342 19.897 1.00 85.06 752 ARG A O 1
ATOM 6011 N N . VAL A 1 753 ? -21.786 -6.099 19.945 1.00 86.94 753 VAL A N 1
ATOM 6012 C CA . VAL A 1 753 ? -21.056 -6.040 21.212 1.00 86.94 753 VAL A CA 1
ATOM 6013 C C . VAL A 1 753 ? -21.991 -6.358 22.389 1.00 86.94 753 VAL A C 1
ATOM 6015 O O . VAL A 1 753 ? -23.145 -5.918 22.388 1.00 86.94 753 VAL A O 1
ATOM 6018 N N . PRO A 1 754 ? -21.527 -7.113 23.399 1.00 88.75 754 PRO A N 1
ATOM 6019 C CA . PRO A 1 754 ? -22.360 -7.491 24.532 1.00 88.75 754 PRO A CA 1
ATOM 6020 C C . PRO A 1 754 ? -22.608 -6.307 25.475 1.00 88.75 754 PRO A C 1
ATOM 6022 O O . PRO A 1 754 ? -21.701 -5.537 25.803 1.00 88.75 754 PRO A O 1
ATOM 6025 N N . VAL A 1 755 ? -23.848 -6.201 25.951 1.00 89.00 755 VAL A N 1
ATOM 6026 C CA . VAL A 1 755 ? -24.285 -5.214 26.944 1.00 89.00 755 VAL A CA 1
ATOM 6027 C C . VAL A 1 755 ? -24.906 -5.979 28.112 1.00 89.00 755 VAL A C 1
ATOM 6029 O O . VAL A 1 755 ? -25.905 -6.678 27.944 1.00 89.00 755 VAL A O 1
ATOM 6032 N N . VAL A 1 756 ? -24.298 -5.891 29.293 1.00 90.81 756 VAL A N 1
ATOM 6033 C CA . VAL A 1 756 ? -24.627 -6.726 30.457 1.00 90.81 756 VAL A CA 1
ATOM 6034 C C . VAL A 1 756 ? -24.921 -5.847 31.666 1.00 90.81 756 VAL A C 1
ATOM 6036 O O . VAL A 1 756 ? -24.204 -4.881 31.924 1.00 90.81 756 VAL A O 1
ATOM 6039 N N . MET A 1 757 ? -25.972 -6.188 32.413 1.00 90.56 757 MET A N 1
ATOM 6040 C CA . MET A 1 757 ? -26.334 -5.531 33.669 1.00 90.56 757 MET A CA 1
ATOM 6041 C C . MET A 1 757 ? -26.345 -6.545 34.812 1.00 90.56 757 MET A C 1
ATOM 6043 O O . MET A 1 757 ? -27.076 -7.536 34.776 1.00 90.56 757 MET A O 1
ATOM 6047 N N . PHE A 1 758 ? -25.575 -6.258 35.855 1.00 92.25 758 PHE A N 1
ATOM 6048 C CA . PHE A 1 758 ? -25.523 -7.025 37.091 1.00 92.25 758 PHE A CA 1
ATOM 6049 C C . PHE A 1 758 ? -26.443 -6.401 38.139 1.00 92.25 758 PHE A C 1
ATOM 6051 O O . PHE A 1 758 ? -26.256 -5.251 38.542 1.00 92.25 758 PHE A O 1
ATOM 6058 N N . THR A 1 759 ? -27.406 -7.181 38.625 1.00 90.00 759 THR A N 1
ATOM 6059 C CA . THR A 1 759 ? -28.348 -6.765 39.672 1.00 90.00 759 THR A CA 1
ATOM 6060 C C . THR A 1 759 ? -28.243 -7.641 40.910 1.00 90.00 759 THR A C 1
ATOM 6062 O O . THR A 1 759 ? -27.926 -8.823 40.812 1.00 90.00 759 THR A O 1
ATOM 6065 N N . GLY A 1 760 ? -28.532 -7.091 42.086 1.00 85.69 760 GLY A N 1
ATOM 6066 C CA . GLY A 1 760 ? -28.592 -7.861 43.330 1.00 85.69 760 GLY A CA 1
ATOM 6067 C C . GLY A 1 760 ? -28.561 -6.973 44.568 1.00 85.69 760 GLY A C 1
ATOM 6068 O O . GLY A 1 760 ? -28.267 -5.779 44.476 1.00 85.69 760 GLY A O 1
ATOM 6069 N N . ASP A 1 761 ? -28.808 -7.561 45.735 1.00 83.25 761 ASP A N 1
ATOM 6070 C CA . ASP A 1 761 ? -28.849 -6.834 47.008 1.00 83.25 761 ASP A CA 1
ATOM 6071 C C . ASP A 1 761 ? -27.512 -6.167 47.364 1.00 83.25 761 ASP A C 1
ATOM 6073 O O . ASP A 1 761 ? -26.445 -6.487 46.826 1.00 83.25 761 ASP A O 1
ATOM 6077 N N . GLN A 1 762 ? -27.540 -5.224 48.307 1.00 80.75 762 GLN A N 1
ATOM 6078 C CA . GLN A 1 762 ? -26.308 -4.676 48.877 1.00 80.75 762 GLN A CA 1
ATOM 6079 C C . GLN A 1 762 ? -25.391 -5.799 49.387 1.00 80.75 762 GLN A C 1
ATOM 6081 O O . GLN A 1 762 ? -25.846 -6.806 49.935 1.00 80.75 762 GLN A O 1
ATOM 6086 N N . SER A 1 763 ? -24.086 -5.615 49.184 1.00 82.19 763 SER A N 1
ATOM 6087 C CA . SER A 1 763 ? -23.045 -6.587 49.546 1.00 82.19 763 SER A CA 1
ATOM 6088 C C . SER A 1 763 ? -23.098 -7.926 48.792 1.00 82.19 763 SER A C 1
ATOM 6090 O O . SER A 1 763 ? -22.534 -8.909 49.259 1.00 82.19 763 SER A O 1
ATOM 6092 N N . SER A 1 764 ? -23.717 -7.981 47.608 1.00 86.06 764 SER A N 1
ATOM 6093 C CA . SER A 1 764 ? -23.682 -9.160 46.723 1.00 86.06 764 SER A CA 1
ATOM 6094 C C . SER A 1 764 ? -22.383 -9.319 45.908 1.00 86.06 764 SER A C 1
ATOM 6096 O O . SER A 1 764 ? -22.272 -10.262 45.134 1.00 86.06 764 SER A O 1
ATOM 6098 N N . GLY A 1 765 ? -21.419 -8.393 46.023 1.00 87.19 765 GLY A N 1
ATOM 6099 C CA . GLY A 1 765 ? -20.159 -8.425 45.258 1.00 87.19 765 GLY A CA 1
ATOM 6100 C C . GLY A 1 765 ? -20.201 -7.769 43.866 1.00 87.19 765 GLY A C 1
ATOM 6101 O O . GLY A 1 765 ? -19.348 -8.060 43.034 1.00 87.19 765 GLY A O 1
ATOM 6102 N N . LYS A 1 766 ? -21.168 -6.881 43.592 1.00 89.94 766 LYS A N 1
ATOM 6103 C CA . LYS A 1 766 ? -21.292 -6.156 42.306 1.00 89.94 766 LYS A CA 1
ATOM 6104 C C . LYS A 1 766 ? -20.046 -5.336 41.951 1.00 89.94 766 LYS A C 1
ATOM 6106 O O . LYS A 1 766 ? -19.444 -5.560 40.907 1.00 89.94 766 LYS A O 1
ATOM 6111 N N . THR A 1 767 ? -19.625 -4.447 42.851 1.00 89.06 767 THR A N 1
ATOM 6112 C CA . THR A 1 767 ? -18.441 -3.593 42.667 1.00 89.06 767 THR A CA 1
ATOM 6113 C C . THR A 1 767 ? -17.156 -4.410 42.531 1.00 89.06 767 THR A C 1
ATOM 6115 O O . THR A 1 767 ? -16.306 -4.082 41.708 1.00 89.06 767 THR A O 1
ATOM 6118 N N . SER A 1 768 ? -17.011 -5.520 43.269 1.00 91.31 768 SER A N 1
ATOM 6119 C CA . SER A 1 768 ? -15.838 -6.395 43.125 1.00 91.31 768 SER A CA 1
ATOM 6120 C C . SER A 1 768 ? -15.807 -7.125 41.781 1.00 91.31 768 SER A C 1
ATOM 6122 O O . SER A 1 768 ? -14.725 -7.392 41.265 1.00 91.31 768 SER A O 1
ATOM 6124 N N . LEU A 1 769 ? -16.965 -7.403 41.179 1.00 92.94 769 LEU A N 1
ATOM 6125 C CA . LEU A 1 769 ? -17.056 -7.981 39.842 1.00 92.94 769 LEU A CA 1
ATOM 6126 C C . LEU A 1 769 ? -16.799 -6.924 38.753 1.00 92.94 769 LEU A C 1
ATOM 6128 O O . LEU A 1 769 ? -15.831 -7.035 38.005 1.00 92.94 769 LEU A O 1
ATOM 6132 N N . VAL A 1 770 ? -17.622 -5.872 38.680 1.00 92.56 770 VAL A N 1
ATOM 6133 C CA . VAL A 1 770 ? -17.546 -4.857 37.609 1.00 92.56 770 VAL A CA 1
ATOM 6134 C C . VAL A 1 770 ? -16.322 -3.958 37.760 1.00 92.56 770 VAL A C 1
ATOM 6136 O O . VAL A 1 770 ? -15.594 -3.747 36.795 1.00 92.56 770 VAL A O 1
ATOM 6139 N N . GLY A 1 771 ? -16.054 -3.455 38.963 1.00 87.75 771 GLY A N 1
ATOM 6140 C CA . GLY A 1 771 ? -14.896 -2.607 39.240 1.00 87.75 771 GLY A CA 1
ATOM 6141 C C . GLY A 1 771 ? -13.605 -3.378 39.504 1.00 87.75 771 GLY A C 1
ATOM 6142 O O . GLY A 1 771 ? -12.534 -2.844 39.245 1.00 87.75 771 GLY A O 1
ATOM 6143 N N . GLY A 1 772 ? -13.674 -4.614 40.003 1.00 89.81 772 GLY A N 1
ATOM 6144 C CA . GLY A 1 772 ? -12.500 -5.445 40.296 1.00 89.81 772 GLY A CA 1
ATOM 6145 C C . GLY A 1 772 ? -12.086 -6.339 39.127 1.00 89.81 772 GLY A C 1
ATOM 6146 O O . GLY A 1 772 ? -11.077 -6.065 38.483 1.00 89.81 772 GLY A O 1
ATOM 6147 N N . LEU A 1 773 ? -12.863 -7.390 38.839 1.00 92.69 773 LEU A N 1
ATOM 6148 C CA . LEU A 1 773 ? -12.540 -8.390 37.806 1.00 92.69 773 LEU A CA 1
ATOM 6149 C C . LEU A 1 773 ? -12.419 -7.772 36.401 1.00 92.69 773 LEU A C 1
ATOM 6151 O O . LEU A 1 773 ? -11.415 -7.987 35.718 1.00 92.69 773 LEU A O 1
ATOM 6155 N N . PHE A 1 774 ? -13.435 -7.008 35.980 1.00 92.88 774 PHE A N 1
ATOM 6156 C CA . PHE A 1 774 ? -13.485 -6.388 34.651 1.00 92.88 774 PHE A CA 1
ATOM 6157 C C . PHE A 1 774 ? -12.740 -5.048 34.614 1.00 92.88 774 PHE A C 1
ATOM 6159 O O . PHE A 1 774 ? -11.809 -4.880 33.832 1.00 92.88 774 PHE A O 1
ATOM 6166 N N . GLY A 1 775 ? -13.128 -4.089 35.459 1.00 86.44 775 GLY A N 1
ATOM 6167 C CA . GLY A 1 775 ? -12.625 -2.713 35.423 1.00 86.44 775 GLY A CA 1
ATOM 6168 C C . GLY A 1 775 ? -11.241 -2.494 36.046 1.00 86.44 775 GLY A C 1
ATOM 6169 O O . GLY A 1 775 ? -10.621 -1.467 35.777 1.00 86.44 775 GLY A O 1
ATOM 6170 N N . ARG A 1 776 ? -10.743 -3.435 36.867 1.00 83.44 776 ARG A N 1
ATOM 6171 C CA . ARG A 1 776 ? -9.451 -3.393 37.590 1.00 83.44 776 ARG A CA 1
ATOM 6172 C C . ARG A 1 776 ? -9.271 -2.243 38.595 1.00 83.44 776 ARG A C 1
ATOM 6174 O O . ARG A 1 776 ? -8.248 -2.189 39.266 1.00 83.44 776 ARG A O 1
ATOM 6181 N N . GLU A 1 777 ? -10.210 -1.317 38.721 1.00 81.56 777 GLU A N 1
ATOM 6182 C CA . GLU A 1 777 ? -10.046 -0.115 39.539 1.00 81.56 777 GLU A CA 1
ATOM 6183 C C . GLU A 1 777 ? -10.362 -0.353 41.019 1.00 81.56 777 GLU A C 1
ATOM 6185 O O . GLU A 1 777 ? -9.594 0.055 41.885 1.00 81.56 777 GLU A O 1
ATOM 6190 N N . ALA A 1 778 ? -11.449 -1.069 41.320 1.00 77.69 778 ALA A N 1
ATOM 6191 C CA . ALA A 1 778 ? -11.876 -1.288 42.702 1.00 77.69 778 ALA A CA 1
ATOM 6192 C C . ALA A 1 778 ? -11.003 -2.322 43.434 1.00 77.69 778 ALA A C 1
ATOM 6194 O O . ALA A 1 778 ? -10.724 -2.162 44.617 1.00 77.69 778 ALA A O 1
ATOM 6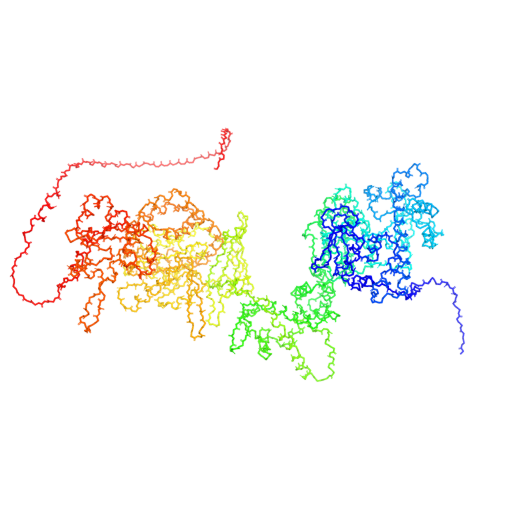195 N N . LEU A 1 779 ? -10.588 -3.386 42.734 1.00 84.12 779 LEU A N 1
ATOM 6196 C CA . LEU A 1 779 ? -9.765 -4.480 43.269 1.00 84.12 779 LEU A CA 1
ATOM 6197 C C . LEU A 1 779 ? -8.726 -4.913 42.217 1.00 84.12 779 LEU A C 1
ATOM 6199 O O . LEU A 1 779 ? -8.900 -5.936 41.546 1.00 84.12 779 LEU A O 1
ATOM 6203 N N . PRO A 1 780 ? -7.641 -4.141 42.027 1.00 84.19 780 PRO A N 1
ATOM 6204 C CA . PRO A 1 780 ? -6.691 -4.354 40.933 1.00 84.19 780 PRO A CA 1
ATOM 6205 C C . PRO A 1 780 ? -5.977 -5.706 40.980 1.00 84.19 780 PRO A C 1
ATOM 6207 O O . PRO A 1 780 ? -5.548 -6.206 39.939 1.00 84.19 780 PRO A O 1
ATOM 6210 N N . ARG A 1 781 ? -5.866 -6.322 42.163 1.00 90.19 781 ARG A N 1
ATOM 6211 C CA . ARG A 1 781 ? -5.172 -7.603 42.357 1.00 90.19 781 ARG A CA 1
ATOM 6212 C C . ARG A 1 781 ? -5.870 -8.770 41.665 1.00 90.19 781 ARG A C 1
ATOM 6214 O O . ARG A 1 781 ? -5.190 -9.696 41.245 1.00 90.19 781 ARG A O 1
ATOM 6221 N N . ILE A 1 782 ? -7.190 -8.695 41.481 1.00 92.31 782 ILE A N 1
ATOM 6222 C CA . ILE A 1 782 ? -7.993 -9.744 40.827 1.00 92.31 782 ILE A CA 1
ATOM 6223 C C . ILE A 1 782 ? -8.434 -9.403 39.400 1.00 92.31 782 ILE A C 1
ATOM 6225 O O . ILE A 1 782 ? -9.108 -10.209 38.768 1.00 92.31 782 ILE A O 1
ATOM 6229 N N . GLY A 1 783 ? -8.090 -8.223 38.878 1.00 93.31 783 GLY A N 1
ATOM 6230 C CA . GLY A 1 783 ? -8.539 -7.824 37.544 1.00 93.31 783 GLY A CA 1
ATOM 6231 C C . GLY A 1 783 ? -7.893 -8.660 36.441 1.00 93.31 783 GLY A C 1
ATOM 6232 O O . GLY A 1 783 ? -6.670 -8.807 36.423 1.00 93.31 783 GLY A O 1
ATOM 6233 N N . LEU A 1 784 ? -8.695 -9.169 35.507 1.00 94.00 784 LEU A N 1
ATOM 6234 C CA . LEU A 1 784 ? -8.225 -10.026 34.408 1.00 94.00 784 LEU A CA 1
ATOM 6235 C C . LEU A 1 784 ? -8.070 -9.280 33.084 1.00 94.00 784 LEU A C 1
ATOM 6237 O O . LEU A 1 784 ? -7.358 -9.748 32.206 1.00 94.00 784 LEU A O 1
ATOM 6241 N N . LEU A 1 785 ? -8.719 -8.127 32.922 1.00 92.31 785 LEU A N 1
ATOM 6242 C CA . LEU A 1 785 ? -8.797 -7.443 31.635 1.00 92.31 785 LEU A CA 1
ATOM 6243 C C . LEU A 1 785 ? -8.041 -6.114 31.644 1.00 92.31 785 LEU A C 1
ATOM 6245 O O . LEU A 1 785 ? -8.032 -5.371 32.626 1.00 92.31 785 LEU A O 1
ATOM 6249 N N . GLN A 1 786 ? -7.383 -5.836 30.519 1.00 90.75 786 GLN A N 1
ATOM 6250 C CA . GLN A 1 786 ? -6.748 -4.550 30.218 1.00 90.75 786 GLN A CA 1
ATOM 6251 C C . GLN A 1 786 ? -7.586 -3.717 29.234 1.00 90.75 786 GLN A C 1
ATOM 6253 O O . GLN A 1 786 ? -7.494 -2.492 29.228 1.00 90.75 786 GLN A O 1
ATOM 6258 N N . ASN A 1 787 ? -8.439 -4.371 28.441 1.00 92.56 787 ASN A N 1
ATOM 6259 C CA . ASN A 1 787 ? -9.301 -3.774 27.419 1.00 92.56 787 ASN A CA 1
ATOM 6260 C C . ASN A 1 787 ? -10.585 -3.159 28.008 1.00 92.56 787 ASN A C 1
ATOM 6262 O O . ASN A 1 787 ? -11.657 -3.267 27.417 1.00 92.56 787 ASN A O 1
ATOM 6266 N N . THR A 1 788 ? -10.500 -2.544 29.186 1.00 93.06 788 THR A N 1
ATOM 6267 C CA . THR A 1 788 ? -11.646 -2.030 29.946 1.00 93.06 788 THR A CA 1
ATOM 6268 C C . THR A 1 788 ? -11.383 -0.616 30.469 1.00 93.06 788 THR A C 1
ATOM 6270 O O . THR A 1 788 ? -10.250 -0.201 30.725 1.00 93.06 788 THR A O 1
ATOM 6273 N N . THR A 1 789 ? -12.460 0.144 30.644 1.00 91.69 789 THR A N 1
ATOM 6274 C CA . THR A 1 789 ? -12.471 1.450 31.307 1.00 91.69 789 THR A CA 1
ATOM 6275 C C . THR A 1 789 ? -13.557 1.430 32.371 1.00 91.69 789 THR A C 1
ATOM 6277 O O . THR A 1 789 ? -14.673 1.005 32.092 1.00 91.69 789 THR A O 1
ATOM 6280 N N . TYR A 1 790 ? -13.244 1.881 33.583 1.00 91.38 790 TYR A N 1
ATOM 6281 C CA . TYR A 1 790 ? -14.188 1.940 34.695 1.00 91.38 790 TYR A CA 1
ATOM 6282 C C . TYR A 1 790 ? -14.619 3.381 34.970 1.00 91.38 790 TYR A C 1
ATOM 6284 O O . TYR A 1 790 ? -13.815 4.307 34.873 1.00 91.38 790 TYR A O 1
ATOM 6292 N N . MET A 1 791 ? -15.898 3.581 35.291 1.00 89.31 791 MET A N 1
ATOM 6293 C CA . MET A 1 791 ? -16.431 4.874 35.711 1.00 89.31 791 MET A CA 1
ATOM 6294 C C . MET A 1 791 ? -17.482 4.692 36.813 1.00 89.31 791 MET A C 1
ATOM 6296 O O . MET A 1 791 ? -18.543 4.121 36.573 1.00 89.31 791 MET A O 1
ATOM 6300 N N . ALA A 1 792 ? -17.226 5.251 38.000 1.00 79.69 792 ALA A N 1
ATOM 6301 C CA . ALA A 1 792 ? -18.216 5.336 39.084 1.00 79.69 792 ALA A CA 1
ATOM 6302 C C . ALA A 1 792 ? -19.029 6.648 39.046 1.00 79.69 792 ALA A C 1
ATOM 6304 O O . ALA A 1 792 ? -20.217 6.667 39.340 1.00 79.69 792 ALA A O 1
ATOM 6305 N N . ASN A 1 793 ? -18.410 7.761 38.631 1.00 81.12 793 ASN A N 1
ATOM 6306 C CA . ASN A 1 793 ? -19.052 9.079 38.513 1.00 81.12 793 ASN A CA 1
ATOM 6307 C C . ASN A 1 793 ? -19.044 9.561 37.059 1.00 81.12 793 ASN A C 1
ATOM 6309 O O . ASN A 1 793 ? -18.306 10.469 36.679 1.00 81.12 793 ASN A O 1
ATOM 6313 N N . TYR A 1 794 ? -19.866 8.931 36.226 1.00 86.81 794 TYR A N 1
ATOM 6314 C CA . TYR A 1 794 ? -19.951 9.245 34.803 1.00 86.81 794 TYR A CA 1
ATOM 6315 C C . TYR A 1 794 ? -20.948 10.375 34.503 1.00 86.81 794 TYR A C 1
ATOM 6317 O O . TYR A 1 794 ? -21.907 10.643 35.233 1.00 86.81 794 TYR A O 1
ATOM 6325 N N . THR A 1 795 ? -20.714 11.034 33.370 1.00 86.62 795 THR A N 1
ATOM 6326 C CA . THR A 1 795 ? -21.660 11.925 32.691 1.00 86.62 795 THR A CA 1
ATOM 6327 C C . THR A 1 795 ? -21.746 11.503 31.230 1.00 86.62 795 THR A C 1
ATOM 6329 O O . THR A 1 795 ? -20.800 10.918 30.699 1.00 86.62 795 THR A O 1
ATOM 6332 N N . GLN A 1 796 ? -22.842 11.832 30.546 1.00 84.62 796 GLN A N 1
ATOM 6333 C CA . GLN A 1 796 ? -22.986 11.519 29.122 1.00 84.62 796 GLN A CA 1
ATOM 6334 C C . GLN A 1 796 ? -21.831 12.106 28.284 1.00 84.62 796 GLN A C 1
ATOM 6336 O O . GLN A 1 796 ? -21.301 11.443 27.396 1.00 84.62 796 GLN A O 1
ATOM 6341 N N . ALA A 1 797 ? -21.386 13.329 28.599 1.00 82.75 797 ALA A N 1
ATOM 6342 C CA . ALA A 1 797 ? -20.249 13.966 27.935 1.00 82.75 797 ALA A CA 1
ATOM 6343 C C . ALA A 1 797 ? -18.917 13.251 28.221 1.00 82.75 797 ALA A C 1
ATOM 6345 O O . ALA A 1 797 ? -18.147 13.024 27.290 1.00 82.75 797 ALA A O 1
ATOM 6346 N N . GLY A 1 798 ? -18.673 12.849 29.473 1.00 84.81 798 GLY A N 1
ATOM 6347 C CA . GLY A 1 798 ? -17.458 12.128 29.859 1.00 84.81 798 GLY A CA 1
ATOM 6348 C C . GLY A 1 798 ? -17.341 10.759 29.188 1.00 84.81 798 GLY A C 1
ATOM 6349 O O . GLY A 1 798 ? -16.260 10.400 28.717 1.00 84.81 798 GLY A O 1
ATOM 6350 N N . VAL A 1 799 ? -18.456 10.027 29.069 1.00 87.75 799 VAL A N 1
ATOM 6351 C CA . VAL A 1 799 ? -18.490 8.757 28.325 1.00 87.75 799 VAL A CA 1
ATOM 6352 C C . VAL A 1 799 ? -18.205 9.003 26.845 1.00 87.75 799 VAL A C 1
ATOM 6354 O O . VAL A 1 799 ? -17.338 8.342 26.287 1.00 87.75 799 VAL A O 1
ATOM 6357 N N . ARG A 1 800 ? -18.853 9.992 26.209 1.00 85.31 800 ARG A N 1
ATOM 6358 C CA . ARG A 1 800 ? -18.582 10.330 24.799 1.00 85.31 800 ARG A CA 1
ATOM 6359 C C . ARG A 1 800 ? -17.115 10.652 24.549 1.00 85.31 800 ARG A C 1
ATOM 6361 O O . ARG A 1 800 ? -16.551 10.151 23.587 1.00 85.31 800 ARG A O 1
ATOM 6368 N N . GLN A 1 801 ? -16.506 11.473 25.400 1.00 82.75 801 GLN A N 1
ATOM 6369 C CA . GLN A 1 801 ? -15.109 11.867 25.244 1.00 82.75 801 GLN A CA 1
ATOM 6370 C C . GLN A 1 801 ? -14.163 10.671 25.395 1.00 82.75 801 GLN A C 1
ATOM 6372 O O . GLN A 1 801 ? -13.268 10.508 24.573 1.00 82.75 801 GLN A O 1
ATOM 6377 N N . SER A 1 802 ? -14.386 9.835 26.412 1.00 84.94 802 SER A N 1
ATOM 6378 C CA . SER A 1 802 ? -13.508 8.698 26.721 1.00 84.94 802 SER A CA 1
ATOM 6379 C C . SER A 1 802 ? -13.673 7.541 25.736 1.00 84.94 802 SER A C 1
ATOM 6381 O O . SER A 1 802 ? -12.721 6.816 25.471 1.00 84.94 802 SER A O 1
ATOM 6383 N N . MET A 1 803 ? -14.881 7.368 25.194 1.00 89.06 803 MET A N 1
ATOM 6384 C CA . MET A 1 803 ? -15.244 6.217 24.368 1.00 89.06 803 MET A CA 1
ATOM 6385 C C . MET A 1 803 ? -15.327 6.524 22.868 1.00 89.06 803 MET A C 1
ATOM 6387 O O . MET A 1 803 ? -15.621 5.627 22.079 1.00 89.06 803 MET A O 1
ATOM 6391 N N . ASN A 1 804 ? -15.084 7.769 22.440 1.00 89.38 804 ASN A N 1
ATOM 6392 C CA . ASN A 1 804 ? -15.124 8.126 21.022 1.00 89.38 804 ASN A CA 1
ATOM 6393 C C . ASN A 1 804 ? -14.111 7.297 20.223 1.00 89.38 804 ASN A C 1
ATOM 6395 O O . ASN A 1 804 ? -12.907 7.378 20.478 1.00 89.38 804 ASN A O 1
ATOM 6399 N N . CYS A 1 805 ? -14.611 6.538 19.246 1.00 89.25 805 CYS A N 1
ATOM 6400 C CA . CYS A 1 805 ? -13.843 5.617 18.405 1.00 89.25 805 CYS A CA 1
ATOM 6401 C C . CYS A 1 805 ? -12.998 4.596 19.195 1.00 89.25 805 CYS A C 1
ATOM 6403 O O . CYS A 1 805 ? -12.051 4.045 18.648 1.00 89.25 805 CYS A O 1
ATOM 6405 N N . SER A 1 806 ? -13.301 4.356 20.476 1.00 92.19 806 SER A N 1
ATOM 6406 C CA . SER A 1 806 ? -12.637 3.350 21.312 1.00 92.19 806 SER A CA 1
ATOM 6407 C C . SER A 1 806 ? -13.494 2.092 21.396 1.00 92.19 806 SER A C 1
ATOM 6409 O O . SER A 1 806 ? -14.721 2.182 21.415 1.00 92.19 806 SER A O 1
ATOM 6411 N N . THR A 1 807 ? -12.840 0.936 21.500 1.00 93.38 807 THR A N 1
ATOM 6412 C CA . THR A 1 807 ? -13.492 -0.375 21.650 1.00 93.38 807 THR A CA 1
ATOM 6413 C C . THR A 1 807 ? -13.313 -0.975 23.048 1.00 93.38 807 THR A C 1
ATOM 6415 O O . THR A 1 807 ? -13.664 -2.131 23.275 1.00 93.38 807 THR A O 1
ATOM 6418 N N . LEU A 1 808 ? -12.787 -0.202 24.010 1.00 94.25 808 LEU A N 1
ATOM 6419 C CA . LEU A 1 808 ? -12.666 -0.643 25.403 1.00 94.25 808 LEU A CA 1
ATOM 6420 C C . LEU A 1 808 ? -14.038 -0.974 25.999 1.00 94.25 808 LEU A C 1
ATOM 6422 O O . LEU A 1 808 ? -14.998 -0.239 25.806 1.00 94.25 808 LEU A O 1
ATOM 6426 N N . ALA A 1 809 ? -14.136 -2.035 26.792 1.00 94.62 809 ALA A N 1
ATOM 6427 C CA . ALA A 1 809 ? -15.364 -2.327 27.520 1.00 94.62 809 ALA A CA 1
ATOM 6428 C C . ALA A 1 809 ? -15.608 -1.281 28.622 1.00 94.62 809 ALA A C 1
ATOM 6430 O O . ALA A 1 809 ? -14.769 -1.073 29.504 1.00 94.62 809 ALA A O 1
ATOM 6431 N N . LEU A 1 810 ? -16.771 -0.632 28.581 1.00 94.88 810 LEU A N 1
ATOM 6432 C CA . LEU A 1 810 ? -17.180 0.387 29.543 1.00 94.88 810 LEU A CA 1
ATOM 6433 C C . LEU A 1 810 ? -17.828 -0.270 30.768 1.00 94.88 810 LEU A C 1
ATOM 6435 O O . LEU A 1 810 ? -18.928 -0.812 30.684 1.00 94.88 810 LEU A O 1
ATOM 6439 N N . CYS A 1 811 ? -17.151 -0.189 31.909 1.00 94.44 811 CYS A N 1
ATOM 6440 C CA . CYS A 1 811 ? -17.601 -0.693 33.201 1.00 94.44 811 CYS A CA 1
ATOM 6441 C C . CYS A 1 811 ? -18.232 0.449 34.013 1.00 94.44 811 CYS A C 1
ATOM 6443 O O . CYS A 1 811 ? -17.539 1.395 34.391 1.00 94.44 811 CYS A O 1
ATOM 6445 N N . LEU A 1 812 ? -19.536 0.370 34.277 1.00 92.88 812 LEU A N 1
ATOM 6446 C CA . LEU A 1 812 ? -20.307 1.380 35.005 1.00 92.88 812 LEU A CA 1
ATOM 6447 C C . LEU A 1 812 ? -20.773 0.806 36.343 1.00 92.88 812 LEU A C 1
ATOM 6449 O O . LEU A 1 812 ? -21.581 -0.121 36.367 1.00 92.88 812 LEU A O 1
ATOM 6453 N N . ASP A 1 813 ? -20.289 1.363 37.449 1.00 89.06 813 ASP A N 1
ATOM 6454 C CA . ASP A 1 813 ? -20.817 1.034 38.778 1.00 89.06 813 ASP A CA 1
ATOM 6455 C C . ASP A 1 813 ? -21.893 2.043 39.200 1.00 89.06 813 ASP A C 1
ATOM 6457 O O . ASP A 1 813 ? -22.009 3.121 38.614 1.00 89.06 813 ASP A O 1
ATOM 6461 N N . GLU A 1 814 ? -22.708 1.685 40.190 1.00 85.62 814 GLU A N 1
ATOM 6462 C CA . GLU A 1 814 ? -23.836 2.505 40.669 1.00 85.62 814 GLU A CA 1
ATOM 6463 C C . GLU A 1 814 ? -24.805 2.953 39.547 1.00 85.62 814 GLU A C 1
ATOM 6465 O O . GLU A 1 814 ? -25.374 4.049 39.562 1.00 85.62 814 GLU A O 1
ATOM 6470 N N . PHE A 1 815 ? -25.013 2.098 38.544 1.00 87.88 815 PHE A N 1
ATOM 6471 C CA . PHE A 1 815 ? -25.877 2.336 37.386 1.00 87.88 815 PHE A CA 1
ATOM 6472 C C . PHE A 1 815 ? -27.362 2.126 37.726 1.00 87.88 815 PHE A C 1
ATOM 6474 O O . PHE A 1 815 ? -28.013 1.196 37.252 1.00 87.88 815 PHE A O 1
ATOM 6481 N N . GLU A 1 816 ? -27.903 2.981 38.599 1.00 81.00 816 GLU A N 1
ATOM 6482 C CA . GLU A 1 816 ? -29.236 2.817 39.192 1.00 81.00 816 GLU A CA 1
ATOM 6483 C C . GLU A 1 816 ? -30.224 3.934 38.826 1.00 81.00 816 GLU A C 1
ATOM 6485 O O . GLU A 1 816 ? -30.010 5.105 39.144 1.00 81.00 816 GLU A O 1
ATOM 6490 N N . ASP A 1 817 ? -31.378 3.553 38.267 1.00 79.81 817 ASP A N 1
ATOM 6491 C CA . ASP A 1 817 ? -32.547 4.433 38.149 1.00 79.81 817 ASP A CA 1
ATOM 6492 C C . ASP A 1 817 ? -33.546 4.171 39.290 1.00 79.81 817 ASP A C 1
ATOM 6494 O O . ASP A 1 817 ? -34.323 3.203 39.299 1.00 79.81 817 ASP A O 1
ATOM 6498 N N . LYS A 1 818 ? -33.554 5.078 40.272 1.00 75.75 818 LYS A N 1
ATOM 6499 C CA . LYS A 1 818 ? -34.453 5.033 41.436 1.00 75.75 818 LYS A CA 1
ATOM 6500 C C . LYS A 1 818 ? -35.860 5.538 41.108 1.00 75.75 818 LYS A C 1
ATOM 6502 O O . LYS A 1 818 ? -36.757 5.415 41.944 1.00 75.75 818 LYS A O 1
ATOM 6507 N N . GLY A 1 819 ? -36.110 6.015 39.885 1.00 64.44 819 GLY A N 1
ATOM 6508 C CA . GLY A 1 819 ? -37.428 6.441 39.406 1.00 64.44 819 GLY A CA 1
ATOM 6509 C C . GLY A 1 819 ? -37.864 7.821 39.857 1.00 64.44 819 GLY A C 1
ATOM 6510 O O . GLY A 1 819 ? -38.958 8.258 39.509 1.00 64.44 819 GLY A O 1
ATOM 6511 N N . GLY A 1 820 ? -37.036 8.489 40.655 1.00 68.62 820 GLY A N 1
ATOM 6512 C CA . GLY A 1 820 ? -37.196 9.894 40.983 1.00 68.62 820 GLY A CA 1
ATOM 6513 C C . GLY A 1 820 ? -36.469 10.779 39.975 1.00 68.62 820 GLY A C 1
ATOM 6514 O O . GLY A 1 820 ? -35.707 10.312 39.129 1.00 68.62 820 GLY A O 1
ATOM 6515 N N . ASN A 1 821 ? -36.657 12.090 40.103 1.00 75.50 821 ASN A N 1
ATOM 6516 C CA . ASN A 1 821 ? -35.877 13.098 39.377 1.00 75.50 821 ASN A CA 1
ATOM 6517 C C . ASN A 1 821 ? -34.587 13.481 40.120 1.00 75.50 821 ASN A C 1
ATOM 6519 O O . ASN A 1 821 ? -34.154 14.631 40.079 1.00 75.50 821 ASN A O 1
ATOM 6523 N N . ASP A 1 822 ? -33.977 12.533 40.834 1.00 82.06 822 ASP A N 1
ATOM 6524 C CA . ASP A 1 822 ? -32.673 12.757 41.443 1.00 82.06 822 ASP A CA 1
ATOM 6525 C C . ASP A 1 822 ? -31.563 12.767 40.376 1.00 82.06 822 ASP A C 1
ATOM 6527 O O . ASP A 1 822 ? -31.688 12.199 39.287 1.00 82.06 822 ASP A O 1
ATOM 6531 N N . ARG A 1 823 ? -30.448 13.433 40.696 1.00 77.19 823 ARG A N 1
ATOM 6532 C CA . ARG A 1 823 ? -29.334 13.633 39.757 1.00 77.19 823 ARG A CA 1
ATOM 6533 C C . ARG A 1 823 ? -28.682 12.328 39.287 1.00 77.19 823 ARG A C 1
ATOM 6535 O O . ARG A 1 823 ? -28.021 12.354 38.254 1.00 77.19 823 ARG A O 1
ATOM 6542 N N . VAL A 1 824 ? -28.773 11.223 40.033 1.00 77.19 824 VAL A N 1
ATOM 6543 C CA . VAL A 1 824 ? -28.200 9.928 39.616 1.00 77.19 824 VAL A CA 1
ATOM 6544 C C . VAL A 1 824 ? -29.120 9.286 38.582 1.00 77.19 824 VAL A C 1
ATOM 6546 O O . VAL A 1 824 ? -28.674 9.007 37.472 1.00 77.19 824 VAL A O 1
ATOM 6549 N N . SER A 1 825 ? -30.417 9.194 38.884 1.00 80.94 825 SER A N 1
ATOM 6550 C CA . SER A 1 825 ? -31.424 8.644 37.968 1.00 80.94 825 SER A CA 1
ATOM 6551 C C . SER A 1 825 ? -31.489 9.397 36.630 1.00 80.94 825 SER A C 1
ATOM 6553 O O . SER A 1 825 ? -31.663 8.780 35.581 1.00 80.94 825 SER A O 1
ATOM 6555 N N . ILE A 1 826 ? -31.318 10.727 36.630 1.00 80.94 826 ILE A N 1
ATOM 6556 C CA . ILE A 1 826 ? -31.255 11.527 35.390 1.00 80.94 826 ILE A CA 1
ATOM 6557 C C . ILE A 1 826 ? -30.006 11.175 34.565 1.00 80.94 826 ILE A C 1
ATOM 6559 O O . ILE A 1 826 ? -30.123 10.916 33.368 1.00 80.94 826 ILE A O 1
ATOM 6563 N N . ARG A 1 827 ? -28.825 11.094 35.197 1.00 83.62 827 ARG A N 1
ATOM 6564 C CA . ARG A 1 827 ? -27.565 10.734 34.517 1.00 83.62 827 ARG A CA 1
ATOM 6565 C C . ARG A 1 827 ? -27.626 9.339 33.893 1.00 83.62 827 ARG A C 1
ATOM 6567 O O . ARG A 1 827 ? -27.199 9.165 32.753 1.00 83.62 827 ARG A O 1
ATOM 6574 N N . VAL A 1 828 ? -28.191 8.364 34.607 1.00 85.44 828 VAL A N 1
ATOM 6575 C CA . VAL A 1 828 ? -28.401 6.997 34.098 1.00 85.44 828 VAL A CA 1
ATOM 6576 C C . VAL A 1 828 ? -29.291 7.018 32.854 1.00 85.44 828 VAL A C 1
ATOM 6578 O O . VAL A 1 828 ? -28.925 6.437 31.835 1.00 85.44 828 VAL A O 1
ATOM 6581 N N . ARG A 1 829 ? -30.412 7.752 32.885 1.00 83.56 829 ARG A N 1
ATOM 6582 C CA . ARG A 1 829 ? -31.333 7.886 31.740 1.00 83.56 829 ARG A CA 1
ATOM 6583 C C . ARG A 1 829 ? -30.684 8.548 30.516 1.00 83.56 829 ARG A C 1
ATOM 6585 O O . ARG A 1 829 ? -30.914 8.111 29.387 1.00 83.56 829 ARG A O 1
ATOM 6592 N N . GLU A 1 830 ? -29.837 9.558 30.710 1.00 84.81 830 GLU A N 1
ATOM 6593 C CA . GLU A 1 830 ? -29.077 10.198 29.622 1.00 84.81 830 GLU A CA 1
ATOM 6594 C C . GLU A 1 830 ? -28.064 9.243 28.973 1.00 84.81 830 GLU A C 1
ATOM 6596 O O . GLU A 1 830 ? -27.921 9.219 27.744 1.00 84.81 830 GLU A O 1
ATOM 6601 N N . VAL A 1 831 ? -27.366 8.442 29.786 1.00 87.00 831 VAL A N 1
ATOM 6602 C CA . VAL A 1 831 ? -26.429 7.425 29.292 1.00 87.00 831 VAL A CA 1
ATOM 6603 C C . VAL A 1 831 ? -27.180 6.299 28.588 1.00 87.00 831 VAL A C 1
ATOM 6605 O O . VAL A 1 831 ? -26.810 5.962 27.468 1.00 87.00 831 VAL A O 1
ATOM 6608 N N . LEU A 1 832 ? -28.274 5.783 29.157 1.00 85.31 832 LEU A N 1
ATOM 6609 C CA . LEU A 1 832 ? -29.135 4.787 28.506 1.00 85.31 832 LEU A CA 1
ATOM 6610 C C . LEU A 1 832 ? -29.610 5.265 27.132 1.00 85.31 832 LEU A C 1
ATOM 6612 O O . LEU A 1 832 ? -29.484 4.538 26.151 1.00 85.31 832 LEU A O 1
ATOM 6616 N N . THR A 1 833 ? -30.058 6.520 27.032 1.00 81.69 833 THR A N 1
ATOM 6617 C CA . THR A 1 833 ? -30.491 7.121 25.760 1.00 81.69 833 THR A CA 1
ATOM 6618 C C . THR A 1 833 ? -29.388 7.080 24.700 1.00 81.69 833 THR A C 1
ATOM 6620 O O . THR A 1 833 ? -29.656 6.773 23.541 1.00 81.69 833 THR A O 1
ATOM 6623 N N . MET A 1 834 ? -28.139 7.337 25.093 1.00 80.88 834 MET A N 1
ATOM 6624 C CA . MET A 1 834 ? -26.976 7.243 24.207 1.00 80.88 834 MET A CA 1
ATOM 6625 C C . MET A 1 834 ? -26.640 5.783 23.849 1.00 80.88 834 MET A C 1
ATOM 6627 O O . MET A 1 834 ? -26.368 5.490 22.686 1.00 80.88 834 MET A O 1
ATOM 6631 N N . LEU A 1 835 ? -26.702 4.859 24.815 1.00 80.25 835 LEU A N 1
ATOM 6632 C CA . LEU A 1 835 ? -26.414 3.435 24.605 1.00 80.25 835 LEU A CA 1
ATOM 6633 C C . LEU A 1 835 ? -27.465 2.733 23.730 1.00 80.25 835 LEU A C 1
ATOM 6635 O O . LEU A 1 835 ? -27.133 1.761 23.056 1.00 80.25 835 LEU A O 1
ATOM 6639 N N . ARG A 1 836 ? -28.709 3.236 23.655 1.00 75.50 836 ARG A N 1
ATOM 6640 C CA . ARG A 1 836 ? -29.755 2.688 22.764 1.00 75.50 836 ARG A CA 1
ATOM 6641 C C . ARG A 1 836 ? -29.310 2.604 21.301 1.00 75.50 836 ARG A C 1
ATOM 6643 O O . ARG A 1 836 ? -29.762 1.697 20.601 1.00 75.50 836 ARG A O 1
ATOM 6650 N N . GLY A 1 837 ? -28.429 3.506 20.857 1.00 65.81 837 GLY A N 1
ATOM 6651 C CA . GLY A 1 837 ? -27.864 3.509 19.504 1.00 65.81 837 GLY A CA 1
ATOM 6652 C C . GLY A 1 837 ? -26.911 2.342 19.214 1.00 65.81 837 GLY A C 1
ATOM 6653 O O . GLY A 1 837 ? -26.793 1.946 18.059 1.00 65.81 837 GLY A O 1
ATOM 6654 N N . LEU A 1 838 ? -26.303 1.725 20.240 1.00 66.44 838 LEU A N 1
ATOM 6655 C CA . LEU A 1 838 ? -25.458 0.528 20.084 1.00 66.44 838 LEU A CA 1
ATOM 6656 C C . LEU A 1 838 ? -26.262 -0.683 19.578 1.00 66.44 838 LEU A C 1
ATOM 6658 O O . LEU A 1 838 ? -25.705 -1.635 19.041 1.00 66.44 838 LEU A O 1
ATOM 6662 N N . ALA A 1 839 ? -27.595 -0.636 19.690 1.00 53.94 839 ALA A N 1
ATOM 6663 C CA . ALA A 1 839 ? -28.477 -1.658 19.141 1.00 53.94 839 ALA A CA 1
ATOM 6664 C C . ALA A 1 839 ? -28.600 -1.617 17.601 1.00 53.94 839 ALA A C 1
ATOM 6666 O O . ALA A 1 839 ? -29.263 -2.487 17.040 1.00 53.94 839 ALA A O 1
ATOM 6667 N N . ASN A 1 840 ? -27.977 -0.663 16.909 1.00 52.00 840 ASN A N 1
ATOM 6668 C CA . ASN A 1 840 ? -27.950 -0.591 15.445 1.00 52.00 840 ASN A CA 1
ATOM 6669 C C . ASN A 1 840 ? -26.499 -0.599 14.915 1.00 52.00 840 ASN A C 1
ATOM 6671 O O . ASN A 1 840 ? -26.189 0.143 13.990 1.00 52.00 840 ASN A O 1
ATOM 6675 N N . ASP A 1 841 ? -25.623 -1.412 15.523 1.00 61.56 841 ASP A N 1
ATOM 6676 C CA . ASP A 1 841 ? -24.186 -1.589 15.210 1.00 61.56 841 ASP A CA 1
ATOM 6677 C C . ASP A 1 841 ? -23.279 -0.425 15.663 1.00 61.56 841 ASP A C 1
ATOM 6679 O O . ASP A 1 841 ? -22.322 -0.636 16.409 1.00 61.56 841 ASP A O 1
ATOM 6683 N N . VAL A 1 842 ? -23.615 0.825 15.327 1.00 64.38 842 VAL A N 1
ATOM 6684 C CA . VAL A 1 842 ? -22.837 2.012 15.728 1.00 64.38 842 VAL A CA 1
ATOM 6685 C C . VAL A 1 842 ? -23.755 3.145 16.179 1.00 64.38 842 VAL A C 1
ATOM 6687 O O . VAL A 1 842 ? -24.636 3.580 15.438 1.00 64.38 842 VAL A O 1
ATOM 6690 N N . ALA A 1 843 ? -23.500 3.707 17.365 1.00 65.31 843 ALA A N 1
ATOM 6691 C CA . ALA A 1 843 ? -24.159 4.943 17.777 1.00 65.31 843 ALA A CA 1
ATOM 6692 C C . ALA A 1 843 ? -23.354 6.154 17.282 1.00 65.31 843 ALA A C 1
ATOM 6694 O O . ALA A 1 843 ? -22.255 6.428 17.771 1.00 65.31 843 ALA A O 1
ATOM 6695 N N . ILE A 1 844 ? -23.911 6.888 16.314 1.00 66.38 844 ILE A N 1
ATOM 6696 C CA . ILE A 1 844 ? -23.373 8.173 15.849 1.00 66.38 844 ILE A CA 1
ATOM 6697 C C . ILE A 1 844 ? -24.165 9.291 16.518 1.00 66.38 844 ILE A C 1
ATOM 6699 O O . ILE A 1 844 ? -25.383 9.380 16.371 1.00 66.38 844 ILE A O 1
ATOM 6703 N N . THR A 1 845 ? -23.473 10.168 17.238 1.00 62.41 845 THR A N 1
ATOM 6704 C CA . THR A 1 845 ? -24.089 11.349 17.856 1.00 62.41 845 THR A CA 1
ATOM 6705 C C . THR A 1 845 ? -23.453 12.622 17.305 1.00 62.41 845 THR A C 1
ATOM 6707 O O . THR A 1 845 ? -22.237 12.682 17.125 1.00 62.41 845 THR A O 1
ATOM 6710 N N . ARG A 1 846 ? -24.277 13.627 16.982 1.00 59.06 846 ARG A N 1
ATOM 6711 C CA . ARG A 1 846 ? -23.852 14.911 16.401 1.00 59.06 846 ARG A CA 1
ATOM 6712 C C . ARG A 1 846 ? -24.199 16.040 17.364 1.00 59.06 846 ARG A C 1
ATOM 6714 O O . ARG A 1 846 ? -25.363 16.179 17.731 1.00 59.06 846 ARG A O 1
ATOM 6721 N N . TYR A 1 847 ? -23.218 16.861 17.733 1.00 59.09 847 TYR A N 1
ATOM 6722 C CA . TYR A 1 847 ? -23.424 18.005 18.628 1.00 59.09 847 TYR A CA 1
ATOM 6723 C C . TYR A 1 847 ? -22.761 19.266 18.088 1.00 59.09 847 TYR A C 1
ATOM 6725 O O . TYR A 1 847 ? -21.691 19.194 17.491 1.00 59.09 847 TYR A O 1
ATOM 6733 N N . GLY A 1 848 ? -23.384 20.422 18.318 1.00 47.97 848 GLY A N 1
ATOM 6734 C CA . GLY A 1 848 ? -22.741 21.713 18.084 1.00 47.97 848 GLY A CA 1
ATOM 6735 C C . GLY A 1 848 ? -21.730 22.009 19.190 1.00 47.97 848 GLY A C 1
ATOM 6736 O O . GLY A 1 848 ? -22.056 21.901 20.371 1.00 47.97 848 GLY A O 1
ATOM 6737 N N . THR A 1 849 ? -20.504 22.367 18.822 1.00 54.31 849 THR A N 1
ATOM 6738 C CA . THR A 1 849 ? -19.519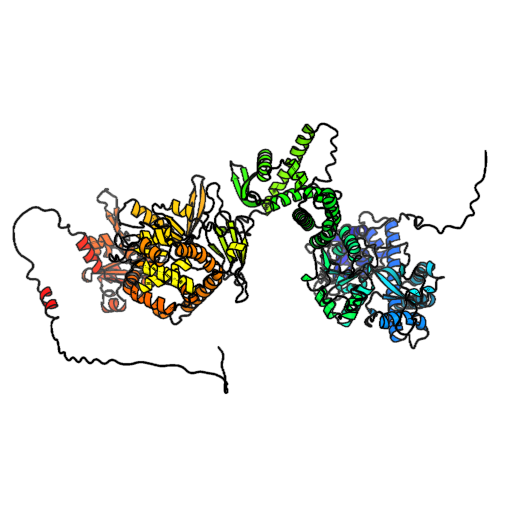 22.917 19.759 1.00 54.31 849 THR A CA 1
ATOM 6739 C C . THR A 1 849 ? -19.763 24.413 19.972 1.00 54.31 849 THR A C 1
ATOM 6741 O O . THR A 1 849 ? -20.411 25.074 19.160 1.00 54.31 849 THR A O 1
ATOM 6744 N N . ALA A 1 850 ? -19.181 24.988 21.032 1.00 42.81 850 ALA A N 1
ATOM 6745 C CA . ALA A 1 850 ? -19.191 26.440 21.259 1.00 42.81 850 ALA A CA 1
ATOM 6746 C C . ALA A 1 850 ? -18.552 27.242 20.100 1.00 42.81 850 ALA A C 1
ATOM 6748 O O . ALA A 1 850 ? -18.828 28.426 19.948 1.00 42.81 850 ALA A O 1
ATOM 6749 N N . SER A 1 851 ? -17.734 26.590 19.263 1.00 47.22 851 SER A N 1
ATOM 6750 C CA . SER A 1 851 ? -17.145 27.154 18.042 1.00 47.22 851 SER A CA 1
ATOM 6751 C C . SER A 1 851 ? -18.047 27.059 16.801 1.00 47.22 851 SER A C 1
ATOM 6753 O O . SER A 1 851 ? -17.627 27.456 15.717 1.00 47.22 851 SER A O 1
ATOM 6755 N N . GLY A 1 852 ? -19.269 26.526 16.924 1.00 40.91 852 GLY A N 1
ATOM 6756 C CA . GLY A 1 852 ? -20.227 26.403 15.820 1.00 40.91 852 GLY A CA 1
ATOM 6757 C C . GLY A 1 852 ? -19.950 25.251 14.846 1.00 40.91 852 GLY A C 1
ATOM 6758 O O . GLY A 1 852 ? -20.669 25.112 13.858 1.00 40.91 852 GLY A O 1
ATOM 6759 N N . GLN A 1 853 ? -18.951 24.401 15.110 1.00 45.03 853 GLN A N 1
ATOM 6760 C CA . GLN A 1 853 ? -18.693 23.205 14.307 1.00 45.03 853 GLN A CA 1
ATOM 6761 C C . GLN A 1 853 ? -19.405 21.984 14.895 1.00 45.03 853 GLN A C 1
ATOM 6763 O O . GLN A 1 853 ? -19.452 21.783 16.106 1.00 45.03 853 GLN A O 1
ATOM 6768 N N . ALA A 1 854 ? -20.000 21.159 14.033 1.00 50.00 854 ALA A N 1
ATOM 6769 C CA . ALA A 1 854 ? -20.662 19.942 14.477 1.00 50.00 854 ALA A CA 1
ATOM 6770 C C . ALA A 1 854 ? -19.620 18.838 14.708 1.00 50.00 854 ALA A C 1
ATOM 6772 O O . ALA A 1 854 ? -18.982 18.397 13.755 1.00 50.00 854 ALA A O 1
ATOM 6773 N N . GLN A 1 855 ? -19.467 18.370 15.946 1.00 63.88 855 GLN A N 1
ATOM 6774 C CA . GLN A 1 855 ? -18.610 17.233 16.268 1.00 63.88 855 GLN A CA 1
ATOM 6775 C C . GLN A 1 855 ? -19.425 15.939 16.178 1.00 63.88 855 GLN A C 1
ATOM 6777 O O . GLN A 1 855 ? -20.494 15.821 16.785 1.00 63.88 855 GLN A O 1
ATOM 6782 N N . LEU A 1 856 ? -18.921 14.979 15.401 1.00 71.38 856 LEU A N 1
ATOM 6783 C CA . LEU A 1 856 ? -19.457 13.623 15.317 1.00 71.38 856 LEU A CA 1
ATOM 6784 C C . LEU A 1 856 ? -18.703 12.729 16.304 1.00 71.38 856 LEU A C 1
ATOM 6786 O O . LEU A 1 856 ? -17.474 12.742 16.354 1.00 71.38 856 LEU A O 1
ATOM 6790 N N . THR A 1 857 ? -19.437 11.960 17.099 1.00 78.69 857 THR A N 1
ATOM 6791 C CA . THR A 1 857 ? -18.884 10.949 18.006 1.00 78.69 857 THR A CA 1
ATOM 6792 C C . THR A 1 857 ? -19.388 9.579 17.581 1.00 78.69 857 THR A C 1
ATOM 6794 O O . THR A 1 857 ? -20.601 9.390 17.458 1.00 78.69 857 THR A O 1
ATOM 6797 N N . ARG A 1 858 ? -18.462 8.637 17.376 1.00 84.25 858 ARG A N 1
ATOM 6798 C CA . ARG A 1 858 ? -18.741 7.247 16.997 1.00 84.25 858 ARG A CA 1
ATOM 6799 C C . ARG A 1 858 ? -18.527 6.348 18.210 1.00 84.25 858 ARG A C 1
ATOM 6801 O O . ARG A 1 858 ? -17.432 6.330 18.765 1.00 84.25 858 ARG A O 1
ATOM 6808 N N . LEU A 1 859 ? -19.559 5.621 18.622 1.00 87.94 859 LEU A N 1
ATOM 6809 C CA . LEU A 1 859 ? -19.528 4.754 19.801 1.00 87.94 859 LEU A CA 1
ATOM 6810 C C . LEU A 1 859 ? -19.862 3.315 19.396 1.00 87.94 859 LEU A C 1
ATOM 6812 O O . LEU A 1 859 ? -20.915 3.071 18.801 1.00 87.94 859 LEU A O 1
ATOM 6816 N N . ARG A 1 860 ? -18.961 2.385 19.730 1.00 88.31 860 ARG A N 1
ATOM 6817 C CA . ARG A 1 860 ? -19.121 0.937 19.546 1.00 88.31 860 ARG A CA 1
ATOM 6818 C C . ARG A 1 860 ? -18.206 0.188 20.520 1.00 88.31 860 ARG A C 1
ATOM 6820 O O . ARG A 1 860 ? -17.005 0.114 20.299 1.00 88.31 860 ARG A O 1
ATOM 6827 N N . PHE A 1 861 ? -18.760 -0.324 21.615 1.00 91.25 861 PHE A N 1
ATOM 6828 C CA . PHE A 1 861 ? -17.993 -1.002 22.665 1.00 91.25 861 PHE A CA 1
ATOM 6829 C C . PHE A 1 861 ? -18.897 -1.857 23.567 1.00 91.25 861 PHE A C 1
ATOM 6831 O O . PHE A 1 861 ? -20.086 -1.548 23.693 1.00 91.25 861 PHE A O 1
ATOM 6838 N N . PRO A 1 862 ? -18.353 -2.892 24.236 1.00 93.00 862 PRO A N 1
ATOM 6839 C CA . PRO A 1 862 ? -19.081 -3.632 25.263 1.00 93.00 862 PRO A CA 1
ATOM 6840 C C . PRO A 1 862 ? -19.436 -2.756 26.467 1.00 93.00 862 PRO A C 1
ATOM 6842 O O . PRO A 1 862 ? -18.672 -1.862 26.837 1.00 93.00 862 PRO A O 1
ATOM 6845 N N . VAL A 1 863 ? -20.555 -3.051 27.129 1.00 92.94 863 VAL A N 1
ATOM 6846 C CA . VAL A 1 863 ? -20.979 -2.345 28.350 1.00 92.94 863 VAL A CA 1
ATOM 6847 C C . VAL A 1 863 ? -21.225 -3.342 29.470 1.00 92.94 863 VAL A C 1
ATOM 6849 O O . VAL A 1 863 ? -21.948 -4.318 29.288 1.00 92.94 863 VAL A O 1
ATOM 6852 N N . LEU A 1 864 ? -20.655 -3.068 30.639 1.00 93.88 864 LEU A N 1
ATOM 6853 C CA . LEU A 1 864 ? -20.797 -3.860 31.855 1.00 93.88 864 LEU A CA 1
ATOM 6854 C C . LEU A 1 864 ? -21.276 -2.935 32.971 1.00 93.88 864 LEU A C 1
ATOM 6856 O O . LEU A 1 864 ? -20.496 -2.163 33.520 1.00 93.88 864 LEU A O 1
ATOM 6860 N N . ALA A 1 865 ? -22.563 -2.976 33.283 1.00 92.44 865 ALA A N 1
ATOM 6861 C CA . ALA A 1 865 ? -23.172 -2.097 34.272 1.00 92.44 865 ALA A CA 1
ATOM 6862 C C . ALA A 1 865 ? -23.560 -2.871 35.538 1.00 92.44 865 ALA A C 1
ATOM 6864 O O . ALA A 1 865 ? -23.931 -4.041 35.463 1.00 92.44 865 ALA A O 1
ATOM 6865 N N . ALA A 1 866 ? -23.497 -2.232 36.702 1.00 91.44 866 ALA A N 1
ATOM 6866 C CA . ALA A 1 866 ? -23.958 -2.801 37.965 1.00 91.44 866 ALA A CA 1
ATOM 6867 C C . ALA A 1 866 ? -24.864 -1.832 38.727 1.00 91.44 866 ALA A C 1
ATOM 6869 O O . ALA A 1 866 ? -24.582 -0.642 38.808 1.00 91.44 866 ALA A O 1
ATOM 6870 N N . GLY A 1 867 ? -25.925 -2.357 39.341 1.00 87.81 867 GLY A N 1
ATOM 6871 C CA . GLY A 1 867 ? -26.834 -1.585 40.189 1.00 87.81 867 GLY A CA 1
ATOM 6872 C C . GLY A 1 867 ? -27.706 -2.477 41.071 1.00 87.81 867 GLY A C 1
ATOM 6873 O O . GLY A 1 867 ? -27.854 -3.670 40.822 1.00 87.81 867 GLY A O 1
ATOM 6874 N N . ILE A 1 868 ? -28.267 -1.932 42.147 1.00 79.69 868 ILE A N 1
ATOM 6875 C CA . ILE A 1 868 ? -29.223 -2.639 43.013 1.00 79.69 868 ILE A CA 1
ATOM 6876 C C . ILE A 1 868 ? -30.562 -2.813 42.289 1.00 79.69 868 ILE A C 1
ATOM 6878 O O . ILE A 1 868 ? -31.121 -3.909 42.273 1.00 79.69 868 ILE A O 1
ATOM 6882 N N . PHE A 1 869 ? -31.066 -1.742 41.671 1.00 70.88 869 PHE A N 1
ATOM 6883 C CA . PHE A 1 869 ? -32.316 -1.761 40.915 1.00 70.88 869 PHE A CA 1
ATOM 6884 C C . PHE A 1 869 ? -32.052 -2.083 39.442 1.00 70.88 869 PHE A C 1
ATOM 6886 O O . PHE A 1 869 ? -31.137 -1.531 38.834 1.00 70.88 869 PHE A O 1
ATOM 6893 N N . GLY A 1 870 ? -32.870 -2.968 38.869 1.00 66.88 870 GLY A N 1
ATOM 6894 C CA . GLY A 1 870 ? -32.835 -3.269 37.439 1.00 66.88 870 GLY A CA 1
ATOM 6895 C C . GLY A 1 870 ? -33.361 -2.121 36.573 1.00 66.88 870 GLY A C 1
ATOM 6896 O O . GLY A 1 870 ? -33.948 -1.152 37.064 1.00 66.88 870 GLY A O 1
ATOM 6897 N N . LEU A 1 871 ? -33.167 -2.259 35.262 1.00 74.81 871 LEU A N 1
ATOM 6898 C CA . LEU A 1 871 ? -33.704 -1.329 34.270 1.00 74.81 871 LEU A CA 1
ATOM 6899 C C . LEU A 1 871 ? -35.241 -1.340 34.305 1.00 74.81 871 LEU A C 1
ATOM 6901 O O . LEU A 1 871 ? -35.864 -2.371 34.553 1.00 74.81 871 LEU A O 1
ATOM 6905 N N . ARG A 1 872 ? -35.853 -0.176 34.072 1.00 68.06 872 ARG A N 1
ATOM 6906 C CA . ARG A 1 872 ? -37.315 -0.002 34.136 1.00 68.06 872 ARG A CA 1
ATOM 6907 C C . ARG A 1 872 ? -37.966 -0.008 32.767 1.00 68.06 872 ARG A C 1
ATOM 6909 O O . ARG A 1 872 ? -39.044 -0.569 32.610 1.00 68.06 872 ARG A O 1
ATOM 6916 N N . ASP A 1 873 ? -37.324 0.658 31.811 1.00 69.81 873 ASP A N 1
ATOM 6917 C CA . ASP A 1 873 ? -37.846 0.808 30.462 1.00 69.81 873 ASP A CA 1
ATOM 6918 C C . ASP A 1 873 ? -37.728 -0.539 29.718 1.00 69.81 873 ASP A C 1
ATOM 6920 O O . ASP A 1 873 ? -36.624 -1.082 29.596 1.00 69.81 873 ASP A O 1
ATOM 6924 N N . PRO A 1 874 ? -38.839 -1.085 29.206 1.00 62.28 874 PRO A N 1
ATOM 6925 C CA . PRO A 1 874 ? -38.868 -2.297 28.386 1.00 62.28 874 PRO A CA 1
ATOM 6926 C C . PRO A 1 874 ? -37.919 -2.250 27.186 1.00 62.28 874 PRO A C 1
ATOM 6928 O O . PRO A 1 874 ? -37.302 -3.257 26.825 1.00 62.28 874 PRO A O 1
ATOM 6931 N N . ALA A 1 875 ? -37.758 -1.067 26.585 1.00 64.38 875 ALA A N 1
ATOM 6932 C CA . ALA A 1 875 ? -36.833 -0.865 25.486 1.00 64.38 875 ALA A CA 1
ATOM 6933 C C . ALA A 1 875 ? -35.384 -1.102 25.939 1.00 64.38 875 ALA A C 1
ATOM 6935 O O . ALA A 1 875 ? -34.623 -1.750 25.218 1.00 64.38 875 ALA A O 1
ATOM 6936 N N . ASP A 1 876 ? -35.004 -0.641 27.128 1.00 73.50 876 ASP A N 1
ATOM 6937 C CA . ASP A 1 876 ? -33.655 -0.845 27.661 1.00 73.50 876 ASP A CA 1
ATOM 6938 C C . ASP A 1 876 ? -33.467 -2.293 28.120 1.00 73.50 876 ASP A C 1
ATOM 6940 O O . ASP A 1 876 ? -32.483 -2.932 27.764 1.00 73.50 876 ASP A O 1
ATOM 6944 N N . LEU A 1 877 ? -34.460 -2.864 28.797 1.00 71.69 877 LEU A N 1
ATOM 6945 C CA . LEU A 1 877 ? -34.443 -4.254 29.246 1.00 71.69 877 LEU A CA 1
ATOM 6946 C C . LEU A 1 877 ? -34.221 -5.266 28.101 1.00 71.69 877 LEU A C 1
ATOM 6948 O O . LEU A 1 877 ? -33.463 -6.216 28.265 1.00 71.69 877 LEU A O 1
ATOM 6952 N N . SER A 1 878 ? -34.806 -5.040 26.919 1.00 69.31 878 SER A N 1
ATOM 6953 C CA . SER A 1 878 ? -34.597 -5.898 25.732 1.00 69.31 878 SER A CA 1
ATOM 6954 C C . SER A 1 878 ? -33.180 -5.840 25.129 1.00 69.31 878 SER A C 1
ATOM 6956 O O . SER A 1 878 ? -32.851 -6.631 24.244 1.00 69.31 878 SER A O 1
ATOM 6958 N N . ARG A 1 879 ? -32.345 -4.885 25.561 1.00 75.81 879 ARG A N 1
ATOM 6959 C CA . ARG A 1 879 ? -30.996 -4.631 25.026 1.00 75.81 879 ARG A CA 1
ATOM 6960 C C . ARG A 1 879 ? -29.874 -5.085 25.960 1.00 75.81 879 ARG A C 1
ATOM 6962 O O . ARG A 1 879 ? -28.727 -5.066 25.534 1.00 75.81 879 ARG A O 1
ATOM 6969 N N . PHE A 1 880 ? -30.187 -5.482 27.194 1.00 81.81 880 PHE A N 1
ATOM 6970 C CA . PHE A 1 880 ? -29.204 -5.921 28.184 1.00 81.81 880 PHE A CA 1
ATOM 6971 C C . PHE A 1 880 ? -29.377 -7.404 28.513 1.00 81.81 880 PHE A C 1
ATOM 6973 O O . PHE A 1 880 ? -30.491 -7.896 28.679 1.00 81.81 880 PHE A O 1
ATOM 6980 N N . ILE A 1 881 ? -28.259 -8.102 28.689 1.00 85.31 881 ILE A N 1
ATOM 6981 C CA . ILE A 1 881 ? -28.227 -9.401 29.360 1.00 85.31 881 ILE A CA 1
ATOM 6982 C C . ILE A 1 881 ? -28.275 -9.131 30.867 1.00 85.31 881 ILE A C 1
ATOM 6984 O O . ILE A 1 881 ? -27.365 -8.514 31.423 1.00 85.31 881 ILE A O 1
ATOM 6988 N N . LEU A 1 882 ? -29.353 -9.554 31.526 1.00 85.25 882 LEU A N 1
ATOM 6989 C CA . LEU A 1 882 ? -29.556 -9.334 32.959 1.00 85.25 882 LEU A CA 1
ATOM 6990 C C . LEU A 1 882 ? -28.995 -10.509 33.761 1.00 85.25 882 LEU A C 1
ATOM 6992 O O . LEU A 1 882 ? -29.377 -11.657 33.534 1.00 85.25 882 LEU A O 1
ATOM 6996 N N . ILE A 1 883 ? -28.115 -10.222 34.720 1.00 89.69 883 ILE A N 1
ATOM 6997 C CA . ILE A 1 883 ? -27.499 -11.225 35.592 1.00 89.69 883 ILE A CA 1
ATOM 6998 C C . ILE A 1 883 ? -27.822 -10.901 37.050 1.00 89.69 883 ILE A C 1
ATOM 7000 O O . ILE A 1 883 ? -27.412 -9.872 37.588 1.00 89.69 883 ILE A O 1
ATOM 7004 N N . GLU A 1 884 ? -28.534 -11.814 37.713 1.00 89.19 884 GLU A N 1
ATOM 7005 C CA . GLU A 1 884 ? -28.894 -11.685 39.125 1.00 89.19 884 GLU A CA 1
ATOM 7006 C C . GLU A 1 884 ? -27.845 -12.344 40.036 1.00 89.19 884 GLU A C 1
ATOM 7008 O O . GLU A 1 884 ? -27.680 -13.570 40.078 1.00 89.19 884 GLU A O 1
ATOM 7013 N N . MET A 1 885 ? -27.142 -11.511 40.801 1.00 91.56 885 MET A N 1
ATOM 7014 C CA . MET A 1 885 ? -26.200 -11.929 41.833 1.00 91.56 885 MET A CA 1
ATOM 7015 C C . MET A 1 885 ? -26.937 -12.378 43.096 1.00 91.56 885 MET A C 1
ATOM 7017 O O . MET A 1 885 ? -27.950 -11.796 43.486 1.00 91.56 885 MET A O 1
ATOM 7021 N N . HIS A 1 886 ? -26.392 -13.387 43.772 1.00 88.75 886 HIS A N 1
ATOM 7022 C CA . HIS A 1 886 ? -26.932 -13.911 45.020 1.00 88.75 886 HIS A CA 1
ATOM 7023 C C . HIS A 1 886 ? -25.999 -13.562 46.179 1.00 88.75 886 HIS A C 1
ATOM 7025 O O . HIS A 1 886 ? -24.809 -13.875 46.146 1.00 88.75 886 HIS A O 1
ATOM 7031 N N . ARG A 1 887 ? -26.536 -12.931 47.227 1.00 85.50 887 ARG A N 1
ATOM 7032 C CA . ARG A 1 887 ? -25.765 -12.637 48.437 1.00 85.50 887 ARG A CA 1
ATOM 7033 C C . ARG A 1 887 ? -25.574 -13.923 49.241 1.00 85.50 887 ARG A C 1
ATOM 7035 O O . ARG A 1 887 ? -26.531 -14.469 49.775 1.00 85.50 887 ARG A O 1
ATOM 7042 N N . ASP A 1 888 ? -24.334 -14.378 49.347 1.00 83.88 888 ASP A N 1
ATOM 7043 C CA . ASP A 1 888 ? -23.956 -15.559 50.120 1.00 83.88 888 ASP A CA 1
ATOM 7044 C C . ASP A 1 888 ? -22.979 -15.158 51.230 1.00 83.88 888 ASP A C 1
ATOM 7046 O O . ASP A 1 888 ? -21.819 -14.851 50.970 1.00 83.88 888 ASP A O 1
ATOM 7050 N N . LEU A 1 889 ? -23.473 -15.122 52.469 1.00 79.75 889 LEU A N 1
ATOM 7051 C CA . LEU A 1 889 ? -22.684 -14.735 53.643 1.00 79.75 889 LEU A CA 1
ATOM 7052 C C . LEU A 1 889 ? -21.651 -15.797 54.051 1.00 79.75 889 LEU A C 1
ATOM 7054 O O . LEU A 1 889 ? -20.776 -15.493 54.856 1.00 79.75 889 LEU A O 1
ATOM 7058 N N . SER A 1 890 ? -21.752 -17.025 53.527 1.00 81.50 890 SER A N 1
ATOM 7059 C CA . SER A 1 890 ? -20.802 -18.103 53.826 1.00 81.50 890 SER A CA 1
ATOM 7060 C C . SER A 1 890 ? -19.499 -17.980 53.031 1.00 81.50 890 SER A C 1
ATOM 7062 O O . SER A 1 890 ? -18.484 -18.565 53.408 1.00 81.50 890 SER A O 1
ATOM 7064 N N . ARG A 1 891 ? -19.507 -17.205 51.940 1.00 81.81 891 ARG A N 1
ATOM 7065 C CA . ARG A 1 891 ? -18.329 -16.970 51.106 1.00 81.81 891 ARG A CA 1
ATOM 7066 C C . ARG A 1 891 ? -17.497 -15.818 51.658 1.00 81.81 891 ARG A C 1
ATOM 7068 O O . ARG A 1 891 ? -18.020 -14.773 52.041 1.00 81.81 891 ARG A O 1
ATOM 7075 N N . ALA A 1 892 ? -16.181 -16.011 51.665 1.00 81.31 892 ALA A N 1
ATOM 7076 C CA . ALA A 1 892 ? -15.235 -14.950 51.984 1.00 81.31 892 ALA A CA 1
ATOM 7077 C C . ALA A 1 892 ? -15.200 -13.883 50.873 1.00 81.31 892 ALA A C 1
ATOM 7079 O O . ALA A 1 892 ? -15.796 -14.039 49.805 1.00 81.31 892 ALA A O 1
ATOM 7080 N N . ASN A 1 893 ? -14.506 -12.772 51.139 1.00 87.81 893 ASN A N 1
ATOM 7081 C CA . ASN A 1 893 ? -14.326 -11.712 50.152 1.00 87.81 893 ASN A CA 1
ATOM 7082 C C . ASN A 1 893 ? -13.700 -12.293 48.859 1.00 87.81 893 ASN A C 1
ATOM 7084 O O . ASN A 1 893 ? -12.687 -12.995 48.961 1.00 87.81 893 ASN A O 1
ATOM 7088 N N . PRO A 1 894 ? -14.247 -11.981 47.664 1.00 90.00 894 PRO A N 1
ATOM 7089 C CA . PRO A 1 894 ? -13.757 -12.513 46.393 1.00 90.00 894 PRO A CA 1
ATOM 7090 C C . PRO A 1 894 ? -12.251 -12.326 46.184 1.00 90.00 894 PRO A C 1
ATOM 7092 O O . PRO A 1 894 ? -11.584 -13.243 45.714 1.00 90.00 894 PRO A O 1
ATOM 7095 N N . GLU A 1 895 ? -11.694 -11.176 46.580 1.00 90.81 895 GLU A N 1
ATOM 7096 C CA . GLU A 1 895 ? -10.257 -10.910 46.466 1.00 90.81 895 GLU A CA 1
ATOM 7097 C C . GLU A 1 895 ? -9.436 -11.909 47.284 1.00 90.81 895 GLU A C 1
ATOM 7099 O O . GLU A 1 895 ? -8.506 -12.525 46.767 1.00 90.81 895 GLU A O 1
ATOM 7104 N N . THR A 1 896 ? -9.811 -12.128 48.544 1.00 90.19 896 THR A N 1
ATOM 7105 C CA . THR A 1 896 ? -9.112 -13.060 49.435 1.00 90.19 896 THR A CA 1
ATOM 7106 C C . THR A 1 896 ? -9.208 -14.496 48.926 1.00 90.19 896 THR A C 1
ATOM 7108 O O . THR A 1 896 ? -8.197 -15.194 48.874 1.00 90.19 896 THR A O 1
ATOM 7111 N N . SER A 1 897 ? -10.399 -14.937 48.511 1.00 92.06 897 SER A N 1
ATOM 7112 C CA . SER A 1 897 ? -10.622 -16.303 48.026 1.00 92.06 897 SER A CA 1
ATOM 7113 C C . SER A 1 897 ? -9.874 -16.601 46.727 1.00 92.06 897 SER A C 1
ATOM 7115 O O . SER A 1 897 ? -9.263 -17.662 46.606 1.00 92.06 897 SER A O 1
ATOM 7117 N N . ILE A 1 898 ? -9.886 -15.670 45.769 1.00 94.38 898 ILE A N 1
ATOM 7118 C CA . ILE A 1 898 ? -9.199 -15.839 44.482 1.00 94.38 898 ILE A CA 1
ATOM 7119 C C . ILE A 1 898 ? -7.683 -15.843 44.694 1.00 94.38 898 ILE A C 1
ATOM 7121 O O . ILE A 1 898 ? -7.004 -16.768 44.250 1.00 94.38 898 ILE A O 1
ATOM 7125 N N . ILE A 1 899 ? -7.140 -14.862 45.420 1.00 94.25 899 ILE A N 1
ATOM 7126 C CA . ILE A 1 899 ? -5.691 -14.777 45.643 1.00 94.25 899 ILE A CA 1
ATOM 7127 C C . ILE A 1 899 ? -5.183 -15.975 46.452 1.00 94.25 899 ILE A C 1
ATOM 7129 O O . ILE A 1 899 ? -4.129 -16.514 46.124 1.00 94.25 899 ILE A O 1
ATOM 7133 N N . SER A 1 900 ? -5.940 -16.447 47.448 1.00 93.94 900 SER A N 1
ATOM 7134 C CA . SER A 1 900 ? -5.561 -17.631 48.228 1.00 93.94 900 SER A CA 1
ATOM 7135 C C . SER A 1 900 ? -5.531 -18.918 47.401 1.00 93.94 900 SER A C 1
ATOM 7137 O O . SER A 1 900 ? -4.754 -19.809 47.732 1.00 93.94 900 SER A O 1
ATOM 7139 N N . LYS A 1 901 ? -6.385 -19.050 46.377 1.00 96.06 901 LYS A N 1
ATOM 7140 C CA . LYS A 1 901 ? -6.488 -20.273 45.568 1.00 96.06 901 LYS A CA 1
ATOM 7141 C C . LYS A 1 901 ? -5.538 -20.273 44.370 1.00 96.06 901 LYS A C 1
ATOM 7143 O O . LYS A 1 901 ? -4.925 -21.296 44.093 1.00 96.06 901 LYS A O 1
ATOM 7148 N N . PHE A 1 902 ? -5.426 -19.152 43.659 1.00 95.44 902 PHE A N 1
ATOM 7149 C CA . PHE A 1 902 ? -4.700 -19.085 42.383 1.00 95.44 902 PHE A CA 1
ATOM 7150 C C . PHE A 1 902 ? -3.350 -18.370 42.483 1.00 95.44 902 PHE A C 1
ATOM 7152 O O . PHE A 1 902 ? -2.479 -18.591 41.644 1.00 95.44 902 PHE A O 1
ATOM 7159 N N . GLY A 1 903 ? -3.159 -17.526 43.498 1.00 94.56 903 GLY A N 1
ATOM 7160 C CA . GLY A 1 903 ? -1.980 -16.677 43.629 1.00 94.56 903 GLY A CA 1
ATOM 7161 C C . GLY A 1 903 ? -1.991 -15.473 42.681 1.00 94.56 903 GLY A C 1
ATOM 7162 O O . GLY A 1 903 ? -2.555 -15.491 41.589 1.00 94.56 903 GLY A O 1
ATOM 7163 N N . GLU A 1 904 ? -1.334 -14.394 43.099 1.00 93.44 904 GLU A N 1
ATOM 7164 C CA . GLU A 1 904 ? -1.316 -13.120 42.366 1.00 93.44 904 GLU A CA 1
ATOM 7165 C C . GLU A 1 904 ? -0.531 -13.193 41.046 1.00 93.44 904 GLU A C 1
ATOM 7167 O O . GLU A 1 904 ? -0.917 -12.568 40.058 1.00 93.44 904 GLU A O 1
ATOM 7172 N N . ALA A 1 905 ? 0.523 -14.015 40.999 1.00 92.75 905 ALA A N 1
ATOM 7173 C CA . ALA A 1 905 ? 1.318 -14.236 39.792 1.00 92.75 905 ALA A CA 1
ATOM 7174 C C . ALA A 1 905 ? 0.483 -14.852 38.658 1.00 92.75 905 ALA A C 1
ATOM 7176 O O . ALA A 1 905 ? 0.557 -14.388 37.524 1.00 92.75 905 ALA A O 1
ATOM 7177 N N . THR A 1 906 ? -0.366 -15.834 38.973 1.00 93.25 906 THR A N 1
ATOM 7178 C CA . THR A 1 906 ? -1.265 -16.473 38.001 1.00 93.25 906 THR A CA 1
ATOM 7179 C C . THR A 1 906 ? -2.271 -15.475 37.438 1.00 93.25 906 THR A C 1
ATOM 7181 O O . THR A 1 906 ? -2.502 -15.442 36.235 1.00 93.25 906 THR A O 1
ATOM 7184 N N . ILE A 1 907 ? -2.838 -14.608 38.282 1.00 94.62 907 ILE A N 1
ATOM 7185 C CA . ILE A 1 907 ? -3.777 -13.571 37.835 1.00 94.62 907 ILE A CA 1
ATOM 7186 C C . ILE A 1 907 ? -3.093 -12.557 36.908 1.00 94.62 907 ILE A C 1
ATOM 7188 O O . ILE A 1 907 ? -3.659 -12.170 35.885 1.00 94.62 907 ILE A O 1
ATOM 7192 N N . ALA A 1 908 ? -1.870 -12.137 37.240 1.00 92.38 908 ALA A N 1
ATOM 7193 C CA . ALA A 1 908 ? -1.086 -11.245 36.389 1.00 92.38 908 ALA A CA 1
ATOM 7194 C C . ALA A 1 908 ? -0.722 -11.897 35.043 1.00 92.38 908 ALA A C 1
ATOM 7196 O O . ALA A 1 908 ? -0.783 -11.233 34.009 1.00 92.38 908 ALA A O 1
ATOM 7197 N N . ASP A 1 909 ? -0.393 -13.188 35.052 1.00 92.81 909 ASP A N 1
ATOM 7198 C CA . ASP A 1 909 ? -0.126 -13.972 33.847 1.00 92.81 909 ASP A CA 1
ATOM 7199 C C . ASP A 1 909 ? -1.370 -14.069 32.951 1.00 92.81 909 ASP A C 1
ATOM 7201 O O . ASP A 1 909 ? -1.302 -13.701 31.781 1.00 92.81 909 ASP A O 1
ATOM 7205 N N . ILE A 1 910 ? -2.540 -14.418 33.504 1.00 94.38 910 ILE A N 1
ATOM 7206 C CA . ILE A 1 910 ? -3.815 -14.412 32.760 1.00 94.38 910 ILE A CA 1
ATOM 7207 C C . ILE A 1 910 ? -4.074 -13.038 32.143 1.00 94.38 910 ILE A C 1
ATOM 7209 O O . ILE A 1 910 ? -4.378 -12.944 30.957 1.00 94.38 910 ILE A O 1
ATOM 7213 N N . ARG A 1 911 ? -3.920 -11.962 32.921 1.00 92.94 911 ARG A N 1
ATOM 7214 C CA . ARG A 1 911 ? -4.156 -10.589 32.454 1.00 92.94 911 ARG A CA 1
ATOM 7215 C C . ARG A 1 911 ? -3.302 -10.215 31.244 1.00 92.94 911 ARG A C 1
ATOM 7217 O O . ARG A 1 911 ? -3.770 -9.489 30.370 1.00 92.94 911 ARG A O 1
ATOM 7224 N N . ASN A 1 912 ? -2.059 -10.684 31.210 1.00 91.25 912 ASN A N 1
ATOM 7225 C CA . ASN A 1 912 ? -1.123 -10.400 30.128 1.00 91.25 912 ASN A CA 1
ATOM 7226 C C . ASN A 1 912 ? -1.254 -11.375 28.957 1.00 91.25 912 ASN A C 1
ATOM 7228 O O . ASN A 1 912 ? -0.849 -11.039 27.847 1.00 91.25 912 ASN A O 1
ATOM 7232 N N . GLU A 1 913 ? -1.771 -12.575 29.190 1.00 92.81 913 GLU A N 1
ATOM 7233 C CA . GLU A 1 913 ? -1.832 -13.629 28.184 1.00 92.81 913 GLU A CA 1
ATOM 7234 C C . GLU A 1 913 ? -3.166 -13.673 27.447 1.00 92.81 913 GLU A C 1
ATOM 7236 O O . GLU A 1 913 ? -3.201 -13.889 26.238 1.00 92.81 913 GLU A O 1
ATOM 7241 N N . LEU A 1 914 ? -4.262 -13.401 28.153 1.00 95.31 914 LEU A N 1
ATOM 7242 C CA . LEU A 1 914 ? -5.614 -13.487 27.620 1.00 95.31 914 LEU A CA 1
ATOM 7243 C C . LEU A 1 914 ? -5.824 -12.587 26.386 1.00 95.31 914 LEU A C 1
ATOM 7245 O O . LEU A 1 914 ? -6.297 -13.112 25.376 1.00 95.31 914 LEU A O 1
ATOM 7249 N N . PRO A 1 915 ? -5.443 -11.289 26.371 1.00 94.25 915 PRO A N 1
ATOM 7250 C CA . PRO A 1 915 ? -5.589 -10.470 25.169 1.00 94.25 915 PRO A CA 1
ATOM 7251 C C . PRO A 1 915 ? -4.774 -11.013 23.990 1.00 94.25 915 PRO A C 1
ATOM 7253 O O . PRO A 1 915 ? -5.311 -11.125 22.894 1.00 94.25 915 PRO A O 1
ATOM 7256 N N . ARG A 1 916 ? -3.514 -11.418 24.211 1.00 93.12 916 ARG A N 1
ATOM 7257 C CA . ARG A 1 916 ? -2.643 -11.993 23.169 1.00 93.12 916 ARG A CA 1
ATOM 7258 C C . ARG A 1 916 ? -3.249 -13.250 22.560 1.00 93.12 916 ARG A C 1
ATOM 7260 O O . ARG A 1 916 ? -3.291 -13.366 21.336 1.00 93.12 916 ARG A O 1
ATOM 7267 N N . LEU A 1 917 ? -3.729 -14.164 23.403 1.00 95.06 917 LEU A N 1
ATOM 7268 C CA . LEU A 1 917 ? -4.401 -15.386 22.977 1.00 95.06 917 LEU A CA 1
ATOM 7269 C C . LEU A 1 917 ? -5.598 -15.060 22.084 1.00 95.06 917 LEU A C 1
ATOM 7271 O O . LEU A 1 917 ? -5.720 -15.604 20.989 1.00 95.06 917 LEU A O 1
ATOM 7275 N N . MET A 1 918 ? -6.452 -14.134 22.515 1.00 95.31 918 MET A N 1
ATOM 7276 C CA . MET A 1 918 ? -7.639 -13.771 21.747 1.00 95.31 918 MET A CA 1
ATOM 7277 C C . MET A 1 918 ? -7.297 -13.010 20.463 1.00 95.31 918 MET A C 1
ATOM 7279 O O . MET A 1 918 ? -7.929 -13.256 19.441 1.00 95.31 918 MET A O 1
ATOM 7283 N N . TYR A 1 919 ? -6.262 -12.164 20.458 1.00 94.50 919 TYR A N 1
ATOM 7284 C CA . TYR A 1 919 ? -5.799 -11.487 19.245 1.00 94.50 919 TYR A CA 1
ATOM 7285 C C . TYR A 1 919 ? -5.320 -12.470 18.175 1.00 94.50 919 TYR A C 1
ATOM 7287 O O . TYR A 1 919 ? -5.660 -12.300 17.007 1.00 94.50 919 TYR A O 1
ATOM 7295 N N . HIS A 1 920 ? -4.596 -13.526 18.552 1.00 92.81 920 HIS A N 1
ATOM 7296 C CA . HIS A 1 920 ? -4.172 -14.560 17.599 1.00 92.81 920 HIS A CA 1
ATOM 7297 C C . HIS A 1 920 ? -5.343 -15.324 16.974 1.00 92.81 920 HIS A C 1
ATOM 7299 O O . HIS A 1 920 ? -5.201 -15.837 15.872 1.00 92.81 920 HIS A O 1
ATOM 7305 N N . ASN A 1 921 ? -6.484 -15.396 17.664 1.00 92.38 921 ASN A N 1
ATOM 7306 C CA . ASN A 1 921 ? -7.628 -16.220 17.270 1.00 92.38 921 ASN A CA 1
ATOM 7307 C C . ASN A 1 921 ? -8.858 -15.390 16.855 1.00 92.38 921 ASN A C 1
ATOM 7309 O O . ASN A 1 921 ? -9.965 -15.923 16.775 1.00 92.38 921 ASN A O 1
ATOM 7313 N N . ALA A 1 922 ? -8.707 -14.084 16.610 1.00 93.88 922 ALA A N 1
ATOM 7314 C CA . ALA A 1 922 ? -9.845 -13.211 16.319 1.00 93.88 922 ALA A CA 1
ATOM 7315 C C . ALA A 1 922 ? -10.515 -13.520 14.966 1.00 93.88 922 ALA A C 1
ATOM 7317 O O . ALA A 1 922 ? -11.734 -13.390 14.854 1.00 93.88 922 ALA A O 1
ATOM 7318 N N . ASN A 1 923 ? -9.754 -13.969 13.960 1.00 91.44 923 ASN A N 1
ATOM 7319 C CA . ASN A 1 923 ? -10.301 -14.429 12.678 1.00 91.44 923 ASN A CA 1
ATOM 7320 C C . ASN A 1 923 ? -11.142 -15.704 12.854 1.00 91.44 923 ASN A C 1
ATOM 7322 O O . ASN A 1 923 ? -12.267 -15.760 12.370 1.00 91.44 923 ASN A O 1
ATOM 7326 N N . LEU A 1 924 ? -10.647 -16.677 13.629 1.00 90.88 924 LEU A N 1
ATOM 7327 C CA . LEU A 1 924 ? -11.382 -17.906 13.940 1.00 90.88 924 LEU A CA 1
ATOM 7328 C C . LEU A 1 924 ? -12.669 -17.602 14.716 1.00 90.88 924 LEU A C 1
ATOM 7330 O O . LEU A 1 924 ? -13.721 -18.169 14.434 1.00 90.88 924 LEU A O 1
ATOM 7334 N N . LEU A 1 925 ? -12.611 -16.656 15.659 1.00 93.69 925 LEU A N 1
ATOM 7335 C CA . LEU A 1 925 ? -13.795 -16.175 16.372 1.00 93.69 925 LEU A CA 1
ATOM 7336 C C . LEU A 1 925 ? -14.823 -15.556 15.416 1.00 93.69 925 LEU A C 1
ATOM 7338 O O . LEU A 1 925 ? -16.017 -15.818 15.554 1.00 93.69 925 LEU A O 1
ATOM 7342 N N . TYR A 1 926 ? -14.373 -14.738 14.462 1.00 92.06 926 TYR A N 1
ATOM 7343 C CA . TYR A 1 926 ? -15.234 -14.126 13.451 1.00 92.06 926 TYR A CA 1
ATOM 7344 C C . TYR A 1 926 ? -15.884 -15.174 12.532 1.00 92.06 926 TYR A C 1
ATOM 7346 O O . TYR A 1 926 ? -17.085 -15.100 12.258 1.00 92.06 926 TYR A O 1
ATOM 7354 N N . GLU A 1 927 ? -15.122 -16.178 12.100 1.00 90.56 927 GLU A N 1
ATOM 7355 C CA . GLU A 1 927 ? -15.623 -17.297 11.298 1.00 90.56 927 GLU A CA 1
ATOM 7356 C C . GLU A 1 927 ? -16.685 -18.105 12.051 1.00 90.56 927 GLU A C 1
ATOM 7358 O O . GLU A 1 927 ? -17.785 -18.300 11.530 1.00 90.56 927 GLU A O 1
ATOM 7363 N N . GLU A 1 928 ? -16.410 -18.512 13.294 1.00 92.69 928 GLU A N 1
ATOM 7364 C CA . GLU A 1 928 ? -17.373 -19.251 14.121 1.00 92.69 928 GLU A CA 1
ATOM 7365 C C . GLU A 1 928 ? -18.622 -18.423 14.440 1.00 92.69 928 GLU A C 1
ATOM 7367 O O . GLU A 1 928 ? -19.742 -18.933 14.365 1.00 92.69 928 GLU A O 1
ATOM 7372 N N . HIS A 1 929 ? -18.468 -17.125 14.714 1.00 92.38 929 HIS A N 1
ATOM 7373 C CA . HIS A 1 929 ? -19.595 -16.204 14.871 1.00 92.38 929 HIS A CA 1
ATOM 7374 C C . HIS A 1 929 ? -20.514 -16.228 13.639 1.00 92.38 929 HIS A C 1
ATOM 7376 O O . HIS A 1 929 ? -21.739 -16.304 13.772 1.00 92.38 929 HIS A O 1
ATOM 7382 N N . ASN A 1 930 ? -19.939 -16.188 12.434 1.00 90.06 930 ASN A N 1
ATOM 7383 C CA . ASN A 1 930 ? -20.708 -16.206 11.192 1.00 90.06 930 ASN A CA 1
ATOM 7384 C C . ASN A 1 930 ? -21.330 -17.574 10.897 1.00 90.06 930 ASN A C 1
ATOM 7386 O O . ASN A 1 930 ? -22.469 -17.619 10.429 1.00 90.06 930 ASN A O 1
ATOM 7390 N N . ARG A 1 931 ? -20.643 -18.678 11.226 1.00 89.06 931 ARG A N 1
ATOM 7391 C CA . ARG A 1 931 ? -21.216 -20.034 11.163 1.00 89.06 931 ARG A CA 1
ATOM 7392 C C . ARG A 1 931 ? -22.450 -20.139 12.052 1.00 89.06 931 ARG A C 1
ATOM 7394 O O . ARG A 1 931 ? -23.520 -20.498 11.568 1.00 89.06 931 ARG A O 1
ATOM 7401 N N . ILE A 1 932 ? -22.347 -19.710 13.310 1.00 88.75 932 ILE A N 1
ATOM 7402 C CA . ILE A 1 932 ? -23.473 -19.700 14.252 1.00 88.75 932 ILE A CA 1
ATOM 7403 C C . ILE A 1 932 ? -24.613 -18.822 13.721 1.00 88.75 932 ILE A C 1
ATOM 7405 O O . ILE A 1 932 ? -25.763 -19.259 13.667 1.00 88.75 932 ILE A O 1
ATOM 7409 N N . LYS A 1 933 ? -24.321 -17.605 13.251 1.00 86.94 933 LYS A N 1
ATOM 7410 C CA . LYS A 1 933 ? -25.326 -16.715 12.645 1.00 86.94 933 LYS A CA 1
ATOM 7411 C C . LYS A 1 933 ? -26.059 -17.382 11.470 1.00 86.94 933 LYS A C 1
ATOM 7413 O O . LYS A 1 933 ? -27.281 -17.240 11.354 1.00 86.94 933 LYS A O 1
ATOM 7418 N N . ALA A 1 934 ? -25.343 -18.120 10.621 1.00 84.75 934 ALA A N 1
ATOM 7419 C CA . ALA A 1 934 ? -25.920 -18.864 9.503 1.00 84.75 934 ALA A CA 1
ATOM 7420 C C . ALA A 1 934 ? -26.784 -20.054 9.966 1.00 84.75 934 ALA A C 1
ATOM 7422 O O . ALA A 1 934 ? -27.884 -20.244 9.442 1.00 84.75 934 ALA A O 1
ATOM 7423 N N . GLU A 1 935 ? -26.359 -20.802 10.991 1.00 83.19 935 GLU A N 1
ATOM 7424 C CA . GLU A 1 935 ? -27.142 -21.893 11.600 1.00 83.19 935 GLU A CA 1
ATOM 7425 C C . GLU A 1 935 ? -28.507 -21.402 12.121 1.00 83.19 935 GLU A C 1
ATOM 7427 O O . GLU A 1 935 ? -29.531 -22.063 11.930 1.00 83.19 935 GLU A O 1
ATOM 7432 N N . PHE A 1 936 ? -28.552 -20.213 12.732 1.00 75.88 936 PHE A N 1
ATOM 7433 C CA . PHE A 1 936 ? -29.807 -19.606 13.196 1.00 75.88 936 PHE A CA 1
ATOM 7434 C C . PHE A 1 936 ? -30.660 -19.022 12.064 1.00 75.88 936 PHE A C 1
ATOM 7436 O O . PHE A 1 936 ? -31.884 -18.984 12.186 1.00 75.88 936 PHE A O 1
ATOM 7443 N N . SER A 1 937 ? -30.041 -18.566 10.973 1.00 72.56 937 SER A N 1
ATOM 7444 C CA . SER A 1 937 ? -30.756 -17.984 9.825 1.00 72.56 937 SER A CA 1
ATOM 7445 C C . SER A 1 937 ? -31.388 -19.049 8.921 1.00 72.56 937 SER A C 1
ATOM 7447 O O . SER A 1 937 ? -32.417 -18.796 8.304 1.00 72.56 937 SER A O 1
ATOM 7449 N N . SER A 1 938 ? -30.797 -20.244 8.866 1.00 62.41 938 SER A N 1
ATOM 7450 C CA . SER A 1 938 ? -31.230 -21.371 8.024 1.00 62.41 938 SER A CA 1
ATOM 7451 C C . SER A 1 938 ? -32.338 -22.239 8.640 1.00 62.41 938 SER A C 1
ATOM 7453 O O . SER A 1 938 ? -32.764 -23.212 8.025 1.00 62.41 938 SER A O 1
ATOM 7455 N N . GLY A 1 939 ? -32.836 -21.899 9.835 1.00 58.25 939 GLY A N 1
ATOM 7456 C CA . GLY A 1 939 ? -33.879 -22.686 10.502 1.00 58.25 939 GLY A CA 1
ATOM 7457 C C . GLY A 1 939 ? -33.365 -23.973 11.162 1.00 58.25 939 GLY A C 1
ATOM 7458 O O . GLY A 1 939 ? -34.144 -24.904 11.349 1.00 58.25 939 GLY A O 1
ATOM 7459 N N . GLY A 1 940 ? -32.072 -24.044 11.506 1.00 55.50 940 GLY A N 1
ATOM 7460 C CA . GLY A 1 940 ? -31.445 -25.227 12.104 1.00 55.50 940 GLY A CA 1
ATOM 7461 C C . GLY A 1 940 ? -32.038 -25.665 13.460 1.00 55.50 940 GLY A C 1
ATOM 7462 O O . GLY A 1 940 ? -32.963 -25.040 13.983 1.00 55.50 940 GLY A O 1
ATOM 7463 N N . PRO A 1 941 ? -31.487 -26.715 14.102 1.00 49.75 941 PRO A N 1
ATOM 7464 C CA . PRO A 1 941 ? -32.030 -27.302 15.334 1.00 49.75 941 PRO A CA 1
ATOM 7465 C C . PRO A 1 941 ? -32.082 -26.357 16.549 1.00 49.75 941 PRO A C 1
ATOM 7467 O O . PRO A 1 941 ? -32.619 -26.742 17.574 1.00 49.75 941 PRO A O 1
ATOM 7470 N N . CYS A 1 942 ? -31.591 -25.118 16.461 1.00 48.69 942 CYS A N 1
ATOM 7471 C CA . CYS A 1 942 ? -31.783 -24.101 17.501 1.00 48.69 942 CYS A CA 1
ATOM 7472 C C . CYS A 1 942 ? -32.802 -23.010 17.130 1.00 48.69 942 CYS A C 1
ATOM 7474 O O . CYS A 1 942 ? -33.142 -22.186 17.976 1.00 48.69 942 CYS A O 1
ATOM 7476 N N . ALA A 1 943 ? -33.313 -22.986 15.894 1.00 53.06 943 ALA A N 1
ATOM 7477 C CA . ALA A 1 943 ? -34.277 -21.984 15.444 1.00 53.06 943 ALA A CA 1
ATOM 7478 C C . ALA A 1 943 ? -35.613 -22.100 16.194 1.00 53.06 943 ALA A C 1
ATOM 7480 O O . ALA A 1 943 ? -36.178 -21.089 16.599 1.00 53.06 943 ALA A O 1
ATOM 7481 N N . HIS A 1 944 ? -36.060 -23.330 16.468 1.00 53.22 944 HIS A N 1
ATOM 7482 C CA . HIS A 1 944 ? -37.319 -23.612 17.164 1.00 53.22 944 HIS A CA 1
ATOM 7483 C C . HIS A 1 944 ? -37.282 -23.331 18.675 1.00 53.22 944 HIS A C 1
ATOM 7485 O O . HIS A 1 944 ? -38.331 -23.120 19.275 1.00 53.22 944 HIS A O 1
ATOM 7491 N N . LEU A 1 945 ? -36.096 -23.286 19.299 1.00 51.16 945 LEU A N 1
ATOM 7492 C CA . LEU A 1 945 ? -35.938 -22.931 20.720 1.00 51.16 945 LEU A CA 1
ATOM 7493 C C . LEU A 1 945 ? -36.338 -21.475 21.009 1.00 51.16 945 LEU A C 1
ATOM 7495 O O . LEU A 1 945 ? -36.477 -21.086 22.167 1.00 51.16 945 LEU A O 1
ATOM 7499 N N . LEU A 1 946 ? -36.511 -20.674 19.955 1.00 52.12 946 LEU A N 1
ATOM 7500 C CA . LEU A 1 946 ? -36.834 -19.253 20.007 1.00 52.12 946 LEU A CA 1
ATOM 7501 C C . LEU A 1 946 ? -38.152 -18.914 19.293 1.00 52.12 946 LEU A C 1
ATOM 7503 O O . LEU A 1 946 ? -38.489 -17.736 19.192 1.00 52.12 946 LEU A O 1
ATOM 7507 N N . ASP A 1 947 ? -38.902 -19.911 18.808 1.00 41.84 947 ASP A N 1
ATOM 7508 C CA . ASP A 1 947 ? -39.987 -19.690 17.850 1.00 41.84 947 ASP A CA 1
ATOM 7509 C C . ASP A 1 947 ? -41.383 -19.938 18.450 1.00 41.84 947 ASP A C 1
ATOM 7511 O O . ASP A 1 947 ? -41.829 -21.078 18.600 1.00 41.84 947 ASP A O 1
ATOM 7515 N N . LYS A 1 948 ? -42.051 -18.834 18.822 1.00 40.41 948 LYS A N 1
ATOM 7516 C CA . LYS A 1 948 ? -43.388 -18.410 18.334 1.00 40.41 948 LYS A CA 1
ATOM 7517 C C . LYS A 1 948 ? -43.968 -17.216 19.104 1.00 40.41 948 LYS A C 1
ATOM 7519 O O . LYS A 1 948 ? -44.705 -16.440 18.508 1.00 40.41 948 LYS A O 1
ATOM 7524 N N . ASP A 1 949 ? -43.569 -17.002 20.360 1.00 39.75 949 ASP A N 1
ATOM 7525 C CA . ASP A 1 949 ? -44.218 -15.999 21.229 1.00 39.75 949 ASP A CA 1
ATOM 7526 C C . ASP A 1 949 ? -43.296 -14.867 21.729 1.00 39.75 949 ASP A C 1
ATOM 7528 O O . ASP A 1 949 ? -43.752 -13.961 22.427 1.00 39.75 949 ASP A O 1
ATOM 7532 N N . ILE A 1 950 ? -41.998 -14.869 21.388 1.00 46.62 950 ILE A N 1
ATOM 7533 C CA . ILE A 1 950 ? -41.024 -13.956 22.005 1.00 46.62 950 ILE A CA 1
ATOM 7534 C C . ILE A 1 950 ? -40.088 -13.309 20.960 1.00 46.62 950 ILE A C 1
ATOM 7536 O O . ILE A 1 950 ? -39.119 -13.904 20.496 1.00 46.62 950 ILE A O 1
ATOM 7540 N N . ASN A 1 951 ? -40.340 -12.038 20.623 1.00 46.78 951 ASN A N 1
ATOM 7541 C CA . ASN A 1 951 ? -39.542 -11.214 19.696 1.00 46.78 951 ASN A CA 1
ATOM 7542 C C . ASN A 1 951 ? -38.186 -10.772 20.321 1.00 46.78 951 ASN A C 1
ATOM 7544 O O . ASN A 1 951 ? -37.972 -9.596 20.619 1.00 46.78 951 ASN A O 1
ATOM 7548 N N . LEU A 1 952 ? -37.260 -11.712 20.563 1.00 59.38 952 LEU A N 1
ATOM 7549 C CA . LEU A 1 952 ? -35.935 -11.481 21.186 1.00 59.38 952 LEU A CA 1
ATOM 7550 C C . LEU A 1 952 ? -34.761 -11.430 20.186 1.00 59.38 952 LEU A C 1
ATOM 7552 O O . LEU A 1 952 ? -33.613 -11.683 20.553 1.00 59.38 952 LEU A O 1
ATOM 7556 N N . THR A 1 953 ? -35.006 -11.065 18.925 1.00 61.56 953 THR A N 1
ATOM 7557 C CA . THR A 1 953 ? -33.993 -11.037 17.847 1.00 61.56 953 THR A CA 1
ATOM 7558 C C . THR A 1 953 ? -32.694 -10.322 18.248 1.00 61.56 953 THR A C 1
ATOM 7560 O O . THR A 1 953 ? -31.604 -10.809 17.960 1.00 61.56 953 THR A O 1
ATOM 7563 N N . ARG A 1 954 ? -32.795 -9.205 18.986 1.00 62.72 954 ARG A N 1
ATOM 7564 C CA . ARG A 1 954 ? -31.636 -8.420 19.456 1.00 62.72 954 ARG A CA 1
ATOM 7565 C C . ARG A 1 954 ? -30.827 -9.129 20.538 1.00 62.72 954 ARG A C 1
ATOM 7567 O O . ARG A 1 954 ? -29.603 -9.086 20.507 1.00 62.72 954 ARG A O 1
ATOM 7574 N N . THR A 1 955 ? -31.507 -9.771 21.484 1.00 68.25 955 THR A N 1
ATOM 7575 C CA . THR A 1 955 ? -30.867 -10.541 22.554 1.00 68.25 955 THR A CA 1
ATOM 7576 C C . THR A 1 955 ? -30.139 -11.743 21.970 1.00 68.25 955 THR A C 1
ATOM 7578 O O . THR A 1 955 ? -28.985 -11.963 22.311 1.00 68.25 955 THR A O 1
ATOM 7581 N N . ARG A 1 956 ? -30.762 -12.445 21.014 1.00 73.50 956 ARG A N 1
ATOM 7582 C CA . ARG A 1 956 ? -30.166 -13.577 20.289 1.00 73.50 956 ARG A CA 1
ATOM 7583 C C . ARG A 1 956 ? -28.839 -13.212 19.619 1.00 73.50 956 ARG A C 1
ATOM 7585 O O . ARG A 1 956 ? -27.854 -13.915 19.798 1.00 73.50 956 ARG A O 1
ATOM 7592 N N . GLU A 1 957 ? -28.798 -12.098 18.893 1.00 78.12 957 GLU A N 1
ATOM 7593 C CA . GLU A 1 957 ? -27.594 -11.658 18.172 1.00 78.12 957 GLU A CA 1
ATOM 7594 C C . GLU A 1 957 ? -26.407 -11.337 19.103 1.00 78.12 957 GLU A C 1
ATOM 7596 O O . GLU A 1 957 ? -25.261 -11.474 18.685 1.00 78.12 957 GLU A O 1
ATOM 7601 N N . MET A 1 958 ? -26.646 -10.976 20.374 1.00 80.50 958 MET A N 1
ATOM 7602 C CA . MET A 1 958 ? -25.567 -10.797 21.362 1.00 80.50 958 MET A CA 1
ATOM 7603 C C . MET A 1 958 ? -24.926 -12.123 21.802 1.00 80.50 958 MET A C 1
ATOM 7605 O O . MET A 1 958 ? -23.777 -12.126 22.242 1.00 80.50 958 MET A O 1
ATOM 7609 N N . PHE A 1 959 ? -25.639 -13.250 21.689 1.00 87.62 959 PHE A N 1
ATOM 7610 C CA . PHE A 1 959 ? -25.117 -14.561 22.085 1.00 87.62 959 PHE A CA 1
ATOM 7611 C C . PHE A 1 959 ? -24.186 -15.180 21.047 1.00 87.62 959 PHE A C 1
ATOM 7613 O O . PHE A 1 959 ? -23.357 -15.996 21.430 1.00 87.62 959 PHE A O 1
ATOM 7620 N N . TYR A 1 960 ? -24.246 -14.783 19.773 1.00 90.31 960 TYR A N 1
ATOM 7621 C CA . TYR A 1 960 ? -23.423 -15.403 18.724 1.00 90.31 960 TYR A CA 1
ATOM 7622 C C . TYR A 1 960 ? -21.925 -15.308 19.022 1.00 90.31 960 TYR A C 1
ATOM 7624 O O . TYR A 1 960 ? -21.209 -16.296 18.897 1.00 90.31 960 TYR A O 1
ATOM 7632 N N . GLY A 1 961 ? -21.457 -14.146 19.490 1.00 92.50 961 GLY A N 1
ATOM 7633 C CA . GLY A 1 961 ? -20.059 -13.971 19.887 1.00 92.50 961 GLY A CA 1
ATOM 7634 C C . GLY A 1 961 ? -19.664 -14.814 21.101 1.00 92.50 961 GLY A C 1
ATOM 7635 O O . GLY A 1 961 ? -18.573 -15.374 21.141 1.00 92.50 961 GLY A O 1
ATOM 7636 N N . LEU A 1 962 ? -20.564 -14.941 22.079 1.00 94.69 962 LEU A N 1
ATOM 7637 C CA . LEU A 1 962 ? -20.340 -15.733 23.292 1.00 94.69 962 LEU A CA 1
ATOM 7638 C C . LEU A 1 962 ? -20.299 -17.235 22.973 1.00 94.69 962 LEU A C 1
ATOM 7640 O O . LEU A 1 962 ? -19.411 -17.945 23.436 1.00 94.69 962 LEU A O 1
ATOM 7644 N N . MET A 1 963 ? -21.219 -17.698 22.128 1.00 94.12 963 MET A N 1
ATOM 7645 C CA . MET A 1 963 ? -21.278 -19.070 21.626 1.00 94.12 963 MET A CA 1
ATOM 7646 C C . MET A 1 963 ? -20.045 -19.420 20.787 1.00 94.12 963 MET A C 1
ATOM 7648 O O . MET A 1 963 ? -19.502 -20.510 20.934 1.00 94.12 963 MET A O 1
ATOM 7652 N N . ALA A 1 964 ? -19.549 -18.488 19.967 1.00 95.75 964 ALA A N 1
ATOM 7653 C CA . ALA A 1 964 ? -18.326 -18.690 19.195 1.00 95.75 964 ALA A CA 1
ATOM 7654 C C . ALA A 1 964 ? -17.110 -18.929 20.110 1.00 95.75 964 ALA A C 1
ATOM 7656 O O . ALA A 1 964 ? -16.345 -19.863 19.883 1.00 95.75 964 ALA A O 1
ATOM 7657 N N . VAL A 1 965 ? -16.972 -18.160 21.199 1.00 97.25 965 VAL A N 1
ATOM 7658 C CA . VAL A 1 965 ? -15.931 -18.406 22.216 1.00 97.25 965 VAL A CA 1
ATOM 7659 C C . VAL A 1 965 ? -16.092 -19.786 22.858 1.00 97.25 965 VAL A C 1
ATOM 7661 O O . VAL A 1 965 ? -15.109 -20.511 23.002 1.00 97.25 965 VAL A O 1
ATOM 7664 N N . MET A 1 966 ? -17.316 -20.167 23.236 1.00 96.56 966 MET A N 1
ATOM 7665 C CA . MET A 1 966 ? -17.596 -21.478 23.836 1.00 96.56 966 MET A CA 1
ATOM 7666 C C . MET A 1 966 ? -17.212 -22.624 22.899 1.00 96.56 966 MET A C 1
ATOM 7668 O O . MET A 1 966 ? -16.535 -23.561 23.320 1.00 96.56 966 MET A O 1
ATOM 7672 N N . ARG A 1 967 ? -17.567 -22.517 21.618 1.00 95.62 967 ARG A N 1
ATOM 7673 C CA . ARG A 1 967 ? -17.243 -23.517 20.603 1.00 95.62 967 ARG A CA 1
ATOM 7674 C C . ARG A 1 967 ? -15.736 -23.638 20.380 1.00 95.62 967 ARG A C 1
ATOM 7676 O O . ARG A 1 967 ? -15.213 -24.750 20.384 1.00 95.62 967 ARG A O 1
ATOM 7683 N N . LEU A 1 968 ? -15.016 -22.515 20.305 1.00 95.31 968 LEU A N 1
ATOM 7684 C CA . LEU A 1 968 ? -13.546 -22.501 20.242 1.00 95.31 968 LEU A CA 1
ATOM 7685 C C . LEU A 1 968 ? -12.883 -23.085 21.503 1.00 95.31 968 LEU A C 1
ATOM 7687 O O . LEU A 1 968 ? -11.790 -23.643 21.429 1.00 95.31 968 LEU A O 1
ATOM 7691 N N . ALA A 1 969 ? -13.541 -22.993 22.661 1.00 96.44 969 ALA A N 1
ATOM 7692 C CA . ALA A 1 969 ? -13.111 -23.645 23.898 1.00 96.44 969 ALA A CA 1
ATOM 7693 C C . ALA A 1 969 ? -13.483 -25.145 23.964 1.00 96.44 969 ALA A C 1
ATOM 7695 O O . ALA A 1 969 ? -13.141 -25.817 24.939 1.00 96.44 969 ALA A O 1
ATOM 7696 N N . GLY A 1 970 ? -14.179 -25.687 22.958 1.00 94.50 970 GLY A N 1
ATOM 7697 C CA . GLY A 1 970 ? -14.667 -27.068 22.944 1.00 94.50 970 GLY A CA 1
ATOM 7698 C C . GLY A 1 970 ? -15.845 -27.315 23.894 1.00 94.50 970 GLY A C 1
ATOM 7699 O O . GLY A 1 970 ? -15.965 -28.405 24.456 1.00 94.50 970 GLY A O 1
ATOM 7700 N N . ARG A 1 971 ? -16.680 -26.297 24.132 1.00 94.12 971 ARG A N 1
ATOM 7701 C CA . ARG A 1 971 ? -17.925 -26.378 24.911 1.00 94.12 971 ARG A CA 1
ATOM 7702 C C . ARG A 1 971 ? -19.131 -26.472 23.980 1.00 94.12 971 ARG A C 1
ATOM 7704 O O . ARG A 1 971 ? -19.102 -25.937 22.875 1.00 94.12 971 ARG A O 1
ATOM 7711 N N . ASP A 1 972 ? -20.188 -27.136 24.443 1.00 91.12 972 ASP A N 1
ATOM 7712 C CA . ASP A 1 972 ? -21.445 -27.240 23.700 1.00 91.12 972 ASP A CA 1
ATOM 7713 C C . ASP A 1 972 ? -22.238 -25.930 23.823 1.00 91.12 972 ASP A C 1
ATOM 7715 O O . ASP A 1 972 ? -22.970 -25.686 24.787 1.00 91.12 972 ASP A O 1
ATOM 7719 N N . ASP A 1 973 ? -22.060 -25.064 22.827 1.00 88.62 973 ASP A N 1
ATOM 7720 C CA . ASP A 1 973 ? -22.700 -23.756 22.751 1.00 88.62 973 ASP A CA 1
ATOM 7721 C C . ASP A 1 973 ? -24.232 -23.846 22.638 1.00 88.62 973 ASP A C 1
ATOM 7723 O O . ASP A 1 973 ? -24.951 -22.970 23.130 1.00 88.62 973 ASP A O 1
ATOM 7727 N N . LYS A 1 974 ? -24.751 -24.922 22.037 1.00 86.25 974 LYS A N 1
ATOM 7728 C CA . LYS A 1 974 ? -26.190 -25.130 21.826 1.00 86.25 974 LYS A CA 1
ATOM 7729 C C . LYS A 1 974 ? -26.859 -25.576 23.115 1.00 86.25 974 LYS A C 1
ATOM 7731 O O . LYS A 1 974 ? -27.891 -25.020 23.495 1.00 86.25 974 LYS A O 1
ATOM 7736 N N . GLN A 1 975 ? -26.252 -26.535 23.812 1.00 86.06 975 GLN A N 1
ATOM 7737 C CA . GLN A 1 975 ? -26.719 -26.990 25.117 1.00 86.06 975 GLN A CA 1
ATOM 7738 C C . GLN A 1 975 ? -26.695 -25.850 26.139 1.00 86.06 975 GLN A C 1
ATOM 7740 O O . GLN A 1 975 ? -27.670 -25.674 26.875 1.00 86.06 975 GLN A O 1
ATOM 7745 N N . PHE A 1 976 ? -25.630 -25.040 26.145 1.00 89.75 976 PHE A N 1
ATOM 7746 C CA . PHE A 1 976 ? -25.565 -23.829 26.962 1.00 89.75 976 PHE A CA 1
ATOM 7747 C C . PHE A 1 976 ? -26.751 -22.900 26.681 1.00 89.75 976 PHE A C 1
ATOM 7749 O O . PHE A 1 976 ? -27.436 -22.469 27.610 1.00 89.75 976 PHE A O 1
ATOM 7756 N N . LEU A 1 977 ? -27.030 -22.615 25.405 1.00 85.06 977 LEU A N 1
ATOM 7757 C CA . LEU A 1 977 ? -28.108 -21.706 25.031 1.00 85.06 977 LEU A CA 1
ATOM 7758 C C . LEU A 1 977 ? -29.473 -22.229 25.505 1.00 85.06 977 LEU A C 1
ATOM 7760 O O . LEU A 1 977 ? -30.240 -21.475 26.101 1.00 85.06 977 LEU A O 1
ATOM 7764 N N . VAL A 1 978 ? -29.757 -23.523 25.312 1.00 81.69 978 VAL A N 1
ATOM 7765 C CA . VAL A 1 978 ? -30.976 -24.173 25.831 1.00 81.69 978 VAL A CA 1
ATOM 7766 C C . VAL A 1 978 ? -31.085 -23.980 27.343 1.00 81.69 978 VAL A C 1
ATOM 7768 O O . VAL A 1 978 ? -32.115 -23.510 27.829 1.00 81.69 978 VAL A O 1
ATOM 7771 N N . LYS A 1 979 ? -30.015 -24.302 28.082 1.00 84.56 979 LYS A N 1
ATOM 7772 C CA . LYS A 1 979 ? -29.959 -24.165 29.544 1.00 84.56 979 LYS A CA 1
ATOM 7773 C C . LYS A 1 979 ? -30.225 -22.721 29.968 1.00 84.56 979 LYS A C 1
ATOM 7775 O O . LYS A 1 979 ? -31.051 -22.486 30.845 1.00 84.56 979 LYS A O 1
ATOM 7780 N N . TYR A 1 980 ? -29.617 -21.750 29.287 1.00 86.31 980 TYR A N 1
ATOM 7781 C CA . TYR A 1 980 ? -29.841 -20.329 29.533 1.00 86.31 980 TYR A CA 1
ATOM 7782 C C . TYR A 1 980 ? -31.311 -19.929 29.351 1.00 86.31 980 TYR A C 1
ATOM 7784 O O . TYR A 1 980 ? -31.903 -19.328 30.245 1.00 86.31 980 TYR A O 1
ATOM 7792 N N . PHE A 1 981 ? -31.947 -20.282 28.233 1.00 77.44 981 PHE A N 1
ATOM 7793 C CA . PHE A 1 981 ? -33.350 -19.916 28.008 1.00 77.44 981 PHE A CA 1
ATOM 7794 C C . PHE A 1 981 ? -34.306 -20.568 29.016 1.00 77.44 981 PHE A C 1
ATOM 7796 O O . PHE A 1 981 ? -35.283 -19.934 29.421 1.00 77.44 981 PHE A O 1
ATOM 7803 N N . VAL A 1 982 ? -34.010 -21.789 29.468 1.00 80.31 982 VAL A N 1
ATOM 7804 C CA . VAL A 1 982 ? -34.770 -22.466 30.529 1.00 80.31 982 VAL A CA 1
ATOM 7805 C C . VAL A 1 982 ? -34.604 -21.746 31.869 1.00 80.31 982 VAL A C 1
ATOM 7807 O O . VAL A 1 982 ? -35.599 -21.362 32.486 1.00 80.31 982 VAL A O 1
ATOM 7810 N N . ASP A 1 983 ? -33.364 -21.493 32.283 1.00 79.31 983 ASP A N 1
ATOM 7811 C CA . ASP A 1 983 ? -33.022 -20.871 33.566 1.00 79.31 983 ASP A CA 1
ATOM 7812 C C . ASP A 1 983 ? -33.530 -19.421 33.687 1.00 79.31 983 ASP A C 1
ATOM 7814 O O . ASP A 1 983 ? -33.802 -18.930 34.787 1.00 79.31 983 ASP A O 1
ATOM 7818 N N . PHE A 1 984 ? -33.666 -18.717 32.559 1.00 76.31 984 PHE A N 1
ATOM 7819 C CA . PHE A 1 984 ? -34.074 -17.310 32.502 1.00 76.31 984 PHE A CA 1
ATOM 7820 C C . PHE A 1 984 ? -35.499 -17.097 31.969 1.00 76.31 984 PHE A C 1
ATOM 7822 O O . PHE A 1 984 ? -35.929 -15.950 31.812 1.00 76.31 984 PHE A O 1
ATOM 7829 N N . ARG A 1 985 ? -36.279 -18.168 31.762 1.00 69.19 985 ARG A N 1
ATOM 7830 C CA . ARG A 1 985 ? -37.626 -18.127 31.166 1.00 69.19 985 ARG A CA 1
ATOM 7831 C C . ARG A 1 985 ? -38.542 -17.059 31.774 1.00 69.19 985 ARG A C 1
ATOM 7833 O O . ARG A 1 985 ? -39.100 -16.252 31.044 1.00 69.19 985 ARG A O 1
ATOM 7840 N N . MET A 1 986 ? -38.632 -16.973 33.104 1.00 63.66 986 MET A N 1
ATOM 7841 C CA . MET A 1 986 ? -39.487 -15.985 33.791 1.00 63.66 986 MET A CA 1
ATOM 7842 C C . MET A 1 986 ? -39.064 -14.520 33.580 1.00 63.66 986 MET A C 1
ATOM 7844 O O . MET A 1 986 ? -39.872 -13.601 33.743 1.00 63.66 986 MET A O 1
ATOM 7848 N N . VAL A 1 987 ? -37.779 -14.271 33.318 1.00 64.69 987 VAL A N 1
ATOM 7849 C CA . VAL A 1 987 ? -37.266 -12.932 32.996 1.00 64.69 987 VAL A CA 1
ATOM 7850 C C . VAL A 1 987 ? -37.595 -12.618 31.540 1.00 64.69 987 VAL A C 1
ATOM 7852 O O . VAL A 1 987 ? -38.125 -11.552 31.253 1.00 64.69 987 VAL A O 1
ATOM 7855 N N . LEU A 1 988 ? -37.375 -13.575 30.639 1.00 63.94 988 LEU A N 1
ATOM 7856 C CA . LEU A 1 988 ? -37.637 -13.436 29.206 1.00 63.94 988 LEU A CA 1
ATOM 7857 C C . LEU A 1 988 ? -39.135 -13.308 28.878 1.00 63.94 988 LEU A C 1
ATOM 7859 O O . LEU A 1 988 ? -39.507 -12.486 28.044 1.00 63.94 988 LEU A O 1
ATOM 7863 N N . GLU A 1 989 ? -40.008 -14.031 29.584 1.00 60.09 989 GLU A N 1
ATOM 7864 C CA . GLU A 1 989 ? -41.468 -13.894 29.480 1.00 60.09 989 GLU A CA 1
ATOM 7865 C C . GLU A 1 989 ? -41.917 -12.481 29.884 1.00 60.09 989 GLU A C 1
ATOM 7867 O O . GLU A 1 989 ? -42.700 -11.857 29.167 1.00 60.09 989 GLU A O 1
ATOM 7872 N N . ARG A 1 990 ? -41.338 -11.910 30.953 1.00 54.22 990 ARG A N 1
ATOM 7873 C CA . ARG A 1 990 ? -41.567 -10.504 31.332 1.00 54.22 990 ARG A CA 1
ATOM 7874 C C . ARG A 1 990 ? -41.110 -9.519 30.254 1.00 54.22 990 ARG A C 1
ATOM 7876 O O . ARG A 1 990 ? -41.769 -8.504 30.067 1.00 54.22 990 ARG A O 1
ATOM 7883 N N . LEU A 1 991 ? -40.025 -9.799 29.529 1.00 52.12 991 LEU A N 1
ATOM 7884 C CA . LEU A 1 991 ? -39.572 -8.964 28.405 1.00 52.12 991 LEU A CA 1
ATOM 7885 C C . LEU A 1 991 ? -40.511 -9.070 27.195 1.00 52.12 991 LEU A C 1
ATOM 7887 O O . LEU A 1 991 ? -40.773 -8.067 26.532 1.00 52.12 991 LEU A O 1
ATOM 7891 N N . SER A 1 992 ? -41.041 -10.268 26.934 1.00 45.28 992 SER A N 1
ATOM 7892 C CA . SER A 1 992 ? -41.945 -10.544 25.812 1.00 45.28 992 SER A CA 1
ATOM 7893 C C . SER A 1 992 ? -43.294 -9.830 25.939 1.00 45.28 992 SER A C 1
ATOM 7895 O O . SER A 1 992 ? -43.791 -9.279 24.960 1.00 45.28 992 SER A O 1
ATOM 7897 N N . THR A 1 993 ? -43.838 -9.734 27.159 1.00 43.62 993 THR A N 1
ATOM 7898 C CA . THR A 1 993 ? -45.124 -9.069 27.426 1.00 43.62 993 THR A CA 1
ATOM 7899 C C . THR A 1 993 ? -45.103 -7.562 27.204 1.00 43.62 993 THR A C 1
ATOM 7901 O O . THR A 1 993 ? -46.163 -6.948 27.126 1.00 43.62 993 THR A O 1
ATOM 7904 N N . VAL A 1 994 ? -43.920 -6.948 27.123 1.00 44.06 994 VAL A N 1
ATOM 7905 C CA . VAL A 1 994 ? -43.801 -5.487 27.117 1.00 44.06 994 VAL A CA 1
ATOM 7906 C C . VAL A 1 994 ? -43.245 -4.933 25.801 1.00 44.06 994 VAL A C 1
ATOM 7908 O O . VAL A 1 994 ? -43.297 -3.727 25.586 1.00 44.06 994 VAL A O 1
ATOM 7911 N N . SER A 1 995 ? -42.747 -5.772 24.883 1.00 43.84 995 SER A N 1
ATOM 7912 C CA . SER A 1 995 ? -41.935 -5.266 23.768 1.00 43.84 995 SER A CA 1
ATOM 7913 C C . SER A 1 995 ? -42.671 -4.876 22.478 1.00 43.84 995 SER A C 1
ATOM 7915 O O . SER A 1 995 ? -42.024 -4.240 21.651 1.00 43.84 995 SER A O 1
ATOM 7917 N N . VAL A 1 996 ? -43.965 -5.178 22.251 1.00 41.94 996 VAL A N 1
ATOM 7918 C CA . VAL A 1 996 ? -44.606 -4.822 20.949 1.00 41.94 996 VAL A CA 1
ATOM 7919 C C . VAL A 1 996 ? -46.120 -4.506 20.989 1.00 41.94 996 VAL A C 1
ATOM 7921 O O . VAL A 1 996 ? -46.648 -3.927 20.042 1.00 41.94 996 VAL A O 1
ATOM 7924 N N . SER A 1 997 ? -46.865 -4.841 22.043 1.00 46.25 997 SER A N 1
ATOM 7925 C CA . SER A 1 997 ? -48.333 -4.940 21.942 1.00 46.25 997 SER A CA 1
ATOM 7926 C C . SER A 1 997 ? -49.136 -3.666 22.249 1.00 46.25 997 SER A C 1
ATOM 7928 O O . SER A 1 997 ? -50.307 -3.609 21.880 1.00 46.25 997 SER A O 1
ATOM 7930 N N . ASN A 1 998 ? -48.559 -2.628 22.873 1.00 50.03 998 ASN A N 1
ATOM 7931 C CA . ASN A 1 998 ? -49.356 -1.497 23.376 1.00 50.03 998 ASN A CA 1
ATOM 7932 C C . ASN A 1 998 ? -49.052 -0.119 22.773 1.00 50.03 998 ASN A C 1
ATOM 7934 O O . ASN A 1 998 ? -49.763 0.818 23.109 1.00 50.03 998 ASN A O 1
ATOM 7938 N N . ASP A 1 999 ? -48.104 0.036 21.846 1.00 60.84 999 ASP A N 1
ATOM 7939 C CA . ASP A 1 999 ? -47.753 1.361 21.294 1.00 60.84 999 ASP A CA 1
ATOM 7940 C C . ASP A 1 999 ? -48.925 2.034 20.560 1.00 60.84 999 ASP A C 1
ATOM 7942 O O . ASP A 1 999 ? -49.242 3.190 20.830 1.00 60.84 999 ASP A O 1
ATOM 7946 N N . LEU A 1 1000 ? -49.636 1.299 19.694 1.00 72.31 1000 LEU A N 1
ATOM 7947 C CA . LEU A 1 1000 ? -50.780 1.846 18.952 1.00 72.31 1000 LEU A CA 1
ATOM 7948 C C . LEU A 1 1000 ? -51.974 2.153 19.869 1.00 72.31 1000 LEU A C 1
ATOM 7950 O O . LEU A 1 1000 ? -52.607 3.199 19.728 1.00 72.31 1000 LEU A O 1
ATOM 7954 N N . PHE A 1 1001 ? -52.285 1.266 20.819 1.00 76.50 1001 PHE A N 1
ATOM 7955 C CA . PHE A 1 1001 ? -53.363 1.516 21.777 1.00 76.50 1001 PHE A CA 1
ATOM 7956 C C . PHE A 1 1001 ? -53.008 2.663 22.729 1.00 76.50 1001 PHE A C 1
ATOM 7958 O O . PHE A 1 1001 ? -53.843 3.529 22.955 1.00 76.50 1001 PHE A O 1
ATOM 7965 N N . ASN A 1 1002 ? -51.774 2.725 23.237 1.00 71.19 1002 ASN A N 1
ATOM 7966 C CA . ASN A 1 1002 ? -51.303 3.813 24.095 1.00 71.19 1002 ASN A CA 1
ATOM 7967 C C . ASN A 1 1002 ? -51.332 5.159 23.370 1.00 71.19 1002 ASN A C 1
ATOM 7969 O O . ASN A 1 1002 ? -51.692 6.160 23.988 1.00 71.19 1002 ASN A O 1
ATOM 7973 N N . GLU A 1 1003 ? -50.993 5.191 22.080 1.00 74.62 1003 GLU A N 1
ATOM 7974 C CA . GLU A 1 1003 ? -51.102 6.397 21.263 1.00 74.62 1003 GLU A CA 1
ATOM 7975 C C . GLU A 1 1003 ? -52.565 6.854 21.177 1.00 74.62 1003 GLU A C 1
ATOM 7977 O O . GLU A 1 1003 ? -52.878 7.992 21.519 1.00 74.62 1003 GLU A O 1
ATOM 7982 N N . ILE A 1 1004 ? -53.494 5.952 20.836 1.00 75.81 1004 ILE A N 1
ATOM 7983 C CA . ILE A 1 1004 ? -54.944 6.232 20.783 1.00 75.81 1004 ILE A CA 1
ATOM 7984 C C . ILE A 1 1004 ? -55.469 6.693 22.146 1.00 75.81 1004 ILE A C 1
ATOM 7986 O O . ILE A 1 1004 ? -56.185 7.688 22.244 1.00 75.81 1004 ILE A O 1
ATOM 7990 N N . TYR A 1 1005 ? -55.078 5.995 23.208 1.00 75.19 1005 TYR A N 1
ATOM 7991 C CA . TYR A 1 1005 ? -55.511 6.245 24.577 1.00 75.19 1005 TYR A CA 1
ATOM 7992 C C . TYR A 1 1005 ? -55.016 7.603 25.093 1.00 75.19 1005 TYR A C 1
ATOM 7994 O O . TYR A 1 1005 ? -55.737 8.300 25.808 1.00 75.19 1005 TYR A O 1
ATOM 8002 N N . ASN A 1 1006 ? -53.819 8.034 24.691 1.00 72.25 1006 ASN A N 1
ATOM 8003 C CA . ASN A 1 1006 ? -53.251 9.323 25.087 1.00 72.25 1006 ASN A CA 1
ATOM 8004 C C . ASN A 1 1006 ? -53.473 10.442 24.059 1.00 72.25 1006 ASN A C 1
ATOM 8006 O O . ASN A 1 1006 ? -53.060 11.573 24.316 1.00 72.25 1006 ASN A O 1
ATOM 8010 N N . THR A 1 1007 ? -54.157 10.178 22.942 1.00 71.94 1007 THR A N 1
ATOM 8011 C CA . THR A 1 1007 ? -54.410 11.201 21.923 1.00 71.94 1007 THR A CA 1
ATOM 8012 C C . THR A 1 1007 ? -55.367 12.276 22.462 1.00 71.94 1007 THR A C 1
ATOM 8014 O O . THR A 1 1007 ? -56.442 11.932 22.971 1.00 71.94 1007 THR A O 1
ATOM 8017 N N . PRO A 1 1008 ? -55.031 13.576 22.332 1.00 67.56 1008 PRO A N 1
ATOM 8018 C CA . PRO A 1 1008 ? -55.948 14.675 22.618 1.00 67.56 1008 PRO A CA 1
ATOM 8019 C C . PRO A 1 1008 ? -57.115 14.651 21.630 1.00 67.56 1008 PRO A C 1
ATOM 8021 O O . PRO A 1 1008 ? -56.934 14.927 20.446 1.00 67.56 1008 PRO A O 1
ATOM 8024 N N . ALA A 1 1009 ? -58.308 14.314 22.116 1.00 61.84 1009 ALA A N 1
ATOM 8025 C CA . ALA A 1 1009 ? -59.486 14.122 21.283 1.00 61.84 1009 ALA A CA 1
ATOM 8026 C C . ALA A 1 1009 ? -60.435 15.326 21.384 1.00 61.84 1009 ALA A C 1
ATOM 8028 O O . ALA A 1 1009 ? -60.653 15.999 20.385 1.00 61.84 1009 ALA A O 1
ATOM 8029 N N . ILE A 1 1010 ? -60.957 15.672 22.571 1.00 62.62 1010 ILE A N 1
ATOM 8030 C CA . ILE A 1 1010 ? -62.052 16.659 22.710 1.00 62.62 1010 ILE A CA 1
ATOM 8031 C C . ILE A 1 1010 ? -61.568 18.019 23.213 1.00 62.62 1010 ILE A C 1
ATOM 8033 O O . ILE A 1 1010 ? -61.052 18.116 24.319 1.00 62.62 1010 ILE A O 1
ATOM 8037 N N . ALA A 1 1011 ? -61.838 19.083 22.453 1.00 61.19 1011 ALA A N 1
ATOM 8038 C CA . ALA A 1 1011 ? -61.764 20.461 22.935 1.00 61.19 1011 ALA A CA 1
ATOM 8039 C C . ALA A 1 1011 ? -62.955 20.757 23.869 1.00 61.19 1011 ALA A C 1
ATOM 8041 O O . ALA A 1 1011 ? -64.102 20.799 23.421 1.00 61.19 1011 ALA A O 1
ATOM 8042 N N . ILE A 1 1012 ? -62.694 20.954 25.159 1.00 61.00 1012 ILE A N 1
ATOM 8043 C CA . ILE A 1 1012 ? -63.673 21.412 26.155 1.00 61.00 1012 ILE A CA 1
ATOM 8044 C C . ILE A 1 1012 ? -63.407 22.876 26.525 1.00 61.00 1012 ILE A C 1
ATOM 8046 O O . ILE A 1 1012 ? -62.255 23.298 26.489 1.00 61.00 1012 ILE A O 1
ATOM 8050 N N . PRO A 1 1013 ? -64.424 23.677 26.890 1.00 55.31 1013 PRO A N 1
ATOM 8051 C CA . PRO A 1 1013 ? -64.204 25.041 27.370 1.00 55.31 1013 PRO A CA 1
ATOM 8052 C C . PRO A 1 1013 ? -63.251 25.037 28.571 1.00 55.31 1013 PRO A C 1
ATOM 8054 O O . PRO A 1 1013 ? -63.469 24.300 29.534 1.00 55.31 1013 PRO A O 1
ATOM 8057 N N . SER A 1 1014 ? -62.184 25.829 28.491 1.00 53.69 1014 SER A N 1
ATOM 8058 C CA . SER A 1 1014 ? -61.172 25.913 29.536 1.00 53.69 1014 SER A CA 1
ATOM 8059 C C . SER A 1 1014 ? -61.763 26.524 30.803 1.00 53.69 1014 SER A C 1
ATOM 8061 O O . SER A 1 1014 ? -62.484 27.522 30.756 1.00 53.69 1014 SER A O 1
ATOM 8063 N N . VAL A 1 1015 ? -61.447 25.927 31.953 1.00 56.50 1015 VAL A N 1
ATOM 8064 C CA . VAL A 1 1015 ? -61.921 26.399 33.266 1.00 56.50 1015 VAL A CA 1
ATOM 8065 C C . VAL A 1 1015 ? -61.080 27.585 33.765 1.00 56.50 1015 VAL A C 1
ATOM 8067 O O . VAL A 1 1015 ? -61.527 28.344 34.619 1.00 56.50 1015 VAL A O 1
ATOM 8070 N N . SER A 1 1016 ? -59.866 27.766 33.233 1.00 51.44 1016 SER A N 1
ATOM 8071 C CA . SER A 1 1016 ? -58.910 28.787 33.680 1.00 51.44 1016 SER A CA 1
ATOM 8072 C C . SER A 1 1016 ? -58.954 30.082 32.864 1.00 51.44 1016 SER A C 1
ATOM 8074 O O . SER A 1 1016 ? -58.532 31.121 33.371 1.00 51.44 1016 SER A O 1
ATOM 8076 N N . VAL A 1 1017 ? -59.470 30.054 31.627 1.00 54.62 1017 VAL A N 1
ATOM 8077 C CA . VAL A 1 1017 ? -59.511 31.222 30.729 1.00 54.62 1017 VAL A CA 1
ATOM 8078 C C . VAL A 1 1017 ? -60.828 31.260 29.947 1.00 54.62 1017 VAL A C 1
ATOM 8080 O O . VAL A 1 1017 ? -61.106 30.390 29.122 1.00 54.62 1017 VAL A O 1
ATOM 8083 N N . ALA A 1 1018 ? -61.636 32.303 30.168 1.00 41.38 1018 ALA A N 1
ATOM 8084 C CA . ALA A 1 1018 ? -62.906 32.495 29.469 1.00 41.38 1018 ALA A CA 1
ATOM 8085 C C . ALA A 1 1018 ? -62.686 32.651 27.950 1.00 41.38 1018 ALA A C 1
ATOM 8087 O O . ALA A 1 1018 ? -61.994 33.564 27.506 1.00 41.38 1018 ALA A O 1
ATOM 8088 N N . GLY A 1 1019 ? -63.279 31.751 27.160 1.00 55.72 1019 GLY A N 1
ATOM 8089 C CA . GLY A 1 1019 ? -63.172 31.732 25.694 1.00 55.72 1019 GLY A CA 1
ATOM 8090 C C . GLY A 1 1019 ? -62.067 30.830 25.124 1.00 55.72 1019 GLY A C 1
ATOM 8091 O O . GLY A 1 1019 ? -62.036 30.633 23.911 1.00 55.72 1019 GLY A O 1
ATOM 8092 N N . ALA A 1 1020 ? -61.199 30.243 25.957 1.00 54.06 1020 ALA A N 1
ATOM 8093 C CA . ALA A 1 1020 ? -60.217 29.246 25.521 1.00 54.06 1020 ALA A CA 1
ATOM 8094 C C . ALA A 1 1020 ? -60.795 27.821 25.590 1.00 54.06 1020 ALA A C 1
ATOM 8096 O O . ALA A 1 1020 ? -61.736 27.560 26.339 1.00 54.06 1020 ALA A O 1
ATOM 8097 N N . THR A 1 1021 ? -60.235 26.885 24.819 1.00 59.38 1021 THR A N 1
ATOM 8098 C CA . THR A 1 1021 ? -60.595 25.458 24.872 1.00 59.38 1021 THR A CA 1
ATOM 8099 C C . THR A 1 1021 ? -59.383 24.611 25.257 1.00 59.38 1021 THR A C 1
ATOM 8101 O O . THR A 1 1021 ? -58.318 24.747 24.662 1.00 59.38 1021 THR A O 1
ATOM 8104 N N . ASP A 1 1022 ? -59.553 23.736 26.248 1.00 62.12 1022 ASP A N 1
ATOM 8105 C CA . ASP A 1 1022 ? -58.568 22.740 26.662 1.00 62.12 1022 ASP A CA 1
ATOM 8106 C C . ASP A 1 1022 ? -58.815 21.426 25.915 1.00 62.12 1022 ASP A C 1
ATOM 8108 O O . ASP A 1 1022 ? -59.949 20.962 25.801 1.00 62.12 1022 ASP A O 1
ATOM 8112 N N . MET A 1 1023 ? -57.754 20.794 25.415 1.00 66.44 1023 MET A N 1
ATOM 8113 C CA . MET A 1 1023 ? -57.855 19.482 24.773 1.00 66.44 1023 MET A CA 1
ATOM 8114 C C . MET A 1 1023 ? -57.802 18.373 25.830 1.00 66.44 1023 MET A C 1
ATOM 8116 O O . MET A 1 1023 ? -56.823 18.241 26.564 1.00 66.44 1023 MET A O 1
ATOM 8120 N N . MET A 1 1024 ? -58.848 17.554 25.899 1.00 70.94 1024 MET A N 1
ATOM 8121 C CA . MET A 1 1024 ? -58.909 16.348 26.720 1.00 70.94 1024 MET A CA 1
ATOM 8122 C C . MET A 1 1024 ? -58.498 15.112 25.920 1.00 70.94 1024 MET A C 1
ATOM 8124 O O . MET A 1 1024 ? -59.018 14.851 24.832 1.00 70.94 1024 MET A O 1
ATOM 8128 N N . ASN A 1 1025 ? -57.604 14.315 26.503 1.00 76.81 1025 ASN A N 1
ATOM 8129 C CA . ASN A 1 1025 ? -57.188 13.030 25.944 1.00 76.81 1025 ASN A CA 1
ATOM 8130 C C . ASN A 1 1025 ? -58.265 11.958 26.144 1.00 76.81 1025 ASN A C 1
ATOM 8132 O O . ASN A 1 1025 ? -59.013 12.013 27.123 1.00 76.81 1025 ASN A O 1
ATOM 8136 N N . VAL A 1 1026 ? -58.293 10.954 25.262 1.00 75.31 1026 VAL A N 1
ATOM 8137 C CA . VAL A 1 1026 ? -59.225 9.807 25.323 1.00 75.31 1026 VAL A CA 1
ATOM 8138 C C . VAL A 1 1026 ? -59.232 9.152 26.708 1.00 75.31 1026 VAL A C 1
ATOM 8140 O O . VAL A 1 1026 ? -60.295 8.956 27.293 1.00 75.31 1026 VAL A O 1
ATOM 8143 N N . ASN A 1 1027 ? -58.053 8.927 27.290 1.00 72.50 1027 ASN A N 1
ATOM 8144 C CA . ASN A 1 1027 ? -57.883 8.425 28.652 1.00 72.50 1027 ASN A CA 1
ATOM 8145 C C . ASN A 1 1027 ? -58.669 9.250 29.685 1.00 72.50 1027 ASN A C 1
ATOM 8147 O O . ASN A 1 1027 ? -59.446 8.706 30.462 1.00 72.50 1027 ASN A O 1
ATOM 8151 N N . ARG A 1 1028 ? -58.528 10.580 29.660 1.00 70.19 1028 ARG A N 1
ATOM 8152 C CA . ARG A 1 1028 ? -59.183 11.467 30.630 1.00 70.19 1028 ARG A CA 1
ATOM 8153 C C . ARG A 1 1028 ? -60.707 11.471 30.472 1.00 70.19 1028 ARG A C 1
ATOM 8155 O O . ARG A 1 1028 ? -61.415 11.542 31.468 1.00 70.19 1028 ARG A O 1
ATOM 8162 N N . ILE A 1 1029 ? -61.210 11.341 29.244 1.00 73.94 1029 ILE A N 1
ATOM 8163 C CA . ILE A 1 1029 ? -62.653 11.271 28.955 1.00 73.94 1029 ILE A CA 1
ATOM 8164 C C . ILE A 1 1029 ? -63.259 9.973 29.503 1.00 73.94 1029 ILE A C 1
ATOM 8166 O O . ILE A 1 1029 ? -64.318 10.000 30.133 1.00 73.94 1029 ILE A O 1
ATOM 8170 N N . LEU A 1 1030 ? -62.565 8.850 29.300 1.00 75.81 1030 LEU A N 1
ATOM 8171 C CA . LEU A 1 1030 ? -62.969 7.546 29.825 1.00 75.81 1030 LEU A CA 1
ATOM 8172 C C . LEU A 1 1030 ? -62.858 7.495 31.360 1.00 75.81 1030 LEU A C 1
ATOM 8174 O O . LEU A 1 1030 ? -63.741 6.944 32.012 1.00 75.81 1030 LEU A O 1
ATOM 8178 N N . MET A 1 1031 ? -61.830 8.125 31.945 1.00 68.44 1031 MET A N 1
ATOM 8179 C CA . MET A 1 1031 ? -61.646 8.242 33.401 1.00 68.44 1031 MET A CA 1
ATOM 8180 C C . MET A 1 1031 ? -62.737 9.069 34.089 1.00 68.44 1031 MET A C 1
ATOM 8182 O O . MET A 1 1031 ? -63.184 8.695 35.170 1.00 68.44 1031 MET A O 1
ATOM 8186 N N . ASP A 1 1032 ? -63.185 10.163 33.470 1.00 70.44 1032 ASP A N 1
ATOM 8187 C CA . ASP A 1 1032 ? -64.252 11.017 34.009 1.00 70.44 1032 ASP A CA 1
ATOM 8188 C C . ASP A 1 1032 ? -65.654 10.383 33.857 1.00 70.44 1032 ASP A C 1
ATOM 8190 O O . ASP A 1 1032 ? -66.655 11.013 34.200 1.00 70.44 1032 ASP A O 1
ATOM 8194 N N . GLY A 1 1033 ? -65.752 9.160 33.313 1.00 69.38 1033 GLY A N 1
ATOM 8195 C CA . GLY A 1 1033 ? -67.022 8.479 33.047 1.00 69.38 1033 GLY A CA 1
ATOM 8196 C C . GLY A 1 1033 ? -67.835 9.121 31.919 1.00 69.38 1033 GLY A C 1
ATOM 8197 O O . GLY A 1 1033 ? -69.032 8.885 31.813 1.00 69.38 1033 GLY A O 1
ATOM 8198 N N . LYS A 1 1034 ? -67.200 9.940 31.072 1.00 73.00 1034 LYS A N 1
ATOM 8199 C CA . LYS A 1 1034 ? -67.849 10.724 30.008 1.00 73.00 1034 LYS A CA 1
ATOM 8200 C C . LYS A 1 1034 ? -67.651 10.108 28.622 1.00 73.00 1034 LYS A C 1
ATOM 8202 O O . LYS A 1 1034 ? -67.569 10.833 27.633 1.00 73.00 1034 LYS A O 1
ATOM 8207 N N . GLY A 1 1035 ? -67.555 8.780 28.542 1.00 71.38 1035 GLY A N 1
ATOM 8208 C CA . GLY A 1 1035 ? -67.303 8.057 27.290 1.00 71.38 1035 GLY A CA 1
ATOM 8209 C C . GLY A 1 1035 ? -68.316 8.369 26.179 1.00 71.38 1035 GLY A C 1
ATOM 8210 O O . GLY A 1 1035 ? -67.935 8.432 25.014 1.00 71.38 1035 GLY A O 1
ATOM 8211 N N . ASP A 1 1036 ? -69.558 8.708 26.533 1.00 74.31 1036 ASP A N 1
ATOM 8212 C CA . ASP A 1 1036 ? -70.600 9.115 25.578 1.00 74.31 1036 ASP A CA 1
ATOM 8213 C C . ASP A 1 1036 ? -70.236 10.383 24.784 1.00 74.31 1036 ASP A C 1
ATOM 8215 O O . ASP A 1 1036 ? -70.667 10.554 23.643 1.00 74.31 1036 ASP A O 1
ATOM 8219 N N . LEU A 1 1037 ? -69.382 11.262 25.331 1.00 73.88 1037 LEU A N 1
ATOM 8220 C CA . LEU A 1 1037 ? -68.873 12.428 24.598 1.00 73.88 1037 LEU A CA 1
ATOM 8221 C C . LEU A 1 1037 ? -68.009 12.026 23.397 1.00 73.88 1037 LEU A C 1
ATOM 8223 O O . LEU A 1 1037 ? -67.942 12.780 22.426 1.00 73.88 1037 LEU A O 1
ATOM 8227 N N . MET A 1 1038 ? -67.356 10.860 23.450 1.00 75.12 1038 MET A N 1
ATOM 8228 C CA . MET A 1 1038 ? -66.607 10.316 22.314 1.00 75.12 1038 MET A CA 1
ATOM 8229 C C . MET A 1 1038 ? -67.559 9.828 21.226 1.00 75.12 1038 MET A C 1
ATOM 8231 O O . MET A 1 1038 ? -67.325 10.103 20.054 1.00 75.12 1038 MET A O 1
ATOM 8235 N N . ASN A 1 1039 ? -68.669 9.196 21.616 1.00 83.81 1039 ASN A N 1
ATOM 8236 C CA . ASN A 1 1039 ? -69.675 8.670 20.689 1.00 83.81 1039 ASN A CA 1
ATOM 8237 C C . ASN A 1 1039 ? -70.378 9.790 19.907 1.00 83.81 1039 ASN A C 1
ATOM 8239 O O . ASN A 1 1039 ? -70.798 9.595 18.773 1.00 83.81 1039 ASN A O 1
ATOM 8243 N N . ALA A 1 1040 ? -70.458 10.998 20.470 1.00 69.50 1040 ALA A N 1
ATOM 8244 C CA . ALA A 1 1040 ? -71.026 12.165 19.795 1.00 69.50 1040 ALA A CA 1
ATOM 8245 C C . ALA A 1 1040 ? -70.087 12.816 18.752 1.00 69.50 1040 ALA A C 1
ATOM 8247 O O . ALA A 1 1040 ? -70.489 13.759 18.061 1.00 69.50 1040 ALA A O 1
ATOM 8248 N N . LYS A 1 1041 ? -68.823 12.382 18.648 1.00 66.75 1041 LYS A N 1
ATOM 8249 C CA . LYS A 1 1041 ? -67.806 12.976 17.766 1.00 66.75 1041 LYS A CA 1
ATOM 8250 C C . LYS A 1 1041 ? -67.337 11.934 16.750 1.00 66.75 1041 LYS A C 1
ATOM 8252 O O . LYS A 1 1041 ? -66.727 10.938 17.109 1.00 66.75 1041 LYS A O 1
ATOM 8257 N N . GLY A 1 1042 ? -67.591 12.178 15.463 1.00 66.50 1042 GLY A N 1
ATOM 8258 C CA . GLY A 1 1042 ? -67.282 11.259 14.354 1.00 66.50 1042 GLY A CA 1
ATOM 8259 C C . GLY A 1 1042 ? -65.788 11.083 14.032 1.00 66.50 1042 GLY A C 1
ATOM 8260 O O . GLY A 1 1042 ? -65.393 11.226 12.881 1.00 66.50 1042 GLY A O 1
ATOM 8261 N N . TRP A 1 1043 ? -64.941 10.784 15.022 1.00 75.44 1043 TRP A N 1
ATOM 8262 C CA . TRP A 1 1043 ? -63.497 10.535 14.861 1.00 75.44 1043 TRP A CA 1
ATOM 8263 C C . TRP A 1 1043 ? -63.141 9.059 14.698 1.00 75.44 1043 TRP A C 1
ATOM 8265 O O . TRP A 1 1043 ? -61.974 8.686 14.778 1.00 75.44 1043 TRP A O 1
ATOM 8275 N N . GLY A 1 1044 ? -64.143 8.209 14.475 1.00 81.62 1044 GLY A N 1
ATOM 8276 C CA . GLY A 1 1044 ? -63.940 6.773 14.334 1.00 81.62 1044 GLY A CA 1
ATOM 8277 C C . GLY A 1 1044 ? -63.662 6.057 15.655 1.00 81.62 1044 GLY A C 1
ATOM 8278 O O . GLY A 1 1044 ? -63.099 4.970 15.618 1.00 81.62 1044 GLY A O 1
ATOM 8279 N N . LEU A 1 1045 ? -64.035 6.636 16.800 1.00 87.50 1045 LEU A N 1
ATOM 8280 C CA . LEU A 1 1045 ? -64.030 5.963 18.102 1.00 87.50 1045 LEU A CA 1
ATOM 8281 C C . LEU A 1 1045 ? -65.470 5.782 18.591 1.00 87.50 1045 LEU A C 1
ATOM 8283 O O . LEU A 1 1045 ? -66.277 6.698 18.457 1.00 87.50 1045 LEU A O 1
ATOM 8287 N N . TYR A 1 1046 ? -65.769 4.632 19.192 1.00 88.44 1046 TYR A N 1
ATOM 8288 C CA . TYR A 1 1046 ? -67.027 4.395 19.899 1.00 88.44 1046 TYR A CA 1
ATOM 8289 C C . TYR A 1 1046 ? -66.765 3.634 21.199 1.00 88.44 1046 TYR A C 1
ATOM 8291 O O . TYR A 1 1046 ? -66.171 2.558 21.192 1.00 88.44 1046 TYR A O 1
ATOM 8299 N N . TYR A 1 1047 ? -67.203 4.191 22.319 1.00 89.12 1047 TYR A N 1
ATOM 8300 C CA . TYR A 1 1047 ? -67.169 3.563 23.628 1.00 89.12 1047 TYR A CA 1
ATOM 8301 C C . TYR A 1 1047 ? -68.517 2.907 23.938 1.00 89.12 1047 TYR A C 1
ATOM 8303 O O . TYR A 1 1047 ? -69.543 3.577 24.032 1.00 89.12 1047 TYR A O 1
ATOM 8311 N N . HIS A 1 1048 ? -68.507 1.594 24.144 1.00 88.75 1048 HIS A N 1
ATOM 8312 C CA . HIS A 1 1048 ? -69.682 0.833 24.544 1.00 88.75 1048 HIS A CA 1
ATOM 8313 C C . HIS A 1 1048 ? -69.699 0.665 26.066 1.00 88.75 1048 HIS A C 1
ATOM 8315 O O . HIS A 1 1048 ? -68.949 -0.146 26.613 1.00 88.75 1048 HIS A O 1
ATOM 8321 N N . ALA A 1 1049 ? -70.585 1.392 26.749 1.00 79.88 1049 ALA A N 1
ATOM 8322 C CA . ALA A 1 1049 ? -70.607 1.467 28.211 1.00 79.88 1049 ALA A CA 1
ATOM 8323 C C . ALA A 1 1049 ? -70.891 0.118 28.900 1.00 79.88 1049 ALA A C 1
ATOM 8325 O O . ALA A 1 1049 ? -70.158 -0.254 29.814 1.00 79.88 1049 ALA A O 1
ATOM 8326 N N . GLU A 1 1050 ? -71.893 -0.646 28.443 1.00 81.31 1050 GLU A N 1
ATOM 8327 C CA . GLU A 1 1050 ? -72.276 -1.916 29.094 1.00 81.31 1050 GLU A CA 1
ATOM 8328 C C . GLU A 1 1050 ? -71.190 -2.998 28.998 1.00 81.31 1050 GLU A C 1
ATOM 8330 O O . GLU A 1 1050 ? -70.933 -3.725 29.956 1.00 81.31 1050 GLU A O 1
ATOM 8335 N N . ARG A 1 1051 ? -70.520 -3.091 27.842 1.00 83.00 1051 ARG A N 1
ATOM 8336 C CA . ARG A 1 1051 ? -69.454 -4.072 27.585 1.00 83.00 1051 ARG A CA 1
ATOM 8337 C C . ARG A 1 1051 ? -68.068 -3.563 27.994 1.00 83.00 1051 ARG A C 1
ATOM 8339 O O . ARG A 1 1051 ? -67.130 -4.353 28.064 1.00 83.00 1051 ARG A O 1
ATOM 8346 N N . GLN A 1 1052 ? -67.945 -2.263 28.278 1.00 86.38 1052 GLN A N 1
ATOM 8347 C CA . GLN A 1 1052 ? -66.687 -1.539 28.488 1.00 86.38 1052 GLN A CA 1
ATOM 8348 C C . GLN A 1 1052 ? -65.679 -1.790 27.357 1.00 86.38 1052 GLN A C 1
ATOM 8350 O O . GLN A 1 1052 ? -64.509 -2.104 27.591 1.00 86.38 1052 GLN A O 1
ATOM 8355 N N . TRP A 1 1053 ? -66.151 -1.678 26.115 1.00 91.00 1053 TRP A N 1
ATOM 8356 C CA . TRP A 1 1053 ? -65.336 -1.859 24.914 1.00 91.00 1053 TRP A CA 1
ATOM 8357 C C . TRP A 1 1053 ? -65.085 -0.527 24.218 1.00 91.00 1053 TRP A C 1
ATOM 8359 O O . TRP A 1 1053 ? -65.968 0.326 24.163 1.00 91.00 1053 TRP A O 1
ATOM 8369 N N . LEU A 1 1054 ? -63.892 -0.369 23.651 1.00 89.31 1054 LEU A N 1
ATOM 8370 C CA . LEU A 1 1054 ? -63.550 0.744 22.774 1.00 89.31 1054 LEU A CA 1
ATOM 8371 C C . LEU A 1 1054 ? -63.391 0.226 21.343 1.00 89.31 1054 LEU A C 1
ATOM 8373 O O . LEU A 1 1054 ? -62.475 -0.541 21.049 1.00 89.31 1054 LEU A O 1
ATOM 8377 N N . LEU A 1 1055 ? -64.289 0.640 20.458 1.00 91.38 1055 LEU A N 1
ATOM 8378 C CA . LEU A 1 1055 ? -64.273 0.313 19.040 1.00 91.38 1055 LEU A CA 1
ATOM 8379 C C . LEU A 1 1055 ? -63.540 1.422 18.281 1.00 91.38 1055 LEU A C 1
ATOM 8381 O O . LEU A 1 1055 ? -63.793 2.608 18.504 1.00 91.38 1055 LEU A O 1
ATOM 8385 N N . VAL A 1 1056 ? -62.658 1.032 17.363 1.00 90.19 1056 VAL A N 1
ATOM 8386 C CA . VAL A 1 1056 ? -61.874 1.939 16.518 1.00 90.19 1056 VAL A CA 1
ATOM 8387 C C . VAL A 1 1056 ? -62.121 1.610 15.052 1.00 90.19 1056 VAL A C 1
ATOM 8389 O O . VAL A 1 1056 ? -61.778 0.524 14.587 1.00 90.19 1056 VAL A O 1
ATOM 8392 N N . HIS A 1 1057 ? -62.704 2.554 14.320 1.00 90.31 1057 HIS A N 1
ATOM 8393 C CA . HIS A 1 1057 ? -62.925 2.488 12.880 1.00 90.31 1057 HIS A CA 1
ATOM 8394 C C . HIS A 1 1057 ? -61.763 3.156 12.139 1.00 90.31 1057 HIS A C 1
ATOM 8396 O O . HIS A 1 1057 ? -61.688 4.383 12.037 1.00 90.31 1057 HIS A O 1
ATOM 8402 N N . TRP A 1 1058 ? -60.844 2.346 11.612 1.00 89.38 1058 TRP A N 1
ATOM 8403 C CA . TRP A 1 1058 ? -59.562 2.809 11.068 1.00 89.38 1058 TRP A CA 1
ATOM 8404 C C . TRP A 1 1058 ? -59.655 3.791 9.895 1.00 89.38 1058 TRP A C 1
ATOM 8406 O O . TRP A 1 1058 ? -58.887 4.754 9.903 1.00 89.38 1058 TRP A O 1
ATOM 8416 N N . PRO A 1 1059 ? -60.577 3.637 8.921 1.00 85.69 1059 PRO A N 1
ATOM 8417 C CA . PRO A 1 1059 ? -60.725 4.599 7.828 1.00 85.69 1059 PRO A CA 1
ATOM 8418 C C . PRO A 1 1059 ? -61.033 6.026 8.299 1.00 85.69 1059 PRO A C 1
ATOM 8420 O O . PRO A 1 1059 ? -60.653 6.981 7.629 1.00 85.69 1059 PRO A O 1
ATOM 8423 N N . THR A 1 1060 ? -61.685 6.177 9.456 1.00 83.31 1060 THR A N 1
ATOM 8424 C CA . THR A 1 1060 ? -62.005 7.485 10.050 1.00 83.31 1060 THR A CA 1
ATOM 8425 C C . THR A 1 1060 ? -60.981 7.894 11.112 1.00 83.31 1060 THR A C 1
ATOM 8427 O O . THR A 1 1060 ? -60.577 9.052 11.164 1.00 83.31 1060 THR A O 1
ATOM 8430 N N . ALA A 1 1061 ? -60.503 6.954 11.931 1.00 83.94 1061 ALA A N 1
ATOM 8431 C CA . ALA A 1 1061 ? -59.553 7.234 13.005 1.00 83.94 1061 ALA A CA 1
ATOM 8432 C C . ALA A 1 1061 ? -58.155 7.606 12.482 1.00 83.94 1061 ALA A C 1
ATOM 8434 O O . ALA A 1 1061 ? -57.513 8.496 13.037 1.00 83.94 1061 ALA A O 1
ATOM 8435 N N . ALA A 1 1062 ? -57.682 6.991 11.395 1.00 82.00 1062 ALA A N 1
ATOM 8436 C CA . ALA A 1 1062 ? -56.355 7.268 10.843 1.00 82.00 1062 ALA A CA 1
ATOM 8437 C C . ALA A 1 1062 ? -56.169 8.732 10.371 1.00 82.00 1062 ALA A C 1
ATOM 8439 O O . ALA A 1 1062 ? -55.226 9.378 10.833 1.00 82.00 1062 ALA A O 1
ATOM 8440 N N . PRO A 1 1063 ? -57.050 9.309 9.523 1.00 74.69 1063 PRO A N 1
ATOM 8441 C CA . PRO A 1 1063 ? -56.913 10.697 9.066 1.00 74.69 1063 PRO A CA 1
ATOM 8442 C C . PRO A 1 1063 ? -57.356 11.751 10.093 1.00 74.69 1063 PRO A C 1
ATOM 8444 O O . PRO A 1 1063 ? -57.114 12.936 9.872 1.00 74.69 1063 PRO A O 1
ATOM 8447 N N . CYS A 1 1064 ? -58.010 11.363 11.193 1.00 75.19 1064 CYS A N 1
ATOM 8448 C CA . CYS A 1 1064 ? -58.490 12.304 12.210 1.00 75.19 1064 CYS A CA 1
ATOM 8449 C C . CYS A 1 1064 ? -57.680 12.224 13.508 1.00 75.19 1064 CYS A C 1
ATOM 8451 O O . CYS A 1 1064 ? -57.040 13.199 13.897 1.00 75.19 1064 CYS A O 1
ATOM 8453 N N . LEU A 1 1065 ? -57.692 11.065 14.167 1.00 76.50 1065 LEU A N 1
ATOM 8454 C CA . LEU A 1 1065 ? -57.066 10.853 15.471 1.00 76.50 1065 LEU A CA 1
ATOM 8455 C C . LEU A 1 1065 ? -55.539 10.752 15.350 1.00 76.50 1065 LEU A C 1
ATOM 8457 O O . LEU A 1 1065 ? -54.810 11.386 16.105 1.00 76.50 1065 LEU A O 1
ATOM 8461 N N . LEU A 1 1066 ? -55.050 10.002 14.357 1.00 76.06 1066 LEU A N 1
ATOM 8462 C CA . LEU A 1 1066 ? -53.620 9.704 14.196 1.00 76.06 1066 LEU A CA 1
ATOM 8463 C C . LEU A 1 1066 ? -52.893 10.636 13.217 1.00 76.06 1066 LEU A C 1
ATOM 8465 O O . LEU A 1 1066 ? -51.691 10.488 13.004 1.00 76.06 1066 LEU A O 1
ATOM 8469 N N . ALA A 1 1067 ? -53.574 11.645 12.665 1.00 70.81 1067 ALA A N 1
ATOM 8470 C CA . ALA A 1 1067 ? -52.989 12.581 11.699 1.00 70.81 1067 ALA A CA 1
ATOM 8471 C C . ALA A 1 1067 ? -51.790 13.378 12.242 1.00 70.81 1067 ALA A C 1
ATOM 8473 O O . ALA A 1 1067 ? -50.986 13.885 11.462 1.00 70.81 1067 ALA A O 1
ATOM 8474 N N . ARG A 1 1068 ? -51.683 13.502 13.570 1.00 62.03 1068 ARG A N 1
ATOM 8475 C CA . ARG A 1 1068 ? -50.599 14.208 14.273 1.00 62.03 1068 ARG A CA 1
ATOM 8476 C C . ARG A 1 1068 ? -49.620 13.268 14.984 1.00 62.03 1068 ARG A C 1
ATOM 8478 O O . ARG A 1 1068 ? -48.719 13.754 15.661 1.00 62.03 1068 ARG A O 1
ATOM 8485 N N . SER A 1 1069 ? -49.797 11.952 14.859 1.00 67.19 1069 SER A N 1
ATOM 8486 C CA . SER A 1 1069 ? -48.892 10.975 15.464 1.00 67.19 1069 SER A CA 1
ATOM 8487 C C . SER A 1 1069 ? -47.587 10.918 14.676 1.00 67.19 1069 SER A C 1
ATOM 8489 O O . SER A 1 1069 ? -47.601 10.619 13.486 1.00 67.19 1069 SER A O 1
ATOM 8491 N N . ALA A 1 1070 ? -46.448 11.136 15.335 1.00 59.12 1070 ALA A N 1
ATOM 8492 C CA . ALA A 1 1070 ? -45.139 11.036 14.684 1.00 59.12 1070 ALA A CA 1
ATOM 8493 C C . ALA A 1 1070 ? -44.839 9.617 14.159 1.00 59.12 1070 ALA A C 1
ATOM 8495 O O . ALA A 1 1070 ? -44.024 9.456 13.254 1.00 59.12 1070 ALA A O 1
ATOM 8496 N N . GLN A 1 1071 ? -45.490 8.594 14.727 1.00 58.00 1071 GLN A N 1
ATOM 8497 C CA . GLN A 1 1071 ? -45.232 7.184 14.433 1.00 58.00 1071 GLN A CA 1
ATOM 8498 C C . GLN A 1 1071 ? -46.214 6.583 13.417 1.00 58.00 1071 GLN A C 1
ATOM 8500 O O . GLN A 1 1071 ? -45.830 5.695 12.657 1.00 58.00 1071 GLN A O 1
ATOM 8505 N N . PHE A 1 1072 ? -47.470 7.045 13.390 1.00 69.50 1072 PHE A N 1
ATOM 8506 C CA . PHE A 1 1072 ? -48.543 6.413 12.604 1.00 69.50 1072 PHE A CA 1
ATOM 8507 C C . PHE A 1 1072 ? -49.171 7.323 11.534 1.00 69.50 1072 PHE A C 1
ATOM 8509 O O . PHE A 1 1072 ? -50.165 6.945 10.908 1.00 69.50 1072 PHE A O 1
ATOM 8516 N N . GLN A 1 1073 ? -48.597 8.503 11.281 1.00 75.69 1073 GLN A N 1
ATOM 8517 C CA . GLN A 1 1073 ? -49.059 9.407 10.227 1.00 75.69 1073 GLN A CA 1
ATOM 8518 C C . GLN A 1 1073 ? -48.980 8.744 8.840 1.00 75.69 1073 GLN A C 1
ATOM 8520 O O . GLN A 1 1073 ? -47.943 8.223 8.437 1.00 75.69 1073 GLN A O 1
ATOM 8525 N N . GLY A 1 1074 ? -50.086 8.775 8.089 1.00 70.75 1074 GLY A N 1
ATOM 8526 C CA . GLY A 1 1074 ? -50.161 8.212 6.732 1.00 70.75 1074 GLY A CA 1
ATOM 8527 C C . GLY A 1 1074 ? -50.270 6.683 6.664 1.00 70.75 1074 GLY A C 1
ATOM 8528 O O . GLY A 1 1074 ? -50.283 6.125 5.567 1.00 70.75 1074 GLY A O 1
ATOM 8529 N N . ALA A 1 1075 ? -50.372 5.994 7.805 1.00 75.12 1075 ALA A N 1
ATOM 8530 C CA . ALA A 1 1075 ? -50.541 4.547 7.851 1.00 75.12 1075 ALA A CA 1
ATOM 8531 C C . ALA A 1 1075 ? -51.885 4.099 7.244 1.00 75.12 1075 ALA A C 1
ATOM 8533 O O . ALA A 1 1075 ? -52.926 4.726 7.451 1.00 75.12 1075 ALA A O 1
ATOM 8534 N N . THR A 1 1076 ? -51.878 2.982 6.508 1.00 80.50 1076 THR A N 1
ATOM 8535 C CA . THR A 1 1076 ? -53.097 2.458 5.875 1.00 80.50 1076 THR A CA 1
ATOM 8536 C C . THR A 1 1076 ? -54.019 1.782 6.902 1.00 80.50 1076 THR A C 1
ATOM 8538 O O . THR A 1 1076 ? -53.531 1.167 7.856 1.00 80.50 1076 THR A O 1
ATOM 8541 N N . PRO A 1 1077 ? -55.354 1.812 6.713 1.00 77.94 1077 PRO A N 1
ATOM 8542 C CA . PRO A 1 1077 ? -56.299 1.164 7.629 1.00 77.94 1077 PRO A CA 1
ATOM 8543 C C . PRO A 1 1077 ? -56.042 -0.335 7.844 1.00 77.94 1077 PRO A C 1
ATOM 8545 O O . PRO A 1 1077 ? -56.156 -0.822 8.965 1.00 77.94 1077 PRO A O 1
ATOM 8548 N N . GLY A 1 1078 ? -55.637 -1.062 6.795 1.00 73.06 1078 GLY A N 1
ATOM 8549 C CA . GLY A 1 1078 ? -55.292 -2.485 6.896 1.00 73.06 1078 GLY A CA 1
ATOM 8550 C C . GLY A 1 1078 ? -54.042 -2.736 7.745 1.00 73.06 1078 GLY A C 1
ATOM 8551 O O . GLY A 1 1078 ? -54.028 -3.649 8.571 1.00 73.06 1078 GLY A O 1
ATOM 8552 N N . TYR A 1 1079 ? -53.018 -1.885 7.608 1.00 74.56 1079 TYR A N 1
ATOM 8553 C CA . TYR A 1 1079 ? -51.833 -1.941 8.462 1.00 74.56 1079 TYR A CA 1
ATOM 8554 C C . TYR A 1 1079 ? -52.192 -1.653 9.923 1.00 74.56 1079 TYR A C 1
ATOM 8556 O O . TYR A 1 1079 ? -51.845 -2.444 10.798 1.00 74.56 1079 TYR A O 1
ATOM 8564 N N . LEU A 1 1080 ? -52.948 -0.583 10.192 1.00 77.38 1080 LEU A N 1
ATOM 8565 C CA . LEU A 1 1080 ? -53.370 -0.221 11.549 1.00 77.38 1080 LEU A CA 1
ATOM 8566 C C . LEU A 1 1080 ? -54.222 -1.313 12.198 1.00 77.38 1080 LEU A C 1
ATOM 8568 O O . LEU A 1 1080 ? -53.990 -1.648 13.356 1.00 77.38 1080 LEU A O 1
ATOM 8572 N N . LYS A 1 1081 ? -55.121 -1.953 11.440 1.00 81.06 1081 LYS A N 1
ATOM 8573 C CA . LYS A 1 1081 ? -55.872 -3.111 11.928 1.00 81.06 1081 LYS A CA 1
ATOM 8574 C C . LYS A 1 1081 ? -54.959 -4.288 12.283 1.00 81.06 1081 LYS A C 1
ATOM 8576 O O . LYS A 1 1081 ? -55.118 -4.889 13.343 1.00 81.06 1081 LYS A O 1
ATOM 8581 N N . SER A 1 1082 ? -53.985 -4.603 11.427 1.00 71.50 1082 SER A N 1
ATOM 8582 C CA . SER A 1 1082 ? -53.026 -5.683 11.698 1.00 71.50 1082 SER A CA 1
ATOM 8583 C C . SER A 1 1082 ? -52.147 -5.404 12.924 1.00 71.50 1082 SER A C 1
ATOM 8585 O O . SER A 1 1082 ? -51.770 -6.334 13.630 1.00 71.50 1082 SER A O 1
ATOM 8587 N N . GLN A 1 1083 ? -51.845 -4.129 13.196 1.00 71.19 1083 GLN A N 1
ATOM 8588 C CA . GLN A 1 1083 ? -51.111 -3.697 14.385 1.00 71.19 1083 GLN A CA 1
ATOM 8589 C C . GLN A 1 1083 ? -51.991 -3.744 15.635 1.00 71.19 1083 GLN A C 1
ATOM 8591 O O . GLN A 1 1083 ? -51.562 -4.234 16.673 1.00 71.19 1083 GLN A O 1
ATOM 8596 N N . ALA A 1 1084 ? -53.242 -3.303 15.527 1.00 73.69 1084 ALA A N 1
ATOM 8597 C CA . ALA A 1 1084 ? -54.216 -3.352 16.607 1.00 73.69 1084 ALA A CA 1
ATOM 8598 C C . ALA A 1 1084 ? -54.478 -4.777 17.102 1.00 73.69 1084 ALA A C 1
ATOM 8600 O O . ALA A 1 1084 ? -54.594 -4.986 18.307 1.00 73.69 1084 ALA A O 1
ATOM 8601 N N . ALA A 1 1085 ? -54.482 -5.750 16.186 1.00 71.88 1085 ALA A N 1
ATOM 8602 C CA . ALA A 1 1085 ? -54.650 -7.165 16.501 1.00 71.88 1085 ALA A CA 1
ATOM 8603 C C . ALA A 1 1085 ? -53.536 -7.759 17.383 1.00 71.88 1085 ALA A C 1
ATOM 8605 O O . ALA A 1 1085 ? -53.710 -8.839 17.939 1.00 71.88 1085 ALA A O 1
ATOM 8606 N N . ARG A 1 1086 ? -52.401 -7.061 17.522 1.00 59.38 1086 ARG A N 1
ATOM 8607 C CA . ARG A 1 1086 ? -51.254 -7.482 18.342 1.00 59.38 1086 ARG A CA 1
ATOM 8608 C C . ARG A 1 1086 ? -51.365 -7.041 19.803 1.00 59.38 1086 ARG A C 1
ATOM 8610 O O . ARG A 1 1086 ? -50.507 -7.412 20.599 1.00 59.38 1086 ARG A O 1
ATOM 8617 N N . SER A 1 1087 ? -52.373 -6.236 20.148 1.00 67.38 1087 SER A N 1
ATOM 8618 C CA . SER A 1 1087 ? -52.617 -5.802 21.525 1.00 67.38 1087 SER A CA 1
ATOM 8619 C C . SER A 1 1087 ? -53.246 -6.917 22.356 1.00 67.38 1087 SER A C 1
ATOM 8621 O O . SER A 1 1087 ? -54.141 -7.619 21.892 1.00 67.38 1087 SER A O 1
ATOM 8623 N N . ASP A 1 1088 ? -52.808 -7.059 23.606 1.00 62.09 1088 ASP A N 1
ATOM 8624 C CA . ASP A 1 1088 ? -53.297 -8.072 24.549 1.00 62.09 1088 ASP A CA 1
ATOM 8625 C C . ASP A 1 1088 ? -54.745 -7.828 25.004 1.00 62.09 1088 ASP A C 1
ATOM 8627 O O . ASP A 1 1088 ? -55.410 -8.740 25.496 1.00 62.09 1088 ASP A O 1
ATOM 8631 N N . ILE A 1 1089 ? -55.245 -6.605 24.814 1.00 71.25 1089 ILE A N 1
ATOM 8632 C CA . ILE A 1 1089 ? -56.634 -6.214 25.080 1.00 71.25 1089 ILE A CA 1
ATOM 8633 C C . ILE A 1 1089 ? -57.503 -6.173 23.817 1.00 71.25 1089 ILE A C 1
ATOM 8635 O O . ILE A 1 1089 ? -58.676 -5.809 23.895 1.00 71.25 1089 ILE A O 1
ATOM 8639 N N . HIS A 1 1090 ? -56.963 -6.526 22.649 1.00 82.31 1090 HIS A N 1
ATOM 8640 C CA . HIS A 1 1090 ? -57.752 -6.613 21.426 1.00 82.31 1090 HIS A CA 1
ATOM 8641 C C . HIS A 1 1090 ? -58.665 -7.848 21.435 1.00 82.31 1090 HIS A C 1
ATOM 8643 O O . HIS A 1 1090 ? -58.246 -8.957 21.766 1.00 82.31 1090 HIS A O 1
ATOM 8649 N N . LEU A 1 1091 ? -59.920 -7.670 21.025 1.00 82.25 1091 LEU A N 1
ATOM 8650 C CA . LEU A 1 1091 ? -60.869 -8.765 20.842 1.00 82.25 1091 LEU A CA 1
ATOM 8651 C C . LEU A 1 1091 ? -60.798 -9.292 19.412 1.00 82.25 1091 LEU A C 1
ATOM 8653 O O . LEU A 1 1091 ? -60.999 -8.540 18.463 1.00 82.25 1091 LEU A O 1
ATOM 8657 N N . ALA A 1 1092 ? -60.573 -10.601 19.273 1.00 81.81 1092 ALA A N 1
ATOM 8658 C CA . ALA A 1 1092 ? -60.530 -11.267 17.976 1.00 81.81 1092 ALA A CA 1
ATOM 8659 C C . ALA A 1 1092 ? -61.814 -11.024 17.160 1.00 81.81 1092 ALA A C 1
ATOM 8661 O O . ALA A 1 1092 ? -62.919 -11.118 17.698 1.00 81.81 1092 ALA A O 1
ATOM 8662 N N . ASP A 1 1093 ? -61.666 -10.803 15.848 1.00 81.25 1093 ASP A N 1
ATOM 8663 C CA . ASP A 1 1093 ? -62.764 -10.477 14.921 1.00 81.25 1093 ASP A CA 1
ATOM 8664 C C . ASP A 1 1093 ? -63.964 -11.432 15.037 1.00 81.25 1093 ASP A C 1
ATOM 8666 O O . ASP A 1 1093 ? -65.113 -10.995 15.014 1.00 81.25 1093 ASP A O 1
ATOM 8670 N N . LYS A 1 1094 ? -63.707 -12.734 15.217 1.00 78.62 1094 LYS A N 1
ATOM 8671 C CA . LYS A 1 1094 ? -64.752 -13.747 15.418 1.00 78.62 1094 LYS A CA 1
ATOM 8672 C C . LYS A 1 1094 ? -65.608 -13.452 16.656 1.00 78.62 1094 LYS A C 1
ATOM 8674 O O . LYS A 1 1094 ? -66.829 -13.480 16.563 1.00 78.62 1094 LYS A O 1
ATOM 8679 N N . ASN A 1 1095 ? -64.978 -13.100 17.777 1.00 81.81 1095 ASN A N 1
ATOM 8680 C CA . ASN A 1 1095 ? -65.673 -12.781 19.026 1.00 81.81 1095 ASN A CA 1
ATOM 8681 C C . ASN A 1 1095 ? -66.474 -11.482 18.893 1.00 81.81 1095 ASN A C 1
ATOM 8683 O O . ASN A 1 1095 ? -67.566 -11.370 19.438 1.00 81.81 1095 ASN A O 1
ATOM 8687 N N . VAL A 1 1096 ? -65.948 -10.502 18.153 1.00 83.06 1096 VAL A N 1
ATOM 8688 C CA . VAL A 1 1096 ? -66.648 -9.240 17.882 1.00 83.06 1096 VAL A CA 1
ATOM 8689 C C . VAL A 1 1096 ? -67.900 -9.488 17.036 1.00 83.06 1096 VAL A C 1
ATOM 8691 O O . VAL A 1 1096 ? -68.968 -8.981 17.379 1.00 83.06 1096 VAL A O 1
ATOM 8694 N N . LEU A 1 1097 ? -67.794 -10.304 15.983 1.00 82.00 1097 LEU A N 1
ATOM 8695 C CA . LEU A 1 1097 ? -68.915 -10.680 15.115 1.00 82.00 1097 LEU A CA 1
ATOM 8696 C C . LEU A 1 1097 ? -69.989 -11.479 15.865 1.00 82.00 1097 LEU A C 1
ATOM 8698 O O . LEU A 1 1097 ? -71.163 -11.132 15.797 1.00 82.00 1097 LEU A O 1
ATOM 8702 N N . GLU A 1 1098 ? -69.592 -12.499 16.629 1.00 84.00 1098 GLU A N 1
ATOM 8703 C CA . GLU A 1 1098 ? -70.515 -13.314 17.437 1.00 84.00 1098 GLU A CA 1
ATOM 8704 C C . GLU A 1 1098 ? -71.244 -12.490 18.505 1.00 84.00 1098 GLU A C 1
ATOM 8706 O O . GLU A 1 1098 ? -72.362 -12.816 18.896 1.00 84.00 1098 GLU A O 1
ATOM 8711 N N . SER A 1 1099 ? -70.635 -11.394 18.960 1.00 83.31 1099 SER A N 1
ATOM 8712 C CA . SER A 1 1099 ? -71.219 -10.521 19.974 1.00 83.31 1099 SER A CA 1
ATOM 8713 C C . SER A 1 1099 ? -72.352 -9.617 19.459 1.00 83.31 1099 SER A C 1
ATOM 8715 O O . SER A 1 1099 ? -72.995 -8.948 20.271 1.00 83.31 1099 SER A O 1
ATOM 8717 N N . GLY A 1 1100 ? -72.552 -9.524 18.138 1.00 84.31 1100 GLY A N 1
ATOM 8718 C CA . GLY A 1 1100 ? -73.561 -8.667 17.499 1.00 84.31 1100 GLY A CA 1
ATOM 8719 C C . GLY A 1 1100 ? -73.327 -7.155 17.631 1.00 84.31 1100 GLY A C 1
ATOM 8720 O O . GLY A 1 1100 ? -74.125 -6.373 17.126 1.00 84.31 1100 GLY A O 1
ATOM 8721 N N . VAL A 1 1101 ? -72.234 -6.718 18.270 1.00 85.50 1101 VAL A N 1
ATOM 8722 C CA . VAL A 1 1101 ? -72.010 -5.300 18.618 1.00 85.50 1101 VAL A CA 1
ATOM 8723 C C . VAL A 1 1101 ? -71.922 -4.381 17.394 1.00 85.50 1101 VAL A C 1
ATOM 8725 O O . VAL A 1 1101 ? -72.296 -3.218 17.445 1.00 85.50 1101 VAL A O 1
ATOM 8728 N N . LEU A 1 1102 ? -71.452 -4.899 16.256 1.00 84.25 1102 LEU A N 1
ATOM 8729 C CA . LEU A 1 1102 ? -71.345 -4.138 15.004 1.00 84.25 1102 LEU A CA 1
ATOM 8730 C C . LEU A 1 1102 ? -72.700 -3.934 14.300 1.00 84.25 1102 LEU A C 1
ATOM 8732 O O . LEU A 1 1102 ? -72.809 -3.117 13.379 1.00 84.25 1102 LEU A O 1
ATOM 8736 N N . ASP A 1 1103 ? -73.726 -4.674 14.723 1.00 83.44 1103 ASP A N 1
ATOM 8737 C CA . ASP A 1 1103 ? -75.079 -4.615 14.172 1.00 83.44 1103 ASP A CA 1
ATOM 8738 C C . ASP A 1 1103 ? -76.020 -3.734 15.002 1.00 83.44 1103 ASP A C 1
ATOM 8740 O O . ASP A 1 1103 ? -77.137 -3.445 14.568 1.00 83.44 1103 ASP A O 1
ATOM 8744 N N . GLU A 1 1104 ? -75.560 -3.251 16.158 1.00 87.19 1104 GLU A N 1
ATOM 8745 C CA . GLU A 1 1104 ? -76.329 -2.371 17.030 1.00 87.19 1104 GLU A CA 1
ATOM 8746 C C . GLU A 1 1104 ? -76.614 -1.017 16.339 1.00 87.19 1104 GLU A C 1
ATOM 8748 O O . GLU A 1 1104 ? -75.692 -0.380 15.806 1.00 87.19 1104 GLU A O 1
ATOM 8753 N N . PRO A 1 1105 ? -77.878 -0.537 16.342 1.00 81.56 1105 PRO A N 1
ATOM 8754 C CA . PRO A 1 1105 ? -78.259 0.708 15.670 1.00 81.56 1105 PRO A CA 1
ATOM 8755 C C . PRO A 1 1105 ? -77.460 1.924 16.153 1.00 81.56 1105 PRO A C 1
ATOM 8757 O O . PRO A 1 1105 ? -77.121 2.802 15.360 1.00 81.56 1105 PRO A O 1
ATOM 8760 N N . GLU A 1 1106 ? -77.125 1.950 17.443 1.00 81.50 1106 GLU A N 1
ATOM 8761 C CA . GLU A 1 1106 ? -76.384 3.029 18.099 1.00 81.50 1106 GLU A CA 1
ATOM 8762 C C . GLU A 1 1106 ? -74.931 3.091 17.607 1.00 81.50 1106 GLU A C 1
ATOM 8764 O O . GLU A 1 1106 ? -74.456 4.159 17.217 1.00 81.50 1106 GLU A O 1
ATOM 8769 N N . VAL A 1 1107 ? -74.261 1.940 17.482 1.00 82.94 1107 VAL A N 1
ATOM 8770 C CA . VAL A 1 1107 ? -72.888 1.831 16.958 1.00 82.94 1107 VAL A CA 1
ATOM 8771 C C . VAL A 1 1107 ? -72.832 2.245 15.485 1.00 82.94 1107 VAL A C 1
ATOM 8773 O O . VAL A 1 1107 ? -71.963 3.024 15.081 1.00 82.94 1107 VAL A O 1
ATOM 8776 N N . ARG A 1 1108 ? -73.795 1.782 14.675 1.00 80.50 1108 ARG A N 1
ATOM 8777 C CA . ARG A 1 1108 ? -73.892 2.130 13.245 1.00 80.50 1108 ARG A CA 1
ATOM 8778 C C . ARG A 1 1108 ? -74.198 3.608 13.015 1.00 80.50 1108 ARG A C 1
ATOM 8780 O O . ARG A 1 1108 ? -73.688 4.185 12.057 1.00 80.50 1108 ARG A O 1
ATOM 8787 N N . SER A 1 1109 ? -74.980 4.232 13.898 1.00 79.56 1109 SER A N 1
ATOM 8788 C CA . SER A 1 1109 ? -75.300 5.662 13.807 1.00 79.56 1109 SER A CA 1
ATOM 8789 C C . SER A 1 1109 ? -74.070 6.565 13.976 1.00 79.56 1109 SER A C 1
ATOM 8791 O O . SER A 1 1109 ? -74.014 7.636 13.375 1.00 79.56 1109 SER A O 1
ATOM 8793 N N . VAL A 1 1110 ? -73.062 6.109 14.732 1.00 79.06 1110 VAL A N 1
ATOM 8794 C CA . VAL A 1 1110 ? -71.837 6.869 15.028 1.00 79.06 1110 VAL A CA 1
ATOM 8795 C C . VAL A 1 1110 ? -70.693 6.532 14.071 1.00 79.06 1110 VAL A C 1
ATOM 8797 O O . VAL A 1 1110 ? -70.014 7.432 13.577 1.00 79.06 1110 VAL A O 1
ATOM 8800 N N . LEU A 1 1111 ? -70.452 5.244 13.804 1.00 80.06 1111 LEU A N 1
ATOM 8801 C CA . LEU A 1 1111 ? -69.308 4.795 12.998 1.00 80.06 1111 LEU A CA 1
ATOM 8802 C C . LEU A 1 1111 ? -69.617 4.682 11.495 1.00 80.06 1111 LEU A C 1
ATOM 8804 O O . LEU A 1 1111 ? -68.698 4.517 10.693 1.00 80.06 1111 LEU A O 1
ATOM 8808 N N . GLY A 1 1112 ? -70.884 4.812 11.089 1.00 75.50 1112 GLY A N 1
ATOM 8809 C CA . GLY A 1 1112 ? -71.294 4.811 9.686 1.00 75.50 1112 GLY A CA 1
ATOM 8810 C C . GLY A 1 1112 ? -71.275 3.418 9.049 1.00 75.50 1112 GLY A C 1
ATOM 8811 O O . GLY A 1 1112 ? -71.808 2.460 9.604 1.00 75.50 1112 GLY A O 1
ATOM 8812 N N . THR A 1 1113 ? -70.709 3.293 7.840 1.00 75.50 1113 THR A N 1
ATOM 8813 C CA . THR A 1 1113 ? -70.658 2.000 7.129 1.00 75.50 1113 THR A CA 1
ATOM 8814 C C . THR A 1 1113 ? -69.617 1.089 7.772 1.00 75.50 1113 THR A C 1
ATOM 8816 O O . THR A 1 1113 ? -68.418 1.263 7.570 1.00 75.50 1113 THR A O 1
ATOM 8819 N N . ILE A 1 1114 ? -70.083 0.098 8.528 1.00 74.94 1114 ILE A N 1
ATOM 8820 C CA . ILE A 1 1114 ? -69.223 -0.823 9.266 1.00 74.94 1114 ILE A CA 1
ATOM 8821 C C . ILE A 1 1114 ? -68.909 -2.057 8.417 1.00 74.94 1114 ILE A C 1
ATOM 8823 O O . ILE A 1 1114 ? -69.791 -2.844 8.083 1.00 74.94 1114 ILE A O 1
ATOM 8827 N N . GLN A 1 1115 ? -67.626 -2.262 8.121 1.00 77.44 1115 GLN A N 1
ATOM 8828 C CA . GLN A 1 1115 ? -67.097 -3.562 7.713 1.00 77.44 1115 GLN A CA 1
ATOM 8829 C C . GLN A 1 1115 ? -66.187 -4.078 8.821 1.00 77.44 1115 GLN A C 1
ATOM 8831 O O . GLN A 1 1115 ? -65.300 -3.354 9.274 1.00 77.44 1115 GLN A O 1
ATOM 8836 N N . ALA A 1 1116 ? -66.358 -5.339 9.230 1.00 72.31 1116 ALA A N 1
ATOM 8837 C CA . ALA A 1 1116 ? -65.524 -5.941 10.271 1.00 72.31 1116 ALA A CA 1
ATOM 8838 C C . ALA A 1 1116 ? -64.028 -5.827 9.936 1.00 72.31 1116 ALA A C 1
ATOM 8840 O O . ALA A 1 1116 ? -63.225 -5.536 10.813 1.00 72.31 1116 ALA A O 1
ATOM 8841 N N . ALA A 1 1117 ? -63.659 -5.926 8.652 1.00 74.81 1117 ALA A N 1
ATOM 8842 C CA . ALA A 1 1117 ? -62.299 -5.734 8.141 1.00 74.81 1117 ALA A CA 1
ATOM 8843 C C . ALA A 1 1117 ? -61.672 -4.353 8.443 1.00 74.81 1117 ALA A C 1
ATOM 8845 O O . ALA A 1 1117 ? -60.463 -4.206 8.308 1.00 74.81 1117 ALA A O 1
ATOM 8846 N N . HIS A 1 1118 ? -62.453 -3.358 8.867 1.00 82.19 1118 HIS A N 1
ATOM 8847 C CA . HIS A 1 1118 ? -62.005 -1.984 9.113 1.00 82.19 1118 HIS A CA 1
ATOM 8848 C C . HIS A 1 1118 ? -62.136 -1.538 10.574 1.00 82.19 1118 HIS A C 1
ATOM 8850 O O . HIS A 1 1118 ? -61.797 -0.396 10.889 1.00 82.19 1118 HIS A O 1
ATOM 8856 N N . ILE A 1 1119 ? -62.601 -2.421 11.462 1.00 86.62 1119 ILE A N 1
ATOM 8857 C CA . ILE A 1 1119 ? -62.775 -2.125 12.884 1.00 86.62 1119 ILE A CA 1
ATOM 8858 C C . ILE A 1 1119 ? -61.867 -3.010 13.726 1.00 86.62 1119 ILE A C 1
ATOM 8860 O O . ILE A 1 1119 ? -61.696 -4.196 13.445 1.00 86.62 1119 ILE A O 1
ATOM 8864 N N . SER A 1 1120 ? -61.312 -2.420 14.780 1.00 90.56 1120 SER A N 1
ATOM 8865 C CA . SER A 1 1120 ? -60.712 -3.145 15.896 1.00 90.56 1120 SER A CA 1
ATOM 8866 C C . SER A 1 1120 ? -61.449 -2.812 17.184 1.00 90.56 1120 SER A C 1
ATOM 8868 O O . SER A 1 1120 ? -61.877 -1.676 17.377 1.00 90.56 1120 SER A O 1
ATOM 8870 N N . VAL A 1 1121 ? -61.594 -3.796 18.070 1.00 89.94 1121 VAL A N 1
ATOM 8871 C CA . VAL A 1 1121 ? -62.275 -3.623 19.358 1.00 89.94 1121 VAL A CA 1
ATOM 8872 C C . VAL A 1 1121 ? -61.305 -3.944 20.483 1.00 89.94 1121 VAL A C 1
ATOM 8874 O O . VAL A 1 1121 ? -60.603 -4.951 20.420 1.00 89.94 1121 VAL A O 1
ATOM 8877 N N . TYR A 1 1122 ? -61.263 -3.082 21.492 1.00 88.19 1122 TYR A N 1
ATOM 8878 C CA . TYR A 1 1122 ? -60.428 -3.233 22.676 1.00 88.19 1122 TYR A CA 1
ATOM 8879 C C . TYR A 1 1122 ? -61.295 -3.416 23.922 1.00 88.19 1122 TYR A C 1
ATOM 8881 O O . TYR A 1 1122 ? -62.208 -2.628 24.168 1.00 88.19 1122 TYR A O 1
ATOM 8889 N N . ASP A 1 1123 ? -60.992 -4.429 24.726 1.00 86.56 1123 ASP A N 1
ATOM 8890 C CA . ASP A 1 1123 ? -61.610 -4.663 26.027 1.00 86.56 1123 ASP A CA 1
ATOM 8891 C C . ASP A 1 1123 ? -60.882 -3.861 27.113 1.00 86.56 1123 ASP A C 1
ATOM 8893 O O . ASP A 1 1123 ? -59.804 -4.234 27.583 1.00 86.56 1123 ASP A O 1
ATOM 8897 N N . ILE A 1 1124 ? -61.474 -2.741 27.528 1.00 81.62 1124 ILE A N 1
ATOM 8898 C CA . ILE A 1 1124 ? -60.816 -1.782 28.426 1.00 81.62 1124 ILE A CA 1
ATOM 8899 C C . ILE A 1 1124 ? -61.203 -1.954 29.902 1.00 81.62 1124 ILE A C 1
ATOM 8901 O O . ILE A 1 1124 ? -60.791 -1.152 30.746 1.00 81.62 1124 ILE A O 1
ATOM 8905 N N . ARG A 1 1125 ? -61.907 -3.042 30.258 1.00 74.25 1125 ARG A N 1
ATOM 8906 C CA . ARG A 1 1125 ? -62.341 -3.355 31.638 1.00 74.25 1125 ARG A CA 1
ATOM 8907 C C . ARG A 1 1125 ? -61.201 -3.275 32.655 1.00 74.25 1125 ARG A C 1
ATOM 8909 O O . ARG A 1 1125 ? -61.339 -2.674 33.721 1.00 74.25 1125 ARG A O 1
ATOM 8916 N N . ARG A 1 1126 ? -60.036 -3.846 32.324 1.00 61.47 1126 ARG A N 1
ATOM 8917 C CA . ARG A 1 1126 ? -58.863 -3.862 33.220 1.00 61.47 1126 ARG A CA 1
ATOM 8918 C C . ARG A 1 1126 ? -58.294 -2.460 33.477 1.00 61.47 1126 ARG A C 1
ATOM 8920 O O . ARG A 1 1126 ? -57.889 -2.176 34.602 1.00 61.47 1126 ARG A O 1
ATOM 8927 N N . PHE A 1 1127 ? -58.314 -1.570 32.487 1.00 63.31 1127 PHE A N 1
ATOM 8928 C CA . PHE A 1 1127 ? -57.770 -0.210 32.599 1.00 63.31 1127 PHE A CA 1
ATOM 8929 C C . PHE A 1 1127 ? -58.658 0.718 33.439 1.00 63.31 1127 PHE A C 1
ATOM 8931 O O . PHE A 1 1127 ? -58.150 1.521 34.230 1.00 63.31 1127 PHE A O 1
ATOM 8938 N N . LEU A 1 1128 ? -59.979 0.552 33.349 1.00 62.00 1128 LEU A N 1
ATOM 8939 C CA . LEU A 1 1128 ? -60.939 1.277 34.187 1.00 62.00 1128 LEU A CA 1
ATOM 8940 C C . LEU A 1 1128 ? -60.821 0.871 35.674 1.00 62.00 1128 LEU A C 1
ATOM 8942 O O . LEU A 1 1128 ? -60.870 1.730 36.555 1.00 62.00 1128 LEU A O 1
ATOM 8946 N N . ILE A 1 1129 ? -60.551 -0.411 35.967 1.00 53.41 1129 ILE A N 1
ATOM 8947 C CA . ILE A 1 1129 ? -60.364 -0.924 37.343 1.00 53.41 1129 ILE A CA 1
ATOM 8948 C C . ILE A 1 1129 ? -59.063 -0.413 37.991 1.00 53.41 1129 ILE A C 1
ATOM 8950 O O . ILE A 1 1129 ? -59.066 -0.028 39.165 1.00 53.41 1129 ILE A O 1
ATOM 8954 N N . TYR A 1 1130 ? -57.942 -0.390 37.258 1.00 43.94 1130 TYR A N 1
ATOM 8955 C CA . TYR A 1 1130 ? -56.665 0.124 37.784 1.00 43.94 1130 TYR A CA 1
ATOM 8956 C C . TYR A 1 1130 ? -56.717 1.632 38.081 1.00 43.94 1130 TYR A C 1
ATOM 8958 O O . TYR A 1 1130 ? -56.133 2.091 39.065 1.00 43.94 1130 TYR A O 1
ATOM 8966 N N . SER A 1 1131 ? -57.475 2.388 37.288 1.00 43.50 1131 SER A N 1
ATOM 8967 C CA . SER A 1 1131 ? -57.647 3.836 37.440 1.00 43.50 1131 SER A CA 1
ATOM 8968 C C . SER A 1 1131 ? -58.522 4.208 38.647 1.00 43.50 1131 SER A C 1
ATOM 8970 O O . SER A 1 1131 ? -58.205 5.154 39.369 1.00 43.50 1131 SER A O 1
ATOM 8972 N N . ALA A 1 1132 ? -59.553 3.411 38.961 1.00 43.06 1132 ALA A N 1
ATOM 8973 C CA . ALA A 1 1132 ? -60.363 3.588 40.172 1.00 43.06 1132 ALA A CA 1
ATOM 8974 C C . ALA A 1 1132 ? -59.553 3.394 41.474 1.00 43.06 1132 ALA A C 1
ATOM 8976 O O . ALA A 1 1132 ? -59.811 4.065 42.473 1.00 43.06 1132 ALA A O 1
ATOM 8977 N N . LYS A 1 1133 ? -58.521 2.532 41.464 1.00 40.50 1133 LYS A N 1
ATOM 8978 C CA . LYS A 1 1133 ? -57.585 2.362 42.595 1.00 40.50 1133 LYS A CA 1
ATOM 8979 C C . LYS A 1 1133 ? -56.571 3.503 42.735 1.00 40.50 1133 LYS A C 1
ATOM 8981 O O . LYS A 1 1133 ? -56.136 3.771 43.851 1.00 40.50 1133 LYS A O 1
ATOM 8986 N N . ALA A 1 1134 ? -56.190 4.164 41.640 1.00 38.06 1134 ALA A N 1
ATOM 8987 C CA . ALA A 1 1134 ? -55.236 5.278 41.660 1.00 38.06 1134 ALA A CA 1
ATOM 8988 C C . ALA A 1 1134 ? -55.842 6.584 42.216 1.00 38.06 1134 ALA A C 1
ATOM 8990 O O . ALA A 1 1134 ? -55.114 7.385 42.800 1.00 38.06 1134 ALA A O 1
ATOM 8991 N N . ASN A 1 1135 ? -57.164 6.758 42.089 1.00 36.47 1135 ASN A N 1
ATOM 8992 C CA . ASN A 1 1135 ? -57.912 7.926 42.572 1.00 36.47 1135 ASN A CA 1
ATOM 8993 C C . ASN A 1 1135 ? -58.595 7.729 43.941 1.00 36.47 1135 ASN A C 1
ATOM 8995 O O . ASN A 1 1135 ? -59.268 8.639 44.425 1.00 36.47 1135 ASN A O 1
ATOM 8999 N N . ALA A 1 1136 ? -58.418 6.580 44.601 1.00 33.91 1136 ALA A N 1
ATOM 9000 C CA . ALA A 1 1136 ? -58.857 6.411 45.984 1.00 33.91 1136 ALA A CA 1
ATOM 9001 C C . ALA A 1 1136 ? -57.910 7.179 46.934 1.00 33.91 1136 ALA A C 1
ATOM 9003 O O . ALA A 1 1136 ? -56.688 7.013 46.834 1.00 33.91 1136 ALA A O 1
ATOM 9004 N N . PRO A 1 1137 ? -58.417 8.005 47.872 1.00 31.59 1137 PRO A N 1
ATOM 9005 C CA . PRO A 1 1137 ? -57.560 8.662 48.852 1.00 31.59 1137 PRO A CA 1
ATOM 9006 C C . PRO A 1 1137 ? -56.822 7.600 49.681 1.00 31.59 1137 PRO A C 1
ATOM 9008 O O . PRO A 1 1137 ? -57.428 6.684 50.236 1.00 31.59 1137 PRO A O 1
ATOM 9011 N N . ARG A 1 1138 ? -55.487 7.701 49.732 1.00 29.45 1138 ARG A N 1
ATOM 9012 C CA . ARG A 1 1138 ? -54.627 6.753 50.456 1.00 29.45 1138 ARG A CA 1
ATOM 9013 C C . ARG A 1 1138 ? -54.945 6.797 51.961 1.00 29.45 1138 ARG A C 1
ATOM 9015 O O . ARG A 1 1138 ? -54.949 7.889 52.531 1.00 29.45 1138 ARG A O 1
ATOM 9022 N N . PRO A 1 1139 ? -55.151 5.652 52.637 1.00 29.45 1139 PRO A N 1
ATOM 9023 C CA . PRO A 1 1139 ? -55.365 5.630 54.078 1.00 29.45 1139 PRO A CA 1
ATOM 9024 C C . PRO A 1 1139 ? -54.028 5.878 54.786 1.00 29.45 1139 PRO A C 1
ATOM 9026 O O . PRO A 1 1139 ? -53.129 5.040 54.755 1.00 29.45 1139 PRO A O 1
ATOM 9029 N N . GLY A 1 1140 ? -53.882 7.059 55.387 1.00 29.28 1140 GLY A N 1
ATOM 9030 C CA . GLY A 1 1140 ? -52.638 7.455 56.048 1.00 29.28 1140 GLY A CA 1
ATOM 9031 C C . GLY A 1 1140 ? -52.625 8.870 56.626 1.00 29.28 1140 GLY A C 1
ATOM 9032 O O . GLY A 1 1140 ? -51.617 9.553 56.503 1.00 29.28 1140 GLY A O 1
ATOM 9033 N N . MET A 1 1141 ? -53.712 9.325 57.254 1.00 29.03 1141 MET A N 1
ATOM 9034 C CA . MET A 1 1141 ? -53.674 10.420 58.233 1.00 29.03 1141 MET A CA 1
ATOM 9035 C C . MET A 1 1141 ? -54.741 10.151 59.299 1.00 29.03 1141 MET A C 1
ATOM 9037 O O . MET A 1 1141 ? -55.927 10.052 59.003 1.00 29.03 1141 MET A O 1
ATOM 9041 N N . ALA A 1 1142 ? -54.296 9.932 60.534 1.00 30.27 1142 ALA A N 1
ATOM 9042 C CA . ALA A 1 1142 ? -55.133 9.513 61.649 1.00 30.27 1142 ALA A CA 1
ATOM 9043 C C . ALA A 1 1142 ? -55.936 10.680 62.240 1.00 30.27 1142 ALA A C 1
ATOM 9045 O O . ALA A 1 1142 ? -55.336 11.675 62.631 1.00 30.27 1142 ALA A O 1
ATOM 9046 N N . LEU A 1 1143 ? -57.246 10.494 62.443 1.00 27.83 1143 LEU A N 1
ATOM 9047 C CA . LEU A 1 1143 ? -58.009 11.107 63.537 1.00 27.83 1143 LEU A CA 1
ATOM 9048 C C . LEU A 1 1143 ? -59.111 10.139 64.024 1.00 27.83 1143 LEU A C 1
ATOM 9050 O O . LEU A 1 1143 ? -60.064 9.830 63.324 1.00 27.83 1143 LEU A O 1
ATOM 9054 N N . LYS A 1 1144 ? -58.870 9.636 65.241 1.00 27.66 1144 LYS A N 1
ATOM 9055 C CA . LYS A 1 1144 ? -59.733 9.048 66.285 1.00 27.66 1144 LYS A CA 1
ATOM 9056 C C . LYS A 1 1144 ? -61.224 8.750 65.992 1.00 27.66 1144 LYS A C 1
ATOM 9058 O O . LYS A 1 1144 ? -62.020 9.670 65.873 1.00 27.66 1144 LYS A O 1
ATOM 9063 N N . GLY A 1 1145 ? -61.606 7.490 66.247 1.00 27.66 1145 GLY A N 1
ATOM 9064 C CA . GLY A 1 1145 ? -62.675 7.172 67.213 1.00 27.66 1145 GLY A CA 1
ATOM 9065 C C . GLY A 1 1145 ? -63.957 6.485 66.708 1.00 27.66 1145 GLY A C 1
ATOM 9066 O O . GLY A 1 1145 ? -64.788 7.132 66.090 1.00 27.66 1145 GLY A O 1
ATOM 9067 N N . ARG A 1 1146 ? -64.145 5.240 67.189 1.00 27.92 1146 ARG A N 1
ATOM 9068 C CA . ARG A 1 1146 ? -65.367 4.405 67.336 1.00 27.92 1146 ARG A CA 1
ATOM 9069 C C . ARG A 1 1146 ? -65.905 3.581 66.146 1.00 27.92 1146 ARG A C 1
ATOM 9071 O O . ARG A 1 1146 ? -66.438 4.109 65.186 1.00 27.92 1146 ARG A O 1
ATOM 9078 N N . GLU A 1 1147 ? -65.765 2.261 66.343 1.00 29.16 1147 GLU A N 1
ATOM 9079 C CA . GLU A 1 1147 ? -66.712 1.146 66.133 1.00 29.16 1147 GLU A CA 1
ATOM 9080 C C . GLU A 1 1147 ? -67.729 1.219 64.977 1.00 29.16 1147 GLU A C 1
ATOM 9082 O O . GLU A 1 1147 ? -68.616 2.061 64.964 1.00 29.16 1147 GLU A O 1
ATOM 9087 N N . VAL A 1 1148 ? -67.697 0.232 64.075 1.00 24.28 1148 VAL A N 1
ATOM 9088 C CA . VAL A 1 1148 ? -68.579 -0.961 64.054 1.00 24.28 1148 VAL A CA 1
ATOM 9089 C C . VAL A 1 1148 ? -68.403 -1.670 62.695 1.00 24.28 1148 VAL A C 1
ATOM 9091 O O . VAL A 1 1148 ? -68.244 -1.046 61.652 1.00 24.28 1148 VAL A O 1
ATOM 9094 N N . SER A 1 1149 ? -68.390 -3.002 62.761 1.00 31.22 1149 SER A N 1
ATOM 9095 C CA . SER A 1 1149 ? -68.488 -4.011 61.697 1.00 31.22 1149 SER A CA 1
ATOM 9096 C C . SER A 1 1149 ? -69.130 -3.590 60.371 1.00 31.22 1149 SER A C 1
ATOM 9098 O O . SER A 1 1149 ? -70.228 -3.058 60.390 1.00 31.22 1149 SER A O 1
ATOM 9100 N N . PHE A 1 1150 ? -68.547 -4.008 59.244 1.00 30.69 1150 PHE A N 1
ATOM 9101 C CA . PHE A 1 1150 ? -69.262 -4.606 58.103 1.00 30.69 1150 PHE A CA 1
ATOM 9102 C C . PHE A 1 1150 ? -68.216 -5.067 57.082 1.00 30.69 1150 PHE A C 1
ATOM 9104 O O . PHE A 1 1150 ? -67.566 -4.225 56.479 1.00 30.69 1150 PHE A O 1
ATOM 9111 N N . LEU A 1 1151 ? -68.008 -6.383 56.952 1.00 27.86 1151 LEU A N 1
ATOM 9112 C CA . LEU A 1 1151 ? -67.516 -7.093 55.749 1.00 27.86 1151 LEU A CA 1
ATOM 9113 C C . LEU A 1 1151 ? -67.387 -8.603 56.058 1.00 27.86 1151 LEU A C 1
ATOM 9115 O O . LEU A 1 1151 ? -66.363 -9.233 55.810 1.00 27.86 1151 LEU A O 1
ATOM 9119 N N . ALA A 1 1152 ? -68.445 -9.179 56.640 1.00 29.00 1152 ALA A N 1
ATOM 9120 C CA . ALA A 1 1152 ? -68.591 -10.627 56.818 1.00 29.00 1152 ALA A CA 1
ATOM 9121 C C . ALA A 1 1152 ? -69.613 -11.260 55.850 1.00 29.00 1152 ALA A C 1
ATOM 9123 O O . ALA A 1 1152 ? -69.699 -12.484 55.796 1.00 29.00 1152 ALA A O 1
ATOM 9124 N N . ASP A 1 1153 ? -70.326 -10.475 55.031 1.00 36.94 1153 ASP A N 1
ATOM 9125 C CA . ASP A 1 1153 ? -71.462 -10.975 54.241 1.00 36.94 1153 ASP A CA 1
ATOM 9126 C C . ASP A 1 1153 ? -71.447 -10.514 52.774 1.00 36.94 1153 ASP A C 1
ATOM 9128 O O . ASP A 1 1153 ? -72.351 -9.814 52.326 1.00 36.94 1153 ASP A O 1
ATOM 9132 N N . HIS A 1 1154 ? -70.444 -10.934 51.987 1.00 34.34 1154 HIS A N 1
ATOM 9133 C CA . HIS A 1 1154 ? -70.590 -10.944 50.522 1.00 34.34 1154 HIS A CA 1
ATOM 9134 C C . HIS A 1 1154 ? -70.639 -12.395 49.994 1.00 34.34 1154 HIS A C 1
ATOM 9136 O O . HIS A 1 1154 ? -69.649 -13.122 50.139 1.00 34.34 1154 HIS A O 1
ATOM 9142 N N . PRO A 1 1155 ? -71.763 -12.849 49.396 1.00 32.38 1155 PRO A N 1
ATOM 9143 C CA . PRO A 1 1155 ? -72.015 -14.266 49.092 1.00 32.38 1155 PRO A CA 1
ATOM 9144 C C . PRO A 1 1155 ? -71.029 -14.932 48.120 1.00 32.38 1155 PRO A C 1
ATOM 9146 O O . PRO A 1 1155 ? -70.814 -16.137 48.198 1.00 32.38 1155 PRO A O 1
ATOM 9149 N N . GLU A 1 1156 ? -70.366 -14.175 47.246 1.00 39.25 1156 GLU A N 1
ATOM 9150 C CA . GLU A 1 1156 ? -69.474 -14.741 46.217 1.00 39.25 1156 GLU A CA 1
ATOM 9151 C C . GLU A 1 1156 ? -68.089 -15.169 46.733 1.00 39.25 1156 GLU A C 1
ATOM 9153 O O . GLU A 1 1156 ? -67.361 -15.887 46.046 1.00 39.25 1156 GLU A O 1
ATOM 9158 N N . PHE A 1 1157 ? -67.709 -14.782 47.956 1.00 36.97 1157 PHE A N 1
ATOM 9159 C CA . PHE A 1 1157 ? -66.398 -15.136 48.514 1.00 36.97 1157 PHE A CA 1
ATOM 9160 C C . PHE A 1 1157 ? -66.393 -16.495 49.239 1.00 36.97 1157 PHE A C 1
ATOM 9162 O O . PHE A 1 1157 ? -65.334 -17.098 49.417 1.00 36.97 1157 PHE A O 1
ATOM 9169 N N . LYS A 1 1158 ? -67.571 -17.020 49.614 1.00 34.38 1158 LYS A N 1
ATOM 9170 C CA . LYS A 1 1158 ? -67.715 -18.333 50.274 1.00 34.38 1158 LYS A CA 1
ATOM 9171 C C . LYS A 1 1158 ? -67.641 -19.513 49.294 1.00 34.38 1158 LYS A C 1
ATOM 9173 O O . LYS A 1 1158 ? -67.207 -20.591 49.691 1.00 34.38 1158 LYS A O 1
ATOM 9178 N N . ASP A 1 1159 ? -67.957 -19.308 48.015 1.00 35.44 1159 ASP A N 1
ATOM 9179 C CA . ASP A 1 1159 ? -68.099 -20.419 47.060 1.00 35.44 1159 ASP A CA 1
ATOM 9180 C C . ASP A 1 1159 ? -66.765 -20.880 46.431 1.00 35.44 1159 ASP A C 1
ATOM 9182 O O . ASP A 1 1159 ? -66.603 -22.043 46.057 1.00 35.44 1159 ASP A O 1
ATOM 9186 N N . ARG A 1 1160 ? -65.737 -20.014 46.391 1.00 34.12 1160 ARG A N 1
ATOM 9187 C CA . ARG A 1 1160 ? -64.408 -20.377 45.844 1.00 34.12 1160 ARG A CA 1
ATOM 9188 C C . ARG A 1 1160 ? -63.485 -21.086 46.838 1.00 34.12 1160 ARG A C 1
ATOM 9190 O O . ARG A 1 1160 ? -62.554 -21.757 46.402 1.00 34.12 1160 ARG A O 1
ATOM 9197 N N . ILE A 1 1161 ? -63.744 -20.998 48.144 1.00 34.16 1161 ILE A N 1
ATOM 9198 C CA . ILE A 1 1161 ? -62.943 -21.684 49.179 1.00 34.16 1161 ILE A CA 1
ATOM 9199 C C . ILE A 1 1161 ? -63.460 -23.114 49.440 1.00 34.16 1161 ILE A C 1
ATOM 9201 O O . ILE A 1 1161 ? -62.702 -23.973 49.882 1.00 34.16 1161 ILE A O 1
ATOM 9205 N N . ALA A 1 1162 ? -64.708 -23.422 49.071 1.00 33.78 1162 ALA A N 1
ATOM 9206 C CA . ALA A 1 1162 ? -65.308 -24.743 49.269 1.00 33.78 1162 ALA A CA 1
ATOM 9207 C C . ALA A 1 1162 ? -64.869 -25.821 48.250 1.00 33.78 1162 ALA A C 1
ATOM 9209 O O . ALA A 1 1162 ? -65.149 -26.997 48.463 1.00 33.78 1162 ALA A O 1
ATOM 9210 N N . ARG A 1 1163 ? -64.165 -25.471 47.159 1.00 34.25 1163 ARG A N 1
ATOM 9211 C CA . ARG A 1 1163 ? -63.804 -26.430 46.086 1.00 34.25 1163 ARG A CA 1
ATOM 9212 C C . ARG A 1 1163 ? -62.362 -26.937 46.076 1.00 34.25 1163 ARG A C 1
ATOM 9214 O O . ARG A 1 1163 ? -61.978 -27.619 45.132 1.00 34.25 1163 ARG A O 1
ATOM 9221 N N . ALA A 1 1164 ? -61.558 -26.675 47.102 1.00 30.70 1164 ALA A N 1
ATOM 9222 C CA . ALA A 1 1164 ? -60.202 -27.220 47.142 1.00 30.70 1164 ALA A CA 1
ATOM 9223 C C . ALA A 1 1164 ? -59.803 -27.683 48.545 1.00 30.70 1164 ALA A C 1
ATOM 9225 O O . ALA A 1 1164 ? -59.055 -26.989 49.232 1.00 30.70 1164 ALA A O 1
ATOM 9226 N N . LYS A 1 1165 ? -60.266 -28.878 48.951 1.00 29.44 1165 LYS A N 1
ATOM 9227 C CA . LYS A 1 1165 ? -59.503 -29.752 49.858 1.00 29.44 1165 LYS A CA 1
ATOM 9228 C C . LYS A 1 1165 ? -59.998 -31.213 49.895 1.00 29.44 1165 LYS A C 1
ATOM 9230 O O . LYS A 1 1165 ? -61.179 -31.467 50.089 1.00 29.44 1165 LYS A O 1
ATOM 9235 N N . PHE A 1 1166 ? -58.993 -32.097 49.826 1.00 31.83 1166 PHE A N 1
ATOM 9236 C CA . PHE A 1 1166 ? -58.883 -33.528 50.172 1.00 31.83 1166 PHE A CA 1
ATOM 9237 C C . PHE A 1 1166 ? -59.294 -34.628 49.177 1.00 31.83 1166 PHE A C 1
ATOM 9239 O O . PHE A 1 1166 ? -60.471 -34.893 48.976 1.00 31.83 1166 PHE A O 1
ATOM 9246 N N . ALA A 1 1167 ? -58.286 -35.395 48.725 1.00 26.22 1167 ALA A N 1
ATOM 9247 C CA . ALA A 1 1167 ? -58.007 -36.725 49.291 1.00 26.22 1167 ALA A CA 1
ATOM 9248 C C . ALA A 1 1167 ? -56.544 -37.185 49.043 1.00 26.22 1167 ALA A C 1
ATOM 9250 O O . ALA A 1 1167 ? -56.037 -37.140 47.927 1.00 26.22 1167 ALA A O 1
ATOM 9251 N N . THR A 1 1168 ? -55.891 -37.636 50.112 1.00 29.31 1168 THR A N 1
ATOM 9252 C CA . THR A 1 1168 ? -54.698 -38.516 50.204 1.00 29.31 1168 THR A CA 1
ATOM 9253 C C . THR A 1 1168 ? -55.170 -39.857 50.817 1.00 29.31 1168 THR A C 1
ATOM 9255 O O . THR A 1 1168 ? -56.289 -39.855 51.340 1.00 29.31 1168 THR A O 1
ATOM 9258 N N . PRO A 1 1169 ? -54.382 -40.956 50.953 1.00 41.78 1169 PRO A N 1
ATOM 9259 C CA . PRO A 1 1169 ? -53.111 -41.427 50.351 1.00 41.78 1169 PRO A CA 1
ATOM 9260 C C . PRO A 1 1169 ? -53.257 -42.922 49.859 1.00 41.78 1169 PRO A C 1
ATOM 9262 O O . PRO A 1 1169 ? -54.404 -43.295 49.607 1.00 41.78 1169 PRO A O 1
ATOM 9265 N N . PRO A 1 1170 ? -52.216 -43.793 49.671 1.00 31.30 1170 PRO A N 1
ATOM 9266 C CA . PRO A 1 1170 ? -51.301 -44.287 50.730 1.00 31.30 1170 PRO A CA 1
ATOM 9267 C C . PRO A 1 1170 ? -49.808 -44.493 50.330 1.00 31.30 1170 PRO A C 1
ATOM 9269 O O . PRO A 1 1170 ? -49.463 -44.735 49.178 1.00 31.30 1170 PRO A O 1
ATOM 9272 N N . SER A 1 1171 ? -48.917 -44.440 51.328 1.00 32.88 1171 SER A N 1
ATOM 9273 C CA . SER A 1 1171 ? -47.625 -45.169 51.408 1.00 32.88 1171 SER A CA 1
ATOM 9274 C C . SER A 1 1171 ? -47.854 -46.471 52.232 1.00 32.88 1171 SER A C 1
ATOM 9276 O O . SER A 1 1171 ? -48.997 -46.624 52.672 1.00 32.88 1171 SER A O 1
ATOM 9278 N N . PRO A 1 1172 ? -46.901 -47.399 52.541 1.00 43.47 1172 PRO A N 1
ATOM 9279 C CA . PRO A 1 1172 ? -45.423 -47.370 52.433 1.00 43.47 1172 PRO A CA 1
ATOM 9280 C C . PRO A 1 1172 ? -44.752 -48.723 52.025 1.00 43.47 1172 PRO A C 1
ATOM 9282 O O . PRO A 1 1172 ? -45.422 -49.741 51.936 1.00 43.47 1172 PRO A O 1
ATOM 9285 N N . SER A 1 1173 ? -43.415 -48.776 51.875 1.00 25.48 1173 SER A N 1
ATOM 9286 C CA . SER A 1 1173 ? -42.553 -49.659 52.704 1.00 25.48 1173 SER A CA 1
ATOM 9287 C C . SER A 1 1173 ? -41.064 -49.631 52.316 1.00 25.48 1173 SER A C 1
ATOM 9289 O O . SER A 1 1173 ? -40.690 -49.691 51.151 1.00 25.48 1173 SER A O 1
ATOM 9291 N N . SER A 1 1174 ? -40.252 -49.601 53.367 1.00 28.28 1174 SER A N 1
ATOM 9292 C CA . SER A 1 1174 ? -38.804 -49.770 53.523 1.00 28.28 1174 SER A CA 1
ATOM 9293 C C . SER A 1 1174 ? -38.188 -51.062 52.967 1.00 28.28 1174 SER A C 1
ATOM 9295 O O . SER A 1 1174 ? -38.807 -52.111 53.108 1.00 28.28 1174 SER A O 1
ATOM 9297 N N . ALA A 1 1175 ? -36.901 -51.027 52.592 1.00 26.09 1175 ALA A N 1
ATOM 9298 C CA . ALA A 1 1175 ? -35.890 -51.941 53.149 1.00 26.09 1175 ALA A CA 1
ATOM 9299 C C . ALA A 1 1175 ? -34.453 -51.498 52.814 1.00 26.09 1175 ALA A C 1
ATOM 9301 O O . ALA A 1 1175 ? -34.093 -51.259 51.668 1.00 26.09 1175 ALA A O 1
ATOM 9302 N N . VAL A 1 1176 ? -33.652 -51.432 53.872 1.00 29.94 1176 VAL A N 1
ATOM 9303 C CA . VAL A 1 1176 ? -32.188 -51.382 53.918 1.00 29.94 1176 VAL A CA 1
ATOM 9304 C C . VAL A 1 1176 ? -31.621 -52.737 53.475 1.00 29.94 1176 VAL A C 1
ATOM 9306 O O . VAL A 1 1176 ? -32.183 -53.756 53.874 1.00 29.94 1176 VAL A O 1
ATOM 9309 N N . LYS A 1 1177 ? -30.486 -52.762 52.760 1.00 27.59 1177 LYS A N 1
ATOM 9310 C CA . LYS A 1 1177 ? -29.413 -53.748 52.995 1.00 27.59 1177 LYS A CA 1
ATOM 9311 C C . LYS A 1 1177 ? -28.066 -53.305 52.407 1.00 27.59 1177 LYS A C 1
ATOM 9313 O O . LYS A 1 1177 ? -27.967 -52.874 51.266 1.00 27.59 1177 LYS A O 1
ATOM 9318 N N . THR A 1 1178 ? -27.092 -53.388 53.299 1.00 27.88 1178 THR A N 1
ATOM 9319 C CA . THR A 1 1178 ? -25.631 -53.307 53.220 1.00 27.88 1178 THR A CA 1
ATOM 9320 C C . THR A 1 1178 ? -25.000 -54.478 52.462 1.00 27.88 1178 THR A C 1
ATOM 9322 O O . THR A 1 1178 ? -25.635 -55.526 52.395 1.00 27.88 1178 THR A O 1
ATOM 9325 N N . GLU A 1 1179 ? -23.755 -54.276 52.004 1.00 27.11 1179 GLU A N 1
ATOM 9326 C CA . GLU A 1 1179 ? -22.597 -55.203 51.830 1.00 27.11 1179 GLU A CA 1
ATOM 9327 C C . GLU A 1 1179 ? -21.822 -54.736 50.575 1.00 27.11 1179 GLU A C 1
ATOM 9329 O O . GLU A 1 1179 ? -22.396 -54.674 49.493 1.00 27.11 1179 GLU A O 1
ATOM 9334 N N . GLU A 1 1180 ? -20.665 -54.068 50.650 1.00 26.86 1180 GLU A N 1
ATOM 9335 C CA . GLU A 1 1180 ? -19.340 -54.433 51.201 1.00 26.86 1180 GLU A CA 1
ATOM 9336 C C . GLU A 1 1180 ? -18.586 -55.474 50.342 1.00 26.86 1180 GLU A C 1
ATOM 9338 O O . GLU A 1 1180 ? -19.162 -56.472 49.926 1.00 26.86 1180 GLU A O 1
ATOM 9343 N N . GLU A 1 1181 ? -17.290 -55.191 50.120 1.00 27.94 1181 GLU A N 1
ATOM 9344 C CA . GLU A 1 1181 ? -16.238 -56.030 49.496 1.00 27.94 1181 GLU A CA 1
ATOM 9345 C C . GLU A 1 1181 ? -16.296 -56.202 47.963 1.00 27.94 1181 GLU A C 1
ATOM 9347 O O . GLU A 1 1181 ? -17.349 -56.341 47.361 1.00 27.94 1181 GLU A O 1
ATOM 9352 N N . GLY A 1 1182 ? -15.211 -56.197 47.190 1.00 26.33 1182 GLY A N 1
ATOM 9353 C CA . GLY A 1 1182 ? -13.765 -56.148 47.408 1.00 26.33 1182 GLY A CA 1
ATOM 9354 C C . GLY A 1 1182 ? -13.137 -56.133 46.000 1.00 26.33 1182 GLY A C 1
ATOM 9355 O O . GLY A 1 1182 ? -13.679 -56.711 45.065 1.00 26.33 1182 GLY A O 1
ATOM 9356 N N . ALA A 1 1183 ? -12.173 -55.255 45.753 1.00 27.16 1183 ALA A N 1
ATOM 9357 C CA . ALA A 1 1183 ? -10.762 -55.621 45.667 1.00 27.16 1183 ALA A CA 1
ATOM 9358 C C . ALA A 1 1183 ? -10.360 -56.394 44.388 1.00 27.16 1183 ALA A C 1
ATOM 9360 O O . ALA A 1 1183 ? -10.637 -57.572 44.209 1.00 27.16 1183 ALA A O 1
ATOM 9361 N N . ASP A 1 1184 ? -9.556 -55.677 43.605 1.00 26.86 1184 ASP A N 1
ATOM 9362 C CA . ASP A 1 1184 ? -8.219 -56.083 43.170 1.00 26.86 1184 ASP A CA 1
ATOM 9363 C C . ASP A 1 1184 ? -7.937 -56.662 41.773 1.00 26.86 1184 ASP A C 1
ATOM 9365 O O . ASP A 1 1184 ? -8.542 -57.602 41.271 1.00 26.86 1184 ASP A O 1
ATOM 9369 N N . ALA A 1 1185 ? -6.829 -56.100 41.275 1.00 28.42 1185 ALA A N 1
ATOM 9370 C CA . ALA A 1 1185 ? -5.760 -56.711 40.497 1.00 28.42 1185 ALA A CA 1
ATOM 9371 C C . ALA A 1 1185 ? -5.894 -56.870 38.966 1.00 28.42 1185 ALA A C 1
ATOM 9373 O O . ALA A 1 1185 ? -6.322 -57.876 38.421 1.00 28.42 1185 ALA A O 1
ATOM 9374 N N . ALA A 1 1186 ? -5.268 -55.887 38.309 1.00 28.05 1186 ALA A N 1
ATOM 9375 C CA . ALA A 1 1186 ? -4.013 -56.058 37.563 1.00 28.05 1186 ALA A CA 1
ATOM 9376 C C . ALA A 1 1186 ? -4.015 -56.705 36.159 1.00 28.05 1186 ALA A C 1
ATOM 9378 O O . ALA A 1 1186 ? -4.128 -57.909 35.984 1.00 28.05 1186 ALA A O 1
ATOM 9379 N N . ARG A 1 1187 ? -3.656 -55.833 35.199 1.00 31.09 1187 ARG A N 1
ATOM 9380 C CA . ARG A 1 1187 ? -2.569 -55.942 34.196 1.00 31.09 1187 ARG A CA 1
ATOM 9381 C C . ARG A 1 1187 ? -2.389 -57.267 33.444 1.00 31.09 1187 ARG A C 1
ATOM 9383 O O . ARG A 1 1187 ? -1.950 -58.245 34.032 1.00 31.09 1187 ARG A O 1
ATOM 9390 N N . THR A 1 1188 ? -2.412 -57.180 32.109 1.00 28.48 1188 THR A N 1
ATOM 9391 C CA . THR A 1 1188 ? -1.311 -57.583 31.188 1.00 28.48 1188 THR A CA 1
ATOM 9392 C C . THR A 1 1188 ? -1.693 -57.226 29.734 1.00 28.48 1188 THR A C 1
ATOM 9394 O O . THR A 1 1188 ? -2.817 -57.475 29.324 1.00 28.48 1188 THR A O 1
ATOM 9397 N N . THR A 1 1189 ? -0.933 -56.336 29.067 1.00 29.36 1189 THR A N 1
ATOM 9398 C CA . THR A 1 1189 ? -0.049 -56.596 27.888 1.00 29.36 1189 THR A CA 1
ATOM 9399 C C . THR A 1 1189 ? -0.781 -57.233 26.697 1.00 29.36 1189 THR A C 1
ATOM 9401 O O . THR A 1 1189 ? -1.262 -58.346 26.825 1.00 29.36 1189 THR A O 1
ATOM 9404 N N . GLY A 1 1190 ? -0.959 -56.590 25.541 1.00 26.72 1190 GLY A N 1
ATOM 9405 C CA . GLY A 1 1190 ? 0.055 -56.196 24.547 1.00 26.72 1190 GLY A CA 1
ATOM 9406 C C . GLY A 1 1190 ? -0.378 -56.823 23.203 1.00 26.72 1190 GLY A C 1
ATOM 9407 O O . GLY A 1 1190 ? -0.638 -58.016 23.163 1.00 26.72 1190 GLY A O 1
ATOM 9408 N N . THR A 1 1191 ? -0.732 -56.021 22.194 1.00 28.03 1191 THR A N 1
ATOM 9409 C CA . THR A 1 1191 ? 0.020 -55.735 20.944 1.00 28.03 1191 THR A CA 1
ATOM 9410 C C . THR A 1 1191 ? -0.586 -56.385 19.687 1.00 28.03 1191 THR A C 1
ATOM 9412 O O . THR A 1 1191 ? -0.944 -57.556 19.720 1.00 28.03 1191 THR A O 1
ATOM 9415 N N . SER A 1 1192 ? -0.589 -55.578 18.610 1.00 27.83 1192 SER A N 1
ATOM 9416 C CA . SER A 1 1192 ? -0.621 -55.860 17.155 1.00 27.83 1192 SER A CA 1
ATOM 9417 C C . SER A 1 1192 ? -1.908 -56.373 16.478 1.00 27.83 1192 SER A C 1
ATOM 9419 O O . SER A 1 1192 ? -2.216 -57.555 16.585 1.00 27.83 1192 SER A O 1
ATOM 9421 N N . ASP A 1 1193 ? -2.599 -55.451 15.777 1.00 29.61 1193 ASP A N 1
ATOM 9422 C CA . ASP A 1 1193 ? -2.847 -55.344 14.308 1.00 29.61 1193 ASP A CA 1
ATOM 9423 C C . ASP A 1 1193 ? -2.949 -56.619 13.430 1.00 29.61 1193 ASP A C 1
ATOM 9425 O O . ASP A 1 1193 ? -2.313 -57.620 13.758 1.00 29.61 1193 ASP A O 1
ATOM 9429 N N . PRO A 1 1194 ? -3.533 -56.576 12.201 1.00 42.56 1194 PRO A N 1
ATOM 9430 C CA . PRO A 1 1194 ? -4.422 -55.584 11.564 1.00 42.56 1194 PRO A CA 1
ATOM 9431 C C . PRO A 1 1194 ? -5.686 -56.200 10.887 1.00 42.56 1194 PRO A C 1
ATOM 9433 O O . PRO A 1 1194 ? -5.852 -57.413 10.814 1.00 42.56 1194 PRO A O 1
ATOM 9436 N N . GLU A 1 1195 ? -6.561 -55.302 10.413 1.00 32.31 1195 GLU A N 1
ATOM 9437 C CA . GLU A 1 1195 ? -7.512 -55.345 9.268 1.00 32.31 1195 GLU A CA 1
ATOM 9438 C C . GLU A 1 1195 ? -7.526 -56.571 8.312 1.00 32.31 1195 GLU A C 1
ATOM 9440 O O . GLU A 1 1195 ? -6.472 -57.171 8.089 1.00 32.31 1195 GLU A O 1
ATOM 9445 N N . PRO A 1 1196 ? -8.668 -56.918 7.649 1.00 42.91 1196 PRO A N 1
ATOM 9446 C CA . PRO A 1 1196 ? -9.360 -55.994 6.722 1.00 42.91 1196 PRO A CA 1
ATOM 9447 C C . PRO A 1 1196 ? -10.888 -56.153 6.544 1.00 42.91 1196 PRO A C 1
ATOM 9449 O O . PRO A 1 1196 ? -11.482 -57.167 6.905 1.00 42.91 1196 PRO A O 1
ATOM 9452 N N . GLY A 1 1197 ? -11.493 -55.175 5.857 1.00 26.17 1197 GLY A N 1
ATOM 9453 C CA . GLY A 1 1197 ? -12.541 -55.480 4.877 1.00 26.17 1197 GLY A CA 1
ATOM 9454 C C . GLY A 1 1197 ? -13.823 -54.651 4.930 1.00 26.17 1197 GLY A C 1
ATOM 9455 O O . GLY A 1 1197 ? -14.755 -54.993 5.648 1.00 26.17 1197 GLY A O 1
ATOM 9456 N N . ASP A 1 1198 ? -13.864 -53.683 4.017 1.00 28.36 1198 ASP A N 1
ATOM 9457 C CA . ASP A 1 1198 ? -14.960 -53.452 3.068 1.00 28.36 1198 ASP A CA 1
ATOM 9458 C C . ASP A 1 1198 ? -16.081 -52.442 3.384 1.00 28.36 1198 ASP A C 1
ATOM 9460 O O . ASP A 1 1198 ? -17.081 -52.715 4.043 1.00 28.36 1198 ASP A O 1
ATOM 9464 N N . ASN A 1 1199 ? -15.913 -51.319 2.677 1.00 30.88 1199 ASN A N 1
ATOM 9465 C CA . ASN A 1 1199 ? -16.776 -50.828 1.595 1.00 30.88 1199 ASN A CA 1
ATOM 9466 C C . ASN A 1 1199 ? -17.788 -49.708 1.877 1.00 30.88 1199 ASN A C 1
ATOM 9468 O O . ASN A 1 1199 ? -18.858 -49.895 2.447 1.00 30.88 1199 ASN A O 1
ATOM 9472 N N . ASP A 1 1200 ? -17.421 -48.575 1.268 1.00 29.38 1200 ASP A N 1
ATOM 9473 C CA . ASP A 1 1200 ? -18.184 -47.806 0.285 1.00 29.38 1200 ASP A CA 1
ATOM 9474 C C . ASP A 1 1200 ? -19.402 -46.988 0.728 1.00 29.38 1200 ASP A C 1
ATOM 9476 O O . ASP A 1 1200 ? -20.530 -47.464 0.819 1.00 29.38 1200 ASP A O 1
ATOM 9480 N N . GLY A 1 1201 ? -19.157 -45.673 0.756 1.00 28.05 1201 GLY A N 1
ATOM 9481 C CA . GLY A 1 1201 ? -19.835 -44.751 -0.160 1.00 28.05 1201 GLY A CA 1
ATOM 9482 C C . GLY A 1 1201 ? -21.011 -43.963 0.415 1.00 28.05 1201 GLY A C 1
ATOM 9483 O O . GLY A 1 1201 ? -22.103 -44.495 0.569 1.00 28.05 1201 GLY A O 1
ATOM 9484 N N . PHE A 1 1202 ? -20.824 -42.659 0.638 1.00 28.14 1202 PHE A N 1
ATOM 9485 C CA . PHE A 1 1202 ? -21.274 -41.585 -0.271 1.00 28.14 1202 PHE A CA 1
ATOM 9486 C C . PHE A 1 1202 ? -21.160 -40.200 0.397 1.00 28.14 1202 PHE A C 1
ATOM 9488 O O . PHE A 1 1202 ? -21.476 -40.038 1.573 1.00 28.14 1202 PHE A O 1
ATOM 9495 N N . ASP A 1 1203 ? -20.728 -39.226 -0.409 1.00 31.00 1203 ASP A N 1
ATOM 9496 C CA . ASP A 1 1203 ? -20.729 -37.773 -0.179 1.00 31.00 1203 ASP A CA 1
ATOM 9497 C C . ASP A 1 1203 ? -22.076 -37.220 0.321 1.00 31.00 1203 ASP A C 1
ATOM 9499 O O . ASP A 1 1203 ? -23.122 -37.504 -0.274 1.00 31.00 1203 ASP A O 1
ATOM 9503 N N . TYR A 1 1204 ? -22.042 -36.356 1.344 1.00 32.16 1204 TYR A N 1
ATOM 9504 C CA . TYR A 1 1204 ? -22.070 -34.885 1.197 1.00 32.16 1204 TYR A CA 1
ATOM 9505 C C . TYR A 1 1204 ? -21.766 -34.178 2.525 1.00 32.16 1204 TYR A C 1
ATOM 9507 O O . TYR A 1 1204 ? -22.213 -34.686 3.581 1.00 32.16 1204 TYR A O 1
#

pLDDT: mean 76.77, std 18.44, range [24.03, 98.12]

Foldseek 3Di:
DYDDDDDDDDDDDDDPPPPDPPPDPDPDLVVQLLLLVQFDLVVVQVLLCVLPVVFCWDADPFGIWTPDLPDDDPDIQWTDGSVLCWIAGPPPLDIDNGVLCVSQCSHVVRHDSLVSVVCSCVPRVRPDDDPVNSVLVVVVVLLQVLVLLLQQLQLVLLLCCLVDCVPDVQSVLQVLVSLCCCLVLVFASPSNLFQKGFAAQLVVSLVSSCVVCVVVVHDNCSSVVVCVLCVVCNPPCQQHNWMWGFWDLALRTTQWIKTAGFADDPDRSDGDPVVDDPPPRMDIRDDPSGPCQHLQQKGQSPSCSSVLSDLPQQEAEEEAANSLQSRLSRVCVVVVNPPHGYIYNHDLDDQARQSCVSSNHQEYEYFYKPDPPDLPSSLLSRLLRDARHFYKYFADDPLQFDPDPVPRIDGSSNSCVPPNNVVVVVSSVDPVRIDGLLVVLLVVLCVVLVVPDLPPLVVNLVSLLVSLLSRNDLVSSLVSLVVSCVVSVHFSQSSCQSSCQPPFDLVSLLQLLLVLCVVQWQFQAWDQDPNFIWTFTQGLPVRDTATQTQQDLVVNQVRCCVRVVHGLVCCNRRHRYDTNPPPDDDDDDPPVVVVVVSVVSSVSNNVSRVVCVVNHADPVLAAEAFAAKAWDDQDPVGNVDDIWMWHDFFFKIKTWDDDPDPPDWIAIATDSTQDDRSYGYDDDPPDTGHGLAPQCPGRVSLPPDFPDALQVLLVLQLVLQLQAFAFPLRNLVSLLVSLLLLCQRLVNLAQAAAEAEEAEDPPRCQCCVLCVQDQCNPNVLNHQESLAHEDAPDALVRCLVNAFNGAREYRYEALDQPPDPDPSNVRSVSNLVQCLCSLVSWRWDWDQDPVRDIDIGIGHYYYYYYHHDDDDDLSSLLQYHYTYGDDDPVRDHSSCRSCVPQNSVNSVSSNNRSSSNSSRCSSQLSVQLVVVVVCCVVCHPQVVLQDDQAPSPSVVSNLSSSLSSCVSSVHDSSVSVSSVCVSCVVVRVVSSLRPAACPLVVLQQQFQDDFDQDPVDHPHTDTDGNVRCVLVVNQVVVLVDQQQWHQDVVQRKIKGQQVRNQVRRCCPPPVRHPPDLQRSQVSNVSHPQKDDLVRVVVVCPCVDPSNCVRHPDDDSSRMIMGRCVVVNVVSVVVPPPDPDDDDDDDDDDDDPDDVVVVPVVVPDDDDDDDDDDDDDDDDDDDDDDDDDDDDDDDDDDDDDDDDD

Secondary structure (DSSP, 8-state):
---------PPPPPPGGGS---------HHHHHHHHHHS-HHHHHHHHHHH-GGG--EE-SSEEEES-TTS--SS--EEEETTTTEEEESSS--EES-HHHHHHHHSSS---HHHHHHHHHHHH--TT--HHHHHHHHHHHHHHHHHHHHHHHHHHHHHHHHHHTTT-GGGGGGHHHHHIIIIIS---S-GGGSSEEE---HHHHHHHHHHHHHHHT--TTHHHHHHHHHGGGTT-GGGTT-EEEEEEEETTEEEEEEEEPPPPEEETTEE-GGGS-TT-SEEEPP-SSS-SS-SS--BSGGGGHHHHTSS---EEEEESSHHHHHHHHHHHHHTT---SEEEE--SS----SGGGGGGT--EEEEE--B-SSSHHHHHHHHHHH-SSSEEEEE---GGGS-S-TT---B-HHHHHHHH-HHHHHHHHH-GGGEE-HHHHHHHHHHHHHTTS-TT-HHHHHHHHHHHHTT--SHHHHHHHHHHHHHHHT--HHHHHHHHHTTT--HHHHHHHHHHHHHHHEEEEEEEEETTEEEEEEEETTTTEEEEEESS-HHHHHHHHHHHHSS-HHHHIIIII---TT------S-HHHHHHHHHHHHHHHHHHHGGGGGGGSPPTTT-EEE-SEEEEEPPBTTBTTSPPEEEEEETTEEEEEE--SSTTPPPEEEE-SSSEETTEEE--BTTBPPPP--TT--SHHHHHSPPSS-HHHHHHHHHHHHHHH--BTTHHHHHHHHHHHHHHGGGGGGSSS--EEEEE-STTSSHHIIIIIIITSSS-GGG---SSEEEESS--HHHHHHHHTT---EEEESS----SSS-HHHHHHHHHHHHHGGGGGS-EEEEEE-TTSPEEEEEE---EEEEESSPP--HHHHTTSEEEEB---TTSPPHHHHHHHHH-HHHHHHHHHHHHHHHHHTHHHHHHHHHHHHHHHHTT-TTTGGG-SS---HHHHHHHHHHHHHHHHTT--HHHHHHHHHHHTHHHHHHHHTTSSSSHHHHHHHHSEEEEEE-SSSTT-EEEEEHHHHHHTT-THHHHTS-SSEEEETTTTEEEEEHHHHHHHTSTT-TTTTT--HHHHHHHHTTSTTEEPHHHHHHTTGGG-HHHHHHH-S--GGGEEEEE-HHHHHHHHHHSSPPS------------S--GGGTTTTTT-----------------------------------------

Radius of gyration: 47.29 Å; chains: 1; bounding box: 156×95×130 Å